Protein AF-A0A449A8N5-F1 (afdb_monomer_lite)

Structure (mmCIF, N/CA/C/O backbone):
data_AF-A0A449A8N5-F1
#
_entry.id   AF-A0A449A8N5-F1
#
loop_
_atom_site.group_PDB
_atom_site.id
_atom_site.type_symbol
_atom_site.label_atom_id
_atom_site.label_alt_id
_atom_site.label_comp_id
_atom_site.label_asym_id
_atom_site.label_entity_id
_atom_site.label_seq_id
_atom_site.pdbx_PDB_ins_code
_atom_site.Cartn_x
_atom_site.Cartn_y
_atom_site.Cartn_z
_atom_site.occupancy
_atom_site.B_iso_or_equiv
_atom_site.auth_seq_id
_atom_site.auth_comp_id
_atom_site.auth_asym_id
_atom_site.auth_atom_id
_atom_site.pdbx_PDB_model_num
ATOM 1 N N . MET A 1 1 ? 2.256 39.734 72.266 1.00 28.42 1 MET A N 1
ATOM 2 C CA . MET A 1 1 ? 2.427 41.064 72.912 1.00 28.42 1 MET A CA 1
ATOM 3 C C . MET A 1 1 ? 3.915 41.329 73.181 1.00 28.42 1 MET A C 1
ATOM 5 O O . MET A 1 1 ? 4.663 40.370 73.234 1.00 28.42 1 MET A O 1
ATOM 9 N N . LYS A 1 2 ? 4.307 42.602 73.370 1.00 27.17 2 LYS A N 1
ATOM 10 C CA . LYS A 1 2 ? 5.522 43.126 74.059 1.00 27.17 2 LYS A CA 1
ATOM 11 C C . LYS A 1 2 ? 6.905 42.419 73.900 1.00 27.17 2 LYS A C 1
ATOM 13 O O . LYS A 1 2 ? 7.227 41.522 74.659 1.00 27.17 2 LYS A O 1
ATOM 18 N N . LYS A 1 3 ? 7.766 43.065 73.089 1.00 29.39 3 LYS A N 1
ATOM 19 C CA . LYS A 1 3 ? 9.166 43.523 73.359 1.00 29.39 3 LYS A CA 1
ATOM 20 C C . LYS A 1 3 ? 10.313 42.555 73.775 1.00 29.39 3 LYS A C 1
ATOM 22 O O . LYS A 1 3 ? 10.280 41.998 74.861 1.00 29.39 3 LYS A O 1
ATOM 27 N N . SER A 1 4 ? 11.462 42.752 73.089 1.00 30.20 4 SER A N 1
ATOM 28 C CA . SER A 1 4 ? 12.871 42.589 73.565 1.00 30.20 4 SER A CA 1
ATOM 29 C C . SER A 1 4 ? 13.388 41.135 73.692 1.00 30.20 4 SER A C 1
ATOM 31 O O . SER A 1 4 ? 12.633 40.268 74.092 1.00 30.20 4 SER A O 1
ATOM 33 N N . VAL A 1 5 ? 14.640 40.768 73.355 1.00 26.58 5 VAL A N 1
ATOM 34 C CA . VAL A 1 5 ? 15.938 41.406 73.695 1.00 26.58 5 VAL A CA 1
ATOM 35 C C . VAL A 1 5 ? 17.023 41.292 72.590 1.00 26.58 5 VAL A C 1
ATOM 37 O O . VAL A 1 5 ? 17.112 40.299 71.882 1.00 26.58 5 VAL A O 1
ATOM 40 N N . LYS A 1 6 ? 17.852 42.350 72.512 1.00 25.45 6 LYS A N 1
ATOM 41 C CA . LYS A 1 6 ? 19.209 42.558 71.928 1.00 25.45 6 LYS A CA 1
ATOM 42 C C . LYS A 1 6 ? 19.910 41.483 71.058 1.00 25.45 6 LYS A C 1
ATOM 44 O O . LYS A 1 6 ? 20.129 40.354 71.476 1.00 25.45 6 LYS A O 1
ATOM 49 N N . ARG A 1 7 ? 20.526 41.970 69.964 1.00 28.41 7 ARG A N 1
ATOM 50 C CA . ARG A 1 7 ? 21.798 41.453 69.402 1.00 28.41 7 ARG A CA 1
ATOM 51 C C . ARG A 1 7 ? 22.977 41.730 70.353 1.00 28.41 7 ARG A C 1
ATOM 53 O O . ARG A 1 7 ? 23.056 42.846 70.861 1.00 28.41 7 ARG A O 1
ATOM 60 N N . THR A 1 8 ? 23.964 40.830 70.383 1.00 23.48 8 THR A N 1
ATOM 61 C CA . THR A 1 8 ? 25.400 41.179 70.465 1.00 23.48 8 THR A CA 1
ATOM 62 C C . THR A 1 8 ? 26.191 40.185 69.608 1.00 23.48 8 THR A C 1
ATOM 64 O O . THR A 1 8 ? 25.920 38.989 69.666 1.00 23.48 8 THR A O 1
ATOM 67 N N . ILE A 1 9 ? 27.153 40.662 68.815 1.00 27.22 9 ILE A N 1
ATOM 68 C CA . ILE A 1 9 ? 28.076 39.848 68.006 1.00 27.22 9 ILE A CA 1
ATOM 69 C C . ILE A 1 9 ? 29.495 40.378 68.262 1.00 27.22 9 ILE A C 1
ATOM 71 O O . ILE A 1 9 ? 29.692 41.584 68.193 1.00 27.22 9 ILE A O 1
ATOM 75 N N . PHE A 1 10 ? 30.437 39.462 68.526 1.00 25.44 10 PHE A N 1
ATOM 76 C CA . PHE A 1 10 ? 31.902 39.635 68.608 1.00 25.44 10 PHE A CA 1
ATOM 77 C C . PHE A 1 10 ? 32.492 40.658 69.607 1.00 25.44 10 PHE A C 1
ATOM 79 O O . PHE A 1 10 ? 32.337 41.865 69.486 1.00 25.44 10 PHE A O 1
ATOM 86 N N . ASN A 1 11 ? 33.326 40.140 70.513 1.00 21.58 11 ASN A N 1
ATOM 87 C CA . ASN A 1 11 ? 34.780 40.372 70.514 1.00 21.58 11 ASN A CA 1
ATOM 88 C C . ASN A 1 11 ? 35.418 39.014 70.898 1.00 21.58 11 ASN A C 1
ATOM 90 O O . ASN A 1 11 ? 34.872 38.325 71.754 1.00 21.58 11 ASN A O 1
ATOM 94 N N . ALA A 1 12 ? 36.405 38.445 70.202 1.00 27.53 12 ALA A N 1
ATOM 95 C CA . ALA A 1 12 ? 37.698 38.982 69.766 1.00 27.53 12 ALA A CA 1
ATOM 96 C C . ALA A 1 12 ? 38.674 39.194 70.940 1.00 27.53 12 ALA A C 1
ATOM 98 O O . ALA A 1 12 ? 38.710 40.264 71.537 1.00 27.53 12 ALA A O 1
ATOM 99 N N . THR A 1 13 ? 39.502 38.176 71.208 1.00 23.23 13 THR A N 1
ATOM 100 C CA . THR A 1 13 ? 40.711 38.286 72.041 1.00 23.23 13 THR A CA 1
ATOM 101 C C . THR A 1 13 ? 41.821 37.446 71.415 1.00 23.23 13 THR A C 1
ATOM 103 O O . THR A 1 13 ? 41.757 36.218 71.418 1.00 23.23 13 THR A O 1
ATOM 106 N N . VAL A 1 14 ? 42.843 38.111 70.880 1.00 29.56 14 VAL A N 1
ATOM 107 C CA . VAL A 1 14 ? 44.122 37.495 70.500 1.00 29.56 14 VAL A CA 1
ATOM 108 C C . VAL A 1 14 ? 45.058 37.591 71.701 1.00 29.56 14 VAL A C 1
ATOM 110 O O . VAL A 1 14 ? 45.170 38.666 72.285 1.00 29.56 14 VAL A O 1
ATOM 113 N N . ILE A 1 15 ? 45.772 36.514 72.037 1.00 24.34 15 ILE A N 1
ATOM 114 C CA . ILE A 1 15 ? 46.993 36.602 72.850 1.00 24.34 15 ILE A CA 1
ATOM 115 C C . ILE A 1 15 ? 48.104 35.830 72.144 1.00 24.34 15 ILE A C 1
ATOM 117 O O . ILE A 1 15 ? 47.968 34.650 71.824 1.00 24.34 15 ILE A O 1
ATOM 121 N N . SER A 1 16 ? 49.201 36.535 71.893 1.00 21.45 16 SER A N 1
ATOM 122 C CA . SER A 1 16 ? 50.426 36.033 71.281 1.00 21.45 16 SER A CA 1
ATOM 123 C C . SER A 1 16 ? 51.465 35.611 72.324 1.00 21.45 16 SER A C 1
ATOM 125 O O . SER A 1 16 ? 51.479 36.094 73.452 1.00 21.45 16 SER A O 1
ATOM 127 N N . SER A 1 17 ? 52.378 34.752 71.880 1.00 26.86 17 SER A N 1
ATOM 128 C CA . SER A 1 17 ? 53.704 34.451 72.440 1.00 26.86 17 SER A CA 1
ATOM 129 C C . SER A 1 17 ? 54.317 35.428 73.462 1.00 26.86 17 SER A C 1
ATOM 131 O O . SER A 1 17 ? 54.494 36.610 73.171 1.00 26.86 17 SER A O 1
ATOM 133 N N . SER A 1 18 ? 54.862 34.882 74.552 1.00 22.06 18 SER A N 1
ATOM 134 C CA . SER A 1 18 ? 56.223 35.193 75.038 1.00 22.06 18 SER A CA 1
ATOM 135 C C . SER A 1 18 ? 56.651 34.194 76.128 1.00 22.06 18 SER A C 1
ATOM 137 O O . SER A 1 18 ? 55.831 33.423 76.625 1.00 22.06 18 SER A O 1
ATOM 139 N N . ALA A 1 19 ? 57.948 34.151 76.449 1.00 26.62 19 ALA A N 1
ATOM 140 C CA . ALA A 1 19 ? 58.533 33.236 77.429 1.00 26.62 19 ALA A CA 1
ATOM 141 C C . ALA A 1 19 ? 59.590 33.942 78.293 1.00 26.62 19 ALA A C 1
ATOM 143 O O . ALA A 1 19 ? 60.257 34.854 77.816 1.00 26.62 19 ALA A O 1
ATOM 144 N N . ILE A 1 20 ? 59.758 33.457 79.525 1.00 23.58 20 ILE A N 1
ATOM 145 C CA . ILE A 1 20 ? 60.843 33.701 80.497 1.00 23.58 20 ILE A CA 1
ATOM 146 C C . ILE A 1 20 ? 60.810 32.435 81.387 1.00 23.58 20 ILE A C 1
ATOM 148 O O . ILE A 1 20 ? 59.738 32.045 81.840 1.00 23.58 20 ILE A O 1
ATOM 152 N N . ALA A 1 21 ? 61.824 31.559 81.374 1.00 23.89 21 ALA A N 1
ATOM 153 C CA . ALA A 1 21 ? 63.125 31.665 82.057 1.00 23.89 21 ALA A CA 1
ATOM 154 C C . ALA A 1 21 ? 62.989 31.653 83.599 1.00 23.89 21 ALA A C 1
ATOM 156 O O . ALA A 1 21 ? 62.061 32.241 84.133 1.00 23.89 21 ALA A O 1
ATOM 157 N N . LEU A 1 22 ? 63.863 31.033 84.397 1.00 23.14 22 LEU A N 1
ATOM 158 C CA . LEU A 1 22 ? 64.959 30.072 84.182 1.00 23.14 22 LEU A CA 1
ATOM 159 C C . LEU A 1 22 ? 65.182 29.382 85.550 1.00 23.14 22 LEU A C 1
ATOM 161 O O . LEU A 1 22 ? 65.003 30.020 86.582 1.00 23.14 22 LEU A O 1
ATOM 165 N N . GLY A 1 23 ? 65.569 28.105 85.591 1.00 22.14 23 GLY A N 1
ATOM 166 C CA . GLY A 1 23 ? 65.666 27.370 86.864 1.00 22.14 23 GLY A CA 1
ATOM 167 C C . GLY A 1 23 ? 66.347 26.017 86.711 1.00 22.14 23 GLY A C 1
ATOM 168 O O . GLY A 1 23 ? 65.717 24.977 86.880 1.00 22.14 23 GLY A O 1
ATOM 169 N N . ALA A 1 24 ? 67.613 26.030 86.298 1.00 27.11 24 ALA A N 1
ATOM 170 C CA . ALA A 1 24 ? 68.363 24.817 86.006 1.00 27.11 24 ALA A CA 1
ATOM 171 C C . ALA A 1 24 ? 69.129 24.301 87.231 1.00 27.11 24 ALA A C 1
ATOM 173 O O . ALA A 1 24 ? 69.949 25.016 87.799 1.00 27.11 24 ALA A O 1
ATOM 174 N N . THR A 1 25 ? 68.969 23.015 87.531 1.00 25.86 25 THR A N 1
ATOM 175 C CA . THR A 1 25 ? 70.043 22.192 88.096 1.00 25.86 25 THR A CA 1
ATOM 176 C C . THR A 1 25 ? 70.175 20.934 87.249 1.00 25.86 25 THR A C 1
ATOM 178 O O . THR A 1 25 ? 69.258 20.123 87.148 1.00 25.86 25 THR A O 1
ATOM 181 N N . ALA A 1 26 ? 71.324 20.793 86.594 1.00 28.89 26 ALA A N 1
ATOM 182 C CA . ALA A 1 26 ? 71.707 19.567 85.918 1.00 28.89 26 ALA A CA 1
ATOM 183 C C . ALA A 1 26 ? 72.716 18.824 86.794 1.00 28.89 26 ALA A C 1
ATOM 185 O O . ALA A 1 26 ? 73.738 19.392 87.163 1.00 28.89 26 ALA A O 1
ATOM 186 N N . SER A 1 27 ? 72.443 17.549 87.053 1.00 25.00 27 SER A N 1
ATOM 187 C CA . SER A 1 27 ? 73.451 16.533 87.349 1.00 25.00 27 SER A CA 1
ATOM 188 C C . SER A 1 27 ? 72.997 15.240 86.683 1.00 25.00 27 SER A C 1
ATOM 190 O O . SER A 1 27 ? 71.801 14.950 86.624 1.00 25.00 27 SER A O 1
ATOM 192 N N . ALA A 1 28 ? 73.940 14.514 86.094 1.00 30.80 28 ALA A N 1
ATOM 193 C CA . ALA A 1 28 ? 73.643 13.349 85.271 1.00 30.80 28 ALA A CA 1
ATOM 194 C C . ALA A 1 28 ? 73.343 12.099 86.113 1.00 30.80 28 ALA A C 1
ATOM 196 O O . ALA A 1 28 ? 73.691 12.033 87.288 1.00 30.80 28 ALA A O 1
ATOM 197 N N . ILE A 1 29 ? 72.801 11.070 85.460 1.00 30.38 29 ILE A N 1
ATOM 198 C CA . ILE A 1 29 ? 73.521 9.802 85.247 1.00 30.38 29 ILE A CA 1
ATOM 199 C C . ILE A 1 29 ? 72.858 9.053 84.078 1.00 30.38 29 ILE A C 1
ATOM 201 O O . ILE A 1 29 ? 71.663 9.200 83.821 1.00 30.38 29 ILE A O 1
ATOM 205 N N . ILE A 1 30 ? 73.662 8.312 83.315 1.00 40.34 30 ILE A N 1
ATOM 206 C CA . ILE A 1 30 ? 73.223 7.533 82.149 1.00 40.34 30 ILE A CA 1
ATOM 207 C C . ILE A 1 30 ? 72.787 6.139 82.616 1.00 40.34 30 ILE A C 1
ATOM 209 O O . ILE A 1 30 ? 73.501 5.500 83.383 1.00 40.34 30 ILE A O 1
ATOM 213 N N . GLY A 1 31 ? 71.649 5.647 82.119 1.00 34.94 31 GLY A N 1
ATOM 214 C CA . GLY A 1 31 ? 71.182 4.286 82.393 1.00 34.94 31 GLY A CA 1
ATOM 215 C C . GLY A 1 31 ? 69.918 3.923 81.615 1.00 34.94 31 GLY A C 1
ATOM 216 O O . GLY A 1 31 ? 68.822 4.221 82.073 1.00 34.94 31 GLY A O 1
ATOM 217 N N . ASN A 1 32 ? 70.095 3.312 80.437 1.00 49.22 32 ASN A N 1
ATOM 218 C CA . ASN A 1 32 ? 69.110 2.588 79.610 1.00 49.22 32 ASN A CA 1
ATOM 219 C C . ASN A 1 32 ? 67.616 2.859 79.903 1.00 49.22 32 ASN A C 1
ATOM 221 O O . ASN A 1 32 ? 66.901 1.990 80.396 1.00 49.22 32 ASN A O 1
ATOM 225 N N . GLY A 1 33 ? 67.133 4.055 79.550 1.00 59.12 33 GLY A N 1
ATOM 226 C CA . GLY A 1 33 ? 65.736 4.451 79.732 1.00 59.12 33 GLY A CA 1
ATOM 227 C C . GLY A 1 33 ? 65.283 5.531 78.745 1.00 59.12 33 GLY A C 1
ATOM 228 O O . GLY A 1 33 ? 66.096 6.243 78.153 1.00 59.12 33 GLY A O 1
ATOM 229 N N . LEU A 1 34 ? 63.965 5.655 78.575 1.00 64.81 34 LEU A N 1
ATOM 230 C CA . LEU A 1 34 ? 63.308 6.653 77.727 1.00 64.81 34 LEU A CA 1
ATOM 231 C C . LEU A 1 34 ? 63.677 8.087 78.134 1.00 64.81 34 LEU A C 1
ATOM 233 O O . LEU A 1 34 ? 63.619 8.456 79.311 1.00 64.81 34 LEU A O 1
ATOM 237 N N . ASN A 1 35 ? 63.981 8.922 77.139 1.00 72.94 35 ASN A N 1
ATOM 238 C CA . ASN A 1 35 ? 64.318 10.328 77.338 1.00 72.94 35 ASN A CA 1
ATOM 239 C C . ASN A 1 35 ? 63.062 11.217 77.533 1.00 72.94 35 ASN A C 1
ATOM 241 O O . ASN A 1 35 ? 61.953 10.821 77.159 1.00 72.94 35 ASN A O 1
ATOM 245 N N . PRO A 1 36 ? 63.197 12.453 78.059 1.00 73.69 36 PRO A N 1
ATOM 246 C CA . PRO A 1 36 ? 62.047 13.310 78.369 1.00 73.69 36 PRO A CA 1
ATOM 247 C C . PRO A 1 36 ? 61.126 13.648 77.183 1.00 73.69 36 PRO A C 1
ATOM 249 O O . PRO A 1 36 ? 59.926 13.837 77.389 1.00 73.69 36 PRO A O 1
ATOM 252 N N . ARG A 1 37 ? 61.642 13.693 75.942 1.00 74.25 37 ARG A N 1
ATOM 253 C CA . ARG A 1 37 ? 60.814 13.903 74.737 1.00 74.25 37 ARG A CA 1
ATOM 254 C C . ARG A 1 37 ? 60.001 12.654 74.394 1.00 74.25 37 ARG A C 1
ATOM 256 O O . ARG A 1 37 ? 58.822 12.778 74.079 1.00 74.25 37 ARG A O 1
ATOM 263 N N . GLN A 1 38 ? 60.594 11.463 74.507 1.00 77.12 38 GLN A N 1
ATOM 264 C CA . GLN A 1 38 ? 59.879 10.190 74.337 1.00 77.12 38 GLN A CA 1
ATOM 265 C C . GLN A 1 38 ? 58.782 10.031 75.402 1.00 77.12 38 GLN A C 1
ATOM 267 O O . GLN A 1 38 ? 57.644 9.717 75.065 1.00 77.12 38 GLN A O 1
ATOM 272 N N . VAL A 1 39 ? 59.096 10.338 76.666 1.00 78.44 39 VAL A N 1
ATOM 273 C CA . VAL A 1 39 ? 58.137 10.315 77.784 1.00 78.44 39 VAL A CA 1
ATOM 274 C C . VAL A 1 39 ? 56.964 11.272 77.548 1.00 78.44 39 VAL A C 1
ATOM 276 O O . VAL A 1 39 ? 55.815 10.867 77.714 1.00 78.44 39 VAL A O 1
ATOM 279 N N . ASN A 1 40 ? 57.215 12.517 77.121 1.00 79.88 40 ASN A N 1
ATOM 280 C CA . ASN A 1 40 ? 56.135 13.453 76.785 1.00 79.88 40 ASN A CA 1
ATOM 281 C C . ASN A 1 40 ? 55.289 12.958 75.598 1.00 79.88 40 ASN A C 1
ATOM 283 O O . ASN A 1 40 ? 54.068 12.966 75.707 1.00 79.88 40 ASN A O 1
ATOM 287 N N . LYS A 1 41 ? 55.905 12.442 74.523 1.00 82.56 41 LYS A N 1
ATOM 288 C CA . LYS A 1 41 ? 55.172 11.923 73.354 1.00 82.56 41 LYS A CA 1
ATOM 289 C C . LYS A 1 41 ? 54.256 10.739 73.704 1.00 82.56 41 LYS A C 1
ATOM 291 O O . LYS A 1 41 ? 53.136 10.665 73.210 1.00 82.56 41 LYS A O 1
ATOM 296 N N . ILE A 1 42 ? 54.692 9.847 74.598 1.00 82.75 42 ILE A N 1
ATOM 297 C CA . ILE A 1 42 ? 53.854 8.750 75.118 1.00 82.75 42 ILE A CA 1
ATOM 298 C C . ILE A 1 42 ? 52.683 9.308 75.950 1.00 82.75 42 ILE A C 1
ATOM 300 O O . ILE A 1 42 ? 51.553 8.845 75.817 1.00 82.75 42 ILE A O 1
ATOM 304 N N . ILE A 1 43 ? 52.912 10.342 76.768 1.00 84.12 43 ILE A N 1
ATOM 305 C CA . ILE A 1 43 ? 51.853 11.020 77.541 1.00 84.12 43 ILE A CA 1
ATOM 306 C C . ILE A 1 43 ? 50.849 11.741 76.625 1.00 84.12 43 ILE A C 1
ATOM 308 O O . ILE A 1 43 ? 49.656 11.754 76.932 1.00 84.12 43 ILE A O 1
ATOM 312 N N . GLU A 1 44 ? 51.300 12.325 75.516 1.00 84.62 44 GLU A N 1
ATOM 313 C CA . GLU A 1 44 ? 50.448 12.937 74.488 1.00 84.62 44 GLU A CA 1
ATOM 314 C C . GLU A 1 44 ? 49.591 11.881 73.777 1.00 84.62 44 GLU A C 1
ATOM 316 O O . GLU A 1 44 ? 48.377 12.057 73.678 1.00 84.62 44 GLU A O 1
ATOM 321 N N . GLU A 1 45 ? 50.172 10.741 73.384 1.00 85.06 45 GLU A N 1
ATOM 322 C CA . GLU A 1 45 ? 49.425 9.619 72.798 1.00 85.06 45 GLU A CA 1
ATOM 323 C C . GLU A 1 45 ? 48.362 9.068 73.769 1.00 85.06 45 GLU A C 1
ATOM 325 O O . GLU A 1 45 ? 47.200 8.906 73.389 1.00 85.06 45 GLU A O 1
ATOM 330 N N . ILE A 1 46 ? 48.718 8.843 75.041 1.00 84.75 46 ILE A N 1
ATOM 331 C CA . ILE A 1 46 ? 47.770 8.390 76.073 1.00 84.75 46 ILE A CA 1
ATOM 332 C C . ILE A 1 46 ? 46.652 9.421 76.285 1.00 84.75 46 ILE A C 1
ATOM 334 O O . ILE A 1 46 ? 45.485 9.047 76.403 1.00 84.75 46 ILE A O 1
ATOM 338 N N . ASN A 1 47 ? 46.970 10.720 76.319 1.00 86.19 47 ASN A N 1
ATOM 339 C CA . ASN A 1 47 ? 45.951 11.758 76.485 1.00 86.19 47 ASN A CA 1
ATOM 340 C C . ASN A 1 47 ? 45.050 11.913 75.260 1.00 86.19 47 ASN A C 1
ATOM 342 O O . ASN A 1 47 ? 43.858 12.134 75.447 1.00 86.19 47 ASN A O 1
ATOM 346 N N . SER A 1 48 ? 45.573 11.740 74.045 1.00 87.56 48 SER A N 1
ATOM 347 C CA . SER A 1 48 ? 44.769 11.711 72.820 1.00 87.56 48 SER A CA 1
ATOM 348 C C . SER A 1 48 ? 43.791 10.532 72.834 1.00 87.56 48 SER A C 1
ATOM 350 O O . SER A 1 48 ? 42.587 10.731 72.681 1.00 87.56 48 SER A O 1
ATOM 352 N N . LYS A 1 49 ? 44.257 9.314 73.149 1.00 87.31 49 LYS A N 1
ATOM 353 C CA . LYS A 1 49 ? 43.373 8.139 73.272 1.00 87.31 49 LYS A CA 1
ATOM 354 C C . LYS A 1 49 ? 42.347 8.299 74.404 1.00 87.31 49 LYS A C 1
ATOM 356 O O . LYS A 1 49 ? 41.186 7.948 74.219 1.00 87.31 49 LYS A O 1
ATOM 361 N N . ARG A 1 50 ? 42.726 8.905 75.537 1.00 90.06 50 ARG A N 1
ATOM 362 C CA . ARG A 1 50 ? 41.796 9.274 76.622 1.00 90.06 50 ARG A CA 1
ATOM 363 C C . ARG A 1 50 ? 40.774 10.332 76.191 1.00 90.06 50 ARG A C 1
ATOM 365 O O . ARG A 1 50 ? 39.630 10.267 76.625 1.00 90.06 50 ARG A O 1
ATOM 372 N N . GLN A 1 51 ? 41.156 11.297 75.359 1.00 86.38 51 GLN A N 1
ATOM 373 C CA . GLN A 1 51 ? 40.230 12.297 74.827 1.00 86.38 51 GLN A CA 1
ATOM 374 C C . GLN A 1 51 ? 39.245 11.676 73.829 1.00 86.38 51 GLN A C 1
ATOM 376 O O . GLN A 1 51 ? 38.081 12.054 73.825 1.00 86.38 51 GLN A O 1
ATOM 381 N N . ASN A 1 52 ? 39.655 10.665 73.059 1.00 88.19 52 ASN A N 1
ATOM 382 C CA . ASN A 1 52 ? 38.731 9.918 72.202 1.00 88.19 52 ASN A CA 1
ATOM 383 C C . ASN A 1 52 ? 37.677 9.156 73.033 1.00 88.19 52 ASN A C 1
ATOM 385 O O . ASN A 1 52 ? 36.494 9.217 72.708 1.00 88.19 52 ASN A O 1
ATOM 389 N N . VAL A 1 53 ? 38.076 8.551 74.162 1.00 86.38 53 VAL A N 1
ATOM 390 C CA . VAL A 1 53 ? 37.141 7.971 75.150 1.00 86.38 53 VAL A CA 1
ATOM 391 C C . VAL A 1 53 ? 36.168 9.023 75.705 1.00 86.38 53 VAL A C 1
ATOM 393 O O . VAL A 1 53 ? 34.973 8.761 75.795 1.00 86.38 53 VAL A O 1
ATOM 396 N N . GLU A 1 54 ? 36.656 10.219 76.052 1.00 87.69 54 GLU A N 1
ATOM 397 C CA . GLU A 1 54 ? 35.823 11.343 76.517 1.00 87.69 54 GLU A CA 1
ATOM 398 C C . GLU A 1 54 ? 34.791 11.768 75.456 1.00 87.69 54 GLU A C 1
ATOM 400 O O . GLU A 1 54 ? 33.623 11.987 75.774 1.00 87.69 54 GLU A O 1
ATOM 405 N N . ASN A 1 55 ? 35.207 11.835 74.188 1.00 86.56 55 ASN A N 1
ATOM 406 C CA . ASN A 1 55 ? 34.330 12.176 73.072 1.00 86.56 55 ASN A CA 1
ATOM 407 C C . ASN A 1 55 ? 33.225 11.121 72.895 1.00 86.56 55 ASN A C 1
ATOM 409 O O . ASN A 1 55 ? 32.067 11.495 72.746 1.00 86.56 55 ASN A O 1
ATOM 413 N N . ASP A 1 56 ? 33.545 9.824 72.992 1.00 85.88 56 ASP A N 1
ATOM 414 C CA . ASP A 1 56 ? 32.543 8.750 72.920 1.00 85.88 56 ASP A CA 1
ATOM 415 C C . ASP A 1 56 ? 31.563 8.776 74.113 1.00 85.88 56 ASP A C 1
ATOM 417 O O . ASP A 1 56 ? 30.365 8.566 73.921 1.00 85.88 56 ASP A O 1
ATOM 421 N N . ILE A 1 57 ? 32.023 9.115 75.329 1.00 86.94 57 ILE A N 1
ATOM 422 C CA . ILE A 1 57 ? 31.139 9.356 76.490 1.00 86.94 57 ILE A CA 1
ATOM 423 C C . ILE A 1 57 ? 30.144 10.489 76.184 1.00 86.94 57 ILE A C 1
ATOM 425 O O . ILE A 1 57 ? 28.945 10.355 76.441 1.00 86.94 57 ILE A O 1
ATOM 429 N N . GLN A 1 58 ? 30.618 11.595 75.604 1.00 86.19 58 GLN A N 1
ATOM 430 C CA . GLN A 1 58 ? 29.762 12.722 75.220 1.00 86.19 58 GLN A CA 1
ATOM 431 C C . GLN A 1 58 ? 28.828 12.377 74.047 1.00 86.19 58 GLN A C 1
ATOM 433 O O . GLN A 1 58 ? 27.698 12.869 74.000 1.00 86.19 58 GLN A O 1
ATOM 438 N N . THR A 1 59 ? 29.241 11.502 73.125 1.00 83.31 59 THR A N 1
ATOM 439 C CA . THR A 1 59 ? 28.381 10.984 72.048 1.00 83.31 59 THR A CA 1
ATOM 440 C C . THR A 1 59 ? 27.220 10.155 72.600 1.00 83.31 59 THR A C 1
ATOM 442 O O . THR A 1 59 ? 26.094 10.334 72.138 1.00 83.31 59 THR A O 1
ATOM 445 N N . LEU A 1 60 ? 27.444 9.317 73.618 1.00 82.50 60 LEU A N 1
ATOM 446 C CA . LEU A 1 60 ? 26.374 8.583 74.306 1.00 82.50 60 LEU A CA 1
ATOM 447 C C . LEU A 1 60 ? 25.397 9.538 75.014 1.00 82.50 60 LEU A C 1
ATOM 449 O O . LEU A 1 60 ? 24.200 9.539 74.729 1.00 82.50 60 LEU A O 1
ATOM 453 N N . GLU A 1 61 ? 25.914 10.410 75.885 1.00 81.88 61 GLU A N 1
ATOM 454 C CA . GLU A 1 61 ? 25.099 11.325 76.700 1.00 81.88 61 GLU A CA 1
ATOM 455 C C . GLU A 1 61 ? 24.281 12.309 75.839 1.00 81.88 61 GLU A C 1
ATOM 457 O O . GLU A 1 61 ? 23.142 12.631 76.177 1.00 81.88 61 GLU A O 1
ATOM 462 N N . SER A 1 62 ? 24.817 12.750 74.693 1.00 76.88 62 SER A N 1
ATOM 463 C CA . SER A 1 62 ? 24.117 13.657 73.767 1.00 76.88 62 SER A CA 1
ATOM 464 C C . SER A 1 62 ? 23.100 12.982 72.837 1.00 76.88 62 SER A C 1
ATOM 466 O O . SER A 1 62 ? 22.367 13.694 72.149 1.00 76.88 62 SER A O 1
ATOM 468 N N . ASN A 1 63 ? 23.007 11.646 72.843 1.00 77.94 63 ASN A N 1
ATOM 469 C CA . ASN A 1 63 ? 21.986 10.875 72.121 1.00 77.94 63 ASN A CA 1
ATOM 470 C C . ASN A 1 63 ? 20.921 10.252 73.042 1.00 77.94 63 ASN A C 1
ATOM 472 O O . ASN A 1 63 ? 19.992 9.627 72.543 1.00 77.94 63 ASN A O 1
ATOM 476 N N . LYS A 1 64 ? 21.010 10.418 74.369 1.00 78.31 64 LYS A N 1
ATOM 477 C CA . LYS A 1 64 ? 20.237 9.641 75.364 1.00 78.31 64 LYS A CA 1
ATOM 478 C C . LYS A 1 64 ? 18.700 9.677 75.257 1.00 78.31 64 LYS A C 1
ATOM 480 O O . LYS A 1 64 ? 18.048 8.786 75.786 1.00 78.31 64 LYS A O 1
ATOM 485 N N . ASN A 1 65 ? 18.116 10.668 74.582 1.00 70.81 65 ASN A N 1
ATOM 486 C CA . ASN A 1 65 ? 16.663 10.759 74.356 1.00 70.81 65 ASN A CA 1
ATOM 487 C C . ASN A 1 65 ? 16.203 10.019 73.079 1.00 70.81 65 ASN A C 1
ATOM 489 O O . ASN A 1 65 ? 15.010 9.942 72.804 1.00 70.81 65 ASN A O 1
ATOM 493 N N . SER A 1 66 ? 17.145 9.520 72.279 1.00 70.38 66 SER A N 1
ATOM 494 C CA . SER A 1 66 ? 16.904 8.797 71.031 1.00 70.38 66 SER A CA 1
ATOM 495 C C . SER A 1 66 ? 16.708 7.301 71.276 1.00 70.38 66 SER A C 1
ATOM 497 O O . SER A 1 66 ? 17.075 6.766 72.326 1.00 70.38 66 SER A O 1
ATOM 499 N N . VAL A 1 67 ? 16.179 6.608 70.271 1.00 71.31 67 VAL A N 1
ATOM 500 C CA . VAL A 1 67 ? 16.207 5.144 70.200 1.00 71.31 67 VAL A CA 1
ATOM 501 C C . VAL A 1 67 ? 17.361 4.710 69.295 1.00 71.31 67 VAL A C 1
ATOM 503 O O . VAL A 1 67 ? 18.327 4.107 69.759 1.00 71.31 67 VAL A O 1
ATOM 506 N N . ASP A 1 68 ? 17.319 5.054 68.012 1.00 66.50 68 ASP A N 1
ATOM 507 C CA . ASP A 1 68 ? 18.190 4.415 67.020 1.00 66.50 68 ASP A CA 1
ATOM 508 C C . ASP A 1 68 ? 19.601 5.023 66.981 1.00 66.50 68 ASP A C 1
ATOM 510 O O . ASP A 1 68 ? 20.586 4.281 67.005 1.00 66.50 68 ASP A O 1
ATOM 514 N N . THR A 1 69 ? 19.741 6.353 67.082 1.00 70.31 69 THR A N 1
ATOM 515 C CA . THR A 1 69 ? 21.076 6.980 67.215 1.00 70.31 69 THR A CA 1
ATOM 516 C C . THR A 1 69 ? 21.734 6.661 68.562 1.00 70.31 69 THR A C 1
ATOM 518 O O . THR A 1 69 ? 22.957 6.553 68.638 1.00 70.31 69 THR A O 1
ATOM 521 N N . LEU A 1 70 ? 20.944 6.415 69.617 1.00 78.50 70 LEU A N 1
ATOM 522 C CA . LEU A 1 70 ? 21.455 5.931 70.903 1.00 78.50 70 LEU A CA 1
ATOM 523 C C . LEU A 1 70 ? 21.945 4.480 70.798 1.00 78.50 70 LEU A C 1
ATOM 525 O O . LEU A 1 70 ? 23.044 4.178 71.257 1.00 78.50 70 LEU A O 1
ATOM 529 N N . ARG A 1 71 ? 21.185 3.596 70.135 1.00 81.25 71 ARG A N 1
ATOM 530 C CA . ARG A 1 71 ? 21.596 2.209 69.852 1.00 81.25 71 ARG A CA 1
ATOM 531 C C . ARG A 1 71 ? 22.887 2.158 69.030 1.00 81.25 71 ARG A C 1
ATOM 533 O O . ARG A 1 71 ? 23.785 1.381 69.352 1.00 81.25 71 ARG A O 1
ATOM 540 N N . ASN A 1 72 ? 23.014 3.018 68.021 1.00 77.56 72 ASN A N 1
ATOM 541 C CA . ASN A 1 72 ? 24.220 3.119 67.199 1.00 77.56 72 ASN A CA 1
ATOM 542 C C . ASN A 1 72 ? 25.415 3.664 67.995 1.00 77.56 72 ASN A C 1
ATOM 544 O O . ASN A 1 72 ? 26.498 3.079 67.929 1.00 77.56 72 ASN A O 1
ATOM 548 N N . ALA A 1 73 ? 25.219 4.707 68.811 1.00 78.94 73 ALA A N 1
ATOM 549 C CA . ALA A 1 73 ? 26.250 5.216 69.716 1.00 78.94 73 ALA A CA 1
ATOM 550 C C . ALA A 1 73 ? 26.725 4.130 70.699 1.00 78.94 73 ALA A C 1
ATOM 552 O O . ALA A 1 73 ? 27.924 3.898 70.808 1.00 78.94 73 ALA A O 1
ATOM 553 N N . ILE A 1 74 ? 25.806 3.389 71.331 1.00 81.12 74 ILE A N 1
ATOM 554 C CA . ILE A 1 74 ? 26.108 2.249 72.214 1.00 81.12 74 ILE A CA 1
ATOM 555 C C . ILE A 1 74 ? 26.948 1.192 71.496 1.00 81.12 74 ILE A C 1
ATOM 557 O O . ILE A 1 74 ? 27.986 0.782 72.015 1.00 81.12 74 ILE A O 1
ATOM 561 N N . ASN A 1 75 ? 26.529 0.752 70.308 1.00 83.75 75 ASN A N 1
ATOM 562 C CA . ASN A 1 75 ? 27.227 -0.296 69.562 1.00 83.75 75 ASN A CA 1
ATOM 563 C C . ASN A 1 75 ? 28.635 0.146 69.134 1.00 83.75 75 ASN A C 1
ATOM 565 O O . ASN A 1 75 ? 29.596 -0.604 69.302 1.00 83.75 75 ASN A O 1
ATOM 569 N N . ASN A 1 76 ? 28.778 1.382 68.652 1.00 84.12 76 ASN A N 1
ATOM 570 C CA . ASN A 1 76 ? 30.068 1.948 68.262 1.00 84.12 76 ASN A CA 1
ATOM 571 C C . ASN A 1 76 ? 30.992 2.109 69.487 1.00 84.12 76 ASN A C 1
ATOM 573 O O . ASN A 1 76 ? 32.126 1.630 69.488 1.00 84.12 76 ASN A O 1
ATOM 577 N N . SER A 1 77 ? 30.477 2.670 70.586 1.00 85.44 77 SER A N 1
ATOM 578 C CA . SER A 1 77 ? 31.200 2.788 71.856 1.00 85.44 77 SER A CA 1
ATOM 579 C C . SER A 1 77 ? 31.588 1.432 72.456 1.00 85.44 77 SER A C 1
ATOM 581 O O . SER A 1 77 ? 32.673 1.332 73.018 1.00 85.44 77 SER A O 1
ATOM 583 N N . LYS A 1 78 ? 30.776 0.372 72.316 1.00 86.25 78 LYS A N 1
ATOM 584 C CA . LYS A 1 78 ? 31.134 -1.002 72.729 1.00 86.25 78 LYS A CA 1
ATOM 585 C C . LYS A 1 78 ? 32.313 -1.561 71.933 1.00 86.25 78 LYS A C 1
ATOM 587 O O . LYS A 1 78 ? 33.224 -2.133 72.532 1.00 86.25 78 LYS A O 1
ATOM 592 N N . THR A 1 79 ? 32.315 -1.381 70.612 1.00 85.56 79 THR A N 1
ATOM 593 C CA . THR A 1 79 ? 33.423 -1.802 69.740 1.00 85.56 79 THR A CA 1
ATOM 594 C C . THR A 1 79 ? 34.706 -1.069 70.127 1.00 85.56 79 THR A C 1
ATOM 596 O O . THR A 1 79 ? 35.696 -1.701 70.507 1.00 85.56 79 THR A O 1
ATOM 599 N N . LYS A 1 80 ? 34.653 0.268 70.173 1.00 88.12 80 LYS A N 1
ATOM 600 C CA . LYS A 1 80 ? 35.785 1.108 70.578 1.00 88.12 80 LYS A CA 1
ATOM 601 C C . LYS A 1 80 ? 36.241 0.858 72.016 1.00 88.12 80 LYS A C 1
ATOM 603 O O . LYS A 1 80 ? 37.431 0.929 72.281 1.00 88.12 80 LYS A O 1
ATOM 608 N N . LEU A 1 81 ? 35.353 0.518 72.956 1.00 88.44 81 LEU A N 1
ATOM 609 C CA . LEU A 1 81 ? 35.731 0.193 74.340 1.00 88.44 81 LEU A CA 1
ATOM 610 C C . LEU A 1 81 ? 36.747 -0.957 74.393 1.00 88.44 81 LEU A C 1
ATOM 612 O O . LEU A 1 81 ? 37.665 -0.926 75.214 1.00 88.44 81 LEU A O 1
ATOM 616 N N . ASN A 1 82 ? 36.609 -1.958 73.523 1.00 83.44 82 ASN A N 1
ATOM 617 C CA . ASN A 1 82 ? 37.574 -3.051 73.437 1.00 83.44 82 ASN A CA 1
ATOM 618 C C . ASN A 1 82 ? 38.883 -2.589 72.781 1.00 83.44 82 ASN A C 1
ATOM 620 O O . ASN A 1 82 ? 39.954 -2.885 73.307 1.00 83.44 82 ASN A O 1
ATOM 624 N N . GLU A 1 83 ? 38.818 -1.765 71.731 1.00 85.75 83 GLU A N 1
ATOM 625 C CA . GLU A 1 83 ? 40.013 -1.117 71.174 1.00 85.75 83 GLU A CA 1
ATOM 626 C C . GLU A 1 83 ? 40.746 -0.264 72.218 1.00 85.75 83 GLU A C 1
ATOM 628 O O . GLU A 1 83 ? 41.973 -0.300 72.282 1.00 85.75 83 GLU A O 1
ATOM 633 N N . TYR A 1 84 ? 40.038 0.487 73.064 1.00 90.50 84 TYR A N 1
ATOM 634 C CA . TYR A 1 84 ? 40.631 1.323 74.107 1.00 90.50 84 TYR A CA 1
ATOM 635 C C . TYR A 1 84 ? 41.279 0.493 75.220 1.00 90.50 84 TYR A C 1
ATOM 637 O O . TYR A 1 84 ? 42.362 0.867 75.670 1.00 90.50 84 TYR A O 1
ATOM 645 N N . LYS A 1 85 ? 40.704 -0.657 75.604 1.00 87.06 85 LYS A N 1
ATOM 646 C CA . LYS A 1 85 ? 41.362 -1.629 76.501 1.00 87.06 85 LYS A CA 1
ATOM 647 C C . LYS A 1 85 ? 42.645 -2.176 75.880 1.00 87.06 85 LYS A C 1
ATOM 649 O O . LYS A 1 85 ? 43.700 -2.048 76.486 1.00 87.06 85 LYS A O 1
ATOM 654 N N . THR A 1 86 ? 42.602 -2.659 74.638 1.00 85.94 86 THR A N 1
ATOM 655 C CA . THR A 1 86 ? 43.799 -3.168 73.946 1.00 85.94 86 THR A CA 1
ATOM 656 C C . THR A 1 86 ? 44.840 -2.077 73.675 1.00 85.94 86 THR A C 1
ATOM 658 O O . THR A 1 86 ? 46.041 -2.343 73.686 1.00 85.94 86 THR A O 1
ATOM 661 N N . ASN A 1 87 ? 44.426 -0.824 73.475 1.00 85.44 87 ASN A N 1
ATOM 662 C CA . ASN A 1 87 ? 45.332 0.325 73.438 1.00 85.44 87 ASN A CA 1
ATOM 663 C C . ASN A 1 87 ? 45.961 0.599 74.812 1.00 85.44 87 ASN A C 1
ATOM 665 O O . ASN A 1 87 ? 47.155 0.877 74.875 1.00 85.44 87 ASN A O 1
ATOM 669 N N . TYR A 1 88 ? 45.189 0.517 75.898 1.00 88.06 88 TYR A N 1
ATOM 670 C CA . TYR A 1 88 ? 45.702 0.637 77.262 1.00 88.06 88 TYR A CA 1
ATOM 671 C C . TYR A 1 88 ? 46.710 -0.483 77.572 1.00 88.06 88 TYR A C 1
ATOM 673 O O . TYR A 1 88 ? 47.825 -0.190 77.985 1.00 88.06 88 TYR A O 1
ATOM 681 N N . GLU A 1 89 ? 46.378 -1.742 77.282 1.00 84.56 89 GLU A N 1
ATOM 682 C CA . GLU A 1 89 ? 47.248 -2.917 77.465 1.00 84.56 89 GLU A CA 1
ATOM 683 C C . GLU A 1 89 ? 48.568 -2.785 76.687 1.00 84.56 89 GLU A C 1
ATOM 685 O O . GLU A 1 89 ? 49.641 -3.031 77.234 1.00 84.56 89 GLU A O 1
ATOM 690 N N . LYS A 1 90 ? 48.520 -2.304 75.436 1.00 84.38 90 LYS A N 1
ATOM 691 C CA . LYS A 1 90 ? 49.717 -2.015 74.619 1.00 84.38 90 LYS A CA 1
ATOM 692 C C . LYS A 1 90 ? 50.589 -0.875 75.169 1.00 84.38 90 LYS A C 1
ATOM 694 O O . LYS A 1 90 ? 51.743 -0.756 74.751 1.00 84.38 90 LYS A O 1
ATOM 699 N N . LEU A 1 91 ? 50.056 -0.040 76.064 1.00 81.31 91 LEU A N 1
ATOM 700 C CA . LEU A 1 91 ? 50.741 1.103 76.675 1.00 81.31 91 LEU A CA 1
ATOM 701 C C . LEU A 1 91 ? 51.097 0.874 78.160 1.00 81.31 91 LEU A C 1
ATOM 703 O O . LEU A 1 91 ? 51.973 1.567 78.668 1.00 81.31 91 LEU A O 1
ATOM 707 N N . ASP A 1 92 ? 50.512 -0.111 78.848 1.00 82.44 92 ASP A N 1
ATOM 708 C CA . ASP A 1 92 ? 50.807 -0.482 80.247 1.00 82.44 92 ASP A CA 1
ATOM 709 C C . ASP A 1 92 ? 52.010 -1.449 80.360 1.00 82.44 92 ASP A C 1
ATOM 711 O O . ASP A 1 92 ? 51.987 -2.478 81.045 1.00 82.44 92 ASP A O 1
ATOM 715 N N . LYS A 1 93 ? 53.085 -1.122 79.631 1.00 80.88 93 LYS A N 1
ATOM 716 C CA . LYS A 1 93 ? 54.338 -1.890 79.587 1.00 80.88 93 LYS A CA 1
ATOM 717 C C . LYS A 1 93 ? 55.163 -1.689 80.853 1.00 80.88 93 LYS A C 1
ATOM 719 O O . LYS A 1 93 ? 55.237 -0.577 81.371 1.00 80.88 93 LYS A O 1
ATOM 724 N N . ASP A 1 94 ? 55.888 -2.720 81.284 1.00 74.25 94 ASP A N 1
ATOM 725 C CA . ASP A 1 94 ? 56.747 -2.644 82.476 1.00 74.25 94 ASP A CA 1
ATOM 726 C C . ASP A 1 94 ? 57.843 -1.572 82.373 1.00 74.25 94 ASP A C 1
ATOM 728 O O . ASP A 1 94 ? 58.080 -0.845 83.336 1.00 74.25 94 ASP A O 1
ATOM 732 N N . GLU A 1 95 ? 58.406 -1.355 81.178 1.00 70.19 95 GLU A N 1
ATOM 733 C CA . GLU A 1 95 ? 59.316 -0.232 80.890 1.00 70.19 95 GLU A CA 1
ATOM 734 C C . GLU A 1 95 ? 58.724 1.133 81.290 1.00 70.19 95 GLU A C 1
ATOM 736 O O . GLU A 1 95 ? 59.431 2.022 81.765 1.00 70.19 95 GLU A O 1
ATOM 741 N N . TYR A 1 96 ? 57.414 1.318 81.089 1.00 79.38 96 TYR A N 1
ATOM 742 C CA . TYR A 1 96 ? 56.729 2.595 81.293 1.00 79.38 96 TYR A CA 1
ATOM 743 C C . TYR A 1 96 ? 56.273 2.757 82.752 1.00 79.38 96 TYR A C 1
ATOM 745 O O . TYR A 1 96 ? 56.075 3.885 83.214 1.00 79.38 96 TYR A O 1
ATOM 753 N N . LYS A 1 97 ? 56.182 1.657 83.516 1.00 71.19 97 LYS A N 1
ATOM 754 C CA . LYS A 1 97 ? 55.829 1.667 84.947 1.00 71.19 97 LYS A CA 1
ATOM 755 C C . LYS A 1 97 ? 56.889 2.357 85.808 1.00 71.19 97 LYS A C 1
ATOM 757 O O . LYS A 1 97 ? 56.536 2.877 86.859 1.00 71.19 97 LYS A O 1
ATOM 762 N N . ASN A 1 98 ? 58.128 2.497 85.333 1.00 72.50 98 ASN A N 1
ATOM 763 C CA . ASN A 1 98 ? 59.162 3.302 85.999 1.00 72.50 98 ASN A CA 1
ATOM 764 C C . ASN A 1 98 ? 58.922 4.829 85.905 1.00 72.50 98 ASN A C 1
ATOM 766 O O . ASN A 1 98 ? 59.560 5.605 86.616 1.00 72.50 98 ASN A O 1
ATOM 770 N N . TYR A 1 99 ? 57.985 5.293 85.068 1.00 82.12 99 TYR A N 1
ATOM 771 C CA . TYR A 1 99 ? 57.758 6.717 84.806 1.00 82.12 99 TYR A CA 1
ATOM 772 C C . TYR A 1 99 ? 56.449 7.215 85.429 1.00 82.12 99 TYR A C 1
ATOM 774 O O . TYR A 1 99 ? 55.386 7.169 84.810 1.00 82.12 99 TYR A O 1
ATOM 782 N N . LYS A 1 100 ? 56.527 7.802 86.631 1.00 81.25 100 LYS A N 1
ATOM 783 C CA . LYS A 1 100 ? 55.370 8.319 87.401 1.00 81.25 100 LYS A CA 1
ATOM 784 C C . LYS A 1 100 ? 54.414 9.228 86.602 1.00 81.25 100 LYS A C 1
ATOM 786 O O . LYS A 1 100 ? 53.204 9.177 86.807 1.00 81.25 100 LYS A O 1
ATOM 791 N N . ARG A 1 101 ? 54.923 10.032 85.655 1.00 81.69 101 ARG A N 1
ATOM 792 C CA . ARG A 1 101 ? 54.087 10.869 84.763 1.00 81.69 101 ARG A CA 1
ATOM 793 C C . ARG A 1 101 ? 53.326 10.055 83.701 1.00 81.69 101 ARG A C 1
ATOM 795 O O . ARG A 1 101 ? 52.203 10.426 83.371 1.00 81.69 101 ARG A O 1
ATOM 802 N N . ILE A 1 102 ? 53.891 8.946 83.208 1.00 83.44 102 ILE A N 1
ATOM 803 C CA . ILE A 1 102 ? 53.187 8.003 82.321 1.00 83.44 102 ILE A CA 1
ATOM 804 C C . ILE A 1 102 ? 52.158 7.208 83.132 1.00 83.44 102 ILE A C 1
ATOM 806 O O . ILE A 1 102 ? 50.999 7.170 82.733 1.00 83.44 102 ILE A O 1
ATOM 810 N N . GLN A 1 103 ? 52.522 6.687 84.313 1.00 80.19 103 GLN A N 1
ATOM 811 C CA . GLN A 1 103 ? 51.578 6.027 85.231 1.00 80.19 103 GLN A CA 1
ATOM 812 C C . GLN A 1 103 ? 50.339 6.896 85.520 1.00 80.19 103 GLN A C 1
ATOM 814 O O . GLN A 1 103 ? 49.213 6.409 85.472 1.00 80.19 103 GLN A O 1
ATOM 819 N N . GLN A 1 104 ? 50.520 8.196 85.784 1.00 83.94 104 GLN A N 1
ATOM 820 C CA . GLN A 1 104 ? 49.411 9.130 86.020 1.00 83.94 104 GLN A CA 1
ATOM 821 C C . GLN A 1 104 ? 48.535 9.361 84.777 1.00 83.94 104 GLN A C 1
ATOM 823 O O . GLN A 1 104 ? 47.324 9.542 84.914 1.00 83.94 104 GLN A O 1
ATOM 828 N N . ALA A 1 105 ? 49.114 9.348 83.572 1.00 83.12 105 ALA A N 1
ATOM 829 C CA . ALA A 1 105 ? 48.355 9.435 82.325 1.00 83.12 105 ALA A CA 1
ATOM 830 C C . ALA A 1 105 ? 47.572 8.135 82.055 1.00 83.12 105 ALA A C 1
ATOM 832 O O . ALA A 1 105 ? 46.374 8.196 81.779 1.00 83.12 105 ALA A O 1
ATOM 833 N N . LEU A 1 106 ? 48.220 6.973 82.214 1.00 84.50 106 LEU A N 1
ATOM 834 C CA . LEU A 1 106 ? 47.607 5.646 82.104 1.00 84.50 106 LEU A CA 1
ATOM 835 C C . LEU A 1 106 ? 46.466 5.471 83.108 1.00 84.50 106 LEU A C 1
ATOM 837 O O . LEU A 1 106 ? 45.370 5.089 82.719 1.00 84.50 106 LEU A O 1
ATOM 841 N N . SER A 1 107 ? 46.675 5.826 84.377 1.00 85.06 107 SER A N 1
ATOM 842 C CA . SER A 1 107 ? 45.640 5.774 85.416 1.00 85.06 107 SER A CA 1
ATOM 843 C C . SER A 1 107 ? 44.395 6.574 85.012 1.00 85.06 107 SER A C 1
ATOM 845 O O . SER A 1 107 ? 43.296 6.025 85.013 1.00 85.06 107 SER A O 1
ATOM 847 N N . LYS A 1 108 ? 44.561 7.822 84.549 1.00 88.94 108 LYS A N 1
ATOM 848 C CA . LYS A 1 108 ? 43.449 8.652 84.047 1.00 88.94 108 LYS A CA 1
ATOM 849 C C . LYS A 1 108 ? 42.788 8.080 82.787 1.00 88.94 108 LYS A C 1
ATOM 851 O O . LYS A 1 108 ? 41.584 8.252 82.608 1.00 88.94 108 LYS A O 1
ATOM 856 N N . PHE A 1 109 ? 43.545 7.409 81.918 1.00 91.12 109 PHE A N 1
ATOM 857 C CA . PHE A 1 109 ? 43.008 6.714 80.745 1.00 91.12 109 PHE A CA 1
ATOM 858 C C . PHE A 1 109 ? 42.168 5.495 81.159 1.00 91.12 109 PHE A C 1
ATOM 860 O O . PHE A 1 109 ? 41.027 5.376 80.720 1.00 91.12 109 PHE A O 1
ATOM 867 N N . LYS A 1 110 ? 42.658 4.671 82.094 1.00 89.69 110 LYS A N 1
ATOM 868 C CA . LYS A 1 110 ? 41.936 3.524 82.667 1.00 89.69 110 LYS A CA 1
ATOM 869 C C . LYS A 1 110 ? 40.642 3.936 83.370 1.00 89.69 110 LYS A C 1
ATOM 871 O O . LYS A 1 110 ? 39.609 3.319 83.131 1.00 89.69 110 LYS A O 1
ATOM 876 N N . THR A 1 111 ? 40.671 5.000 84.179 1.00 90.00 111 THR A N 1
ATOM 877 C CA . THR A 1 111 ? 39.461 5.551 84.812 1.00 90.00 111 THR A CA 1
ATOM 878 C C . THR A 1 111 ? 38.415 5.928 83.765 1.00 90.00 111 THR A C 1
ATOM 880 O O . THR A 1 111 ? 37.266 5.521 83.897 1.00 90.00 111 THR A O 1
ATOM 883 N N . LYS A 1 112 ? 38.803 6.623 82.686 1.00 90.56 112 LYS A N 1
ATOM 884 C CA . LYS A 1 112 ? 37.865 6.994 81.614 1.00 90.56 112 LYS A CA 1
ATOM 885 C C . LYS A 1 112 ? 37.372 5.794 80.793 1.00 90.56 112 LYS A C 1
ATOM 887 O O . LYS A 1 112 ? 36.227 5.813 80.361 1.00 90.56 112 LYS A O 1
ATOM 892 N N . ILE A 1 113 ? 38.169 4.734 80.620 1.00 88.75 113 ILE A N 1
ATOM 893 C CA . ILE A 1 113 ? 37.719 3.474 79.989 1.00 88.75 113 ILE A CA 1
ATOM 894 C C . ILE A 1 113 ? 36.603 2.813 80.816 1.00 88.75 113 ILE A C 1
ATOM 896 O O . ILE A 1 113 ? 35.585 2.402 80.259 1.00 88.75 113 ILE A O 1
ATOM 900 N N . GLU A 1 114 ? 36.747 2.751 82.142 1.00 90.31 114 GLU A N 1
ATOM 901 C CA . GLU A 1 114 ? 35.699 2.214 83.025 1.00 90.31 114 GLU A CA 1
ATOM 902 C C . GLU A 1 114 ? 34.492 3.166 83.158 1.00 90.31 114 GLU A C 1
ATOM 904 O O . GLU A 1 114 ? 33.353 2.712 83.284 1.00 90.31 114 GLU A O 1
ATOM 909 N N . GLU A 1 115 ? 34.698 4.480 83.035 1.00 90.56 115 GLU A N 1
ATOM 910 C CA . GLU A 1 115 ? 33.621 5.474 82.942 1.00 90.56 115 GLU A CA 1
ATOM 911 C C . GLU A 1 115 ? 32.807 5.310 81.644 1.00 90.56 115 GLU A C 1
ATOM 913 O O . GLU A 1 115 ? 31.580 5.258 81.701 1.00 90.56 115 GLU A O 1
ATOM 918 N N . LEU A 1 116 ? 33.466 5.117 80.492 1.00 89.94 116 LEU A N 1
ATOM 919 C CA . LEU A 1 116 ? 32.816 4.806 79.212 1.00 89.94 116 LEU A CA 1
ATOM 920 C C . LEU A 1 116 ? 32.034 3.493 79.288 1.00 89.94 116 LEU A C 1
ATOM 922 O O . LEU A 1 116 ? 30.877 3.451 78.886 1.00 89.94 116 LEU A O 1
ATOM 926 N N . LYS A 1 117 ? 32.626 2.438 79.855 1.00 90.88 117 LYS A N 1
ATOM 927 C CA . LYS A 1 117 ? 31.942 1.163 80.118 1.00 90.88 117 LYS A CA 1
ATOM 928 C C . LYS A 1 117 ? 30.677 1.358 80.964 1.00 90.88 117 LYS A C 1
ATOM 930 O O . LYS A 1 117 ? 29.630 0.822 80.617 1.00 90.88 117 LYS A O 1
ATOM 935 N N . THR A 1 118 ? 30.753 2.170 82.018 1.00 90.06 118 THR A N 1
ATOM 936 C CA . THR A 1 118 ? 29.603 2.499 82.879 1.00 90.06 118 THR A CA 1
ATOM 937 C C . THR A 1 118 ? 28.538 3.298 82.119 1.00 90.06 118 THR A C 1
ATOM 939 O O . THR A 1 118 ? 27.346 3.008 82.228 1.00 90.06 118 THR A O 1
ATOM 942 N N . LYS A 1 119 ? 28.949 4.274 81.298 1.00 89.19 119 LYS A N 1
ATOM 943 C CA . LYS A 1 119 ? 28.035 5.091 80.488 1.00 89.19 119 LYS A CA 1
ATOM 944 C C . LYS A 1 119 ? 27.389 4.327 79.337 1.00 89.19 119 LYS A C 1
ATOM 946 O O . LYS A 1 119 ? 26.239 4.618 79.023 1.00 89.19 119 LYS A O 1
ATOM 951 N N . ILE A 1 120 ? 28.057 3.321 78.774 1.00 86.31 120 ILE A N 1
ATOM 952 C CA . ILE A 1 120 ? 27.451 2.353 77.849 1.00 86.31 120 ILE A CA 1
ATOM 953 C C . ILE A 1 120 ? 26.290 1.635 78.550 1.00 86.31 120 ILE A C 1
ATOM 955 O O . ILE A 1 120 ? 25.169 1.706 78.057 1.00 86.31 120 ILE A O 1
ATOM 959 N N . THR A 1 121 ? 26.506 1.049 79.736 1.00 85.50 121 THR A N 1
ATOM 960 C CA . THR A 1 121 ? 25.442 0.343 80.478 1.00 85.50 121 THR A CA 1
ATOM 961 C C . THR A 1 121 ? 24.260 1.256 80.831 1.00 85.50 121 THR A C 1
ATOM 963 O O . THR A 1 121 ? 23.114 0.888 80.586 1.00 85.50 121 THR A O 1
ATOM 966 N N . GLN A 1 122 ? 24.513 2.478 81.319 1.00 84.88 122 GLN A N 1
ATOM 967 C CA . GLN A 1 122 ? 23.446 3.463 81.578 1.00 84.88 122 GLN A CA 1
ATOM 968 C C . GLN A 1 122 ? 22.677 3.852 80.305 1.00 84.88 122 GLN A C 1
ATOM 970 O O . GLN A 1 122 ? 21.466 4.076 80.342 1.00 84.88 122 GLN A O 1
ATOM 975 N N . SER A 1 123 ? 23.369 3.930 79.167 1.00 83.00 123 SER A N 1
ATOM 976 C CA . SER A 1 123 ? 22.749 4.239 77.876 1.00 83.00 123 SER A CA 1
ATOM 977 C C . SER A 1 123 ? 21.879 3.086 77.376 1.00 83.00 123 SER A C 1
ATOM 979 O O . SER A 1 123 ? 20.828 3.344 76.803 1.00 83.00 123 SER A O 1
ATOM 981 N N . GLU A 1 124 ? 22.255 1.828 77.625 1.00 80.69 124 GLU A N 1
ATOM 982 C CA . GLU A 1 124 ? 21.432 0.648 77.306 1.00 80.69 124 GLU A CA 1
ATOM 983 C C . GLU A 1 124 ? 20.128 0.607 78.114 1.00 80.69 124 GLU A C 1
ATOM 985 O O . GLU A 1 124 ? 19.064 0.321 77.564 1.00 80.69 124 GLU A O 1
ATOM 990 N N . GLU A 1 125 ? 20.188 0.947 79.401 1.00 80.94 125 GLU A N 1
ATOM 991 C CA . GLU A 1 125 ? 19.010 1.040 80.270 1.00 80.94 125 GLU A CA 1
ATOM 992 C C . GLU A 1 125 ? 18.099 2.223 79.885 1.00 80.94 125 GLU A C 1
ATOM 994 O O . GLU A 1 125 ? 16.871 2.091 79.840 1.00 80.94 125 GLU A O 1
ATOM 999 N N . THR A 1 126 ? 18.695 3.354 79.493 1.00 80.50 126 THR A N 1
ATOM 1000 C CA . THR A 1 126 ? 17.963 4.513 78.950 1.00 80.50 126 THR A CA 1
ATOM 1001 C C . THR A 1 126 ? 17.307 4.174 77.606 1.00 80.50 126 THR A C 1
ATOM 1003 O O . THR A 1 126 ? 16.121 4.427 77.420 1.00 80.50 126 THR A O 1
ATOM 1006 N N . LEU A 1 127 ? 18.032 3.519 76.691 1.00 78.50 127 LEU A N 1
ATOM 1007 C CA . LEU A 1 127 ? 17.516 3.041 75.405 1.00 78.50 127 LEU A CA 1
ATOM 1008 C C . LEU A 1 127 ? 16.310 2.118 75.593 1.00 78.50 127 LEU A C 1
ATOM 1010 O O . LEU A 1 127 ? 15.294 2.288 74.920 1.00 78.50 127 LEU A O 1
ATOM 1014 N N . LYS A 1 128 ? 16.401 1.166 76.528 1.00 77.62 128 LYS A N 1
ATOM 1015 C CA . LYS A 1 128 ? 15.284 0.283 76.868 1.00 77.62 128 LYS A CA 1
ATOM 1016 C C . LYS A 1 128 ? 14.077 1.079 77.374 1.00 77.62 128 LYS A C 1
ATOM 1018 O O . LYS A 1 128 ? 12.971 0.865 76.895 1.00 77.62 128 LYS A O 1
ATOM 1023 N N . THR A 1 129 ? 14.299 2.054 78.256 1.00 77.81 129 THR A N 1
ATOM 1024 C CA . THR A 1 129 ? 13.245 2.939 78.783 1.00 77.81 129 THR A CA 1
ATOM 1025 C C . THR A 1 129 ? 12.570 3.769 77.679 1.00 77.81 129 THR A C 1
ATOM 1027 O O . THR A 1 129 ? 11.345 3.917 77.682 1.00 77.81 129 THR A O 1
ATOM 1030 N N . ASN A 1 130 ? 13.335 4.260 76.698 1.00 73.12 130 ASN A N 1
ATOM 1031 C CA . ASN A 1 130 ? 12.811 5.001 75.545 1.00 73.12 130 ASN A CA 1
ATOM 1032 C C . ASN A 1 130 ? 11.930 4.102 74.655 1.00 73.12 130 ASN A C 1
ATOM 1034 O O . ASN A 1 130 ? 10.826 4.499 74.279 1.00 73.12 130 ASN A O 1
ATOM 1038 N N . ILE A 1 131 ? 12.383 2.872 74.374 1.00 70.94 131 ILE A N 1
ATOM 1039 C CA . ILE A 1 131 ? 11.622 1.860 73.618 1.00 70.94 131 ILE A CA 1
ATOM 1040 C C . ILE A 1 131 ? 10.325 1.500 74.357 1.00 70.94 131 ILE A C 1
ATOM 1042 O O . ILE A 1 131 ? 9.243 1.655 73.794 1.00 70.94 131 ILE A O 1
ATOM 1046 N N . ASP A 1 132 ? 10.421 1.126 75.638 1.00 74.94 132 ASP A N 1
ATOM 1047 C CA . ASP A 1 132 ? 9.283 0.750 76.488 1.00 74.94 132 ASP A CA 1
ATOM 1048 C C . ASP A 1 132 ? 8.246 1.883 76.623 1.00 74.94 132 ASP A C 1
ATOM 1050 O O . ASP A 1 132 ? 7.081 1.623 76.923 1.00 74.94 132 ASP A O 1
ATOM 1054 N N . THR A 1 133 ? 8.646 3.145 76.434 1.00 75.38 133 THR A N 1
ATOM 1055 C CA . THR A 1 133 ? 7.748 4.312 76.471 1.00 75.38 133 THR A CA 1
ATOM 1056 C C . THR A 1 133 ? 7.038 4.524 75.135 1.00 75.38 133 THR A C 1
ATOM 1058 O O . THR A 1 133 ? 5.818 4.687 75.115 1.00 75.38 133 THR A O 1
ATOM 1061 N N . ILE A 1 134 ? 7.760 4.462 74.012 1.00 71.25 134 ILE A N 1
ATOM 1062 C CA . ILE A 1 134 ? 7.161 4.588 72.673 1.00 71.25 134 ILE A CA 1
ATOM 1063 C C . ILE A 1 134 ? 6.210 3.421 72.397 1.00 71.25 134 ILE A C 1
ATOM 1065 O O . ILE A 1 134 ? 5.093 3.641 71.935 1.00 71.25 134 ILE A O 1
ATOM 1069 N N . ASP A 1 135 ? 6.597 2.193 72.741 1.00 71.25 135 ASP A N 1
ATOM 1070 C CA . ASP A 1 135 ? 5.756 1.021 72.499 1.00 71.25 135 ASP A CA 1
ATOM 1071 C C . ASP A 1 135 ? 4.517 0.998 73.431 1.00 71.25 135 ASP A C 1
ATOM 1073 O O . ASP A 1 135 ? 3.474 0.474 73.038 1.00 71.25 135 ASP A O 1
ATOM 1077 N N . LYS A 1 136 ? 4.548 1.670 74.600 1.00 78.12 136 LYS A N 1
ATOM 1078 C CA . LYS A 1 136 ? 3.339 1.965 75.406 1.00 78.12 136 LYS A CA 1
ATOM 1079 C C . LYS A 1 136 ? 2.414 2.982 74.740 1.00 78.12 136 LYS A C 1
ATOM 1081 O O . LYS A 1 136 ? 1.207 2.766 74.755 1.00 78.12 136 LYS A O 1
ATOM 1086 N N . ILE A 1 137 ? 2.948 4.060 74.156 1.00 77.38 137 ILE A N 1
ATOM 1087 C CA . ILE A 1 137 ? 2.144 5.055 73.421 1.00 77.38 137 ILE A CA 1
ATOM 1088 C C . ILE A 1 137 ? 1.491 4.395 72.201 1.00 77.38 137 ILE A C 1
ATOM 1090 O O . ILE A 1 137 ? 0.281 4.499 72.027 1.00 77.38 137 ILE A O 1
ATOM 1094 N N . VAL A 1 138 ? 2.264 3.644 71.409 1.00 75.50 138 VAL A N 1
ATOM 1095 C CA . VAL A 1 138 ? 1.761 2.881 70.254 1.00 75.50 138 VAL A CA 1
ATOM 1096 C C . VAL A 1 138 ? 0.716 1.853 70.681 1.00 75.50 138 VAL A C 1
ATOM 1098 O O . VAL A 1 138 ? -0.303 1.721 70.005 1.00 75.50 138 VAL A O 1
ATOM 1101 N N . LYS A 1 139 ? 0.923 1.150 71.804 1.00 79.12 139 LYS A N 1
ATOM 1102 C CA . LYS A 1 139 ? -0.074 0.213 72.324 1.00 79.12 139 LYS A CA 1
ATOM 1103 C C . LYS A 1 139 ? -1.347 0.926 72.779 1.00 79.12 139 LYS A C 1
ATOM 1105 O O . LYS A 1 139 ? -2.410 0.514 72.351 1.00 79.12 139 LYS A O 1
ATOM 1110 N N . LYS A 1 140 ? -1.268 1.999 73.574 1.00 78.38 140 LYS A N 1
ATOM 1111 C CA . LYS A 1 140 ? -2.457 2.745 74.024 1.00 78.38 140 LYS A CA 1
ATOM 1112 C C . LYS A 1 140 ? -3.240 3.315 72.836 1.00 78.38 140 LYS A C 1
ATOM 1114 O O . LYS A 1 140 ? -4.450 3.157 72.767 1.00 78.38 140 LYS A O 1
ATOM 1119 N N . ALA A 1 141 ? -2.537 3.912 71.873 1.00 76.19 141 ALA A N 1
ATOM 1120 C CA . ALA A 1 141 ? -3.118 4.396 70.626 1.00 76.19 141 ALA A CA 1
ATOM 1121 C C . ALA A 1 141 ? -3.803 3.279 69.834 1.00 76.19 141 ALA A C 1
ATOM 1123 O O . ALA A 1 141 ? -4.903 3.486 69.327 1.00 76.19 141 ALA A O 1
ATOM 1124 N N . LYS A 1 142 ? -3.203 2.082 69.791 1.00 79.19 142 LYS A N 1
ATOM 1125 C CA . LYS A 1 142 ? -3.857 0.907 69.224 1.00 79.19 142 LYS A CA 1
ATOM 1126 C C . LYS A 1 142 ? -5.086 0.489 70.032 1.00 79.19 142 LYS A C 1
ATOM 1128 O O . LYS A 1 142 ? -6.136 0.354 69.432 1.00 79.19 142 LYS A O 1
ATOM 1133 N N . ASP A 1 143 ? -4.987 0.315 71.346 1.00 80.06 143 ASP A N 1
ATOM 1134 C CA . ASP A 1 143 ? -6.096 -0.147 72.190 1.00 80.06 143 ASP A CA 1
ATOM 1135 C C . ASP A 1 143 ? -7.304 0.826 72.103 1.00 80.06 143 ASP A C 1
ATOM 1137 O O . ASP A 1 143 ? -8.452 0.387 72.037 1.00 80.06 143 ASP A O 1
ATOM 1141 N N . THR A 1 144 ? -7.059 2.141 72.015 1.00 79.06 144 THR A N 1
ATOM 1142 C CA . THR A 1 144 ? -8.082 3.183 71.782 1.00 79.06 144 THR A CA 1
ATOM 1143 C C . THR A 1 144 ? -8.613 3.183 70.335 1.00 79.06 144 THR A C 1
ATOM 1145 O O . THR A 1 144 ? -9.809 3.380 70.124 1.00 79.06 144 THR A O 1
ATOM 1148 N N . SER A 1 145 ? -7.768 2.925 69.328 1.00 74.00 145 SER A N 1
ATOM 1149 C CA . SER A 1 145 ? -8.198 2.792 67.924 1.00 74.00 145 SER A CA 1
ATOM 1150 C C . SER A 1 145 ? -9.011 1.514 67.689 1.00 74.00 145 SER A C 1
ATOM 1152 O O . SER A 1 145 ? -10.029 1.562 67.007 1.00 74.00 145 SER A O 1
ATOM 1154 N N . ASP A 1 146 ? -8.634 0.398 68.314 1.00 76.94 146 ASP A N 1
ATOM 1155 C CA . ASP A 1 146 ? -9.359 -0.873 68.284 1.00 76.94 146 ASP A CA 1
ATOM 1156 C C . ASP A 1 146 ? -10.733 -0.726 68.977 1.00 76.94 146 ASP A C 1
ATOM 1158 O O . ASP A 1 146 ? -11.719 -1.239 68.457 1.00 76.94 146 ASP A O 1
ATOM 1162 N N . GLN A 1 147 ? -10.851 0.057 70.063 1.00 77.56 147 GLN A N 1
ATOM 1163 C CA . GLN A 1 147 ? -12.150 0.435 70.659 1.00 77.56 147 GLN A CA 1
ATOM 1164 C C . GLN A 1 147 ? -12.998 1.333 69.743 1.00 77.56 147 GLN A C 1
ATOM 1166 O O . GLN A 1 147 ? -14.219 1.179 69.678 1.00 77.56 147 GLN A O 1
ATOM 1171 N N . ALA A 1 148 ? -12.376 2.269 69.019 1.00 70.38 148 ALA A N 1
ATOM 1172 C CA . ALA A 1 148 ? -13.076 3.063 68.010 1.00 70.38 148 ALA A CA 1
ATOM 1173 C C . ALA A 1 148 ? -13.566 2.178 66.855 1.00 70.38 148 ALA A C 1
ATOM 1175 O O . ALA A 1 148 ? -14.715 2.302 66.448 1.00 70.38 148 ALA A O 1
ATOM 1176 N N . ILE A 1 149 ? -12.738 1.243 66.376 1.00 71.25 149 ILE A N 1
ATOM 1177 C CA . ILE A 1 149 ? -13.095 0.236 65.365 1.00 71.25 149 ILE A CA 1
ATOM 1178 C C . ILE A 1 149 ? -14.223 -0.669 65.877 1.00 71.25 149 ILE A C 1
ATOM 1180 O O . ILE A 1 149 ? -15.162 -0.933 65.139 1.00 71.25 149 ILE A O 1
ATOM 1184 N N . GLU A 1 150 ? -14.189 -1.117 67.133 1.00 72.69 150 GLU A N 1
ATOM 1185 C CA . GLU A 1 150 ? -15.265 -1.915 67.730 1.00 72.69 150 GLU A CA 1
ATOM 1186 C C . GLU A 1 150 ? -16.587 -1.134 67.763 1.00 72.69 150 GLU A C 1
ATOM 1188 O O . GLU A 1 150 ? -17.625 -1.665 67.363 1.00 72.69 150 GLU A O 1
ATOM 1193 N N . LYS A 1 151 ? -16.566 0.149 68.149 1.00 67.38 151 LYS A N 1
ATOM 1194 C CA . LYS A 1 151 ? -17.751 1.016 68.065 1.00 67.38 151 LYS A CA 1
ATOM 1195 C C . LYS A 1 151 ? -18.212 1.227 66.614 1.00 67.38 151 LYS A C 1
ATOM 1197 O O . LYS A 1 151 ? -19.406 1.100 66.361 1.00 67.38 151 LYS A O 1
ATOM 1202 N N . LEU A 1 152 ? -17.304 1.467 65.667 1.00 63.62 152 LEU A N 1
ATOM 1203 C CA . LEU A 1 152 ? -17.616 1.716 64.247 1.00 63.62 152 LEU A CA 1
ATOM 1204 C C . LEU A 1 152 ? -18.058 0.452 63.473 1.00 63.62 152 LEU A C 1
ATOM 1206 O O . LEU A 1 152 ? -18.792 0.536 62.493 1.00 63.62 152 LEU A O 1
ATOM 1210 N N . ASN A 1 153 ? -17.666 -0.739 63.931 1.00 60.88 153 ASN A N 1
ATOM 1211 C CA . ASN A 1 153 ? -18.141 -2.018 63.392 1.00 60.88 153 ASN A CA 1
ATOM 1212 C C . ASN A 1 153 ? -19.523 -2.397 63.946 1.00 60.88 153 ASN A C 1
ATOM 1214 O O . ASN A 1 153 ? -20.315 -3.027 63.249 1.00 60.88 153 ASN A O 1
ATOM 1218 N N . ASN A 1 154 ? -19.817 -2.019 65.195 1.00 54.03 154 ASN A N 1
ATOM 1219 C CA . ASN A 1 154 ? -21.127 -2.223 65.818 1.00 54.03 154 ASN A CA 1
ATOM 1220 C C . ASN A 1 154 ? -22.134 -1.100 65.482 1.00 54.03 154 ASN A C 1
ATOM 1222 O O . ASN A 1 154 ? -23.334 -1.271 65.690 1.00 54.03 154 ASN A O 1
ATOM 1226 N N . THR A 1 155 ? -21.668 0.047 64.971 1.00 49.47 155 THR A N 1
ATOM 1227 C CA . THR A 1 155 ? -22.482 1.208 64.576 1.00 49.47 155 THR A CA 1
ATOM 1228 C C . THR A 1 155 ? -21.815 1.977 63.427 1.00 49.47 155 THR A C 1
ATOM 1230 O O . THR A 1 155 ? -20.680 2.404 63.573 1.00 49.47 155 THR A O 1
ATOM 1233 N N . SER A 1 156 ? -22.490 2.185 62.291 1.00 47.81 156 SER A N 1
ATOM 1234 C CA . SER A 1 156 ? -21.888 2.860 61.120 1.00 47.81 156 SER A CA 1
ATOM 1235 C C . SER A 1 156 ? -21.573 4.345 61.347 1.00 47.81 156 SER A C 1
ATOM 1237 O O . SER A 1 156 ? -22.222 4.980 62.174 1.00 47.81 156 SER A O 1
ATOM 1239 N N . ASP A 1 157 ? -20.687 4.919 60.523 1.00 47.50 157 ASP A N 1
ATOM 1240 C CA . ASP A 1 157 ? -20.114 6.277 60.637 1.00 47.50 157 ASP A CA 1
ATOM 1241 C C . ASP A 1 157 ? -21.055 7.394 61.145 1.00 47.50 157 ASP A C 1
ATOM 1243 O O . ASP A 1 157 ? -20.696 8.088 62.096 1.00 47.50 157 ASP A O 1
ATOM 1247 N N . ILE A 1 158 ? -22.268 7.567 60.587 1.00 48.88 158 ILE A N 1
ATOM 1248 C CA . ILE A 1 158 ? -23.209 8.611 61.064 1.00 48.88 158 ILE A CA 1
ATOM 1249 C C . ILE A 1 158 ? -23.628 8.415 62.522 1.00 48.88 158 ILE A C 1
ATOM 1251 O O . ILE A 1 158 ? -23.879 9.398 63.215 1.00 48.88 158 ILE A O 1
ATOM 1255 N N . ASN A 1 159 ? -23.734 7.177 63.004 1.00 53.41 159 ASN A N 1
ATOM 1256 C CA . ASN A 1 159 ? -24.184 6.901 64.366 1.00 53.41 159 ASN A CA 1
ATOM 1257 C C . ASN A 1 159 ? -23.242 7.543 65.402 1.00 53.41 159 ASN A C 1
ATOM 1259 O O . ASN A 1 159 ? -23.658 7.800 66.525 1.00 53.41 159 ASN A O 1
ATOM 1263 N N . PHE A 1 160 ? -21.998 7.856 65.015 1.00 61.97 160 PHE A N 1
ATOM 1264 C CA . PHE A 1 160 ? -20.987 8.439 65.888 1.00 61.97 160 PHE A CA 1
ATOM 1265 C C . PHE A 1 160 ? -20.181 9.554 65.176 1.00 61.97 160 PHE A C 1
ATOM 1267 O O . PHE A 1 160 ? -19.009 9.357 64.836 1.00 61.97 160 PHE A O 1
ATOM 1274 N N . PRO A 1 161 ? -20.776 10.744 64.946 1.00 61.09 161 PRO A N 1
ATOM 1275 C CA . PRO A 1 161 ? -20.179 11.784 64.105 1.00 61.09 161 PRO A CA 1
ATOM 1276 C C . PRO A 1 161 ? -18.777 12.210 64.560 1.00 61.09 161 PRO A C 1
ATOM 1278 O O . PRO A 1 161 ? -18.507 12.381 65.750 1.00 61.09 161 PRO A O 1
ATOM 1281 N N . GLY A 1 162 ? -17.864 12.338 63.595 1.00 63.66 162 GLY A N 1
ATOM 1282 C CA . GLY A 1 162 ? -16.448 12.651 63.814 1.00 63.66 162 GLY A CA 1
ATOM 1283 C C . GLY A 1 162 ? -15.571 11.510 64.359 1.00 63.66 162 GLY A C 1
ATOM 1284 O O . GLY A 1 162 ? -14.351 11.598 64.231 1.00 63.66 162 GLY A O 1
ATOM 1285 N N . LEU A 1 163 ? -16.125 10.418 64.914 1.00 72.75 163 LEU A N 1
ATOM 1286 C CA . LEU A 1 163 ? -15.308 9.320 65.464 1.00 72.75 163 LEU A CA 1
ATOM 1287 C C . LEU A 1 163 ? -14.521 8.582 64.379 1.00 72.75 163 LEU A C 1
ATOM 1289 O O . LEU A 1 163 ? -13.349 8.274 64.586 1.00 72.75 163 LEU A O 1
ATOM 1293 N N . SER A 1 164 ? -15.144 8.319 63.228 1.00 68.94 164 SER A N 1
ATOM 1294 C CA . SER A 1 164 ? -14.494 7.620 62.111 1.00 68.94 164 SER A CA 1
ATOM 1295 C C . SER A 1 164 ? -13.284 8.394 61.580 1.00 68.94 164 SER A C 1
ATOM 1297 O O . SER A 1 164 ? -12.203 7.838 61.406 1.00 68.94 164 SER A O 1
ATOM 1299 N N . GLU A 1 165 ? -13.414 9.715 61.442 1.00 69.50 165 GLU A N 1
ATOM 1300 C CA . GLU A 1 165 ? -12.342 10.589 60.956 1.00 69.50 165 GLU A CA 1
ATOM 1301 C C . GLU A 1 165 ? -11.259 10.827 62.010 1.00 69.50 165 GLU A C 1
ATOM 1303 O O . GLU A 1 165 ? -10.078 10.766 61.680 1.00 69.50 165 GLU A O 1
ATOM 1308 N N . ALA A 1 166 ? -11.622 11.017 63.284 1.00 72.38 166 ALA A N 1
ATOM 1309 C CA . ALA A 1 166 ? -10.646 11.070 64.373 1.00 72.38 166 ALA A CA 1
ATOM 1310 C C . ALA A 1 166 ? -9.859 9.749 64.486 1.00 72.38 166 ALA A C 1
ATOM 1312 O O . ALA A 1 166 ? -8.672 9.754 64.817 1.00 72.38 166 ALA A O 1
ATOM 1313 N N . ASN A 1 167 ? -10.491 8.616 64.160 1.00 77.81 167 ASN A N 1
ATOM 1314 C CA . ASN A 1 167 ? -9.837 7.315 64.097 1.00 77.81 167 ASN A CA 1
ATOM 1315 C C . ASN A 1 167 ? -8.973 7.142 62.829 1.00 77.81 167 ASN A C 1
ATOM 1317 O O . ASN A 1 167 ? -7.876 6.597 62.934 1.00 77.81 167 ASN A O 1
ATOM 1321 N N . GLU A 1 168 ? -9.379 7.657 61.657 1.00 77.31 168 GLU A N 1
ATOM 1322 C CA . GLU A 1 168 ? -8.480 7.767 60.491 1.00 77.31 168 GLU A CA 1
ATOM 1323 C C . GLU A 1 168 ? -7.262 8.653 60.818 1.00 77.31 168 GLU A C 1
ATOM 1325 O O . GLU A 1 168 ? -6.139 8.286 60.474 1.00 77.31 168 GLU A O 1
ATOM 1330 N N . GLU A 1 169 ? -7.436 9.774 61.530 1.00 78.12 169 GLU A N 1
ATOM 1331 C CA . GLU A 1 169 ? -6.331 10.625 61.998 1.00 78.12 169 GLU A CA 1
ATOM 1332 C C . GLU A 1 169 ? -5.406 9.890 62.981 1.00 78.12 169 GLU A C 1
ATOM 1334 O O . GLU A 1 169 ? -4.184 9.968 62.838 1.00 78.12 169 GLU A O 1
ATOM 1339 N N . LEU A 1 170 ? -5.959 9.129 63.932 1.00 81.56 170 LEU A N 1
ATOM 1340 C CA . LEU A 1 170 ? -5.200 8.301 64.873 1.00 81.56 170 LEU A CA 1
ATOM 1341 C C . LEU A 1 170 ? -4.396 7.209 64.153 1.00 81.56 170 LEU A C 1
ATOM 1343 O O . LEU A 1 170 ? -3.180 7.112 64.336 1.00 81.56 170 LEU A O 1
ATOM 1347 N N . GLN A 1 171 ? -5.034 6.435 63.272 1.00 79.19 171 GLN A N 1
ATOM 1348 C CA . GLN A 1 171 ? -4.360 5.412 62.468 1.00 79.19 171 GLN A CA 1
ATOM 1349 C C . GLN A 1 171 ? -3.308 6.019 61.532 1.00 79.19 171 GLN A C 1
ATOM 1351 O O . GLN A 1 171 ? -2.236 5.437 61.336 1.00 79.19 171 GLN A O 1
ATOM 1356 N N . LYS A 1 172 ? -3.570 7.202 60.968 1.00 81.06 172 LYS A N 1
ATOM 1357 C CA . LYS A 1 172 ? -2.602 7.942 60.155 1.00 81.06 172 LYS A CA 1
ATOM 1358 C C . LYS A 1 172 ? -1.407 8.386 60.994 1.00 81.06 172 LYS A C 1
ATOM 1360 O O . LYS A 1 172 ? -0.281 8.129 60.582 1.00 81.06 172 LYS A O 1
ATOM 1365 N N . ALA A 1 173 ? -1.619 8.968 62.175 1.00 74.50 173 ALA A N 1
ATOM 1366 C CA . ALA A 1 173 ? -0.543 9.361 63.084 1.00 74.50 173 ALA A CA 1
ATOM 1367 C C . ALA A 1 173 ? 0.300 8.147 63.520 1.00 74.50 173 ALA A C 1
ATOM 1369 O O . ALA A 1 173 ? 1.530 8.204 63.492 1.00 74.50 173 ALA A O 1
ATOM 1370 N N . MET A 1 174 ? -0.341 7.015 63.838 1.00 77.75 174 MET A N 1
ATOM 1371 C CA . MET A 1 174 ? 0.345 5.760 64.172 1.00 77.75 174 MET A CA 1
ATOM 1372 C C . MET A 1 174 ? 1.183 5.228 63.001 1.00 77.75 174 MET A C 1
ATOM 1374 O O . MET A 1 174 ? 2.298 4.749 63.211 1.00 77.75 174 MET A O 1
ATOM 1378 N N . ASN A 1 175 ? 0.687 5.335 61.764 1.00 77.94 175 ASN A N 1
ATOM 1379 C CA . ASN A 1 175 ? 1.452 4.966 60.573 1.00 77.94 175 ASN A CA 1
ATOM 1380 C C . ASN A 1 175 ? 2.570 5.976 60.256 1.00 77.94 175 ASN A C 1
ATOM 1382 O O . ASN A 1 175 ? 3.668 5.554 59.910 1.00 77.94 175 ASN A O 1
ATOM 1386 N N . GLU A 1 176 ? 2.368 7.284 60.440 1.00 76.31 176 GLU A N 1
ATOM 1387 C CA . GLU A 1 176 ? 3.438 8.284 60.308 1.00 76.31 176 GLU A CA 1
ATOM 1388 C C . GLU A 1 176 ? 4.566 8.042 61.324 1.00 76.31 176 GLU A C 1
ATOM 1390 O O . GLU A 1 176 ? 5.736 8.082 60.944 1.00 76.31 176 GLU A O 1
ATOM 1395 N N . LEU A 1 177 ? 4.230 7.711 62.578 1.00 77.06 177 LEU A N 1
ATOM 1396 C CA . LEU A 1 177 ? 5.183 7.305 63.618 1.00 77.06 177 LEU A CA 1
ATOM 1397 C C . LEU A 1 177 ? 5.913 6.000 63.253 1.00 77.06 177 LEU A C 1
ATOM 1399 O O . LEU A 1 177 ? 7.119 5.886 63.458 1.00 77.06 177 LEU A O 1
ATOM 1403 N N . LYS A 1 178 ? 5.211 5.024 62.668 1.00 72.81 178 LYS A N 1
ATOM 1404 C CA . LYS A 1 178 ? 5.786 3.753 62.193 1.00 72.81 178 LYS A CA 1
ATOM 1405 C C . LYS A 1 178 ? 6.751 3.947 61.018 1.00 72.81 178 LYS A C 1
ATOM 1407 O O . LYS A 1 178 ? 7.819 3.339 61.004 1.00 72.81 178 LYS A O 1
ATOM 1412 N N . GLU A 1 179 ? 6.426 4.816 60.063 1.00 69.75 179 GLU A N 1
ATOM 1413 C CA . GLU A 1 179 ? 7.339 5.159 58.968 1.00 69.75 179 GLU A CA 1
ATOM 1414 C C . GLU A 1 179 ? 8.477 6.088 59.432 1.00 69.75 179 GLU A C 1
ATOM 1416 O O . GLU A 1 179 ? 9.574 6.011 58.887 1.00 69.75 179 GLU A O 1
ATOM 1421 N N . ALA A 1 180 ? 8.278 6.916 60.467 1.00 66.88 180 ALA A N 1
ATOM 1422 C CA . ALA A 1 180 ? 9.367 7.646 61.126 1.00 66.88 180 ALA A CA 1
ATOM 1423 C C . ALA A 1 180 ? 10.336 6.688 61.844 1.00 66.88 180 ALA A C 1
ATOM 1425 O O . ALA A 1 180 ? 11.547 6.835 61.690 1.00 66.88 180 ALA A O 1
ATOM 1426 N N . LYS A 1 181 ? 9.818 5.656 62.533 1.00 64.88 181 LYS A N 1
ATOM 1427 C CA . LYS A 1 181 ? 10.608 4.572 63.150 1.00 64.88 181 LYS A CA 1
ATOM 1428 C C . LYS A 1 181 ? 11.464 3.849 62.098 1.00 64.88 181 LYS A C 1
ATOM 1430 O O . LYS A 1 181 ? 12.661 3.717 62.299 1.00 64.88 181 LYS A O 1
ATOM 1435 N N . LYS A 1 182 ? 10.903 3.507 60.927 1.00 65.69 182 LYS A N 1
ATOM 1436 C CA . LYS A 1 182 ? 11.682 2.956 59.794 1.00 65.69 182 LYS A CA 1
ATOM 1437 C C . LYS A 1 182 ? 12.732 3.921 59.231 1.00 65.69 182 LYS A C 1
ATOM 1439 O O . LYS A 1 182 ? 13.825 3.492 58.891 1.00 65.69 182 LYS A O 1
ATOM 1444 N N . ARG A 1 183 ? 12.425 5.216 59.076 1.00 60.97 183 ARG A N 1
ATOM 1445 C CA . ARG A 1 183 ? 13.398 6.195 58.542 1.00 60.97 183 ARG A CA 1
ATOM 1446 C C . ARG A 1 183 ? 14.599 6.380 59.479 1.00 60.97 183 ARG A C 1
ATOM 1448 O O . ARG A 1 183 ? 15.724 6.508 58.994 1.00 60.97 183 ARG A O 1
ATOM 1455 N N . ALA A 1 184 ? 14.377 6.291 60.791 1.00 55.12 184 ALA A N 1
ATOM 1456 C CA . ALA A 1 184 ? 15.431 6.350 61.803 1.00 55.12 184 ALA A CA 1
ATOM 1457 C C . ALA A 1 184 ? 16.423 5.169 61.727 1.00 55.12 184 ALA A C 1
ATOM 1459 O O . ALA A 1 184 ? 17.577 5.319 62.122 1.00 55.12 184 ALA A O 1
ATOM 1460 N N . GLU A 1 185 ? 16.024 4.023 61.161 1.00 52.97 185 GLU A N 1
ATOM 1461 C CA . GLU A 1 185 ? 16.901 2.857 60.959 1.00 52.97 185 GLU A CA 1
ATOM 1462 C C . GLU A 1 185 ? 17.954 3.069 59.847 1.00 52.97 185 GLU A C 1
ATOM 1464 O O . GLU A 1 185 ? 18.880 2.266 59.732 1.00 52.97 185 GLU A O 1
ATOM 1469 N N . VAL A 1 186 ? 17.843 4.132 59.029 1.00 53.69 186 VAL A N 1
ATOM 1470 C CA . VAL A 1 186 ? 18.604 4.280 57.766 1.00 53.69 186 VAL A CA 1
ATOM 1471 C C . VAL A 1 186 ? 19.499 5.533 57.701 1.00 53.69 186 VAL A C 1
ATOM 1473 O O . VAL A 1 186 ? 20.380 5.599 56.845 1.00 53.69 186 VAL A O 1
ATOM 1476 N N . MET A 1 187 ? 19.329 6.537 58.576 1.00 47.84 187 MET A N 1
ATOM 1477 C CA . MET A 1 187 ? 20.078 7.809 58.490 1.00 47.84 187 MET A CA 1
ATOM 1478 C C . MET A 1 187 ? 20.606 8.328 59.837 1.00 47.84 187 MET A C 1
ATOM 1480 O O . MET A 1 187 ? 19.841 8.691 60.728 1.00 47.84 187 MET A O 1
ATOM 1484 N N . ASP A 1 188 ? 21.931 8.468 59.940 1.00 50.62 188 ASP A N 1
ATOM 1485 C CA . ASP A 1 188 ? 22.647 8.921 61.142 1.00 50.62 188 ASP A CA 1
ATOM 1486 C C . ASP A 1 188 ? 22.650 10.462 61.269 1.00 50.62 188 ASP A C 1
ATOM 1488 O O . ASP A 1 188 ? 23.657 11.136 61.047 1.00 50.62 188 ASP A O 1
ATOM 1492 N N . SER A 1 189 ? 21.477 11.047 61.548 1.00 50.53 189 SER A N 1
ATOM 1493 C CA . SER A 1 189 ? 21.282 12.503 61.619 1.00 50.53 189 SER A CA 1
ATOM 1494 C C . SER A 1 189 ? 20.662 12.964 62.937 1.00 50.53 189 SER A C 1
ATOM 1496 O O . SER A 1 189 ? 19.595 12.509 63.352 1.00 50.53 189 SER A O 1
ATOM 1498 N N . LYS A 1 190 ? 21.294 13.968 63.559 1.00 49.12 190 LYS A N 1
ATOM 1499 C CA . LYS A 1 190 ? 20.866 14.555 64.839 1.00 49.12 190 LYS A CA 1
ATOM 1500 C C . LYS A 1 190 ? 19.473 15.201 64.789 1.00 49.12 190 LYS A C 1
ATOM 1502 O O . LYS A 1 190 ? 18.828 15.316 65.824 1.00 49.12 190 LYS A O 1
ATOM 1507 N N . THR A 1 191 ? 18.988 15.568 63.601 1.00 52.00 191 THR A N 1
ATOM 1508 C CA . THR A 1 191 ? 17.647 16.140 63.386 1.00 52.00 191 THR A CA 1
ATOM 1509 C C . THR A 1 191 ? 16.512 15.124 63.592 1.00 52.00 191 THR A C 1
ATOM 1511 O O . THR A 1 191 ? 15.361 15.522 63.720 1.00 52.00 191 THR A O 1
ATOM 1514 N N . HIS A 1 192 ? 16.804 13.817 63.623 1.00 55.19 192 HIS A N 1
ATOM 1515 C CA . HIS A 1 192 ? 15.773 12.769 63.661 1.00 55.19 192 HIS A CA 1
ATOM 1516 C C . HIS A 1 192 ? 15.223 12.477 65.074 1.00 55.19 192 HIS A C 1
ATOM 1518 O O . HIS A 1 192 ? 14.154 11.877 65.208 1.00 55.19 192 HIS A O 1
ATOM 1524 N N . ILE A 1 193 ? 15.934 12.903 66.127 1.00 52.56 193 ILE A N 1
ATOM 1525 C CA . ILE A 1 193 ? 15.591 12.611 67.532 1.00 52.56 193 ILE A CA 1
ATOM 1526 C C . ILE A 1 193 ? 14.276 13.300 67.929 1.00 52.56 193 ILE A C 1
ATOM 1528 O O . ILE A 1 193 ? 13.398 12.671 68.520 1.00 52.56 193 ILE A O 1
ATOM 1532 N N . ASP A 1 194 ? 14.122 14.573 67.558 1.00 55.22 194 ASP A N 1
ATOM 1533 C CA . ASP A 1 194 ? 12.931 15.356 67.888 1.00 55.22 194 ASP A CA 1
ATOM 1534 C C . ASP A 1 194 ? 11.707 14.929 67.057 1.00 55.22 194 ASP A C 1
ATOM 1536 O O . ASP A 1 194 ? 10.595 14.951 67.577 1.00 55.22 194 ASP A O 1
ATOM 1540 N N . ASP A 1 195 ? 11.885 14.480 65.805 1.00 59.88 195 ASP A N 1
ATOM 1541 C CA . ASP A 1 195 ? 10.779 14.041 64.930 1.00 59.88 195 ASP A CA 1
ATOM 1542 C C . ASP A 1 195 ? 10.045 12.815 65.496 1.00 59.88 195 ASP A C 1
ATOM 1544 O O . ASP A 1 195 ? 8.818 12.807 65.567 1.00 59.88 195 ASP A O 1
ATOM 1548 N N . LEU A 1 196 ? 10.773 11.805 65.992 1.00 66.38 196 LEU A N 1
ATOM 1549 C CA . LEU A 1 196 ? 10.145 10.610 66.571 1.00 66.38 196 LEU A CA 1
ATOM 1550 C C . LEU A 1 196 ? 9.381 10.939 67.870 1.00 66.38 196 LEU A C 1
ATOM 1552 O O . LEU A 1 196 ? 8.294 10.408 68.101 1.00 66.38 196 LEU A O 1
ATOM 1556 N N . ALA A 1 197 ? 9.914 11.849 68.692 1.00 64.19 197 ALA A N 1
ATOM 1557 C CA . ALA A 1 197 ? 9.262 12.314 69.917 1.00 64.19 197 ALA A CA 1
ATOM 1558 C C . ALA A 1 197 ? 8.037 13.206 69.630 1.00 64.19 197 ALA A C 1
ATOM 1560 O O . ALA A 1 197 ? 7.006 13.077 70.294 1.00 64.19 197 ALA A O 1
ATOM 1561 N N . LEU A 1 198 ? 8.115 14.073 68.614 1.00 67.31 198 LEU A N 1
ATOM 1562 C CA . LEU A 1 198 ? 6.983 14.860 68.123 1.00 67.31 198 LEU A CA 1
ATOM 1563 C C . LEU A 1 198 ? 5.893 13.951 67.549 1.00 67.31 198 LEU A C 1
ATOM 1565 O O . LEU A 1 198 ? 4.734 14.106 67.918 1.00 67.31 198 LEU A O 1
ATOM 1569 N N . LYS A 1 199 ? 6.246 12.944 66.742 1.00 75.75 199 LYS A N 1
ATOM 1570 C CA . LYS A 1 199 ? 5.280 11.991 66.174 1.00 75.75 199 LYS A CA 1
ATOM 1571 C C . LYS A 1 199 ? 4.637 11.085 67.223 1.00 75.75 199 LYS A C 1
ATOM 1573 O O . LYS A 1 199 ? 3.449 10.796 67.119 1.00 75.75 199 LYS A O 1
ATOM 1578 N N . ALA A 1 200 ? 5.361 10.702 68.277 1.00 72.25 200 ALA A N 1
ATOM 1579 C CA . ALA A 1 200 ? 4.763 10.022 69.428 1.00 72.25 200 ALA A CA 1
ATOM 1580 C C . ALA A 1 200 ? 3.741 10.916 70.158 1.00 72.25 200 ALA A C 1
ATOM 1582 O O . ALA A 1 200 ? 2.693 10.437 70.587 1.00 72.25 200 ALA A O 1
ATOM 1583 N N . LYS A 1 201 ? 4.001 12.225 70.233 1.00 76.88 201 LYS A N 1
ATOM 1584 C CA . LYS A 1 201 ? 3.091 13.214 70.826 1.00 76.88 201 LYS A CA 1
ATOM 1585 C C . LYS A 1 201 ? 1.900 13.571 69.924 1.00 76.88 201 LYS A C 1
ATOM 1587 O O . LYS A 1 201 ? 0.812 13.815 70.439 1.00 76.88 201 LYS A O 1
ATOM 1592 N N . ASP A 1 202 ? 2.073 13.562 68.602 1.00 76.81 202 ASP A N 1
ATOM 1593 C CA . ASP A 1 202 ? 0.972 13.651 67.631 1.00 76.81 202 ASP A CA 1
ATOM 1594 C C . ASP A 1 202 ? 0.017 12.456 67.809 1.00 76.81 202 ASP A C 1
ATOM 1596 O O . ASP A 1 202 ? -1.197 12.645 67.885 1.00 76.81 202 ASP A O 1
ATOM 1600 N N . VAL A 1 203 ? 0.566 11.242 67.960 1.00 81.50 203 VAL A N 1
ATOM 1601 C CA . VAL A 1 203 ? -0.200 10.021 68.265 1.00 81.50 203 VAL A CA 1
ATOM 1602 C C . VAL A 1 203 ? -0.929 10.129 69.605 1.00 81.50 203 VAL A C 1
ATOM 1604 O O . VAL A 1 203 ? -2.123 9.863 69.648 1.00 81.50 203 VAL A O 1
ATOM 1607 N N . GLU A 1 204 ? -0.267 10.567 70.679 1.00 78.31 204 GLU A N 1
ATOM 1608 C CA . GLU A 1 204 ? -0.906 10.772 71.993 1.00 78.31 204 GLU A CA 1
ATOM 1609 C C . GLU A 1 204 ? -2.039 11.819 71.938 1.00 78.31 204 GLU A C 1
ATOM 1611 O O . GLU A 1 204 ? -3.081 11.663 72.576 1.00 78.31 204 GLU A O 1
ATOM 1616 N N . LYS A 1 205 ? -1.881 12.874 71.129 1.00 79.81 205 LYS A N 1
ATOM 1617 C CA . LYS A 1 205 ? -2.915 13.896 70.922 1.00 79.81 205 LYS A CA 1
ATOM 1618 C C . LYS A 1 205 ? -4.119 13.355 70.138 1.00 79.81 205 LYS A C 1
ATOM 1620 O O . LYS A 1 205 ? -5.253 13.656 70.507 1.00 79.81 205 LYS A O 1
ATOM 1625 N N . ALA A 1 206 ? -3.887 12.584 69.073 1.00 76.31 206 ALA A N 1
ATOM 1626 C CA . ALA A 1 206 ? -4.952 11.959 68.286 1.00 76.31 206 ALA A CA 1
ATOM 1627 C C . ALA A 1 206 ? -5.681 10.864 69.087 1.00 76.31 206 ALA A C 1
ATOM 1629 O O . ALA A 1 206 ? -6.906 10.790 69.067 1.00 76.31 206 ALA A O 1
ATOM 1630 N N . GLU A 1 207 ? -4.936 10.076 69.867 1.00 86.31 207 GLU A N 1
ATOM 1631 C CA . GLU A 1 207 ? -5.468 9.054 70.772 1.00 86.31 207 GLU A CA 1
ATOM 1632 C C . GLU A 1 207 ? -6.412 9.681 71.795 1.00 86.31 207 GLU A C 1
ATOM 1634 O O . GLU A 1 207 ? -7.540 9.216 71.960 1.00 86.31 207 GLU A O 1
ATOM 1639 N N . LYS A 1 208 ? -6.004 10.801 72.405 1.00 81.38 208 LYS A N 1
ATOM 1640 C CA . LYS A 1 208 ? -6.877 11.549 73.305 1.00 81.38 208 LYS A CA 1
ATOM 1641 C C . LYS A 1 208 ? -8.132 12.084 72.604 1.00 81.38 208 LYS A C 1
ATOM 1643 O O . LYS A 1 208 ? -9.203 12.020 73.197 1.00 81.38 208 LYS A O 1
ATOM 1648 N N . HIS A 1 209 ? -8.031 12.593 71.373 1.00 78.62 209 HIS A N 1
ATOM 1649 C CA . HIS A 1 209 ? -9.195 13.102 70.635 1.00 78.62 209 HIS A CA 1
ATOM 1650 C C . HIS A 1 209 ? -10.247 12.003 70.408 1.00 78.62 209 HIS A C 1
ATOM 1652 O O . HIS A 1 209 ? -11.428 12.211 70.683 1.00 78.62 209 HIS A O 1
ATOM 1658 N N . VAL A 1 210 ? -9.804 10.807 70.005 1.00 78.50 210 VAL A N 1
ATOM 1659 C CA . VAL A 1 210 ? -10.663 9.621 69.875 1.00 78.50 210 VAL A CA 1
ATOM 1660 C C . VAL A 1 210 ? -11.241 9.198 71.230 1.00 78.50 210 VAL A C 1
ATOM 1662 O O . VAL A 1 210 ? -12.441 8.955 71.324 1.00 78.50 210 VAL A O 1
ATOM 1665 N N . ALA A 1 211 ? -10.437 9.162 72.297 1.00 78.50 211 ALA A N 1
ATOM 1666 C CA . ALA A 1 211 ? -10.901 8.788 73.636 1.00 78.50 211 ALA A CA 1
ATOM 1667 C C . ALA A 1 211 ? -11.944 9.768 74.218 1.00 78.50 211 ALA A C 1
ATOM 1669 O O . ALA A 1 211 ? -12.932 9.331 74.814 1.00 78.50 211 ALA A O 1
ATOM 1670 N N . ASP A 1 212 ? -11.758 11.078 74.023 1.00 76.81 212 ASP A N 1
ATOM 1671 C CA . ASP A 1 212 ? -12.710 12.105 74.458 1.00 76.81 212 ASP A CA 1
ATOM 1672 C C . ASP A 1 212 ? -14.041 11.977 73.675 1.00 76.81 212 ASP A C 1
ATOM 1674 O O . ASP A 1 212 ? -15.107 11.972 74.293 1.00 76.81 212 ASP A O 1
ATOM 1678 N N . LEU A 1 213 ? -14.007 11.741 72.352 1.00 72.56 213 LEU A N 1
ATOM 1679 C CA . LEU A 1 213 ? -15.208 11.445 71.544 1.00 72.56 213 LEU A CA 1
ATOM 1680 C C . LEU A 1 213 ? -15.917 10.154 71.996 1.00 72.56 213 LEU A C 1
ATOM 1682 O O . LEU A 1 213 ? -17.130 10.161 72.224 1.00 72.56 213 LEU A O 1
ATOM 1686 N N . ILE A 1 214 ? -15.165 9.058 72.185 1.00 71.75 214 ILE A N 1
ATOM 1687 C CA . ILE A 1 214 ? -15.669 7.761 72.678 1.00 71.75 214 ILE A CA 1
ATOM 1688 C C . ILE A 1 214 ? -16.435 7.920 73.995 1.00 71.75 214 ILE A C 1
ATOM 1690 O O . ILE A 1 214 ? -17.402 7.183 74.219 1.00 71.75 214 ILE A O 1
ATOM 1694 N N . LYS A 1 215 ? -16.002 8.859 74.844 1.00 74.31 215 LYS A N 1
ATOM 1695 C CA . LYS A 1 215 ? -16.623 9.187 76.125 1.00 74.31 215 LYS A CA 1
ATOM 1696 C C . LYS A 1 215 ? -17.886 10.038 75.957 1.00 74.31 215 LYS A C 1
ATOM 1698 O O . LYS A 1 215 ? -18.938 9.620 76.430 1.00 74.31 215 LYS A O 1
ATOM 1703 N N . THR A 1 216 ? -17.804 11.195 75.296 1.00 65.12 216 THR A N 1
ATOM 1704 C CA . THR A 1 216 ? -18.894 12.193 75.273 1.00 65.12 216 THR A CA 1
ATOM 1705 C C . THR A 1 216 ? -20.195 11.662 74.658 1.00 65.12 216 THR A C 1
ATOM 1707 O O . THR A 1 216 ? -21.274 11.986 75.146 1.00 65.12 216 THR A O 1
ATOM 1710 N N . PHE A 1 217 ? -20.127 10.788 73.652 1.00 64.56 217 PHE A N 1
ATOM 1711 C CA . PHE A 1 217 ? -21.321 10.160 73.063 1.00 64.56 217 PHE A CA 1
ATOM 1712 C C . PHE A 1 217 ? -22.114 9.283 74.043 1.00 64.56 217 PHE A C 1
ATOM 1714 O O . PHE A 1 217 ? -23.340 9.219 73.959 1.00 64.56 217 PHE A O 1
ATOM 1721 N N . ASN A 1 218 ? -21.439 8.621 74.993 1.00 64.25 218 ASN A N 1
ATOM 1722 C CA . ASN A 1 218 ? -22.108 7.785 76.000 1.00 64.25 218 ASN A CA 1
ATOM 1723 C C . ASN A 1 218 ? -23.028 8.618 76.924 1.00 64.25 218 ASN A C 1
ATOM 1725 O O . ASN A 1 218 ? -23.799 8.051 77.693 1.00 64.25 218 ASN A O 1
ATOM 1729 N N . GLU A 1 219 ? -22.927 9.949 76.858 1.00 66.25 219 GLU A N 1
ATOM 1730 C CA . GLU A 1 219 ? -23.642 10.931 77.674 1.00 66.25 219 GLU A CA 1
ATOM 1731 C C . GLU A 1 219 ? -24.692 11.727 76.841 1.00 66.25 219 GLU A C 1
ATOM 1733 O O . GLU A 1 219 ? -25.346 12.619 77.377 1.00 66.25 219 GLU A O 1
ATOM 1738 N N . TRP A 1 220 ? -24.885 11.421 75.541 1.00 66.94 220 TRP A N 1
ATOM 1739 C CA . TRP A 1 220 ? -25.737 12.195 74.611 1.00 66.94 220 TRP A CA 1
ATOM 1740 C C . TRP A 1 220 ? -27.255 11.938 74.706 1.00 66.94 220 TRP A C 1
ATOM 1742 O O . TRP A 1 220 ? -27.725 10.794 74.755 1.00 66.94 220 TRP A O 1
ATOM 1752 N N . THR A 1 221 ? -28.037 13.015 74.561 1.00 69.25 221 THR A N 1
ATOM 1753 C CA . THR A 1 221 ? -29.500 12.994 74.363 1.00 69.25 221 THR A CA 1
ATOM 1754 C C . THR A 1 221 ? -29.897 12.736 72.897 1.00 69.25 221 THR A C 1
ATOM 1756 O O . THR A 1 221 ? -29.067 12.799 71.988 1.00 69.25 221 THR A O 1
ATOM 1759 N N . ASN A 1 222 ? -31.185 12.466 72.637 1.00 69.12 222 ASN A N 1
ATOM 1760 C CA . ASN A 1 222 ? -31.700 12.310 71.265 1.00 69.12 222 ASN A CA 1
ATOM 1761 C C . ASN A 1 222 ? -31.546 13.597 70.437 1.00 69.12 222 ASN A C 1
ATOM 1763 O O . ASN A 1 222 ? -31.137 13.535 69.286 1.00 69.12 222 ASN A O 1
ATOM 1767 N N . GLU A 1 223 ? -31.801 14.762 71.032 1.00 71.94 223 GLU A N 1
ATOM 1768 C CA . GLU A 1 223 ? -31.686 16.069 70.368 1.00 71.94 223 GLU A CA 1
ATOM 1769 C C . GLU A 1 223 ? -30.236 16.375 69.937 1.00 71.94 223 GLU A C 1
ATOM 1771 O O . GLU A 1 223 ? -29.994 16.923 68.859 1.00 71.94 223 GLU A O 1
ATOM 1776 N N . GLN A 1 224 ? -29.255 15.931 70.732 1.00 70.31 224 GLN A N 1
ATOM 1777 C CA . GLN A 1 224 ? -27.832 16.005 70.390 1.00 70.31 224 GLN A CA 1
ATOM 1778 C C . GLN A 1 224 ? -27.466 15.044 69.249 1.00 70.31 224 GLN A C 1
ATOM 1780 O O . GLN A 1 224 ? -26.800 15.468 68.304 1.00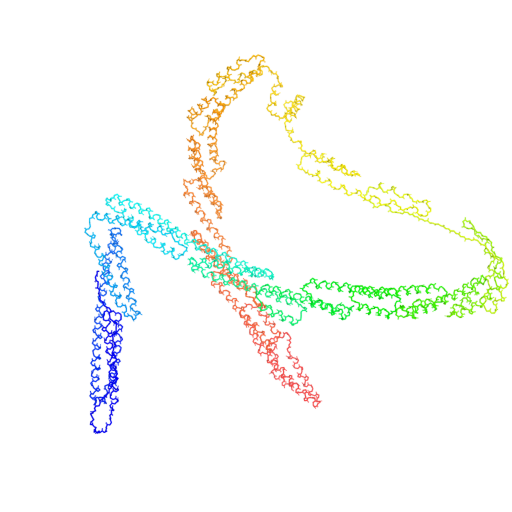 70.31 224 GLN A O 1
ATOM 1785 N N . ARG A 1 225 ? -27.962 13.793 69.271 1.00 72.50 225 ARG A N 1
ATOM 1786 C CA . ARG A 1 225 ? -27.829 12.854 68.137 1.00 72.50 225 ARG A CA 1
ATOM 1787 C C . ARG A 1 225 ? -28.415 13.438 66.850 1.00 72.50 225 ARG A C 1
ATOM 1789 O O . ARG A 1 225 ? -27.733 13.469 65.835 1.00 72.50 225 ARG A O 1
ATOM 1796 N N . HIS A 1 226 ? -29.639 13.964 66.901 1.00 81.31 226 HIS A N 1
ATOM 1797 C CA . HIS A 1 226 ? -30.338 14.553 65.750 1.00 81.31 226 HIS A CA 1
ATOM 1798 C C . HIS A 1 226 ? -29.600 15.760 65.167 1.00 81.31 226 HIS A C 1
ATOM 1800 O O . HIS A 1 226 ? -29.465 15.863 63.948 1.00 81.31 226 HIS A O 1
ATOM 1806 N N . THR A 1 227 ? -29.055 16.627 66.022 1.00 80.75 227 THR A N 1
ATOM 1807 C CA . THR A 1 227 ? -28.211 17.750 65.587 1.00 80.75 227 THR A CA 1
ATOM 1808 C C . THR A 1 227 ? -26.959 17.250 64.861 1.00 80.75 227 THR A C 1
ATOM 1810 O O . THR A 1 227 ? -26.684 17.681 63.743 1.00 80.75 227 THR A O 1
ATOM 1813 N N . ALA A 1 228 ? -26.240 16.287 65.443 1.00 73.94 228 ALA A N 1
ATOM 1814 C CA . ALA A 1 228 ? -24.998 15.773 64.870 1.00 73.94 228 ALA A CA 1
ATOM 1815 C C . ALA A 1 228 ? -25.222 14.959 63.573 1.00 73.94 228 ALA A C 1
ATOM 1817 O O . ALA A 1 228 ? -24.432 15.064 62.636 1.00 73.94 228 ALA A O 1
ATOM 1818 N N . TYR A 1 229 ? -26.333 14.216 63.463 1.00 80.81 229 TYR A N 1
ATOM 1819 C CA . TYR A 1 229 ? -26.755 13.569 62.212 1.00 80.81 229 TYR A CA 1
ATOM 1820 C C . TYR A 1 229 ? -27.012 14.606 61.105 1.00 80.81 229 TYR A C 1
ATOM 1822 O O . TYR A 1 229 ? -26.582 14.415 59.967 1.00 80.81 229 TYR A O 1
ATOM 1830 N N . LEU A 1 230 ? -27.678 15.723 61.425 1.00 83.88 230 LEU A N 1
ATOM 1831 C CA . LEU A 1 230 ? -27.943 16.797 60.466 1.00 83.88 230 LEU A CA 1
ATOM 1832 C C . LEU A 1 230 ? -26.648 17.472 59.986 1.00 83.88 230 LEU A C 1
ATOM 1834 O O . LEU A 1 230 ? -26.509 17.747 58.792 1.00 83.88 230 LEU A O 1
ATOM 1838 N N . GLU A 1 231 ? -25.697 17.732 60.884 1.00 82.06 231 GLU A N 1
ATOM 1839 C CA . GLU A 1 231 ? -24.398 18.318 60.528 1.00 82.06 231 GLU A CA 1
ATOM 1840 C C . GLU A 1 231 ? -23.592 17.402 59.592 1.00 82.06 231 GLU A C 1
ATOM 1842 O O . GLU A 1 231 ? -23.069 17.873 58.578 1.00 82.06 231 GLU A O 1
ATOM 1847 N N . GLU A 1 232 ? -23.559 16.093 59.862 1.00 77.69 232 GLU A N 1
ATOM 1848 C CA . GLU A 1 232 ? -22.816 15.113 59.058 1.00 77.69 232 GLU A CA 1
ATOM 1849 C C . GLU A 1 232 ? -23.415 14.933 57.645 1.00 77.69 232 GLU A C 1
ATOM 1851 O O . GLU A 1 232 ? -22.692 14.965 56.645 1.00 77.69 232 GLU A O 1
ATOM 1856 N N . ILE A 1 233 ? -24.748 14.874 57.522 1.00 85.75 233 ILE A N 1
ATOM 1857 C CA . ILE A 1 233 ? -25.439 14.855 56.217 1.00 85.75 233 ILE A CA 1
ATOM 1858 C C . ILE A 1 233 ? -25.076 16.102 55.389 1.00 85.75 233 ILE A C 1
ATOM 1860 O O . ILE A 1 233 ? -24.689 15.992 54.222 1.00 85.75 233 ILE A O 1
ATOM 1864 N N . ASN A 1 234 ? -25.154 17.294 55.991 1.00 88.44 234 ASN A N 1
ATOM 1865 C CA . ASN A 1 234 ? -24.851 18.558 55.308 1.00 88.44 234 ASN A CA 1
ATOM 1866 C C . ASN A 1 234 ? -23.363 18.682 54.925 1.00 88.44 234 ASN A C 1
ATOM 1868 O O . ASN A 1 234 ? -23.022 19.239 53.875 1.00 88.44 234 ASN A O 1
ATOM 1872 N N . LYS A 1 235 ? -22.465 18.117 55.734 1.00 87.69 235 LYS A N 1
ATOM 1873 C CA . LYS A 1 235 ? -21.031 17.993 55.445 1.00 87.69 235 LYS A CA 1
ATOM 1874 C C . LYS A 1 235 ? -20.771 17.097 54.229 1.00 87.69 235 LYS A C 1
ATOM 1876 O O . LYS A 1 235 ? -20.028 17.519 53.338 1.00 87.69 235 LYS A O 1
ATOM 1881 N N . HIS A 1 236 ? -21.424 15.936 54.118 1.00 87.62 236 HIS A N 1
ATOM 1882 C CA . HIS A 1 236 ? -21.333 15.082 52.925 1.00 87.62 236 HIS A CA 1
ATOM 1883 C C . HIS A 1 236 ? -21.903 15.757 51.666 1.00 87.62 236 HIS A C 1
ATOM 1885 O O . HIS A 1 236 ? -21.230 15.764 50.633 1.00 87.62 236 HIS A O 1
ATOM 1891 N N . ILE A 1 237 ? -23.078 16.400 51.755 1.00 91.56 237 ILE A N 1
ATOM 1892 C CA . ILE A 1 237 ? -23.672 17.203 50.664 1.00 91.56 237 ILE A CA 1
ATOM 1893 C C . ILE A 1 237 ? -22.663 18.236 50.145 1.00 91.56 237 ILE A C 1
ATOM 1895 O O . ILE A 1 237 ? -22.398 18.316 48.943 1.00 91.56 237 ILE A O 1
ATOM 1899 N N . LYS A 1 238 ? -22.049 19.004 51.051 1.00 92.75 238 LYS A N 1
ATOM 1900 C CA . LYS A 1 238 ? -21.069 20.046 50.716 1.00 92.75 238 LYS A CA 1
ATOM 1901 C C . LYS A 1 238 ? -19.794 19.476 50.082 1.00 92.75 238 LYS A C 1
ATOM 1903 O O . LYS A 1 238 ? -19.287 20.054 49.121 1.00 92.75 238 LYS A O 1
ATOM 1908 N N . LEU A 1 239 ? -19.292 18.346 50.586 1.00 91.31 239 LEU A N 1
ATOM 1909 C CA . LEU A 1 239 ? -18.117 17.644 50.051 1.00 91.31 239 LEU A CA 1
ATOM 1910 C C . LEU A 1 239 ? -18.345 17.113 48.631 1.00 91.31 239 LEU A C 1
ATOM 1912 O O . LEU A 1 239 ? -17.497 17.314 47.758 1.00 91.31 239 LEU A O 1
ATOM 1916 N N . LEU A 1 240 ? -19.486 16.470 48.382 1.00 94.25 240 LEU A N 1
ATOM 1917 C CA . LEU A 1 240 ? -19.827 15.948 47.061 1.00 94.25 240 LEU A CA 1
ATOM 1918 C C . LEU A 1 240 ? -20.128 17.069 46.062 1.00 94.25 240 LEU A C 1
ATOM 1920 O O . LEU A 1 240 ? -19.588 17.050 44.960 1.00 94.25 240 LEU A O 1
ATOM 1924 N N . ASN A 1 241 ? -20.887 18.100 46.447 1.00 94.75 241 ASN A N 1
ATOM 1925 C CA . ASN A 1 241 ? -21.137 19.252 45.574 1.00 94.75 241 ASN A CA 1
ATOM 1926 C C . ASN A 1 241 ? -19.843 20.011 45.220 1.00 94.75 241 ASN A C 1
ATOM 1928 O O . ASN A 1 241 ? -19.697 20.480 44.089 1.00 94.75 241 ASN A O 1
ATOM 1932 N N . ALA A 1 242 ? -18.859 20.086 46.125 1.00 93.31 242 ALA A N 1
ATOM 1933 C CA . ALA A 1 242 ? -17.528 20.593 45.784 1.00 93.31 242 ALA A CA 1
ATOM 1934 C C . ALA A 1 242 ? -16.841 19.720 44.713 1.00 93.31 242 ALA A C 1
ATOM 1936 O O . ALA A 1 242 ? -16.319 20.250 43.734 1.00 93.31 242 ALA A O 1
ATOM 1937 N N . LYS A 1 243 ? -16.916 18.387 44.829 1.00 94.81 243 LYS A N 1
ATOM 1938 C CA . LYS A 1 243 ? -16.354 17.455 43.836 1.00 94.81 243 LYS A CA 1
ATOM 1939 C C . LYS A 1 243 ? -17.074 17.463 42.488 1.00 94.81 243 LYS A C 1
ATOM 1941 O O . LYS A 1 243 ? -16.398 17.432 41.461 1.00 94.81 243 LYS A O 1
ATOM 1946 N N . ILE A 1 244 ? -18.399 17.596 42.458 1.00 94.25 244 ILE A N 1
ATOM 1947 C CA . ILE A 1 244 ? -19.153 17.810 41.213 1.00 94.25 244 ILE A CA 1
ATOM 1948 C C . ILE A 1 244 ? -18.632 19.078 40.512 1.00 94.25 244 ILE A C 1
ATOM 1950 O O . ILE A 1 244 ? -18.302 19.027 39.327 1.00 94.25 244 ILE A O 1
ATOM 1954 N N . ASN A 1 245 ? -18.453 20.182 41.243 1.00 92.06 245 ASN A N 1
ATOM 1955 C CA . ASN A 1 245 ? -17.939 21.439 40.686 1.00 92.06 245 ASN A CA 1
ATOM 1956 C C . ASN A 1 245 ? -16.461 21.377 40.254 1.00 92.06 245 ASN A C 1
ATOM 1958 O O . ASN A 1 245 ? -16.092 21.974 39.242 1.00 92.06 245 ASN A O 1
ATOM 1962 N N . ASP A 1 246 ? -15.602 20.665 40.986 1.00 92.38 246 ASP A N 1
ATOM 1963 C CA . ASP A 1 246 ? -14.188 20.511 40.623 1.00 92.38 246 ASP A CA 1
ATOM 1964 C C . ASP A 1 246 ? -13.977 19.547 39.445 1.00 92.38 246 ASP A C 1
ATOM 1966 O O . ASP A 1 246 ? -13.050 19.747 38.660 1.00 92.38 246 ASP A O 1
ATOM 1970 N N . SER A 1 247 ? -14.864 18.563 39.248 1.00 90.75 247 SER A N 1
ATOM 1971 C CA . SER A 1 247 ? -14.793 17.630 38.110 1.00 90.75 247 SER A CA 1
ATOM 1972 C C . SER A 1 247 ? -14.800 18.342 36.750 1.00 90.75 247 SER A C 1
ATOM 1974 O O . SER A 1 247 ? -14.110 17.921 35.821 1.00 90.75 247 SER A O 1
ATOM 1976 N N . ALA A 1 248 ? -15.519 19.466 36.647 1.00 86.00 248 ALA A N 1
ATOM 1977 C CA . ALA A 1 248 ? -15.609 20.287 35.442 1.00 86.00 248 ALA A CA 1
ATOM 1978 C C . ALA A 1 248 ? -14.318 21.070 35.130 1.00 86.00 248 ALA A C 1
ATOM 1980 O O . ALA A 1 248 ? -14.160 21.573 34.020 1.00 86.00 248 ALA A O 1
ATOM 1981 N N . LYS A 1 249 ? -13.391 21.172 36.092 1.00 88.44 249 LYS A N 1
ATOM 1982 C CA . LYS A 1 249 ? -12.112 21.897 35.971 1.00 88.44 249 LYS A CA 1
ATOM 1983 C C . LYS A 1 249 ? -10.950 20.977 35.579 1.00 88.44 249 LYS A C 1
ATOM 1985 O O . LYS A 1 249 ? -9.834 21.452 35.379 1.00 88.44 249 LYS A O 1
ATOM 1990 N N . LEU A 1 250 ? -11.185 19.664 35.497 1.00 87.56 250 LEU A N 1
ATOM 1991 C CA . LEU A 1 250 ? -10.156 18.683 35.164 1.00 87.56 250 LEU A CA 1
ATOM 1992 C C . LEU A 1 250 ? -9.744 18.795 33.692 1.00 87.56 250 LEU A C 1
ATOM 1994 O O . LEU A 1 250 ? -10.563 18.658 32.778 1.00 87.56 250 LEU A O 1
ATOM 1998 N N . ASN A 1 251 ? -8.441 18.968 33.478 1.00 84.50 251 ASN A N 1
ATOM 1999 C CA . ASN A 1 251 ? -7.790 18.904 32.173 1.00 84.50 251 ASN A CA 1
ATOM 2000 C C . ASN A 1 251 ? -7.780 17.457 31.618 1.00 84.50 251 ASN A C 1
ATOM 2002 O O . ASN A 1 251 ? -8.588 16.611 32.009 1.00 84.50 251 ASN A O 1
ATOM 2006 N N . GLU A 1 252 ? -6.906 17.172 30.656 1.00 87.00 252 GLU A N 1
ATOM 2007 C CA . GLU A 1 252 ? -6.775 15.857 30.002 1.00 87.00 252 GLU A CA 1
ATOM 2008 C C . GLU A 1 252 ? -5.624 15.012 30.577 1.00 87.00 252 GLU A C 1
ATOM 2010 O O . GLU A 1 252 ? -5.255 13.981 30.019 1.00 87.00 252 GLU A O 1
ATOM 2015 N N . HIS A 1 253 ? -5.050 15.438 31.706 1.00 91.19 253 HIS A N 1
ATOM 2016 C CA . HIS A 1 253 ? -3.928 14.767 32.348 1.00 91.19 253 HIS A CA 1
ATOM 2017 C C . HIS A 1 253 ? -4.412 13.488 33.048 1.00 91.19 253 HIS A C 1
ATOM 2019 O O . HIS A 1 253 ? -5.001 13.535 34.134 1.00 91.19 253 HIS A O 1
ATOM 2025 N N . LEU A 1 254 ? -4.174 12.335 32.418 1.00 89.38 254 LEU A N 1
ATOM 2026 C CA . LEU A 1 254 ? -4.721 11.035 32.821 1.00 89.38 254 LEU A CA 1
ATOM 2027 C C . LEU A 1 254 ? -4.447 10.669 34.294 1.00 89.38 254 LEU A C 1
ATOM 2029 O O . LEU A 1 254 ? -5.393 10.220 34.947 1.00 89.38 254 LEU A O 1
ATOM 2033 N N . PRO A 1 255 ? -3.243 10.900 34.869 1.00 90.00 255 PRO A N 1
ATOM 2034 C CA . PRO A 1 255 ? -3.007 10.661 36.294 1.00 90.00 255 PRO A CA 1
ATOM 2035 C C . PRO A 1 255 ? -3.926 11.491 37.198 1.00 90.00 255 PRO A C 1
ATOM 2037 O O . PRO A 1 255 ? -4.496 10.960 38.146 1.00 90.00 255 PRO A O 1
ATOM 2040 N N . THR A 1 256 ? -4.136 12.771 36.874 1.00 89.62 256 THR A N 1
ATOM 2041 C CA . THR A 1 256 ? -4.959 13.687 37.681 1.00 89.62 256 THR A CA 1
ATOM 2042 C C . THR A 1 256 ? -6.444 13.351 37.585 1.00 89.62 256 THR A C 1
ATOM 2044 O O . THR A 1 256 ? -7.136 13.394 38.599 1.00 89.62 256 THR A O 1
ATOM 2047 N N . ILE A 1 257 ? -6.936 12.950 36.406 1.00 90.88 257 ILE A N 1
ATOM 2048 C CA . ILE A 1 257 ? -8.307 12.431 36.270 1.00 90.88 257 ILE A CA 1
ATOM 2049 C C . ILE A 1 257 ? -8.463 11.147 37.102 1.00 90.88 257 ILE A C 1
ATOM 2051 O O . ILE A 1 257 ? -9.415 11.027 37.869 1.00 90.88 257 ILE A O 1
ATOM 2055 N N . SER A 1 258 ? -7.519 10.204 36.994 1.00 89.31 258 SER A N 1
ATOM 2056 C CA . SER A 1 258 ? -7.587 8.914 37.693 1.00 89.31 258 SER A CA 1
ATOM 2057 C C . SER A 1 258 ? -7.525 9.049 39.218 1.00 89.31 258 SER A C 1
ATOM 2059 O O . SER A 1 258 ? -8.230 8.332 39.927 1.00 89.31 258 SER A O 1
ATOM 2061 N N . GLU A 1 259 ? -6.689 9.950 39.734 1.00 90.81 259 GLU A N 1
ATOM 2062 C CA . GLU A 1 259 ? -6.570 10.218 41.170 1.00 90.81 259 GLU A CA 1
ATOM 2063 C C . GLU A 1 259 ? -7.799 10.968 41.705 1.00 90.81 259 GLU A C 1
ATOM 2065 O O . GLU A 1 259 ? -8.313 10.632 42.775 1.00 90.81 259 GLU A O 1
ATOM 2070 N N . PHE A 1 260 ? -8.348 11.909 40.926 1.00 93.88 260 PHE A N 1
ATOM 2071 C CA . PHE A 1 260 ? -9.591 12.593 41.276 1.00 93.88 260 PHE A CA 1
ATOM 2072 C C . PHE A 1 260 ? -10.791 11.641 41.320 1.00 93.88 260 PHE A C 1
ATOM 2074 O O . PHE A 1 260 ? -11.562 11.715 42.275 1.00 93.88 260 PHE A O 1
ATOM 2081 N N . ILE A 1 261 ? -10.941 10.744 40.331 1.00 93.25 261 ILE A N 1
ATOM 2082 C CA . ILE A 1 261 ? -11.992 9.710 40.324 1.00 93.25 261 ILE A CA 1
ATOM 2083 C C . ILE A 1 261 ? -11.929 8.908 41.626 1.00 93.25 261 ILE A C 1
ATOM 2085 O O . ILE A 1 261 ? -12.928 8.827 42.329 1.00 93.25 261 ILE A O 1
ATOM 2089 N N . LYS A 1 262 ? -10.746 8.407 42.001 1.00 89.88 262 LYS A N 1
ATOM 2090 C CA . LYS A 1 262 ? -10.558 7.580 43.201 1.00 89.88 262 LYS A CA 1
ATOM 2091 C C . LYS A 1 262 ? -10.929 8.306 44.504 1.00 89.88 262 LYS A C 1
ATOM 2093 O O . LYS A 1 262 ? -11.540 7.711 45.392 1.00 89.88 262 LYS A O 1
ATOM 2098 N N . ASP A 1 263 ? -10.583 9.588 44.629 1.00 90.38 263 ASP A N 1
ATOM 2099 C CA . ASP A 1 263 ? -10.954 10.405 45.795 1.00 90.38 263 ASP A CA 1
ATOM 2100 C C . ASP A 1 263 ? -12.454 10.765 45.822 1.00 90.38 263 ASP A C 1
ATOM 2102 O O . ASP A 1 263 ? -13.060 10.864 46.891 1.00 90.38 263 ASP A O 1
ATOM 2106 N N . PHE A 1 264 ? -13.066 10.947 44.650 1.00 94.81 264 PHE A N 1
ATOM 2107 C CA . PHE A 1 264 ? -14.501 11.197 44.510 1.00 94.81 264 PHE A CA 1
ATOM 2108 C C . PHE A 1 264 ? -15.313 9.926 44.814 1.00 94.81 264 PHE A C 1
ATOM 2110 O O . PHE A 1 264 ? -16.291 9.996 45.553 1.00 94.81 264 PHE A O 1
ATOM 2117 N N . GLU A 1 265 ? -14.853 8.758 44.357 1.00 91.31 265 GLU A N 1
ATOM 2118 C CA . GLU A 1 265 ? -15.427 7.448 44.680 1.00 91.31 265 GLU A CA 1
ATOM 2119 C C . GLU A 1 265 ? -15.387 7.158 46.186 1.00 91.31 265 GLU A C 1
ATOM 2121 O O . GLU A 1 265 ? -16.437 6.834 46.739 1.00 91.31 265 GLU A O 1
ATOM 2126 N N . LYS A 1 266 ? -14.249 7.357 46.888 1.00 85.62 266 LYS A N 1
ATOM 2127 C CA . LYS A 1 266 ? -14.213 7.190 48.364 1.00 85.62 266 LYS A CA 1
ATOM 2128 C C . LYS A 1 266 ? -15.282 8.061 49.031 1.00 85.62 266 LYS A C 1
ATOM 2130 O O . LYS A 1 266 ? -16.038 7.579 49.869 1.00 85.62 266 LYS A O 1
ATOM 2135 N N . LYS A 1 267 ? -15.370 9.337 48.639 1.00 86.69 267 LYS A N 1
ATOM 2136 C CA . LYS A 1 267 ? -16.331 10.289 49.216 1.00 86.69 267 LYS A CA 1
ATOM 2137 C C . LYS A 1 267 ? -17.788 9.933 48.893 1.00 86.69 267 LYS A C 1
ATOM 2139 O O . LYS A 1 267 ? -18.639 10.117 49.757 1.00 86.69 267 LYS A O 1
ATOM 2144 N N . ASN A 1 268 ? -18.082 9.395 47.704 1.00 89.38 268 ASN A N 1
ATOM 2145 C CA . ASN A 1 268 ? -19.444 8.987 47.339 1.00 89.38 268 ASN A CA 1
ATOM 2146 C C . ASN A 1 268 ? -19.872 7.659 47.987 1.00 89.38 268 ASN A C 1
ATOM 2148 O O . ASN A 1 268 ? -21.062 7.447 48.195 1.00 89.38 268 ASN A O 1
ATOM 2152 N N . ILE A 1 269 ? -18.926 6.780 48.337 1.00 83.00 269 ILE A N 1
ATOM 2153 C CA . ILE A 1 269 ? -19.201 5.565 49.121 1.00 83.00 269 ILE A CA 1
ATOM 2154 C C . ILE A 1 269 ? -19.607 5.942 50.550 1.00 83.00 269 ILE A C 1
ATOM 2156 O O . ILE A 1 269 ? -20.724 5.628 50.946 1.00 83.00 269 ILE A O 1
ATOM 2160 N N . VAL A 1 270 ? -18.789 6.725 51.267 1.00 79.19 270 VAL A N 1
ATOM 2161 C CA . VAL A 1 270 ? -19.117 7.163 52.642 1.00 79.19 270 VAL A CA 1
ATOM 2162 C C . VAL A 1 270 ? -20.462 7.905 52.684 1.00 79.19 270 VAL A C 1
ATOM 2164 O O . VAL A 1 270 ? -21.279 7.664 53.566 1.00 79.19 270 VAL A O 1
ATOM 2167 N N . ALA A 1 271 ? -20.756 8.736 51.677 1.00 84.56 271 ALA A N 1
ATOM 2168 C CA . ALA A 1 271 ? -22.055 9.395 51.539 1.00 84.56 271 ALA A CA 1
ATOM 2169 C C . ALA A 1 271 ? -23.239 8.419 51.336 1.00 84.56 271 ALA A C 1
ATOM 2171 O O . ALA A 1 271 ? -24.334 8.673 51.841 1.00 84.56 271 ALA A O 1
ATOM 2172 N N . LYS A 1 272 ? -23.047 7.298 50.624 1.00 83.44 272 LYS A N 1
ATOM 2173 C CA . LYS A 1 272 ? -24.066 6.239 50.486 1.00 83.44 272 LYS A CA 1
ATOM 2174 C C . LYS A 1 272 ? -24.297 5.510 51.797 1.00 83.44 272 LYS A C 1
ATOM 2176 O O . LYS A 1 272 ? -25.450 5.314 52.167 1.00 83.44 272 LYS A O 1
ATOM 2181 N N . ASP A 1 273 ? -23.232 5.152 52.503 1.00 77.19 273 ASP A N 1
ATOM 2182 C CA . ASP A 1 273 ? -23.321 4.468 53.795 1.00 77.19 273 ASP A CA 1
ATOM 2183 C C . ASP A 1 273 ? -24.017 5.362 54.836 1.00 77.19 273 ASP A C 1
ATOM 2185 O O . ASP A 1 273 ? -24.926 4.915 55.539 1.00 77.19 273 ASP A O 1
ATOM 2189 N N . ALA A 1 274 ? -23.719 6.664 54.809 1.00 78.12 274 ALA A N 1
ATOM 2190 C CA . ALA A 1 274 ? -24.474 7.716 55.481 1.00 78.12 274 ALA A CA 1
ATOM 2191 C C . ALA A 1 274 ? -25.977 7.716 55.120 1.00 78.12 274 ALA A C 1
ATOM 2193 O O . ALA A 1 274 ? -26.826 7.566 56.003 1.00 78.12 274 ALA A O 1
ATOM 2194 N N . HIS A 1 275 ? -26.332 7.837 53.833 1.00 86.19 275 HIS A N 1
ATOM 2195 C CA . HIS A 1 275 ? -27.737 7.844 53.398 1.00 86.19 275 HIS A CA 1
ATOM 2196 C C . HIS A 1 275 ? -28.496 6.578 53.835 1.00 86.19 275 HIS A C 1
ATOM 2198 O O . HIS A 1 275 ? -29.643 6.650 54.286 1.00 86.19 275 HIS A O 1
ATOM 2204 N N . ASN A 1 276 ? -27.840 5.420 53.726 1.00 79.75 276 ASN A N 1
ATOM 2205 C CA . ASN A 1 276 ? -28.377 4.118 54.107 1.00 79.75 276 ASN A CA 1
ATOM 2206 C C . ASN A 1 276 ? -28.637 4.024 55.616 1.00 79.75 276 ASN A C 1
ATOM 2208 O O . ASN A 1 276 ? -29.696 3.538 56.011 1.00 79.75 276 ASN A O 1
ATOM 2212 N N . TYR A 1 277 ? -27.720 4.517 56.455 1.00 76.62 277 TYR A N 1
ATOM 2213 C CA . TYR A 1 277 ? -27.887 4.471 57.906 1.00 76.62 277 TYR A CA 1
ATOM 2214 C C . TYR A 1 277 ? -29.070 5.318 58.393 1.00 76.62 277 TYR A C 1
ATOM 2216 O O . TYR A 1 277 ? -29.868 4.827 59.192 1.00 76.62 277 TYR A O 1
ATOM 2224 N N . ILE A 1 278 ? -29.252 6.544 57.884 1.00 80.50 278 ILE A N 1
ATOM 2225 C CA . ILE A 1 278 ? -30.407 7.383 58.262 1.00 80.50 278 ILE A CA 1
ATOM 2226 C C . ILE A 1 278 ? -31.732 6.677 57.932 1.00 80.50 278 ILE A C 1
ATOM 2228 O O . ILE A 1 278 ? -32.671 6.728 58.721 1.00 80.50 278 ILE A O 1
ATOM 2232 N N . ASN A 1 279 ? -31.790 5.950 56.812 1.00 81.50 279 ASN A N 1
ATOM 2233 C CA . ASN A 1 279 ? -32.956 5.145 56.432 1.00 81.50 279 ASN A CA 1
ATOM 2234 C C . ASN A 1 279 ? -33.133 3.863 57.280 1.00 81.50 279 ASN A C 1
ATOM 2236 O O . ASN A 1 279 ? -34.167 3.207 57.163 1.00 81.50 279 ASN A O 1
ATOM 2240 N N . SER A 1 280 ? -32.140 3.478 58.090 1.00 74.69 280 SER A N 1
ATOM 2241 C CA . SER A 1 280 ? -32.178 2.292 58.965 1.00 74.69 280 SER A CA 1
ATOM 2242 C C . SER A 1 280 ? -32.636 2.590 60.399 1.00 74.69 280 SER A C 1
ATOM 2244 O O . SER A 1 280 ? -32.939 1.665 61.153 1.00 74.69 280 SER A O 1
ATOM 2246 N N . LEU A 1 281 ? -32.703 3.871 60.779 1.00 75.19 281 LEU A N 1
ATOM 2247 C CA . LEU A 1 281 ? -33.147 4.308 62.100 1.00 75.19 281 LEU A CA 1
ATOM 2248 C C . LEU A 1 281 ? -34.643 4.030 62.308 1.00 75.19 281 LEU A C 1
ATOM 2250 O O . LEU A 1 281 ? -35.487 4.426 61.509 1.00 75.19 281 LEU A O 1
ATOM 2254 N N . THR A 1 282 ? -34.974 3.379 63.424 1.00 68.88 282 THR A N 1
ATOM 2255 C CA . THR A 1 282 ? -36.357 3.038 63.806 1.00 68.88 282 THR A CA 1
ATOM 2256 C C . THR A 1 282 ? -37.039 4.105 64.669 1.00 68.88 282 THR A C 1
ATOM 2258 O O . THR A 1 282 ? -38.164 3.901 65.121 1.00 68.88 282 THR A O 1
ATOM 2261 N N . GLU A 1 283 ? -36.357 5.215 64.957 1.00 70.69 283 GLU A N 1
ATOM 2262 C CA . GLU A 1 283 ? -36.900 6.344 65.718 1.00 70.69 283 GLU A CA 1
ATOM 2263 C C . GLU A 1 283 ? -37.502 7.423 64.805 1.00 70.69 283 GLU A C 1
ATOM 2265 O O . GLU A 1 283 ? -37.168 7.538 63.627 1.00 70.69 283 GLU A O 1
ATOM 2270 N N . GLN A 1 284 ? -38.420 8.225 65.349 1.00 75.44 284 GLN A N 1
ATOM 2271 C CA . GLN A 1 284 ? -39.138 9.239 64.579 1.00 75.44 284 GLN A CA 1
ATOM 2272 C C . GLN A 1 284 ? -38.267 10.491 64.384 1.00 75.44 284 GLN A C 1
ATOM 2274 O O . GLN A 1 284 ? -38.205 11.363 65.250 1.00 75.44 284 GLN A O 1
ATOM 2279 N N . LEU A 1 285 ? -37.575 10.554 63.244 1.00 82.62 285 LEU A N 1
ATOM 2280 C CA . LEU A 1 285 ? -36.643 11.632 62.912 1.00 82.62 285 LEU A CA 1
ATOM 2281 C C . LEU A 1 285 ? -37.340 12.970 62.582 1.00 82.62 285 LEU A C 1
ATOM 2283 O O . LEU A 1 285 ? -38.348 12.977 61.869 1.00 82.62 285 LEU A O 1
ATOM 2287 N N . PRO A 1 286 ? -36.765 14.109 63.014 1.00 84.12 286 PRO A N 1
ATOM 2288 C CA . PRO A 1 286 ? -37.138 15.447 62.561 1.00 84.12 286 PRO A CA 1
ATOM 2289 C C . PRO A 1 286 ? -37.136 15.637 61.032 1.00 84.12 286 PRO A C 1
ATOM 2291 O O . PRO A 1 286 ? -36.275 15.134 60.307 1.00 84.12 286 PRO A O 1
ATOM 2294 N N . GLU A 1 287 ? -38.085 16.437 60.540 1.00 83.94 287 GLU A N 1
ATOM 2295 C CA . GLU A 1 287 ? -38.337 16.658 59.107 1.00 83.94 287 GLU A CA 1
ATOM 2296 C C . GLU A 1 287 ? -37.148 17.295 58.361 1.00 83.94 287 GLU A C 1
ATOM 2298 O O . GLU A 1 287 ? -36.898 16.985 57.197 1.00 83.94 287 GLU A O 1
ATOM 2303 N N . ASN A 1 288 ? -36.351 18.131 59.034 1.00 86.50 288 ASN A N 1
ATOM 2304 C CA . ASN A 1 288 ? -35.122 18.696 58.470 1.00 86.50 288 ASN A CA 1
ATOM 2305 C C . ASN A 1 288 ? -34.062 17.619 58.160 1.00 86.50 288 ASN A C 1
ATOM 2307 O O . ASN A 1 288 ? -33.420 17.703 57.116 1.00 86.50 288 ASN A O 1
ATOM 2311 N N . ILE A 1 289 ? -33.928 16.578 58.991 1.00 86.56 289 ILE A N 1
ATOM 2312 C CA . ILE A 1 289 ? -33.029 15.440 58.727 1.00 86.56 289 ILE A CA 1
ATOM 2313 C C . ILE A 1 289 ? -33.527 14.639 57.523 1.00 86.56 289 ILE A C 1
ATOM 2315 O O . ILE A 1 289 ? -32.740 14.306 56.640 1.00 86.56 289 ILE A O 1
ATOM 2319 N N . LEU A 1 290 ? -34.834 14.370 57.444 1.00 86.88 290 LEU A N 1
ATOM 2320 C CA . LEU A 1 290 ? -35.438 13.651 56.316 1.00 86.88 290 LEU A CA 1
ATOM 2321 C C . LEU A 1 290 ? -35.277 14.419 54.992 1.00 86.88 290 LEU A C 1
ATOM 2323 O O . LEU A 1 290 ? -34.980 13.815 53.958 1.00 86.88 290 LEU A O 1
ATOM 2327 N N . ASN A 1 291 ? -35.413 15.746 55.016 1.00 90.06 291 ASN A N 1
ATOM 2328 C CA . ASN A 1 291 ? -35.205 16.596 53.845 1.00 90.06 291 ASN A CA 1
ATOM 2329 C C . ASN A 1 291 ? -33.728 16.640 53.421 1.00 90.06 291 ASN A C 1
ATOM 2331 O O . ASN A 1 291 ? -33.432 16.354 52.259 1.00 90.06 291 ASN A O 1
ATOM 2335 N N . SER A 1 292 ? -32.790 16.880 54.345 1.00 91.12 292 SER A N 1
ATOM 2336 C CA . SER A 1 292 ? -31.354 16.826 54.031 1.00 91.12 292 SER A CA 1
ATOM 2337 C C . SER A 1 292 ? -30.912 15.429 53.569 1.00 91.12 292 SER A C 1
ATOM 2339 O O . SER A 1 292 ? -30.103 15.318 52.653 1.00 91.12 292 SER A O 1
ATOM 2341 N N . ASN A 1 293 ? -31.472 14.339 54.108 1.00 90.62 293 ASN A N 1
ATOM 2342 C CA . ASN A 1 293 ? -31.142 12.988 53.642 1.00 90.62 293 ASN A CA 1
ATOM 2343 C C . ASN A 1 293 ? -31.650 12.709 52.210 1.00 90.62 293 ASN A C 1
ATOM 2345 O O . ASN A 1 293 ? -31.016 11.974 51.451 1.00 90.62 293 ASN A O 1
ATOM 2349 N N . ASN A 1 294 ? -32.768 13.323 51.808 1.00 91.75 294 ASN A N 1
ATOM 2350 C CA . ASN A 1 294 ? -33.244 13.286 50.423 1.00 91.75 294 ASN A CA 1
ATOM 2351 C C . ASN A 1 294 ? -32.389 14.152 49.480 1.00 91.75 294 ASN A C 1
ATOM 2353 O O . ASN A 1 294 ? -32.182 13.755 48.333 1.00 91.75 294 ASN A O 1
ATOM 2357 N N . GLU A 1 295 ? -31.847 15.284 49.939 1.00 94.06 295 GLU A N 1
ATOM 2358 C CA . GLU A 1 295 ? -30.860 16.059 49.172 1.00 94.06 295 GLU A CA 1
ATOM 2359 C C . GLU A 1 295 ? -29.560 15.260 48.981 1.00 94.06 295 GLU A C 1
ATOM 2361 O O . GLU A 1 295 ? -29.095 15.101 47.851 1.00 94.06 295 GLU A O 1
ATOM 2366 N N . LEU A 1 296 ? -29.029 14.660 50.054 1.00 93.50 296 LEU A N 1
ATOM 2367 C CA . LEU A 1 296 ? -27.853 13.785 50.014 1.00 93.50 296 LEU A CA 1
ATOM 2368 C C . LEU A 1 296 ? -28.016 12.671 48.966 1.00 93.50 296 LEU A C 1
ATOM 2370 O O . LEU A 1 296 ? -27.129 12.471 48.139 1.00 93.50 296 LEU A O 1
ATOM 2374 N N . LYS A 1 297 ? -29.185 12.019 48.915 1.00 94.31 297 LYS A N 1
ATOM 2375 C CA . LYS A 1 297 ? -29.533 11.013 47.895 1.00 94.31 297 LYS A CA 1
ATOM 2376 C C . LYS A 1 297 ? -29.422 11.530 46.455 1.00 94.31 297 LYS A C 1
ATOM 2378 O O . LYS A 1 297 ? -28.927 10.813 45.585 1.00 94.31 297 LYS A O 1
ATOM 2383 N N . GLN A 1 298 ? -29.879 12.755 46.186 1.00 93.56 298 GLN A N 1
ATOM 2384 C CA . GLN A 1 298 ? -29.780 13.368 44.854 1.00 93.56 298 GLN A CA 1
ATOM 2385 C C . GLN A 1 298 ? -28.325 13.704 44.508 1.00 93.56 298 GLN A C 1
ATOM 2387 O O . GLN A 1 298 ? -27.856 13.403 43.410 1.00 93.56 298 GLN A O 1
ATOM 2392 N N . VAL A 1 299 ? -27.584 14.269 45.462 1.00 95.00 299 VAL A N 1
ATOM 2393 C CA . VAL A 1 299 ? -26.168 14.627 45.298 1.00 95.00 299 VAL A CA 1
ATOM 2394 C C . VAL A 1 299 ? -25.292 13.382 45.077 1.00 95.00 299 VAL A C 1
ATOM 2396 O O . VAL A 1 299 ? -24.367 13.425 44.264 1.00 95.00 299 VAL A O 1
ATOM 2399 N N . ILE A 1 300 ? -25.625 12.248 45.701 1.00 93.56 300 ILE A N 1
ATOM 2400 C CA . ILE A 1 300 ? -24.992 10.941 45.459 1.00 93.56 300 ILE A CA 1
ATOM 2401 C C . ILE A 1 300 ? -25.219 10.451 44.024 1.00 93.56 300 ILE A C 1
ATOM 2403 O O . ILE A 1 300 ? -24.264 10.043 43.362 1.00 93.56 300 ILE A O 1
ATOM 2407 N N . ALA A 1 301 ? -26.457 10.511 43.522 1.00 92.94 301 ALA A N 1
ATOM 2408 C CA . ALA A 1 301 ? -26.791 10.070 42.164 1.00 92.94 301 ALA A CA 1
ATOM 2409 C C . ALA A 1 301 ? -26.137 10.958 41.086 1.00 92.94 301 ALA A C 1
ATOM 2411 O O . ALA A 1 301 ? -25.631 10.463 40.074 1.00 92.94 301 ALA A O 1
ATOM 2412 N N . ASN A 1 302 ? -26.071 12.269 41.338 1.00 93.38 302 ASN A N 1
ATOM 2413 C CA . ASN A 1 302 ? -25.316 13.211 40.511 1.00 93.38 302 ASN A CA 1
ATOM 2414 C C . ASN A 1 302 ? -23.809 12.901 40.542 1.00 93.38 302 ASN A C 1
ATOM 2416 O O . ASN A 1 302 ? -23.144 12.966 39.510 1.00 93.38 302 ASN A O 1
ATOM 2420 N N . SER A 1 303 ? -23.273 12.518 41.706 1.00 94.31 303 SER A N 1
ATOM 2421 C CA . SER A 1 303 ? -21.863 12.147 41.870 1.00 94.31 303 SER A CA 1
ATOM 2422 C C . SER A 1 303 ? -21.512 10.847 41.144 1.00 94.31 303 SER A C 1
ATOM 2424 O O . SER A 1 303 ? -20.509 10.819 40.438 1.00 94.31 303 SER A O 1
ATOM 2426 N N . ASP A 1 304 ? -22.353 9.809 41.224 1.00 92.94 304 ASP A N 1
ATOM 2427 C CA . ASP A 1 304 ? -22.184 8.567 40.449 1.00 92.94 304 ASP A CA 1
ATOM 2428 C C . ASP A 1 304 ? -22.170 8.849 38.943 1.00 92.94 304 ASP A C 1
ATOM 2430 O O . ASP A 1 304 ? -21.247 8.443 38.237 1.00 92.94 304 ASP A O 1
ATOM 2434 N N . THR A 1 305 ? -23.149 9.622 38.461 1.00 93.88 305 THR A N 1
ATOM 2435 C CA . THR A 1 305 ? -23.222 10.047 37.054 1.00 93.88 305 THR A CA 1
ATOM 2436 C C . THR A 1 305 ? -21.933 10.759 36.633 1.00 93.88 305 THR A C 1
ATOM 2438 O O . THR A 1 305 ? -21.369 10.469 35.577 1.00 93.88 305 THR A O 1
ATOM 2441 N N . LYS A 1 306 ? -21.411 11.649 37.487 1.00 93.62 306 LYS A N 1
ATOM 2442 C CA . LYS A 1 306 ? -20.203 12.425 37.191 1.00 93.62 306 LYS A CA 1
ATOM 2443 C C . LYS A 1 306 ? -18.914 11.602 37.254 1.00 93.62 306 LYS A C 1
ATOM 2445 O O . LYS A 1 306 ? -17.984 11.873 36.498 1.00 93.62 306 LYS A O 1
ATOM 2450 N N . ILE A 1 307 ? -18.861 10.584 38.109 1.00 93.88 307 ILE A N 1
ATOM 2451 C CA . ILE A 1 307 ? -17.767 9.608 38.169 1.00 93.88 307 ILE A CA 1
ATOM 2452 C C . ILE A 1 307 ? -17.715 8.790 36.869 1.00 93.88 307 ILE A C 1
ATOM 2454 O O . ILE A 1 307 ? -16.637 8.649 36.287 1.00 93.88 307 ILE A O 1
ATOM 2458 N N . GLU A 1 308 ? -18.858 8.325 36.357 1.00 92.12 308 GLU A N 1
ATOM 2459 C CA . GLU A 1 308 ? -18.910 7.591 35.085 1.00 92.12 308 GLU A CA 1
ATOM 2460 C C . GLU A 1 308 ? -18.606 8.484 33.866 1.00 92.12 308 GLU A C 1
ATOM 2462 O O . GLU A 1 308 ? -17.879 8.055 32.969 1.00 92.12 308 GLU A O 1
ATOM 2467 N N . GLU A 1 309 ? -19.031 9.755 33.855 1.00 91.94 309 GLU A N 1
ATOM 2468 C CA . GLU A 1 309 ? -18.578 10.732 32.846 1.00 91.94 309 GLU A CA 1
ATOM 2469 C C . GLU A 1 309 ? -17.044 10.883 32.828 1.00 91.94 309 GLU A C 1
ATOM 2471 O O . GLU A 1 309 ? -16.429 10.908 31.757 1.00 91.94 309 GLU A O 1
ATOM 2476 N N . LEU A 1 310 ? -16.398 10.959 34.000 1.00 91.88 310 LEU A N 1
ATOM 2477 C CA . LEU A 1 310 ? -14.938 11.061 34.091 1.00 91.88 310 LEU A CA 1
ATOM 2478 C C . LEU A 1 310 ? -14.233 9.770 33.644 1.00 91.88 310 LEU A C 1
ATOM 2480 O O . LEU A 1 310 ? -13.210 9.850 32.960 1.00 91.88 310 LEU A O 1
ATOM 2484 N N . LYS A 1 311 ? -14.780 8.590 33.964 1.00 92.19 311 LYS A N 1
ATOM 2485 C CA . LYS A 1 311 ? -14.278 7.296 33.460 1.00 92.19 311 LYS A CA 1
ATOM 2486 C C . LYS A 1 311 ? -14.416 7.191 31.942 1.00 92.19 311 LYS A C 1
ATOM 2488 O O . LYS A 1 311 ? -13.485 6.724 31.281 1.00 92.19 311 LYS A O 1
ATOM 2493 N N . ALA A 1 312 ? -15.520 7.676 31.374 1.00 90.56 312 ALA A N 1
ATOM 2494 C CA . ALA A 1 312 ? -15.720 7.759 29.931 1.00 90.56 312 ALA A CA 1
ATOM 2495 C C . ALA A 1 312 ? -14.717 8.725 29.272 1.00 90.56 312 ALA A C 1
ATOM 2497 O O . ALA A 1 312 ? -14.089 8.352 28.281 1.00 90.56 312 ALA A O 1
ATOM 2498 N N . LYS A 1 313 ? -14.478 9.913 29.855 1.00 90.56 313 LYS A N 1
ATOM 2499 C CA . LYS A 1 313 ? -13.443 10.861 29.394 1.00 90.56 313 LYS A CA 1
ATOM 2500 C C . LYS A 1 313 ? -12.050 10.220 29.406 1.00 90.56 313 LYS A C 1
ATOM 2502 O O . LYS A 1 313 ? -11.349 10.260 28.399 1.00 90.56 313 LYS A O 1
ATOM 2507 N N . LEU A 1 314 ? -11.668 9.589 30.520 1.00 91.38 314 LEU A N 1
ATOM 2508 C CA . LEU A 1 314 ? -10.376 8.911 30.687 1.00 91.38 314 LEU A CA 1
ATOM 2509 C C . LEU A 1 314 ? -10.193 7.763 29.683 1.00 91.38 314 LEU A C 1
ATOM 2511 O O . LEU A 1 314 ? -9.113 7.605 29.117 1.00 91.38 314 LEU A O 1
ATOM 2515 N N . SER A 1 315 ? -11.248 6.983 29.443 1.00 89.62 315 SER A N 1
ATOM 2516 C CA . SER A 1 315 ? -11.235 5.880 28.476 1.00 89.62 315 SER A CA 1
ATOM 2517 C C . SER A 1 315 ? -11.133 6.387 27.039 1.00 89.62 315 SER A C 1
ATOM 2519 O O . SER A 1 315 ? -10.384 5.822 26.245 1.00 89.62 315 SER A O 1
ATOM 2521 N N . LYS A 1 316 ? -11.834 7.481 26.709 1.00 91.88 316 LYS A N 1
ATOM 2522 C CA . LYS A 1 316 ? -11.794 8.075 25.372 1.00 91.88 316 LYS A CA 1
ATOM 2523 C C . LYS A 1 316 ? -10.427 8.680 25.038 1.00 91.88 316 LYS A C 1
ATOM 2525 O O . LYS A 1 316 ? -9.913 8.391 23.966 1.00 91.88 316 LYS A O 1
ATOM 2530 N N . ILE A 1 317 ? -9.803 9.428 25.954 1.00 90.75 317 ILE A N 1
ATOM 2531 C CA . ILE A 1 317 ? -8.459 10.005 25.735 1.00 90.75 317 ILE A CA 1
ATOM 2532 C C . ILE A 1 317 ? -7.440 8.915 25.355 1.00 90.75 317 ILE A C 1
ATOM 2534 O O . ILE A 1 317 ? -6.623 9.121 24.460 1.00 90.75 317 ILE A O 1
ATOM 2538 N N . LYS A 1 318 ? -7.508 7.739 25.995 1.00 92.69 318 LYS A N 1
ATOM 2539 C CA . LYS A 1 318 ? -6.673 6.585 25.629 1.00 92.69 318 LYS A CA 1
ATOM 2540 C C . LYS A 1 318 ? -7.038 6.033 24.251 1.00 92.69 318 LYS A C 1
ATOM 2542 O O . LYS A 1 318 ? -6.167 5.940 23.395 1.00 92.69 318 LYS A O 1
ATOM 2547 N N . ALA A 1 319 ? -8.320 5.749 24.018 1.00 91.62 319 ALA A N 1
ATOM 2548 C CA . ALA A 1 319 ? -8.800 5.174 22.763 1.00 91.62 319 ALA A CA 1
ATOM 2549 C C . ALA A 1 319 ? -8.505 6.052 21.531 1.00 91.62 319 ALA A C 1
ATOM 2551 O O . ALA A 1 319 ? -8.182 5.513 20.475 1.00 91.62 319 ALA A O 1
ATOM 2552 N N . ASP A 1 320 ? -8.572 7.380 21.658 1.00 91.19 320 ASP A N 1
ATOM 2553 C CA . ASP A 1 320 ? -8.252 8.315 20.574 1.00 91.19 320 ASP A CA 1
ATOM 2554 C C . ASP A 1 320 ? -6.732 8.314 20.263 1.00 91.19 320 ASP A C 1
ATOM 2556 O O . ASP A 1 320 ? -6.336 8.340 19.096 1.00 91.19 320 ASP A O 1
ATOM 2560 N N . ILE A 1 321 ? -5.863 8.196 21.280 1.00 93.69 321 ILE A N 1
ATOM 2561 C CA . ILE A 1 321 ? -4.406 8.023 21.097 1.00 93.69 321 ILE A CA 1
ATOM 2562 C C . ILE A 1 321 ? -4.084 6.654 20.477 1.00 93.69 321 ILE A C 1
ATOM 2564 O O . ILE A 1 321 ? -3.308 6.577 19.521 1.00 93.69 321 ILE A O 1
ATOM 2568 N N . ASP A 1 322 ? -4.699 5.583 20.981 1.00 92.81 322 ASP A N 1
ATOM 2569 C CA . ASP A 1 322 ? -4.517 4.224 20.466 1.00 92.81 322 ASP A CA 1
ATOM 2570 C C . ASP A 1 322 ? -4.996 4.115 19.010 1.00 92.81 322 ASP A C 1
ATOM 2572 O O . ASP A 1 322 ? -4.354 3.454 18.191 1.00 92.81 322 ASP A O 1
ATOM 2576 N N . ALA A 1 323 ? -6.089 4.792 18.645 1.00 92.31 323 ALA A N 1
ATOM 2577 C CA . ALA A 1 323 ? -6.564 4.874 17.266 1.00 92.31 323 ALA A CA 1
ATOM 2578 C C . ALA A 1 323 ? -5.523 5.538 16.350 1.00 92.31 323 ALA A C 1
ATOM 2580 O O . ALA A 1 323 ? -5.172 4.959 15.322 1.00 92.31 323 ALA A O 1
ATOM 2581 N N . ASN A 1 324 ? -4.960 6.682 16.755 1.00 92.56 324 ASN A N 1
ATOM 2582 C CA . ASN A 1 324 ? -3.923 7.384 15.991 1.00 92.56 324 ASN A CA 1
ATOM 2583 C C . ASN A 1 324 ? -2.645 6.538 15.821 1.00 92.56 324 ASN A C 1
ATOM 2585 O O . ASN A 1 324 ? -2.073 6.490 14.731 1.00 92.56 324 ASN A O 1
ATOM 2589 N N . LEU A 1 325 ? -2.218 5.815 16.864 1.00 94.56 325 LEU A N 1
ATOM 2590 C CA . LEU A 1 325 ? -1.081 4.886 16.790 1.00 94.56 325 LEU A CA 1
ATOM 2591 C C . LEU A 1 325 ? -1.336 3.712 15.834 1.00 94.56 325 LEU A C 1
ATOM 2593 O O . LEU A 1 325 ? -0.425 3.289 15.121 1.00 94.56 325 LEU A O 1
ATOM 2597 N N . ASN A 1 326 ? -2.561 3.183 15.804 1.00 92.62 326 ASN A N 1
ATOM 2598 C CA . ASN A 1 326 ? -2.941 2.111 14.884 1.00 92.62 326 ASN A CA 1
ATOM 2599 C C . ASN A 1 326 ? -3.098 2.615 13.436 1.00 92.62 326 ASN A C 1
ATOM 2601 O O . ASN A 1 326 ? -2.707 1.911 12.506 1.00 92.62 326 ASN A O 1
ATOM 2605 N N . GLU A 1 327 ? -3.619 3.826 13.216 1.00 93.19 327 GLU A N 1
ATOM 2606 C CA . GLU A 1 327 ? -3.663 4.442 11.883 1.00 93.19 327 GLU A CA 1
ATOM 2607 C C . GLU A 1 327 ? -2.249 4.677 11.337 1.00 93.19 327 GLU A C 1
ATOM 2609 O O . GLU A 1 327 ? -1.955 4.276 10.208 1.00 93.19 327 GLU A O 1
ATOM 2614 N N . LEU A 1 328 ? -1.352 5.237 12.161 1.00 94.12 328 LEU A N 1
ATOM 2615 C CA . LEU A 1 328 ? 0.062 5.378 11.826 1.00 94.12 328 LEU A CA 1
ATOM 2616 C C . LEU A 1 328 ? 0.659 4.022 11.436 1.00 94.12 328 LEU A C 1
ATOM 2618 O O . LEU A 1 328 ? 1.169 3.904 10.327 1.00 94.12 328 LEU A O 1
ATOM 2622 N N . ALA A 1 329 ? 0.532 2.988 12.276 1.00 93.81 329 ALA A N 1
ATOM 2623 C CA . ALA A 1 329 ? 1.050 1.644 11.991 1.00 93.81 329 ALA A CA 1
ATOM 2624 C C . ALA A 1 329 ? 0.585 1.089 10.627 1.00 93.81 329 ALA A C 1
ATOM 2626 O O . ALA A 1 329 ? 1.390 0.554 9.861 1.00 93.81 329 ALA A O 1
ATOM 2627 N N . ASN A 1 330 ? -0.694 1.275 10.282 1.00 91.94 330 ASN A N 1
ATOM 2628 C CA . ASN A 1 330 ? -1.243 0.865 8.986 1.00 91.94 330 ASN A CA 1
ATOM 2629 C C . ASN A 1 330 ? -0.656 1.673 7.811 1.00 91.94 330 ASN A C 1
ATOM 2631 O O . ASN A 1 330 ? -0.383 1.096 6.753 1.00 91.94 330 ASN A O 1
ATOM 2635 N N . LYS A 1 331 ? -0.404 2.981 7.986 1.00 92.88 331 LYS A N 1
ATOM 2636 C CA . LYS A 1 331 ? 0.325 3.810 7.005 1.00 92.88 331 LYS A CA 1
ATOM 2637 C C . LYS A 1 331 ? 1.759 3.299 6.799 1.00 92.88 331 LYS A C 1
ATOM 2639 O O . LYS A 1 331 ? 2.179 3.171 5.651 1.00 92.88 331 LYS A O 1
ATOM 2644 N N . GLN A 1 332 ? 2.485 2.953 7.870 1.00 93.81 332 GLN A N 1
ATOM 2645 C CA . GLN A 1 332 ? 3.874 2.467 7.765 1.00 93.81 332 GLN A CA 1
ATOM 2646 C C . GLN A 1 332 ? 3.958 1.128 7.031 1.00 93.81 332 GLN A C 1
ATOM 2648 O O . GLN A 1 332 ? 4.819 0.964 6.171 1.00 93.81 332 GLN A O 1
ATOM 2653 N N . GLN A 1 333 ? 3.058 0.185 7.337 1.00 91.94 333 GLN A N 1
ATOM 2654 C CA . GLN A 1 333 ? 3.019 -1.105 6.643 1.00 91.94 333 GLN A CA 1
ATOM 2655 C C . GLN A 1 333 ? 2.673 -0.922 5.160 1.00 91.94 333 GLN A C 1
ATOM 2657 O O . GLN A 1 333 ? 3.343 -1.490 4.306 1.00 91.94 333 GLN A O 1
ATOM 2662 N N . SER A 1 334 ? 1.697 -0.063 4.844 1.00 90.81 334 SER A N 1
ATOM 2663 C CA . SER A 1 334 ? 1.319 0.236 3.454 1.00 90.81 334 SER A CA 1
ATOM 2664 C C . SER A 1 334 ? 2.469 0.861 2.652 1.00 90.81 334 SER A C 1
ATOM 2666 O O . SER A 1 334 ? 2.632 0.560 1.471 1.00 90.81 334 SER A O 1
ATOM 2668 N N . ALA A 1 335 ? 3.284 1.713 3.283 1.00 91.50 335 ALA A N 1
ATOM 2669 C CA . ALA A 1 335 ? 4.494 2.266 2.678 1.00 91.50 335 ALA A CA 1
ATOM 2670 C C . ALA A 1 335 ? 5.585 1.197 2.489 1.00 91.50 335 ALA A C 1
ATOM 2672 O O . ALA A 1 335 ? 6.144 1.075 1.402 1.00 91.50 335 ALA A O 1
ATOM 2673 N N . LEU A 1 336 ? 5.848 0.378 3.512 1.00 93.56 336 LEU A N 1
ATOM 2674 C CA . LEU A 1 336 ? 6.819 -0.718 3.454 1.00 93.56 336 LEU A CA 1
ATOM 2675 C C . LEU A 1 336 ? 6.464 -1.747 2.367 1.00 93.56 336 LEU A C 1
ATOM 2677 O O . LEU A 1 336 ? 7.345 -2.202 1.639 1.00 93.56 336 LEU A O 1
ATOM 2681 N N . ASP A 1 337 ? 5.183 -2.076 2.203 1.00 92.25 337 ASP A N 1
ATOM 2682 C CA . ASP A 1 337 ? 4.708 -2.996 1.165 1.00 92.25 337 ASP A CA 1
ATOM 2683 C C . ASP A 1 337 ? 4.955 -2.435 -0.249 1.00 92.25 337 ASP A C 1
ATOM 2685 O O . ASP A 1 337 ? 5.404 -3.176 -1.130 1.00 92.25 337 ASP A O 1
ATOM 2689 N N . LYS A 1 338 ? 4.763 -1.123 -0.470 1.00 92.25 338 LYS A N 1
ATOM 2690 C CA . LYS A 1 338 ? 5.153 -0.445 -1.725 1.00 92.25 338 LYS A CA 1
ATOM 2691 C C . LYS A 1 338 ? 6.668 -0.468 -1.939 1.00 92.25 338 LYS A C 1
ATOM 2693 O O . LYS A 1 338 ? 7.118 -0.923 -2.985 1.00 92.25 338 LYS A O 1
ATOM 2698 N N . ILE A 1 339 ? 7.447 -0.016 -0.951 1.00 93.81 339 ILE A N 1
ATOM 2699 C CA . ILE A 1 339 ? 8.919 0.059 -1.016 1.00 93.81 339 ILE A CA 1
ATOM 2700 C C . ILE A 1 339 ? 9.511 -1.319 -1.343 1.00 93.81 339 ILE A C 1
ATOM 2702 O O . ILE A 1 339 ? 10.404 -1.433 -2.179 1.00 93.81 339 ILE A O 1
ATOM 2706 N N . ASN A 1 340 ? 8.990 -2.388 -0.738 1.00 91.44 340 ASN A N 1
ATOM 2707 C CA . ASN A 1 340 ? 9.433 -3.750 -1.026 1.00 91.44 340 ASN A CA 1
ATOM 2708 C C . ASN A 1 340 ? 9.049 -4.216 -2.439 1.00 91.44 340 ASN A C 1
ATOM 2710 O O . ASN A 1 340 ? 9.872 -4.856 -3.096 1.00 91.44 340 ASN A O 1
ATOM 2714 N N . SER A 1 341 ? 7.836 -3.900 -2.908 1.00 91.06 341 SER A N 1
ATOM 2715 C CA . SER A 1 341 ? 7.287 -4.400 -4.181 1.00 91.06 341 SER A CA 1
ATOM 2716 C C . SER A 1 341 ? 7.696 -3.617 -5.434 1.00 91.06 341 SER A C 1
ATOM 2718 O O . SER A 1 341 ? 7.553 -4.155 -6.530 1.00 91.06 341 SER A O 1
ATOM 2720 N N . THR A 1 342 ? 8.232 -2.399 -5.301 1.00 92.62 342 THR A N 1
ATOM 2721 C CA . THR A 1 342 ? 8.740 -1.601 -6.430 1.00 92.62 342 THR A CA 1
ATOM 2722 C C . THR A 1 342 ? 10.257 -1.444 -6.406 1.00 92.62 342 THR A C 1
ATOM 2724 O O . THR A 1 342 ? 10.850 -1.287 -5.340 1.00 92.62 342 THR A O 1
ATOM 2727 N N . ASP A 1 343 ? 10.870 -1.412 -7.588 1.00 90.25 343 ASP A N 1
ATOM 2728 C CA . ASP A 1 343 ? 12.233 -0.904 -7.805 1.00 90.25 343 ASP A CA 1
ATOM 2729 C C . ASP A 1 343 ? 12.224 0.369 -8.683 1.00 90.25 343 ASP A C 1
ATOM 2731 O O . ASP A 1 343 ? 13.279 0.825 -9.131 1.00 90.25 343 ASP A O 1
ATOM 2735 N N . ASP A 1 344 ? 11.040 0.947 -8.941 1.00 93.81 344 ASP A N 1
ATOM 2736 C CA . ASP A 1 344 ? 10.881 2.217 -9.655 1.00 93.81 344 ASP A CA 1
ATOM 2737 C C . ASP A 1 344 ? 11.474 3.379 -8.850 1.00 93.81 344 ASP A C 1
ATOM 2739 O O . ASP A 1 344 ? 11.212 3.531 -7.656 1.00 93.81 344 ASP A O 1
ATOM 2743 N N . PHE A 1 345 ? 12.272 4.208 -9.518 1.00 93.00 345 PHE A N 1
ATOM 2744 C CA . PHE A 1 345 ? 13.034 5.262 -8.863 1.00 93.00 345 PHE A CA 1
ATOM 2745 C C . PHE A 1 345 ? 12.145 6.368 -8.286 1.00 93.00 345 PHE A C 1
ATOM 2747 O O . PHE A 1 345 ? 12.355 6.772 -7.147 1.00 93.00 345 PHE A O 1
ATOM 2754 N N . ASP A 1 346 ? 11.144 6.841 -9.027 1.00 93.06 346 ASP A N 1
ATOM 2755 C CA . ASP A 1 346 ? 10.349 7.991 -8.591 1.00 93.06 346 ASP A CA 1
ATOM 2756 C C . ASP A 1 346 ? 9.346 7.591 -7.499 1.00 93.06 346 ASP A C 1
ATOM 2758 O O . ASP A 1 346 ? 9.181 8.325 -6.526 1.00 93.06 346 ASP A O 1
ATOM 2762 N N . ILE A 1 347 ? 8.801 6.368 -7.550 1.00 93.25 347 ILE A N 1
ATOM 2763 C CA . ILE A 1 347 ? 7.971 5.828 -6.454 1.00 93.25 347 ILE A CA 1
ATOM 2764 C C . ILE A 1 347 ? 8.785 5.680 -5.151 1.00 93.25 347 ILE A C 1
ATOM 2766 O O . ILE A 1 347 ? 8.265 5.922 -4.058 1.00 93.25 347 ILE A O 1
ATOM 2770 N N . LEU A 1 348 ? 10.066 5.302 -5.240 1.00 94.94 348 LEU A N 1
ATOM 2771 C CA . LEU A 1 348 ? 10.951 5.205 -4.073 1.00 94.94 348 LEU A CA 1
ATOM 2772 C C . LEU A 1 348 ? 11.325 6.584 -3.500 1.00 94.94 348 LEU A C 1
ATOM 2774 O O . LEU A 1 348 ? 11.425 6.714 -2.278 1.00 94.94 348 LEU A O 1
ATOM 2778 N N . VAL A 1 349 ? 11.482 7.613 -4.343 1.00 94.06 349 VAL A N 1
ATOM 2779 C CA . VAL A 1 349 ? 11.655 9.009 -3.897 1.00 94.06 349 VAL A CA 1
ATOM 2780 C C . VAL A 1 349 ? 10.400 9.509 -3.169 1.00 94.06 349 VAL A C 1
ATOM 2782 O O . VAL A 1 349 ? 10.513 10.074 -2.077 1.00 94.06 349 VAL A O 1
ATOM 2785 N N . ASP A 1 350 ? 9.209 9.254 -3.715 1.00 93.31 350 ASP A N 1
ATOM 2786 C CA . ASP A 1 350 ? 7.938 9.666 -3.108 1.00 93.31 350 ASP A CA 1
ATOM 2787 C C . ASP A 1 350 ? 7.700 9.014 -1.737 1.00 93.31 350 ASP A C 1
ATOM 2789 O O . ASP A 1 350 ? 7.307 9.700 -0.787 1.00 93.31 350 ASP A O 1
ATOM 2793 N N . GLU A 1 351 ? 7.974 7.714 -1.576 1.00 94.50 351 GLU A N 1
ATOM 2794 C CA . GLU A 1 351 ? 7.831 7.056 -0.270 1.00 94.50 351 GLU A CA 1
ATOM 2795 C C . GLU A 1 351 ? 8.937 7.433 0.727 1.00 94.50 351 GLU A C 1
ATOM 2797 O O . GLU A 1 351 ? 8.640 7.554 1.916 1.00 94.50 351 GLU A O 1
ATOM 2802 N N . TYR A 1 352 ? 10.170 7.715 0.284 1.00 94.62 352 TYR A N 1
ATOM 2803 C CA . TYR A 1 352 ? 11.216 8.289 1.147 1.00 94.62 352 TYR A CA 1
ATOM 2804 C C . TYR A 1 352 ? 10.787 9.656 1.709 1.00 94.62 352 TYR A C 1
ATOM 2806 O O . TYR A 1 352 ? 10.826 9.893 2.921 1.00 94.62 352 TYR A O 1
ATOM 2814 N N . ASN A 1 353 ? 10.299 10.545 0.840 1.00 92.69 353 ASN A N 1
ATOM 2815 C CA . ASN A 1 353 ? 9.811 11.867 1.231 1.00 92.69 353 ASN A CA 1
ATOM 2816 C C . ASN A 1 353 ? 8.567 11.777 2.133 1.00 92.69 353 ASN A C 1
ATOM 2818 O O . ASN A 1 353 ? 8.489 12.467 3.154 1.00 92.69 353 ASN A O 1
ATOM 2822 N N . SER A 1 354 ? 7.637 10.870 1.823 1.00 93.94 354 SER A N 1
ATOM 2823 C CA . SER A 1 354 ? 6.456 10.596 2.653 1.00 93.94 354 SER A CA 1
ATOM 2824 C C . SER A 1 354 ? 6.827 10.033 4.030 1.00 93.94 354 SER A C 1
ATOM 2826 O O . SER A 1 354 ? 6.226 10.407 5.036 1.00 93.94 354 SER A O 1
ATOM 2828 N N . SER A 1 355 ? 7.847 9.174 4.104 1.00 93.75 355 SER A N 1
ATOM 2829 C CA . SER A 1 355 ? 8.371 8.614 5.355 1.00 93.75 355 SER A CA 1
ATOM 2830 C C . SER A 1 355 ? 8.977 9.700 6.251 1.00 93.75 355 SER A C 1
ATOM 2832 O O . SER A 1 355 ? 8.656 9.793 7.439 1.00 93.75 355 SER A O 1
ATOM 2834 N N . ASN A 1 356 ? 9.744 10.620 5.661 1.00 90.00 356 ASN A N 1
ATOM 2835 C CA . ASN A 1 356 ? 10.281 11.780 6.371 1.00 90.00 356 ASN A CA 1
ATOM 2836 C C . ASN A 1 356 ? 9.178 12.755 6.838 1.00 90.00 356 ASN A C 1
ATOM 2838 O O . ASN A 1 356 ? 9.286 13.301 7.938 1.00 90.00 356 ASN A O 1
ATOM 2842 N N . GLN A 1 357 ? 8.082 12.930 6.084 1.00 92.44 357 GLN A N 1
ATOM 2843 C CA . GLN A 1 357 ? 6.911 13.680 6.568 1.00 92.44 357 GLN A CA 1
ATOM 2844 C C . GLN A 1 357 ? 6.218 12.992 7.754 1.00 92.44 357 GLN A C 1
ATOM 2846 O O . GLN A 1 357 ? 5.911 13.666 8.738 1.00 92.44 357 GLN A O 1
ATOM 2851 N N . ARG A 1 358 ? 6.016 11.664 7.712 1.00 94.69 358 ARG A N 1
ATOM 2852 C CA . ARG A 1 358 ? 5.430 10.897 8.832 1.00 94.69 358 ARG A CA 1
ATOM 2853 C C . ARG A 1 358 ? 6.277 11.012 10.108 1.00 94.69 358 ARG A C 1
ATOM 2855 O O . ARG A 1 358 ? 5.715 11.128 11.196 1.00 94.69 358 ARG A O 1
ATOM 2862 N N . LEU A 1 359 ? 7.607 11.066 9.978 1.00 90.12 359 LEU A N 1
ATOM 2863 C CA . LEU A 1 359 ? 8.545 11.308 11.085 1.00 90.12 359 LEU A CA 1
ATOM 2864 C C . LEU A 1 359 ? 8.454 12.717 11.694 1.00 90.12 359 LEU A C 1
ATOM 2866 O O . LEU A 1 359 ? 8.582 12.847 12.910 1.00 90.12 359 LEU A O 1
ATOM 2870 N N . GLN A 1 360 ? 8.255 13.758 10.880 1.00 89.62 360 GLN A N 1
ATOM 2871 C CA . GLN A 1 360 ? 8.196 15.149 11.360 1.00 89.62 360 GLN A CA 1
ATOM 2872 C C . GLN A 1 360 ? 6.811 15.558 11.881 1.00 89.62 360 GLN A C 1
ATOM 2874 O O . GLN A 1 360 ? 6.733 16.334 12.833 1.00 89.62 360 GLN A O 1
ATOM 2879 N N . ASN A 1 361 ? 5.739 15.037 11.274 1.00 92.56 361 ASN A N 1
ATOM 2880 C CA . ASN A 1 361 ? 4.359 15.459 11.524 1.00 92.56 361 ASN A CA 1
ATOM 2881 C C . ASN A 1 361 ? 3.578 14.407 12.329 1.00 92.56 361 ASN A C 1
ATOM 2883 O O . ASN A 1 361 ? 3.389 14.589 13.528 1.00 92.56 361 ASN A O 1
ATOM 2887 N N . ASP A 1 362 ? 3.137 13.307 11.701 1.00 93.12 362 ASP A N 1
ATOM 2888 C CA . ASP A 1 362 ? 2.252 12.297 12.313 1.00 93.12 362 ASP A CA 1
ATOM 2889 C C . ASP A 1 362 ? 2.815 11.757 13.641 1.00 93.12 362 ASP A C 1
ATOM 2891 O O . ASP A 1 362 ? 2.146 11.820 14.673 1.00 93.12 362 ASP A O 1
ATOM 2895 N N . ILE A 1 363 ? 4.070 11.293 13.638 1.00 94.31 363 ILE A N 1
ATOM 2896 C CA . ILE A 1 363 ? 4.748 10.767 14.834 1.00 94.31 363 ILE A CA 1
ATOM 2897 C C . ILE A 1 363 ? 4.860 11.833 15.927 1.00 94.31 363 ILE A C 1
ATOM 2899 O O . ILE A 1 363 ? 4.611 11.533 17.094 1.00 94.31 363 ILE A O 1
ATOM 2903 N N . LYS A 1 364 ? 5.194 13.076 15.566 1.00 91.81 364 LYS A N 1
ATOM 2904 C CA . LYS A 1 364 ? 5.403 14.157 16.534 1.00 91.81 364 LYS A CA 1
ATOM 2905 C C . LYS A 1 364 ? 4.096 14.659 17.147 1.00 91.81 364 LYS A C 1
ATOM 2907 O O . LYS A 1 364 ? 4.034 14.849 18.355 1.00 91.81 364 LYS A O 1
ATOM 2912 N N . ASN A 1 365 ? 3.036 14.793 16.355 1.00 92.94 365 ASN A N 1
ATOM 2913 C CA . ASN A 1 365 ? 1.710 15.168 16.851 1.00 92.94 365 ASN A CA 1
ATOM 2914 C C . ASN A 1 365 ? 1.181 14.137 17.869 1.00 92.94 365 ASN A C 1
ATOM 2916 O O . ASN A 1 365 ? 0.554 14.505 18.865 1.00 92.94 365 ASN A O 1
ATOM 2920 N N . ILE A 1 366 ? 1.475 12.848 17.657 1.00 94.44 366 ILE A N 1
ATOM 2921 C CA . ILE A 1 366 ? 1.172 11.779 18.618 1.00 94.44 366 ILE A CA 1
ATOM 2922 C C . ILE A 1 366 ? 2.103 11.858 19.845 1.00 94.44 366 ILE A C 1
ATOM 2924 O O . ILE A 1 366 ? 1.630 11.706 20.971 1.00 94.44 366 ILE A O 1
ATOM 2928 N N . GLU A 1 367 ? 3.395 12.156 19.663 1.00 94.06 367 GLU A N 1
ATOM 2929 C CA . GLU A 1 367 ? 4.368 12.374 20.749 1.00 94.06 367 GLU A CA 1
ATOM 2930 C C . GLU A 1 367 ? 3.932 13.510 21.686 1.00 94.06 367 GLU A C 1
ATOM 2932 O O . GLU A 1 367 ? 3.904 13.332 22.905 1.00 94.06 367 GLU A O 1
ATOM 2937 N N . ASP A 1 368 ? 3.521 14.649 21.130 1.00 91.88 368 ASP A N 1
ATOM 2938 C CA . ASP A 1 368 ? 3.030 15.808 21.876 1.00 91.88 368 ASP A CA 1
ATOM 2939 C C . ASP A 1 368 ? 1.686 15.499 22.570 1.00 91.88 368 ASP A C 1
ATOM 2941 O O . ASP A 1 368 ? 1.518 15.810 23.751 1.00 91.88 368 ASP A O 1
ATOM 2945 N N . SER A 1 369 ? 0.770 14.775 21.910 1.00 91.56 369 SER A N 1
ATOM 2946 C CA . SER A 1 369 ? -0.511 14.334 22.501 1.00 91.56 369 SER A CA 1
ATOM 2947 C C . SER A 1 369 ? -0.325 13.384 23.694 1.00 91.56 369 SER A C 1
ATOM 2949 O O . SER A 1 369 ? -0.967 13.537 24.741 1.00 91.56 369 SER A O 1
ATOM 2951 N N . ILE A 1 370 ? 0.593 12.417 23.584 1.00 92.94 370 ILE A N 1
ATOM 2952 C CA . ILE A 1 370 ? 0.961 11.516 24.686 1.00 92.94 370 ILE A CA 1
ATOM 2953 C C . ILE A 1 370 ? 1.642 12.303 25.815 1.00 92.94 370 ILE A C 1
ATOM 2955 O O . ILE A 1 370 ? 1.360 12.072 26.993 1.00 92.94 370 ILE A O 1
ATOM 2959 N N . ASN A 1 371 ? 2.495 13.276 25.482 1.00 89.88 371 ASN A N 1
ATOM 2960 C CA . ASN A 1 371 ? 3.175 14.117 26.464 1.00 89.88 371 ASN A CA 1
ATOM 2961 C C . ASN A 1 371 ? 2.243 15.101 27.192 1.00 89.88 371 ASN A C 1
ATOM 2963 O O . ASN A 1 371 ? 2.502 15.391 28.363 1.00 89.88 371 ASN A O 1
ATOM 2967 N N . GLN A 1 372 ? 1.175 15.583 26.555 1.00 89.19 372 GLN A N 1
ATOM 2968 C CA . GLN A 1 372 ? 0.132 16.415 27.169 1.00 89.19 372 GLN A CA 1
ATOM 2969 C C . GLN A 1 372 ? -0.736 15.608 28.147 1.00 89.19 372 GLN A C 1
ATOM 2971 O O . GLN A 1 372 ? -0.986 16.038 29.273 1.00 89.19 372 GLN A O 1
ATOM 2976 N N . THR A 1 373 ? -1.166 14.415 27.734 1.00 91.75 373 THR A N 1
ATOM 2977 C CA . THR A 1 373 ? -2.074 13.546 28.509 1.00 91.75 373 THR A CA 1
ATOM 2978 C C . THR A 1 373 ? -1.362 12.694 29.567 1.00 91.75 373 THR A C 1
ATOM 2980 O O . THR A 1 373 ? -2.005 12.215 30.503 1.00 91.75 373 THR A O 1
ATOM 2983 N N . LYS A 1 374 ? -0.039 12.514 29.433 1.00 90.94 374 LYS A N 1
ATOM 2984 C CA . LYS A 1 374 ? 0.806 11.554 30.172 1.00 90.94 374 LYS A CA 1
ATOM 2985 C C . LYS A 1 374 ? 0.350 10.101 30.037 1.00 90.94 374 LYS A C 1
ATOM 2987 O O . LYS A 1 374 ? 0.385 9.336 31.003 1.00 90.94 374 LYS A O 1
ATOM 2992 N N . TYR A 1 375 ? -0.029 9.689 28.824 1.00 93.31 375 TYR A N 1
ATOM 2993 C CA . TYR A 1 375 ? -0.303 8.278 28.539 1.00 93.31 375 TYR A CA 1
ATOM 2994 C C . TYR A 1 375 ? 0.996 7.468 28.340 1.00 93.31 375 TYR A C 1
ATOM 2996 O O . TYR A 1 375 ? 1.313 7.024 27.241 1.00 93.31 375 TYR A O 1
ATOM 3004 N N . ASN A 1 376 ? 1.777 7.283 29.408 1.00 85.94 376 ASN A N 1
ATOM 3005 C CA . ASN A 1 376 ? 3.134 6.724 29.317 1.00 85.94 376 ASN A CA 1
ATOM 3006 C C . ASN A 1 376 ? 3.210 5.324 28.671 1.00 85.94 376 ASN A C 1
ATOM 3008 O O . ASN A 1 376 ? 4.209 5.023 28.023 1.00 85.94 376 ASN A O 1
ATOM 3012 N N . ASP A 1 377 ? 2.172 4.490 28.796 1.00 87.00 377 ASP A N 1
ATOM 3013 C CA . ASP A 1 377 ? 2.134 3.148 28.187 1.00 87.00 377 ASP A CA 1
ATOM 3014 C C . ASP A 1 377 ? 2.285 3.212 26.651 1.00 87.00 377 ASP A C 1
ATOM 3016 O O . ASP A 1 377 ? 2.980 2.390 26.045 1.00 87.00 377 ASP A O 1
ATOM 3020 N N . ALA A 1 378 ? 1.706 4.248 26.033 1.00 91.56 378 ALA A N 1
ATOM 3021 C CA . ALA A 1 378 ? 1.714 4.494 24.594 1.00 91.56 378 ALA A CA 1
ATOM 3022 C C . ALA A 1 378 ? 3.098 4.909 24.044 1.00 91.56 378 ALA A C 1
ATOM 3024 O O . ALA A 1 378 ? 3.374 4.714 22.856 1.00 91.56 378 ALA A O 1
ATOM 3025 N N . LEU A 1 379 ? 4.007 5.419 24.892 1.00 88.50 379 LEU A N 1
ATOM 3026 C CA . LEU A 1 379 ? 5.365 5.824 24.487 1.00 88.50 379 LEU A CA 1
ATOM 3027 C C . LEU A 1 379 ? 6.179 4.655 23.920 1.00 88.50 379 LEU A C 1
ATOM 3029 O O . LEU A 1 379 ? 6.967 4.850 22.994 1.00 88.50 379 LEU A O 1
ATOM 3033 N N . ASN A 1 380 ? 5.979 3.438 24.436 1.00 88.12 380 ASN A N 1
ATOM 3034 C CA . ASN A 1 380 ? 6.672 2.243 23.945 1.00 88.12 380 ASN A CA 1
ATOM 3035 C C . ASN A 1 380 ? 6.240 1.889 22.514 1.00 88.12 380 ASN A C 1
ATOM 3037 O O . ASN A 1 380 ? 7.082 1.573 21.671 1.00 88.12 380 ASN A O 1
ATOM 3041 N N . GLN A 1 381 ? 4.939 1.990 22.220 1.00 93.00 381 GLN A N 1
ATOM 3042 C CA . GLN A 1 381 ? 4.412 1.760 20.876 1.00 93.00 381 GLN A CA 1
ATOM 3043 C C . GLN A 1 381 ? 4.880 2.857 19.914 1.00 93.00 381 GLN A C 1
ATOM 3045 O O . GLN A 1 381 ? 5.410 2.533 18.854 1.00 93.00 381 GLN A O 1
ATOM 3050 N N . LEU A 1 382 ? 4.791 4.135 20.303 1.00 95.00 382 LEU A N 1
ATOM 3051 C CA . LEU A 1 382 ? 5.284 5.241 19.478 1.00 95.00 382 LEU A CA 1
ATOM 3052 C C . LEU A 1 382 ? 6.787 5.118 19.178 1.00 95.00 382 LEU A C 1
ATOM 3054 O O . LEU A 1 382 ? 7.197 5.292 18.035 1.00 95.00 382 LEU A O 1
ATOM 3058 N N . SER A 1 383 ? 7.607 4.768 20.174 1.00 91.50 383 SER A N 1
ATOM 3059 C CA . SER A 1 383 ? 9.059 4.584 20.002 1.00 91.50 383 SER A CA 1
ATOM 3060 C C . SER A 1 383 ? 9.389 3.475 19.001 1.00 91.50 383 SER A C 1
ATOM 3062 O O . SER A 1 383 ? 10.319 3.617 18.202 1.00 91.50 383 SER A O 1
ATOM 3064 N N . LYS A 1 384 ? 8.596 2.394 18.988 1.00 92.62 384 LYS A N 1
ATOM 3065 C CA . LYS A 1 384 ? 8.704 1.347 17.969 1.00 92.62 384 LYS A CA 1
ATOM 3066 C C . LYS A 1 384 ? 8.342 1.891 16.582 1.00 92.62 384 LYS A C 1
ATOM 3068 O O . LYS A 1 384 ? 9.171 1.798 15.687 1.00 92.62 384 LYS A O 1
ATOM 3073 N N . LEU A 1 385 ? 7.176 2.524 16.421 1.00 94.94 385 LEU A N 1
ATOM 3074 C CA . LEU A 1 385 ? 6.725 3.080 15.130 1.00 94.94 385 LEU A CA 1
ATOM 3075 C C . LEU A 1 385 ? 7.699 4.143 14.577 1.00 94.94 385 LEU A C 1
ATOM 3077 O O . LEU A 1 385 ? 7.940 4.218 13.375 1.00 94.94 385 LEU A O 1
ATOM 3081 N N . LYS A 1 386 ? 8.327 4.931 15.457 1.00 94.25 386 LYS A N 1
ATOM 3082 C CA . LYS A 1 386 ? 9.375 5.911 15.125 1.00 94.25 386 LYS A CA 1
ATOM 3083 C C . LYS A 1 386 ? 10.656 5.248 14.605 1.00 94.25 386 LYS A C 1
ATOM 3085 O O . LYS A 1 386 ? 11.280 5.772 13.688 1.00 94.25 386 LYS A O 1
ATOM 3090 N N . THR A 1 387 ? 11.003 4.075 15.135 1.00 92.88 387 THR A N 1
ATOM 3091 C CA . THR A 1 387 ? 12.120 3.246 14.647 1.00 92.88 387 THR A CA 1
ATOM 3092 C C . THR A 1 387 ? 11.761 2.545 13.330 1.00 92.88 387 THR A C 1
ATOM 3094 O O . THR A 1 387 ? 12.571 2.505 12.407 1.00 92.88 387 THR A O 1
ATOM 3097 N N . ASP A 1 388 ? 10.536 2.029 13.209 1.00 92.06 388 ASP A N 1
ATOM 3098 C CA . ASP A 1 388 ? 10.059 1.350 12.001 1.00 92.06 388 ASP A CA 1
ATOM 3099 C C . ASP A 1 388 ? 9.962 2.320 10.802 1.00 92.06 388 ASP A C 1
ATOM 3101 O O . ASP A 1 388 ? 10.372 1.962 9.701 1.00 92.06 388 ASP A O 1
ATOM 3105 N N . GLU A 1 389 ? 9.538 3.577 11.000 1.00 94.50 389 GLU A N 1
ATOM 3106 C CA . GLU A 1 389 ? 9.554 4.598 9.933 1.00 94.50 389 GLU A CA 1
ATOM 3107 C C . GLU A 1 389 ? 10.982 4.958 9.496 1.00 94.50 389 GLU A C 1
ATOM 3109 O O . GLU A 1 389 ? 11.252 5.087 8.305 1.00 94.50 389 GLU A O 1
ATOM 3114 N N . GLN A 1 390 ? 11.924 5.070 10.441 1.00 92.88 390 GLN A N 1
ATOM 3115 C CA . GLN A 1 390 ? 13.340 5.283 10.116 1.00 92.88 390 GLN A CA 1
ATOM 3116 C C . GLN A 1 390 ? 13.903 4.122 9.284 1.00 92.88 390 GLN A C 1
ATOM 3118 O O . GLN A 1 390 ? 14.645 4.354 8.331 1.00 92.88 390 GLN A O 1
ATOM 3123 N N . ASN A 1 391 ? 13.509 2.883 9.591 1.00 92.81 391 ASN A N 1
ATOM 3124 C CA . ASN A 1 391 ? 13.868 1.718 8.786 1.00 92.81 391 ASN A CA 1
ATOM 3125 C C . ASN A 1 391 ? 13.238 1.773 7.385 1.00 92.81 391 ASN A C 1
ATOM 3127 O O . ASN A 1 391 ? 13.951 1.538 6.414 1.00 92.81 391 ASN A O 1
ATOM 3131 N N . ASN A 1 392 ? 11.962 2.150 7.249 1.00 93.38 392 ASN A N 1
ATOM 3132 C CA . ASN A 1 392 ? 11.316 2.333 5.941 1.00 93.38 392 ASN A CA 1
ATOM 3133 C C . ASN A 1 392 ? 12.064 3.360 5.070 1.00 93.38 392 ASN A C 1
ATOM 3135 O O . ASN A 1 392 ? 12.390 3.065 3.920 1.00 93.38 392 ASN A O 1
ATOM 3139 N N . SER A 1 393 ? 12.389 4.528 5.636 1.00 93.25 393 SER A N 1
ATOM 3140 C CA . SER A 1 393 ? 13.163 5.585 4.969 1.00 93.25 393 SER A CA 1
ATOM 3141 C C . SER A 1 393 ? 14.546 5.080 4.518 1.00 93.25 393 SER A C 1
ATOM 3143 O O . SER A 1 393 ? 14.927 5.243 3.357 1.00 93.25 393 SER A O 1
ATOM 3145 N N . ASN A 1 394 ? 15.265 4.353 5.384 1.00 92.38 394 ASN A N 1
ATOM 3146 C CA . ASN A 1 394 ? 16.557 3.747 5.040 1.00 92.38 394 ASN A CA 1
ATOM 3147 C C . ASN A 1 394 ? 16.449 2.686 3.925 1.00 92.38 394 ASN A C 1
ATOM 3149 O O . ASN A 1 394 ? 17.288 2.668 3.027 1.00 92.38 394 ASN A O 1
ATOM 3153 N N . ILE A 1 395 ? 15.423 1.823 3.942 1.00 93.88 395 ILE A N 1
ATOM 3154 C CA . ILE A 1 395 ? 15.218 0.784 2.913 1.00 93.88 395 ILE A CA 1
ATOM 3155 C C . ILE A 1 395 ? 14.906 1.420 1.550 1.00 93.88 395 ILE A C 1
ATOM 3157 O O . ILE A 1 395 ? 15.428 0.963 0.530 1.00 93.88 395 ILE A O 1
ATOM 3161 N N . ALA A 1 396 ? 14.104 2.491 1.520 1.00 94.94 396 ALA A N 1
ATOM 3162 C CA . ALA A 1 396 ? 13.850 3.249 0.296 1.00 94.94 396 ALA A CA 1
ATOM 3163 C C . ALA A 1 396 ? 15.150 3.855 -0.265 1.00 94.94 396 ALA A C 1
ATOM 3165 O O . ALA A 1 396 ? 15.443 3.682 -1.448 1.00 94.94 396 ALA A O 1
ATOM 3166 N N . LEU A 1 397 ? 15.976 4.474 0.588 1.00 93.56 397 LEU A N 1
ATOM 3167 C CA . LEU A 1 397 ? 17.271 5.037 0.192 1.00 93.56 397 LEU A CA 1
ATOM 3168 C C . LEU A 1 397 ? 18.248 3.962 -0.323 1.00 93.56 397 LEU A C 1
ATOM 3170 O O . LEU A 1 397 ? 18.856 4.145 -1.376 1.00 93.56 397 LEU A O 1
ATOM 3174 N N . GLU A 1 398 ? 18.340 2.805 0.341 1.00 93.38 398 GLU A N 1
ATOM 3175 C CA . GLU A 1 398 ? 19.140 1.669 -0.139 1.00 93.38 398 GLU A CA 1
ATOM 3176 C C . GLU A 1 398 ? 18.682 1.148 -1.510 1.00 93.38 398 GLU A C 1
ATOM 3178 O O . GLU A 1 398 ? 19.513 0.726 -2.320 1.00 93.38 398 GLU A O 1
ATOM 3183 N N . LYS A 1 399 ? 17.370 1.131 -1.782 1.00 94.81 399 LYS A N 1
ATOM 3184 C CA . LYS A 1 399 ? 16.855 0.767 -3.108 1.00 94.81 399 LYS A CA 1
ATOM 3185 C C . LYS A 1 399 ? 17.166 1.838 -4.156 1.00 94.81 399 LYS A C 1
ATOM 3187 O O . LYS A 1 399 ? 17.513 1.475 -5.278 1.00 94.81 399 LYS A O 1
ATOM 3192 N N . LEU A 1 400 ? 17.116 3.127 -3.806 1.00 95.38 400 LEU A N 1
ATOM 3193 C CA . LEU A 1 400 ? 17.533 4.217 -4.698 1.00 95.38 400 LEU A CA 1
ATOM 3194 C C . LEU A 1 400 ? 19.018 4.098 -5.069 1.00 95.38 400 LEU A C 1
ATOM 3196 O O . LEU A 1 400 ? 19.346 4.174 -6.253 1.00 95.38 400 LEU A O 1
ATOM 3200 N N . HIS A 1 401 ? 19.902 3.810 -4.104 1.00 94.12 401 HIS A N 1
ATOM 3201 C CA . HIS A 1 401 ? 21.311 3.500 -4.385 1.00 94.12 401 HIS A CA 1
ATOM 3202 C C . HIS A 1 401 ? 21.442 2.320 -5.358 1.00 94.12 401 HIS A C 1
ATOM 3204 O O . HIS A 1 401 ? 22.061 2.478 -6.408 1.00 94.12 401 HIS A O 1
ATOM 3210 N N . LYS A 1 402 ? 20.787 1.181 -5.087 1.00 93.31 402 LYS A N 1
ATOM 3211 C CA . LYS A 1 402 ? 20.824 -0.016 -5.957 1.00 93.31 402 LYS A CA 1
ATOM 3212 C C . LYS A 1 402 ? 20.264 0.240 -7.365 1.00 93.31 402 LYS A C 1
ATOM 3214 O O . LYS A 1 402 ? 20.784 -0.305 -8.338 1.00 93.31 402 LYS A O 1
ATOM 3219 N N . ASN A 1 403 ? 19.242 1.088 -7.511 1.00 94.75 403 ASN A N 1
ATOM 3220 C CA . ASN A 1 403 ? 18.700 1.490 -8.815 1.00 94.75 403 ASN A CA 1
ATOM 3221 C C . ASN A 1 403 ? 19.743 2.270 -9.644 1.00 94.75 403 ASN A C 1
ATOM 3223 O O . ASN A 1 403 ? 19.860 2.062 -10.855 1.00 94.75 403 ASN A O 1
ATOM 3227 N N . ILE A 1 404 ? 20.552 3.115 -8.999 1.00 94.88 404 ILE A N 1
ATOM 3228 C CA . ILE A 1 404 ? 21.608 3.889 -9.668 1.00 94.88 404 ILE A CA 1
ATOM 3229 C C . ILE A 1 404 ? 22.865 3.043 -9.895 1.00 94.88 404 ILE A C 1
ATOM 3231 O O . ILE A 1 404 ? 23.443 3.125 -10.973 1.00 94.88 404 ILE A O 1
ATOM 3235 N N . GLU A 1 405 ? 23.248 2.162 -8.965 1.00 93.06 405 GLU A N 1
ATOM 3236 C CA . GLU A 1 405 ? 24.297 1.154 -9.195 1.00 93.06 405 GLU A CA 1
ATOM 3237 C C . GLU A 1 405 ? 23.953 0.258 -10.396 1.00 93.06 405 GLU A C 1
ATOM 3239 O O . GLU A 1 405 ? 24.811 -0.011 -11.235 1.00 93.06 405 GLU A O 1
ATOM 3244 N N . SER A 1 406 ? 22.682 -0.139 -10.534 1.00 93.38 406 SER A N 1
ATOM 3245 C CA . SER A 1 406 ? 22.177 -0.848 -11.714 1.00 93.38 406 SER A CA 1
ATOM 3246 C C . SER A 1 406 ? 22.232 0.026 -12.973 1.00 93.38 406 SER A C 1
ATOM 3248 O O . SER A 1 406 ? 22.715 -0.429 -14.008 1.00 93.38 406 SER A O 1
ATOM 3250 N N . THR A 1 407 ? 21.817 1.297 -12.899 1.00 94.25 407 THR A N 1
ATOM 3251 C CA . THR A 1 407 ? 21.925 2.247 -14.026 1.00 94.25 407 THR A CA 1
ATOM 3252 C C . THR A 1 407 ? 23.384 2.381 -14.495 1.00 94.25 407 THR A C 1
ATOM 3254 O O . THR A 1 407 ? 23.660 2.302 -15.689 1.00 94.25 407 THR A O 1
ATOM 3257 N N . LEU A 1 408 ? 24.330 2.479 -13.556 1.00 95.56 408 LEU A N 1
ATOM 3258 C CA . LEU A 1 408 ? 25.769 2.537 -13.816 1.00 95.56 408 LEU A CA 1
ATOM 3259 C C . LEU A 1 408 ? 26.323 1.225 -14.394 1.00 95.56 408 LEU A C 1
ATOM 3261 O O . LEU A 1 408 ? 27.181 1.259 -15.270 1.00 95.56 408 LEU A O 1
ATOM 3265 N N . ALA A 1 409 ? 25.823 0.067 -13.959 1.00 92.25 409 ALA A N 1
ATOM 3266 C CA . ALA A 1 409 ? 26.217 -1.230 -14.513 1.00 92.25 409 ALA A CA 1
ATOM 3267 C C . ALA A 1 409 ? 25.755 -1.429 -15.972 1.00 92.25 409 ALA A C 1
ATOM 3269 O O . ALA A 1 409 ? 26.419 -2.131 -16.734 1.00 92.25 409 ALA A O 1
ATOM 3270 N N . HIS A 1 410 ? 24.652 -0.789 -16.379 1.00 93.25 410 HIS A N 1
ATOM 3271 C CA . HIS A 1 410 ? 24.177 -0.775 -17.769 1.00 93.25 410 HIS A CA 1
ATOM 3272 C C . HIS A 1 410 ? 24.839 0.321 -18.631 1.00 93.25 410 HIS A C 1
ATOM 3274 O O . HIS A 1 410 ? 24.678 0.322 -19.854 1.00 93.25 410 HIS A O 1
ATOM 3280 N N . ALA A 1 411 ? 25.622 1.225 -18.033 1.00 94.62 411 ALA A N 1
ATOM 3281 C CA . ALA A 1 411 ? 26.333 2.309 -18.711 1.00 94.62 411 ALA A CA 1
ATOM 3282 C C . ALA A 1 411 ? 27.647 1.828 -19.374 1.00 94.62 411 ALA A C 1
ATOM 3284 O O . ALA A 1 411 ? 28.748 2.284 -19.061 1.00 94.62 411 ALA A O 1
ATOM 3285 N N . ILE A 1 412 ? 27.523 0.871 -20.302 1.00 94.44 412 ILE A N 1
ATOM 3286 C CA . ILE A 1 412 ? 28.628 0.088 -20.890 1.00 94.44 412 ILE A CA 1
ATOM 3287 C C . ILE A 1 412 ? 29.645 0.873 -21.743 1.00 94.44 412 ILE A C 1
ATOM 3289 O O . ILE A 1 412 ? 30.611 0.275 -22.219 1.00 94.44 412 ILE A O 1
ATOM 3293 N N . TYR A 1 413 ? 29.433 2.170 -21.987 1.00 94.44 413 TYR A N 1
ATOM 3294 C CA . TYR A 1 413 ? 30.352 3.010 -22.767 1.00 94.44 413 TYR A CA 1
ATOM 3295 C C . TYR A 1 413 ? 31.262 3.892 -21.900 1.00 94.44 413 TYR A C 1
ATOM 3297 O O . TYR A 1 413 ? 32.194 4.490 -22.435 1.00 94.44 413 TYR A O 1
ATOM 3305 N N . LEU A 1 414 ? 31.027 3.958 -20.585 1.00 94.69 414 LEU A N 1
ATOM 3306 C CA . LEU A 1 414 ? 31.857 4.725 -19.654 1.00 94.69 414 LEU A CA 1
ATOM 3307 C C . LEU A 1 414 ? 33.261 4.119 -19.484 1.00 94.69 414 LEU A C 1
ATOM 3309 O O . LEU A 1 414 ? 33.452 2.901 -19.528 1.00 94.69 414 LEU A O 1
ATOM 3313 N N . SER A 1 415 ? 34.249 4.974 -19.217 1.00 92.06 415 SER A N 1
ATOM 3314 C CA . SER A 1 415 ? 35.592 4.540 -18.824 1.00 92.06 415 SER A CA 1
ATOM 3315 C C . SER A 1 415 ? 35.604 3.966 -17.394 1.00 92.06 415 SER A C 1
ATOM 3317 O O . SER A 1 415 ? 34.762 4.338 -16.570 1.00 92.06 415 SER A O 1
ATOM 3319 N N . PRO A 1 416 ? 36.584 3.112 -17.031 1.00 92.94 416 PRO A N 1
ATOM 3320 C CA . PRO A 1 416 ? 36.729 2.628 -15.655 1.00 92.94 416 PRO A CA 1
ATOM 3321 C C . PRO A 1 416 ? 36.850 3.758 -14.619 1.00 92.94 416 PRO A C 1
ATOM 3323 O O . PRO A 1 416 ? 36.328 3.644 -13.514 1.00 92.94 416 PRO A O 1
ATOM 3326 N N . GLU A 1 417 ? 37.487 4.871 -14.989 1.00 92.00 417 GLU A N 1
ATOM 3327 C CA . GLU A 1 417 ? 37.662 6.052 -14.135 1.00 92.00 417 GLU A CA 1
ATOM 3328 C C . GLU A 1 417 ? 36.337 6.801 -13.918 1.00 92.00 417 GLU A C 1
ATOM 3330 O O . GLU A 1 417 ? 36.026 7.198 -12.794 1.00 92.00 417 GLU A O 1
ATOM 3335 N N . GLN A 1 418 ? 35.513 6.934 -14.967 1.00 95.56 418 GLN A N 1
ATOM 3336 C CA . GLN A 1 418 ? 34.153 7.476 -14.860 1.00 95.56 418 GLN A CA 1
ATOM 3337 C C . GLN A 1 418 ? 33.275 6.580 -13.971 1.00 95.56 418 GLN A C 1
ATOM 3339 O O . GLN A 1 418 ? 32.555 7.085 -13.111 1.00 95.56 418 GLN A O 1
ATOM 3344 N N . VAL A 1 419 ? 33.374 5.254 -14.122 1.00 93.62 419 VAL A N 1
ATOM 3345 C CA . VAL A 1 419 ? 32.625 4.285 -13.305 1.00 93.62 419 VAL A CA 1
ATOM 3346 C C . VAL A 1 419 ? 33.009 4.363 -11.823 1.00 93.62 419 VAL A C 1
ATOM 3348 O O . VAL A 1 419 ? 32.117 4.413 -10.977 1.00 93.62 419 VAL A O 1
ATOM 3351 N N . GLU A 1 420 ? 34.298 4.419 -11.475 1.00 93.06 420 GLU A N 1
ATOM 3352 C CA . GLU A 1 420 ? 34.711 4.584 -10.070 1.00 93.06 420 GLU A CA 1
ATOM 3353 C C . GLU A 1 420 ? 34.339 5.968 -9.504 1.00 93.06 420 GLU A C 1
ATOM 3355 O O . GLU A 1 420 ? 33.922 6.060 -8.347 1.00 93.06 420 GLU A O 1
ATOM 3360 N N . SER A 1 421 ? 34.391 7.031 -10.318 1.00 93.00 421 SER A N 1
ATOM 3361 C CA . SER A 1 421 ? 33.918 8.366 -9.920 1.00 93.00 421 SER A CA 1
ATOM 3362 C C . SER A 1 421 ? 32.427 8.360 -9.560 1.00 93.00 421 SER A C 1
ATOM 3364 O O . SER A 1 421 ? 32.052 8.805 -8.473 1.00 93.00 421 SER A O 1
ATOM 3366 N N . PHE A 1 422 ? 31.570 7.782 -10.410 1.00 97.00 422 PHE A N 1
ATOM 3367 C CA . PHE A 1 422 ? 30.140 7.674 -10.113 1.00 97.00 422 PHE A CA 1
ATOM 3368 C C . PHE A 1 422 ? 29.858 6.758 -8.911 1.00 97.00 422 PHE A C 1
ATOM 3370 O O . PHE A 1 422 ? 29.048 7.126 -8.062 1.00 97.00 422 PHE A O 1
ATOM 3377 N N . LYS A 1 423 ? 30.564 5.627 -8.743 1.00 94.06 423 LYS A N 1
ATOM 3378 C CA . LYS A 1 423 ? 30.453 4.794 -7.523 1.00 94.06 423 LYS A CA 1
ATOM 3379 C C . LYS A 1 423 ? 30.751 5.582 -6.246 1.00 94.06 423 LYS A C 1
ATOM 3381 O O . LYS A 1 423 ? 30.041 5.424 -5.252 1.00 94.06 423 LYS A O 1
ATOM 3386 N N . ALA A 1 424 ? 31.785 6.425 -6.255 1.00 91.75 424 ALA A N 1
ATOM 3387 C CA . ALA A 1 424 ? 32.145 7.250 -5.103 1.00 91.75 424 ALA A CA 1
ATOM 3388 C C . ALA A 1 424 ? 31.054 8.285 -4.763 1.00 91.75 424 ALA A C 1
ATOM 3390 O O . ALA A 1 424 ? 30.757 8.498 -3.583 1.00 91.75 424 ALA A O 1
ATOM 3391 N N . GLN A 1 425 ? 30.417 8.874 -5.780 1.00 93.75 425 GLN A N 1
ATOM 3392 C CA . GLN A 1 425 ? 29.286 9.793 -5.614 1.00 93.75 425 GLN A CA 1
ATOM 3393 C C . GLN A 1 425 ? 28.054 9.067 -5.043 1.00 93.75 425 GLN A C 1
ATOM 3395 O O . GLN A 1 425 ? 27.575 9.440 -3.973 1.00 93.75 425 GLN A O 1
ATOM 3400 N N . ILE A 1 426 ? 27.606 7.973 -5.677 1.00 93.88 426 ILE A N 1
ATOM 3401 C CA . ILE A 1 426 ? 26.444 7.173 -5.235 1.00 93.88 426 ILE A CA 1
ATOM 3402 C C . ILE A 1 426 ? 26.594 6.756 -3.766 1.00 93.88 426 ILE A C 1
ATOM 3404 O O . ILE A 1 426 ? 25.685 6.950 -2.965 1.00 93.88 426 ILE A O 1
ATOM 3408 N N . LYS A 1 427 ? 27.764 6.219 -3.394 1.00 89.56 427 LYS A N 1
ATOM 3409 C CA . LYS A 1 427 ? 28.030 5.675 -2.053 1.00 89.56 427 LYS A CA 1
ATOM 3410 C C . LYS A 1 427 ? 28.080 6.733 -0.941 1.00 89.56 427 LYS A C 1
ATOM 3412 O O . LYS A 1 427 ? 27.939 6.382 0.232 1.00 89.56 427 LYS A O 1
ATOM 3417 N N . SER A 1 428 ? 28.343 7.996 -1.273 1.00 84.44 428 SER A N 1
ATOM 3418 C CA . SER A 1 428 ? 28.472 9.078 -0.287 1.00 84.44 428 SER A CA 1
ATOM 3419 C C . SER A 1 428 ? 27.210 9.932 -0.146 1.00 84.44 428 SER A C 1
ATOM 3421 O O . SER A 1 428 ? 27.004 10.526 0.915 1.00 84.44 428 SER A O 1
ATOM 3423 N N . GLU A 1 429 ? 26.351 9.966 -1.166 1.00 92.81 429 GLU A N 1
ATOM 3424 C CA . GLU A 1 429 ? 25.185 10.845 -1.205 1.00 92.81 429 GLU A CA 1
ATOM 3425 C C . GLU A 1 429 ? 23.936 10.250 -0.522 1.00 92.81 429 GLU A C 1
ATOM 3427 O O . GLU A 1 429 ? 23.697 9.040 -0.528 1.00 92.81 429 GLU A O 1
ATOM 3432 N N . LYS A 1 430 ? 23.139 11.129 0.098 1.00 88.31 430 LYS A N 1
ATOM 3433 C CA . LYS A 1 430 ? 21.909 10.822 0.851 1.00 88.31 430 LYS A CA 1
ATOM 3434 C C . LYS A 1 430 ? 20.711 11.693 0.451 1.00 88.31 430 LYS A C 1
ATOM 3436 O O . LYS A 1 430 ? 19.589 11.393 0.848 1.00 88.31 430 LYS A O 1
ATOM 3441 N N . SER A 1 431 ? 20.926 12.777 -0.297 1.00 91.31 431 SER A N 1
ATOM 3442 C CA . SER A 1 431 ? 19.852 13.545 -0.929 1.00 91.31 431 SER A CA 1
ATOM 3443 C C . SER A 1 431 ? 19.301 12.769 -2.122 1.00 91.31 431 SER A C 1
ATOM 3445 O O . SER A 1 431 ? 20.030 12.452 -3.060 1.00 91.31 431 SER A O 1
ATOM 3447 N N . VAL A 1 432 ? 17.998 12.493 -2.097 1.00 92.62 432 VAL A N 1
ATOM 3448 C CA . VAL A 1 432 ? 17.299 11.814 -3.195 1.00 92.62 432 VAL A CA 1
ATOM 3449 C C . VAL A 1 432 ? 17.283 12.637 -4.486 1.00 92.62 432 VAL A C 1
ATOM 3451 O O . VAL A 1 432 ? 17.375 12.062 -5.568 1.00 92.62 432 VAL A O 1
ATOM 3454 N N . ASP A 1 433 ? 17.274 13.968 -4.379 1.00 89.69 433 ASP A N 1
ATOM 3455 C CA . ASP A 1 433 ? 17.353 14.879 -5.525 1.00 89.69 433 ASP A CA 1
ATOM 3456 C C . ASP A 1 433 ? 18.710 14.758 -6.226 1.00 89.69 433 ASP A C 1
ATOM 3458 O O . ASP A 1 433 ? 18.773 14.522 -7.429 1.00 89.69 433 ASP A O 1
ATOM 3462 N N . LYS A 1 434 ? 19.809 14.789 -5.465 1.00 92.75 434 LYS A N 1
ATOM 3463 C CA . LYS A 1 434 ? 21.152 14.580 -6.023 1.00 92.75 434 LYS A CA 1
ATOM 3464 C C . LYS A 1 434 ? 21.385 13.160 -6.527 1.00 92.75 434 LYS A C 1
ATOM 3466 O O . LYS A 1 434 ? 22.110 12.960 -7.493 1.00 92.75 434 LYS A O 1
ATOM 3471 N N . LEU A 1 435 ? 20.770 12.153 -5.906 1.00 93.94 435 LEU A N 1
ATOM 3472 C CA . LEU A 1 435 ? 20.767 10.795 -6.454 1.00 93.94 435 LEU A CA 1
ATOM 3473 C C . LEU A 1 435 ? 20.060 10.764 -7.828 1.00 93.94 435 LEU A C 1
ATOM 3475 O O . LEU A 1 435 ? 20.521 10.067 -8.733 1.00 93.94 435 LEU A O 1
ATOM 3479 N N . LYS A 1 436 ? 19.012 11.577 -8.034 1.00 94.06 436 LYS A N 1
ATOM 3480 C CA . LYS A 1 436 ? 18.370 11.778 -9.346 1.00 94.06 436 LYS A CA 1
ATOM 3481 C C . LYS A 1 436 ? 19.278 12.525 -10.335 1.00 94.06 436 LYS A C 1
ATOM 3483 O O . LYS A 1 436 ? 19.336 12.129 -11.497 1.00 94.06 436 LYS A O 1
ATOM 3488 N N . GLU A 1 437 ? 20.028 13.533 -9.885 1.00 92.81 437 GLU A N 1
ATOM 3489 C CA . GLU A 1 437 ? 21.062 14.220 -10.686 1.00 92.81 437 GLU A CA 1
ATOM 3490 C C . GLU A 1 437 ? 22.155 13.239 -11.146 1.00 92.81 437 GLU A C 1
ATOM 3492 O O . GLU A 1 437 ? 22.336 13.053 -12.348 1.00 92.81 437 GLU A O 1
ATOM 3497 N N . ILE A 1 438 ? 22.781 12.502 -10.219 1.00 94.56 438 ILE A N 1
ATOM 3498 C CA . ILE A 1 438 ? 23.808 11.482 -10.505 1.00 94.56 438 ILE A CA 1
ATOM 3499 C C . ILE A 1 438 ? 23.291 10.445 -11.517 1.00 94.56 438 ILE A C 1
ATOM 3501 O O . ILE A 1 438 ? 24.001 10.070 -12.451 1.00 94.56 438 ILE A O 1
ATOM 3505 N N . LYS A 1 439 ? 22.036 9.996 -11.378 1.00 94.69 439 LYS A N 1
ATOM 3506 C CA . LYS A 1 439 ? 21.405 9.068 -12.330 1.00 94.69 439 LYS A CA 1
ATOM 3507 C C . LYS A 1 439 ? 21.304 9.654 -13.743 1.00 94.69 439 LYS A C 1
ATOM 3509 O O . LYS A 1 439 ? 21.499 8.929 -14.720 1.00 94.69 439 LYS A O 1
ATOM 3514 N N . ASN A 1 440 ? 21.000 10.942 -13.868 1.00 93.12 440 ASN A N 1
ATOM 3515 C CA . ASN A 1 440 ? 20.931 11.627 -15.157 1.00 93.12 440 ASN A CA 1
ATOM 3516 C C . ASN A 1 440 ? 22.332 11.836 -15.755 1.00 93.12 440 ASN A C 1
ATOM 3518 O O . ASN A 1 440 ? 22.521 11.559 -16.939 1.00 93.12 440 ASN A O 1
ATOM 3522 N N . ASP A 1 441 ? 23.319 12.214 -14.941 1.00 93.56 441 ASP A N 1
ATOM 3523 C CA . ASP A 1 441 ? 24.711 12.413 -15.367 1.00 93.56 441 ASP A CA 1
ATOM 3524 C C . ASP A 1 441 ? 25.360 11.120 -15.881 1.00 93.56 441 ASP A C 1
ATOM 3526 O O . ASP A 1 441 ? 26.061 11.142 -16.897 1.00 93.56 441 ASP A O 1
ATOM 3530 N N . ILE A 1 442 ? 25.078 9.977 -15.243 1.00 95.44 442 ILE A N 1
ATOM 3531 C CA . ILE A 1 442 ? 25.493 8.644 -15.714 1.00 95.44 442 ILE A CA 1
ATOM 3532 C C . ILE A 1 442 ? 24.944 8.378 -17.120 1.00 95.44 442 ILE A C 1
ATOM 3534 O O . ILE A 1 442 ? 25.700 8.019 -18.026 1.00 95.44 442 ILE A O 1
ATOM 3538 N N . ASN A 1 443 ? 23.638 8.586 -17.320 1.00 93.94 443 ASN A N 1
ATOM 3539 C CA . ASN A 1 443 ? 22.978 8.351 -18.605 1.00 93.94 443 ASN A CA 1
ATOM 3540 C C . ASN A 1 443 ? 23.496 9.300 -19.699 1.00 93.94 443 ASN A C 1
ATOM 3542 O O . ASN A 1 443 ? 23.809 8.850 -20.803 1.00 93.94 443 ASN A O 1
ATOM 3546 N N . LEU A 1 444 ? 23.640 10.592 -19.386 1.00 94.06 444 LEU A N 1
ATOM 3547 C CA . LEU A 1 444 ? 24.150 11.603 -20.311 1.00 94.06 444 LEU A CA 1
ATOM 3548 C C . LEU A 1 444 ? 25.600 11.309 -20.717 1.00 94.06 444 LEU A C 1
ATOM 3550 O O . LEU A 1 444 ? 25.917 11.311 -21.905 1.00 94.06 444 LEU A O 1
ATOM 3554 N N . THR A 1 445 ? 26.471 11.002 -19.753 1.00 94.56 445 THR A N 1
ATOM 3555 C CA . THR A 1 445 ? 27.885 10.686 -20.017 1.00 94.56 445 THR A CA 1
ATOM 3556 C C . THR A 1 445 ? 28.024 9.395 -20.829 1.00 94.56 445 THR A C 1
ATOM 3558 O O . THR A 1 445 ? 28.822 9.335 -21.763 1.00 94.56 445 THR A O 1
ATOM 3561 N N . ASN A 1 446 ? 27.201 8.380 -20.550 1.00 94.81 446 ASN A N 1
ATOM 3562 C CA . ASN A 1 446 ? 27.187 7.135 -21.314 1.00 94.81 446 ASN A CA 1
ATOM 3563 C C . ASN A 1 446 ? 26.742 7.344 -22.772 1.00 94.81 446 ASN A C 1
ATOM 3565 O O . ASN A 1 446 ? 27.372 6.803 -23.680 1.00 94.81 446 ASN A O 1
ATOM 3569 N N . GLU A 1 447 ? 25.704 8.153 -23.019 1.00 93.81 447 GLU A N 1
ATOM 3570 C CA . GLU A 1 447 ? 25.309 8.507 -24.389 1.00 93.81 447 GLU A CA 1
ATOM 3571 C C . GLU A 1 447 ? 26.393 9.350 -25.091 1.00 93.81 447 GLU A C 1
ATOM 3573 O O . GLU A 1 447 ? 26.668 9.097 -26.263 1.00 93.81 447 GLU A O 1
ATOM 3578 N N . LYS A 1 448 ? 27.091 10.267 -24.398 1.00 94.12 448 LYS A N 1
ATOM 3579 C CA . LYS A 1 448 ? 28.251 10.983 -24.971 1.00 94.12 448 LYS A CA 1
ATOM 3580 C C . LYS A 1 448 ? 29.336 10.016 -25.452 1.00 94.12 448 LYS A C 1
ATOM 3582 O O . LYS A 1 448 ? 29.730 10.082 -26.615 1.00 94.12 448 LYS A O 1
ATOM 3587 N N . GLU A 1 449 ? 29.799 9.095 -24.605 1.00 93.50 449 GLU A N 1
ATOM 3588 C CA . GLU A 1 449 ? 30.877 8.158 -24.972 1.00 93.50 449 GLU A CA 1
ATOM 3589 C C . GLU A 1 449 ? 30.449 7.139 -26.041 1.00 93.50 449 GLU A C 1
ATOM 3591 O O . GLU A 1 449 ? 31.203 6.857 -26.978 1.00 93.50 449 GLU A O 1
ATOM 3596 N N . LYS A 1 450 ? 29.203 6.655 -25.987 1.00 92.31 450 LYS A N 1
ATOM 3597 C CA . LYS A 1 450 ? 28.569 5.852 -27.048 1.00 92.31 450 LYS A CA 1
ATOM 3598 C C . LYS A 1 450 ? 28.638 6.548 -28.406 1.00 92.31 450 LYS A C 1
ATOM 3600 O O . LYS A 1 450 ? 29.005 5.924 -29.403 1.00 92.31 450 LYS A O 1
ATOM 3605 N N . VAL A 1 451 ? 28.300 7.834 -28.448 1.00 91.12 451 VAL A N 1
ATOM 3606 C CA . VAL A 1 451 ? 28.211 8.621 -29.683 1.00 91.12 451 VAL A CA 1
ATOM 3607 C C . VAL A 1 451 ? 29.597 9.023 -30.185 1.00 91.12 451 VAL A C 1
ATOM 3609 O O . VAL A 1 451 ? 29.863 8.899 -31.381 1.00 91.12 451 VAL A O 1
ATOM 3612 N N . LYS A 1 452 ? 30.534 9.372 -29.291 1.00 91.75 452 LYS A N 1
ATOM 3613 C CA . LYS A 1 452 ? 31.961 9.514 -29.633 1.00 91.75 452 LYS A CA 1
ATOM 3614 C C . LYS A 1 452 ? 32.509 8.229 -30.261 1.00 91.75 452 LYS A C 1
ATOM 3616 O O . LYS A 1 452 ? 33.170 8.289 -31.296 1.00 91.75 452 LYS A O 1
ATOM 3621 N N . LYS A 1 453 ? 32.192 7.058 -29.694 1.00 89.81 453 LYS A N 1
ATOM 3622 C CA . LYS A 1 453 ? 32.594 5.757 -30.248 1.00 89.81 453 LYS A CA 1
ATOM 3623 C C . LYS A 1 453 ? 31.977 5.501 -31.627 1.00 89.81 453 LYS A C 1
ATOM 3625 O O . LYS A 1 453 ? 32.702 5.138 -32.548 1.00 89.81 453 LYS A O 1
ATOM 3630 N N . GLN A 1 454 ? 30.678 5.752 -31.806 1.00 88.06 454 GLN A N 1
ATOM 3631 C CA . GLN A 1 454 ? 30.028 5.653 -33.119 1.00 88.06 454 GLN A CA 1
ATOM 3632 C C . GLN A 1 454 ? 30.676 6.580 -34.158 1.00 88.06 454 GLN A C 1
ATOM 3634 O O . GLN A 1 454 ? 30.943 6.142 -35.273 1.00 88.06 454 GLN A O 1
ATOM 3639 N N . LEU A 1 455 ? 30.982 7.831 -33.802 1.00 88.50 455 LEU A N 1
ATOM 3640 C CA . LEU A 1 455 ? 31.643 8.794 -34.690 1.00 88.50 455 LEU A CA 1
ATOM 3641 C C . LEU A 1 455 ? 33.089 8.392 -35.036 1.00 88.50 455 LEU A C 1
ATOM 3643 O O . LEU A 1 455 ? 33.538 8.555 -36.176 1.00 88.50 455 LEU A O 1
ATOM 3647 N N . LYS A 1 456 ? 33.818 7.835 -34.065 1.00 86.00 456 LYS A N 1
ATOM 3648 C CA . LYS A 1 456 ? 35.164 7.292 -34.263 1.00 86.00 456 LYS A CA 1
ATOM 3649 C C . LYS A 1 456 ? 35.141 6.128 -35.254 1.00 86.00 456 LYS A C 1
ATOM 3651 O O . LYS A 1 456 ? 35.794 6.225 -36.294 1.00 86.00 456 LYS A O 1
ATOM 3656 N N . ASP A 1 457 ? 34.355 5.097 -34.948 1.00 81.81 457 ASP A N 1
ATOM 3657 C CA . ASP A 1 457 ? 34.448 3.771 -35.564 1.00 81.81 457 ASP A CA 1
ATOM 3658 C C . ASP A 1 457 ? 33.546 3.609 -36.810 1.00 81.81 457 ASP A C 1
ATOM 3660 O O . ASP A 1 457 ? 33.866 2.823 -37.695 1.00 81.81 457 ASP A O 1
ATOM 3664 N N . GLY A 1 458 ? 32.421 4.334 -36.899 1.00 78.44 458 GLY A N 1
ATOM 3665 C CA . GLY A 1 458 ? 31.355 4.083 -37.887 1.00 78.44 458 GLY A CA 1
ATOM 3666 C C . GLY A 1 458 ? 31.323 4.983 -39.129 1.00 78.44 458 GLY A C 1
ATOM 3667 O O . GLY A 1 458 ? 30.575 4.693 -40.060 1.00 78.44 458 GLY A O 1
ATOM 3668 N N . TYR A 1 459 ? 32.105 6.068 -39.172 1.00 84.50 459 TYR A N 1
ATOM 3669 C CA . TYR A 1 459 ? 32.055 7.050 -40.267 1.00 84.50 459 TYR A CA 1
ATOM 3670 C C . TYR A 1 459 ? 33.423 7.209 -40.941 1.00 84.50 459 TYR A C 1
ATOM 3672 O O . TYR A 1 459 ? 34.292 7.935 -40.454 1.00 84.50 459 TYR A O 1
ATOM 3680 N N . GLU A 1 460 ? 33.619 6.547 -42.080 1.00 82.75 460 GLU A N 1
ATOM 3681 C CA . GLU A 1 460 ? 34.877 6.590 -42.846 1.00 82.75 460 GLU A CA 1
ATOM 3682 C C . GLU A 1 460 ? 35.079 7.898 -43.629 1.00 82.75 460 GLU A C 1
ATOM 3684 O O . GLU A 1 460 ? 36.208 8.266 -43.937 1.00 82.75 460 GLU A O 1
ATOM 3689 N N . LEU A 1 461 ? 33.999 8.614 -43.969 1.00 88.31 461 LEU A N 1
ATOM 3690 C CA . LEU A 1 461 ? 34.039 9.770 -44.881 1.00 88.31 461 LEU A CA 1
ATOM 3691 C C . LEU A 1 461 ? 34.239 11.126 -44.176 1.00 88.31 461 LEU A C 1
ATOM 3693 O O . LEU A 1 461 ? 33.965 12.177 -44.758 1.00 88.31 461 LEU A O 1
ATOM 3697 N N . PHE A 1 462 ? 34.735 11.121 -42.938 1.00 90.44 462 PHE A N 1
ATOM 3698 C CA . PHE A 1 462 ? 35.118 12.328 -42.202 1.00 90.44 462 PHE A CA 1
ATOM 3699 C C . PHE A 1 462 ? 36.590 12.284 -41.807 1.00 90.44 462 PHE A C 1
ATOM 3701 O O . PHE A 1 462 ? 37.058 11.301 -41.231 1.00 90.44 462 PHE A O 1
ATOM 3708 N N . ASN A 1 463 ? 37.298 13.385 -42.067 1.00 88.25 463 ASN A N 1
ATOM 3709 C CA . ASN A 1 463 ? 38.658 13.584 -41.581 1.00 88.25 463 ASN A CA 1
ATOM 3710 C C . ASN A 1 463 ? 38.709 13.730 -40.041 1.00 88.25 463 ASN A C 1
ATOM 3712 O O . ASN A 1 463 ? 37.698 13.955 -39.368 1.00 88.25 463 ASN A O 1
ATOM 3716 N N . ASN A 1 464 ? 39.913 13.619 -39.474 1.00 87.50 464 ASN A N 1
ATOM 3717 C CA . ASN A 1 464 ? 40.113 13.684 -38.022 1.00 87.50 464 ASN A CA 1
ATOM 3718 C C . ASN A 1 464 ? 39.734 15.048 -37.416 1.00 87.50 464 ASN A C 1
ATOM 3720 O O . ASN A 1 464 ? 39.316 15.093 -36.262 1.00 87.50 464 ASN A O 1
ATOM 3724 N N . GLN A 1 465 ? 39.844 16.142 -38.180 1.00 88.19 465 GLN A N 1
ATOM 3725 C CA . GLN A 1 465 ? 39.471 17.480 -37.715 1.00 88.19 465 GLN A CA 1
ATOM 3726 C C . GLN A 1 465 ? 37.962 17.568 -37.450 1.00 88.19 465 GLN A C 1
ATOM 3728 O O . GLN A 1 465 ? 37.564 17.903 -36.338 1.00 88.19 465 GLN A O 1
ATOM 3733 N N . PHE A 1 466 ? 37.126 17.187 -38.422 1.00 90.81 466 PHE A N 1
ATOM 3734 C CA . PHE A 1 466 ? 35.670 17.178 -38.264 1.00 90.81 466 PHE A CA 1
ATOM 3735 C C . PHE A 1 466 ? 35.236 16.271 -37.104 1.00 90.81 466 PHE A C 1
ATOM 3737 O O . PHE A 1 466 ? 34.376 16.649 -36.308 1.00 90.81 466 PHE A O 1
ATOM 3744 N N . LYS A 1 467 ? 35.871 15.097 -36.952 1.00 90.00 467 LYS A N 1
ATOM 3745 C CA . LYS A 1 467 ? 35.607 14.204 -35.811 1.00 90.00 467 LYS A CA 1
ATOM 3746 C C . LYS A 1 467 ? 35.936 14.869 -34.468 1.00 90.00 467 LYS A C 1
ATOM 3748 O O . LYS A 1 467 ? 35.137 14.754 -33.545 1.00 90.00 467 LYS A O 1
ATOM 3753 N N . GLN A 1 468 ? 37.044 15.607 -34.364 1.00 89.88 468 GLN A N 1
ATOM 3754 C CA . GLN A 1 468 ? 37.407 16.326 -33.138 1.00 89.88 468 GLN A CA 1
ATOM 3755 C C . GLN A 1 468 ? 36.482 17.521 -32.851 1.00 89.88 468 GLN A C 1
ATOM 3757 O O . GLN A 1 468 ? 36.081 17.718 -31.706 1.00 89.88 468 GLN A O 1
ATOM 3762 N N . GLU A 1 469 ? 36.100 18.297 -33.867 1.00 89.50 469 GLU A N 1
ATOM 3763 C CA . GLU A 1 469 ? 35.132 19.395 -33.720 1.00 89.50 469 GLU A CA 1
ATOM 3764 C C . GLU A 1 469 ? 33.768 18.878 -33.234 1.00 89.50 469 GLU A C 1
ATOM 3766 O O . GLU A 1 469 ? 33.151 19.472 -32.348 1.00 89.50 469 GLU A O 1
ATOM 3771 N N . ALA A 1 470 ? 33.322 17.732 -33.753 1.00 91.31 470 ALA A N 1
ATOM 3772 C CA . ALA A 1 470 ? 32.109 17.065 -33.302 1.00 91.31 470 ALA A CA 1
ATOM 3773 C C . ALA A 1 470 ? 32.243 16.447 -31.894 1.00 91.31 470 ALA A C 1
ATOM 3775 O O . ALA A 1 470 ? 31.308 16.583 -31.108 1.00 91.31 470 ALA A O 1
ATOM 3776 N N . PHE A 1 471 ? 33.388 15.853 -31.520 1.00 93.62 471 PHE A N 1
ATOM 3777 C CA . PHE A 1 471 ? 33.643 15.437 -30.129 1.00 93.62 471 PHE A CA 1
ATOM 3778 C C . PHE A 1 471 ? 33.502 16.618 -29.161 1.00 93.62 471 PHE A C 1
ATOM 3780 O O . PHE A 1 471 ? 32.774 16.508 -28.178 1.00 93.62 471 PHE A O 1
ATOM 3787 N N . ASN A 1 472 ? 34.101 17.769 -29.483 1.00 92.75 472 ASN A N 1
ATOM 3788 C CA . ASN A 1 472 ? 34.014 18.972 -28.652 1.00 92.75 472 ASN A CA 1
ATOM 3789 C C . ASN A 1 472 ? 32.554 19.441 -28.463 1.00 92.75 472 ASN A C 1
ATOM 3791 O O . ASN A 1 472 ? 32.180 19.838 -27.361 1.00 92.75 472 ASN A O 1
ATOM 3795 N N . LYS A 1 473 ? 31.711 19.357 -29.507 1.00 93.12 473 LYS A N 1
ATOM 3796 C CA . LYS A 1 473 ? 30.265 19.646 -29.409 1.00 93.12 473 LYS A CA 1
ATOM 3797 C C . LYS A 1 473 ? 29.526 18.631 -28.523 1.00 93.12 473 LYS A C 1
ATOM 3799 O O . LYS A 1 473 ? 28.706 19.033 -27.703 1.00 93.12 473 LYS A O 1
ATOM 3804 N N . ILE A 1 474 ? 29.826 17.335 -28.657 1.00 94.62 474 ILE A N 1
ATOM 3805 C CA . ILE A 1 474 ? 29.234 16.266 -27.830 1.00 94.62 474 ILE A CA 1
ATOM 3806 C C . ILE A 1 474 ? 29.605 16.461 -26.352 1.00 94.62 474 ILE A C 1
ATOM 3808 O O . ILE A 1 474 ? 28.754 16.312 -25.478 1.00 94.62 474 ILE A O 1
ATOM 3812 N N . ASP A 1 475 ? 30.849 16.847 -26.057 1.00 92.62 475 ASP A N 1
ATOM 3813 C CA . ASP A 1 475 ? 31.289 17.157 -24.694 1.00 92.62 475 ASP A CA 1
ATOM 3814 C C . ASP A 1 475 ? 30.566 18.375 -24.100 1.00 92.62 475 ASP A C 1
ATOM 3816 O O . ASP A 1 475 ? 30.193 18.342 -22.926 1.00 92.62 475 ASP A O 1
ATOM 3820 N N . GLN A 1 476 ? 30.281 19.400 -24.908 1.00 92.56 476 GLN A N 1
ATOM 3821 C CA . GLN A 1 476 ? 29.553 20.608 -24.493 1.00 92.56 476 GLN A CA 1
ATOM 3822 C C . GLN A 1 476 ? 28.039 20.410 -24.290 1.00 92.56 476 GLN A C 1
ATOM 3824 O O . GLN A 1 476 ? 27.419 21.233 -23.618 1.00 92.56 476 GLN A O 1
ATOM 3829 N N . ALA A 1 477 ? 27.435 19.344 -24.827 1.00 93.81 477 ALA A N 1
ATOM 3830 C CA . ALA A 1 477 ? 25.997 19.101 -24.701 1.00 93.81 477 ALA A CA 1
ATOM 3831 C C . ALA A 1 477 ? 25.562 18.886 -23.235 1.00 93.81 477 ALA A C 1
ATOM 3833 O O . ALA A 1 477 ? 26.180 18.113 -22.499 1.00 93.81 477 ALA A O 1
ATOM 3834 N N . THR A 1 478 ? 24.482 19.538 -22.800 1.00 92.00 478 THR A N 1
ATOM 3835 C CA . THR A 1 478 ? 23.974 19.479 -21.412 1.00 92.00 478 THR A CA 1
ATOM 3836 C C . THR A 1 478 ? 22.783 18.537 -21.228 1.00 92.00 478 THR A C 1
ATOM 3838 O O . THR A 1 478 ? 22.340 18.315 -20.106 1.00 92.00 478 THR A O 1
ATOM 3841 N N . ASN A 1 479 ? 22.256 17.973 -22.315 1.00 92.00 479 ASN A N 1
ATOM 3842 C CA . ASN A 1 479 ? 21.127 17.045 -22.322 1.00 92.00 479 ASN A CA 1
ATOM 3843 C C . ASN A 1 479 ? 21.203 16.106 -23.541 1.00 92.00 479 ASN A C 1
ATOM 3845 O O . ASN A 1 479 ? 22.073 16.261 -24.401 1.00 92.00 479 ASN A O 1
ATOM 3849 N N . LYS A 1 480 ? 20.296 15.121 -23.610 1.00 89.81 480 LYS A N 1
ATOM 3850 C CA . LYS A 1 480 ? 20.254 14.158 -24.719 1.00 89.81 480 LYS A CA 1
ATOM 3851 C C . LYS A 1 480 ? 19.808 14.788 -26.044 1.00 89.81 480 LYS A C 1
ATOM 3853 O O . LYS A 1 480 ? 20.384 14.446 -27.070 1.00 89.81 480 LYS A O 1
ATOM 3858 N N . ASP A 1 481 ? 18.853 15.713 -26.031 1.00 88.19 481 ASP A N 1
ATOM 3859 C CA . ASP A 1 481 ? 18.286 16.293 -27.257 1.00 88.19 481 ASP A CA 1
ATOM 3860 C C . ASP A 1 481 ? 19.362 17.012 -28.091 1.00 88.19 481 ASP A C 1
ATOM 3862 O O . ASP A 1 481 ? 19.430 16.843 -29.305 1.00 88.19 481 ASP A O 1
ATOM 3866 N N . GLN A 1 482 ? 20.283 17.723 -27.429 1.00 93.25 482 GLN A N 1
ATOM 3867 C CA . GLN A 1 482 ? 21.457 18.336 -28.064 1.00 93.25 482 GLN A CA 1
ATOM 3868 C C . GLN A 1 482 ? 22.423 17.305 -28.672 1.00 93.25 482 GLN A C 1
ATOM 3870 O O . GLN A 1 482 ? 23.005 17.554 -29.727 1.00 93.25 482 GLN A O 1
ATOM 3875 N N . ILE A 1 483 ? 22.604 16.145 -28.032 1.00 93.44 483 ILE A N 1
ATOM 3876 C CA . ILE A 1 483 ? 23.423 15.052 -28.580 1.00 93.44 483 ILE A CA 1
ATOM 3877 C C . ILE A 1 483 ? 22.743 14.469 -29.824 1.00 93.44 483 ILE A C 1
ATOM 3879 O O . ILE A 1 483 ? 23.401 14.275 -30.845 1.00 93.44 483 ILE A O 1
ATOM 3883 N N . ASP A 1 484 ? 21.432 14.242 -29.765 1.00 90.75 484 ASP A N 1
ATOM 3884 C CA . ASP A 1 484 ? 20.660 13.678 -30.872 1.00 90.75 484 ASP A CA 1
ATOM 3885 C C . ASP A 1 484 ? 20.580 14.651 -32.071 1.00 90.75 484 ASP A C 1
ATOM 3887 O O . ASP A 1 484 ? 20.671 14.211 -33.218 1.00 90.75 484 ASP A O 1
ATOM 3891 N N . GLU A 1 485 ? 20.544 15.970 -31.837 1.00 91.06 485 GLU A N 1
ATOM 3892 C CA . GLU A 1 485 ? 20.680 16.991 -32.890 1.00 91.06 485 GLU A CA 1
ATOM 3893 C C . GLU A 1 485 ? 22.061 16.938 -33.574 1.00 91.06 485 GLU A C 1
ATOM 3895 O O . GLU A 1 485 ? 22.149 16.928 -34.806 1.00 91.06 485 GLU A O 1
ATOM 3900 N N . ILE A 1 486 ? 23.150 16.837 -32.799 1.00 91.44 486 ILE A N 1
ATOM 3901 C CA . ILE A 1 486 ? 24.515 16.701 -33.341 1.00 91.44 486 ILE A CA 1
ATOM 3902 C C . ILE A 1 486 ? 24.634 15.423 -34.191 1.00 91.44 486 ILE A C 1
ATOM 3904 O O . ILE A 1 486 ? 25.203 15.456 -35.285 1.00 91.44 486 ILE A O 1
ATOM 3908 N N . ILE A 1 487 ? 24.066 14.303 -33.728 1.00 90.94 487 ILE A N 1
ATOM 3909 C CA . ILE A 1 487 ? 24.022 13.035 -34.478 1.00 90.94 487 ILE A CA 1
ATOM 3910 C C . ILE A 1 487 ? 23.255 13.192 -35.792 1.00 90.94 487 ILE A C 1
ATOM 3912 O O . ILE A 1 487 ? 23.687 12.647 -36.810 1.00 90.94 487 ILE A O 1
ATOM 3916 N N . LEU A 1 488 ? 22.130 13.908 -35.788 1.00 91.44 488 LEU A N 1
ATOM 3917 C CA . LEU A 1 488 ? 21.311 14.126 -36.979 1.00 91.44 488 LEU A CA 1
ATOM 3918 C C . LEU A 1 488 ? 22.084 14.929 -38.036 1.00 91.44 488 LEU A C 1
ATOM 3920 O O . LEU A 1 488 ? 22.195 14.475 -39.175 1.00 91.44 488 LEU A O 1
ATOM 3924 N N . GLN A 1 489 ? 22.728 16.035 -37.646 1.00 89.81 489 GLN A N 1
ATOM 3925 C CA . GLN A 1 489 ? 23.578 16.836 -38.541 1.00 89.81 489 GLN A CA 1
ATOM 3926 C C . GLN A 1 489 ? 24.723 16.002 -39.157 1.00 89.81 489 GLN A C 1
ATOM 3928 O O . GLN A 1 489 ? 24.988 16.083 -40.359 1.00 89.81 489 GLN A O 1
ATOM 3933 N N . ILE A 1 490 ? 25.381 15.154 -38.356 1.00 90.94 490 ILE A N 1
ATOM 3934 C CA . ILE A 1 490 ? 26.455 14.256 -38.817 1.00 90.94 490 ILE A CA 1
ATOM 3935 C C . ILE A 1 490 ? 25.920 13.188 -39.786 1.00 90.94 490 ILE A C 1
ATOM 3937 O O . ILE A 1 490 ? 26.557 12.910 -40.806 1.00 90.94 490 ILE A O 1
ATOM 3941 N N . ASN A 1 491 ? 24.753 12.600 -39.502 1.00 90.31 491 ASN A N 1
ATOM 3942 C CA . ASN A 1 491 ? 24.131 11.590 -40.361 1.00 90.31 491 ASN A CA 1
ATOM 3943 C C . ASN A 1 491 ? 23.671 12.152 -41.705 1.00 90.31 491 ASN A C 1
ATOM 3945 O O . ASN A 1 491 ? 23.832 11.474 -42.719 1.00 90.31 491 ASN A O 1
ATOM 3949 N N . GLU A 1 492 ? 23.146 13.377 -41.744 1.00 90.81 492 GLU A N 1
ATOM 3950 C CA . GLU A 1 492 ? 22.789 14.028 -43.005 1.00 90.81 492 GLU A CA 1
ATOM 3951 C C . GLU A 1 492 ? 24.021 14.237 -43.892 1.00 90.81 492 GLU A C 1
ATOM 3953 O O . GLU A 1 492 ? 24.031 13.789 -45.038 1.00 90.81 492 GLU A O 1
ATOM 3958 N N . ILE A 1 493 ? 25.099 14.824 -43.354 1.00 91.06 493 ILE A N 1
ATOM 3959 C CA . ILE A 1 493 ? 26.336 15.036 -44.123 1.00 91.06 493 ILE A CA 1
ATOM 3960 C C . ILE A 1 493 ? 26.945 13.689 -44.551 1.00 91.06 493 ILE A C 1
ATOM 3962 O O . ILE A 1 493 ? 27.426 13.563 -45.675 1.00 91.06 493 ILE A O 1
ATOM 3966 N N . ASN A 1 494 ? 26.910 12.655 -43.703 1.00 91.44 494 ASN A N 1
ATOM 3967 C CA . ASN A 1 494 ? 27.390 11.323 -44.080 1.00 91.44 494 ASN A CA 1
ATOM 3968 C C . ASN A 1 494 ? 26.544 10.694 -45.198 1.00 91.44 494 ASN A C 1
ATOM 3970 O O . ASN A 1 494 ? 27.107 10.116 -46.123 1.00 91.44 494 ASN A O 1
ATOM 3974 N N . THR A 1 495 ? 25.215 10.821 -45.140 1.00 91.81 495 THR A N 1
ATOM 3975 C CA . THR A 1 495 ? 24.299 10.343 -46.189 1.00 91.81 495 THR A CA 1
ATOM 3976 C C . THR A 1 495 ? 24.630 10.999 -47.529 1.00 91.81 495 THR A C 1
ATOM 3978 O O . THR A 1 495 ? 24.857 10.292 -48.514 1.00 91.81 495 THR A O 1
ATOM 3981 N N . ASP A 1 496 ? 24.777 12.327 -47.545 1.00 92.00 496 ASP A N 1
ATOM 3982 C CA . ASP A 1 496 ? 25.171 13.083 -48.737 1.00 92.00 496 ASP A CA 1
ATOM 3983 C C . ASP A 1 496 ? 26.549 12.638 -49.257 1.00 92.00 496 ASP A C 1
ATOM 3985 O O . ASP A 1 496 ? 26.719 12.429 -50.459 1.00 92.00 496 ASP A O 1
ATOM 3989 N N . LYS A 1 497 ? 27.529 12.401 -48.370 1.00 93.44 497 LYS A N 1
ATOM 3990 C CA . LYS A 1 497 ? 28.856 11.882 -48.749 1.00 93.44 497 LYS A CA 1
ATOM 3991 C C . LYS A 1 497 ? 28.823 10.453 -49.298 1.00 93.44 497 LYS A C 1
ATOM 3993 O O . LYS A 1 497 ? 29.573 10.153 -50.225 1.00 93.44 497 LYS A O 1
ATOM 3998 N N . GLN A 1 498 ? 27.986 9.562 -48.769 1.00 92.12 498 GLN A N 1
ATOM 3999 C CA . GLN A 1 498 ? 27.862 8.191 -49.283 1.00 92.12 498 GLN A CA 1
ATOM 4000 C C . GLN A 1 498 ? 27.154 8.172 -50.646 1.00 92.12 498 GLN A C 1
ATOM 4002 O O . GLN A 1 498 ? 27.590 7.455 -51.552 1.00 92.12 498 GLN A O 1
ATOM 4007 N N . ALA A 1 499 ? 26.129 9.010 -50.835 1.00 91.62 499 ALA A N 1
ATOM 4008 C CA . ALA A 1 499 ? 25.496 9.225 -52.135 1.00 91.62 499 ALA A CA 1
ATOM 4009 C C . ALA A 1 499 ? 26.495 9.812 -53.151 1.00 91.62 499 ALA A C 1
ATOM 4011 O O . ALA A 1 499 ? 26.660 9.264 -54.240 1.00 91.62 499 ALA A O 1
ATOM 4012 N N . ALA A 1 500 ? 27.243 10.848 -52.760 1.00 93.25 500 ALA A N 1
ATOM 4013 C CA . ALA A 1 500 ? 28.309 11.459 -53.553 1.00 93.25 500 ALA A CA 1
ATOM 4014 C C . ALA A 1 500 ? 29.384 10.438 -53.976 1.00 93.25 500 ALA A C 1
ATOM 4016 O O . ALA A 1 500 ? 29.659 10.291 -55.166 1.00 93.25 500 ALA A O 1
ATOM 4017 N N . LYS A 1 501 ? 29.941 9.666 -53.031 1.00 93.56 501 LYS A N 1
ATOM 4018 C CA . LYS A 1 501 ? 30.924 8.596 -53.296 1.00 93.56 501 LYS A CA 1
ATOM 4019 C C . LYS A 1 501 ? 30.371 7.532 -54.250 1.00 93.56 501 LYS A C 1
ATOM 4021 O O . LYS A 1 501 ? 31.080 7.092 -55.154 1.00 93.56 501 LYS A O 1
ATOM 4026 N N . SER A 1 502 ? 29.106 7.145 -54.084 1.00 91.19 502 SER A N 1
ATOM 4027 C CA . SER A 1 502 ? 28.438 6.170 -54.957 1.00 91.19 502 SER A CA 1
ATOM 4028 C C . SER A 1 502 ? 28.269 6.704 -56.381 1.00 91.19 502 SER A C 1
ATOM 4030 O O . SER A 1 502 ? 28.586 6.000 -57.338 1.00 91.19 502 SER A O 1
ATOM 4032 N N . LYS A 1 503 ? 27.863 7.969 -56.526 1.00 92.44 503 LYS A N 1
ATOM 4033 C CA . LYS A 1 503 ? 27.725 8.662 -57.812 1.00 92.44 503 LYS A CA 1
ATOM 4034 C C . LYS A 1 503 ? 29.068 8.815 -58.539 1.00 92.44 503 LYS A C 1
ATOM 4036 O O . LYS A 1 503 ? 29.176 8.466 -59.715 1.00 92.44 503 LYS A O 1
ATOM 4041 N N . ILE A 1 504 ? 30.120 9.232 -57.826 1.00 92.94 504 ILE A N 1
ATOM 4042 C CA . ILE A 1 504 ? 31.493 9.321 -58.360 1.00 92.94 504 ILE A CA 1
ATOM 4043 C C . ILE A 1 504 ? 31.979 7.958 -58.870 1.00 92.94 504 ILE A C 1
ATOM 4045 O O . ILE A 1 504 ? 32.558 7.865 -59.953 1.00 92.94 504 ILE A O 1
ATOM 4049 N N . ASN A 1 505 ? 31.730 6.885 -58.121 1.00 91.12 505 ASN A N 1
ATOM 4050 C CA . ASN A 1 505 ? 32.162 5.552 -58.527 1.00 91.12 505 ASN A CA 1
ATOM 4051 C C . ASN A 1 505 ? 31.359 5.019 -59.724 1.00 91.12 505 ASN A C 1
ATOM 4053 O O . ASN A 1 505 ? 31.973 4.595 -60.705 1.00 91.12 505 ASN A O 1
ATOM 4057 N N . ASN A 1 506 ? 30.025 5.085 -59.669 1.00 90.12 506 ASN A N 1
ATOM 4058 C CA . ASN A 1 506 ? 29.133 4.307 -60.538 1.00 90.12 506 ASN A CA 1
ATOM 4059 C C . ASN A 1 506 ? 28.582 5.087 -61.750 1.00 90.12 506 ASN A C 1
ATOM 4061 O O . ASN A 1 506 ? 28.308 4.491 -62.792 1.00 90.12 506 ASN A O 1
ATOM 4065 N N . GLU A 1 507 ? 28.401 6.407 -61.632 1.00 91.31 507 GLU A N 1
ATOM 4066 C CA . GLU A 1 507 ? 27.800 7.248 -62.683 1.00 91.31 507 GLU A CA 1
ATOM 4067 C C . GLU A 1 507 ? 28.846 8.065 -63.455 1.00 91.31 507 GLU A C 1
ATOM 4069 O O . GLU A 1 507 ? 28.679 8.303 -64.654 1.00 91.31 507 GLU A O 1
ATOM 4074 N N . PHE A 1 508 ? 29.938 8.490 -62.803 1.00 93.50 508 PHE A N 1
ATOM 4075 C CA . PHE A 1 508 ? 30.957 9.364 -63.406 1.00 93.50 508 PHE A CA 1
ATOM 4076 C C . PHE A 1 508 ? 31.943 8.610 -64.316 1.00 93.50 508 PHE A C 1
ATOM 4078 O O . PHE A 1 508 ? 33.152 8.571 -64.098 1.00 93.50 508 PHE A O 1
ATOM 4085 N N . ASN A 1 509 ? 31.405 7.970 -65.353 1.00 89.56 509 ASN A N 1
ATOM 4086 C CA . ASN A 1 509 ? 32.109 7.014 -66.212 1.00 89.56 509 ASN A CA 1
ATOM 4087 C C . ASN A 1 509 ? 33.060 7.626 -67.264 1.00 89.56 509 ASN A C 1
ATOM 4089 O O . ASN A 1 509 ? 33.698 6.873 -67.994 1.00 89.56 509 ASN A O 1
ATOM 4093 N N . PHE A 1 510 ? 33.210 8.957 -67.313 1.00 89.00 510 PHE A N 1
ATOM 4094 C CA . PHE A 1 510 ? 34.236 9.646 -68.115 1.00 89.00 510 PHE A CA 1
ATOM 4095 C C . PHE A 1 510 ? 35.362 10.267 -67.259 1.00 89.00 510 PHE A C 1
ATOM 4097 O O . PHE A 1 510 ? 36.340 10.777 -67.811 1.00 89.00 510 PHE A O 1
ATOM 4104 N N . LEU A 1 511 ? 35.275 10.202 -65.923 1.00 91.19 511 LEU A N 1
ATOM 4105 C CA . LEU A 1 511 ? 36.389 10.539 -65.028 1.00 91.19 511 LEU A CA 1
ATOM 4106 C C . LEU A 1 511 ? 37.354 9.353 -64.893 1.00 91.19 511 LEU A C 1
ATOM 4108 O O . LEU A 1 511 ? 36.919 8.211 -64.726 1.00 91.19 511 LEU A O 1
ATOM 4112 N N . SER A 1 512 ? 38.663 9.623 -64.913 1.00 87.75 512 SER A N 1
ATOM 4113 C CA . SER A 1 512 ? 39.682 8.596 -64.657 1.00 87.75 512 SER A CA 1
ATOM 4114 C C . SER A 1 512 ? 39.663 8.135 -63.191 1.00 87.75 512 SER A C 1
ATOM 4116 O O . SER A 1 512 ? 39.163 8.840 -62.312 1.00 87.75 512 SER A O 1
ATOM 4118 N N . ASN A 1 513 ? 40.244 6.968 -62.893 1.00 88.25 513 ASN A N 1
ATOM 4119 C CA . ASN A 1 513 ? 40.324 6.460 -61.514 1.00 88.25 513 ASN A CA 1
ATOM 4120 C C . ASN A 1 513 ? 41.070 7.426 -60.572 1.00 88.25 513 ASN A C 1
ATOM 4122 O O . ASN A 1 513 ? 40.680 7.586 -59.417 1.00 88.25 513 ASN A O 1
ATOM 4126 N N . GLU A 1 514 ? 42.098 8.112 -61.076 1.00 87.44 514 GLU A N 1
ATOM 4127 C CA . GLU A 1 514 ? 42.835 9.150 -60.347 1.00 87.44 514 GLU A CA 1
ATOM 4128 C C . GLU A 1 514 ? 41.959 10.382 -60.068 1.00 87.44 514 GLU A C 1
ATOM 4130 O O . GLU A 1 514 ? 41.930 10.883 -58.945 1.00 87.44 514 GLU A O 1
ATOM 4135 N N . GLN A 1 515 ? 41.159 10.822 -61.046 1.00 90.19 515 GLN A N 1
ATOM 4136 C CA . GLN A 1 515 ? 40.203 11.918 -60.861 1.00 90.19 515 GLN A CA 1
ATOM 4137 C C . GLN A 1 515 ? 39.105 11.553 -59.857 1.00 90.19 515 GLN A C 1
ATOM 4139 O O . GLN A 1 515 ? 38.819 12.346 -58.960 1.00 90.19 515 GLN A O 1
ATOM 4144 N N . LYS A 1 516 ? 38.543 10.339 -59.940 1.00 91.56 516 LYS A N 1
ATOM 4145 C CA . LYS A 1 516 ? 37.596 9.819 -58.938 1.00 91.56 516 LYS A CA 1
ATOM 4146 C C . LYS A 1 516 ? 38.219 9.816 -57.537 1.00 91.56 516 LYS A C 1
ATOM 4148 O O . LYS A 1 516 ? 37.567 10.239 -56.586 1.00 91.56 516 LYS A O 1
ATOM 4153 N N . HIS A 1 517 ? 39.486 9.415 -57.408 1.00 90.69 517 HIS A N 1
ATOM 4154 C CA . HIS A 1 517 ? 40.203 9.433 -56.132 1.00 90.69 517 HIS A CA 1
ATOM 4155 C C . HIS A 1 517 ? 40.434 10.860 -55.594 1.00 90.69 517 HIS A C 1
ATOM 4157 O O . HIS A 1 517 ? 40.163 11.103 -54.419 1.00 90.69 517 HIS A O 1
ATOM 4163 N N . SER A 1 518 ? 40.835 11.820 -56.440 1.00 89.88 518 SER A N 1
ATOM 4164 C CA . SER A 1 518 ? 40.965 13.241 -56.059 1.00 89.88 518 SER A CA 1
ATOM 4165 C C . SER A 1 518 ? 39.652 13.794 -55.501 1.00 89.88 518 SER A C 1
ATOM 4167 O O . SER A 1 518 ? 39.620 14.300 -54.381 1.00 89.88 518 SER A O 1
ATOM 4169 N N . VAL A 1 519 ? 38.545 13.607 -56.232 1.00 92.00 519 VAL A N 1
ATOM 4170 C CA . VAL A 1 519 ? 37.217 14.089 -55.819 1.00 92.00 519 VAL A CA 1
ATOM 4171 C C . VAL A 1 519 ? 36.756 13.407 -54.521 1.00 92.00 519 VAL A C 1
ATOM 4173 O O . VAL A 1 519 ? 36.154 14.059 -53.674 1.00 92.00 519 VAL A O 1
ATOM 4176 N N . ILE A 1 520 ? 37.086 12.128 -54.297 1.00 92.75 520 ILE A N 1
ATOM 4177 C CA . ILE A 1 520 ? 36.796 11.436 -53.027 1.00 92.75 520 ILE A CA 1
ATOM 4178 C C . ILE A 1 520 ? 37.631 11.996 -51.858 1.00 92.75 520 ILE A C 1
ATOM 4180 O O . ILE A 1 520 ? 37.106 12.127 -50.753 1.00 92.75 520 ILE A O 1
ATOM 4184 N N . ASN A 1 521 ? 38.888 12.387 -52.073 1.00 90.75 521 ASN A N 1
ATOM 4185 C CA . ASN A 1 521 ? 39.722 13.005 -51.032 1.00 90.75 521 ASN A CA 1
ATOM 4186 C C . ASN A 1 521 ? 39.264 14.442 -50.702 1.00 90.75 521 ASN A C 1
ATOM 4188 O O . ASN A 1 521 ? 39.225 14.842 -49.532 1.00 90.75 521 ASN A O 1
ATOM 4192 N N . GLU A 1 522 ? 38.837 15.194 -51.720 1.00 90.94 522 GLU A N 1
ATOM 4193 C CA . GLU A 1 522 ? 38.152 16.485 -51.577 1.00 90.94 522 GLU A CA 1
ATOM 4194 C C . GLU A 1 522 ? 36.846 16.301 -50.763 1.00 90.94 522 GLU A C 1
ATOM 4196 O O . GLU A 1 522 ? 36.611 17.008 -49.780 1.00 90.94 522 GLU A O 1
ATOM 4201 N N . LEU A 1 523 ? 36.047 15.272 -51.078 1.00 93.00 523 LEU A N 1
ATOM 4202 C CA . LEU A 1 523 ? 34.794 14.918 -50.395 1.00 93.00 523 LEU A CA 1
ATOM 4203 C C . LEU A 1 523 ? 34.989 14.499 -48.924 1.00 93.00 523 LEU A C 1
ATOM 4205 O O . LEU A 1 523 ? 34.202 14.898 -48.063 1.00 93.00 523 LEU A O 1
ATOM 4209 N N . ILE A 1 524 ? 36.038 13.736 -48.594 1.00 91.31 524 ILE A N 1
ATOM 4210 C CA . ILE A 1 524 ? 36.398 13.392 -47.202 1.00 91.31 524 ILE A CA 1
ATOM 4211 C C . ILE A 1 524 ? 36.679 14.662 -46.382 1.00 91.31 524 ILE A C 1
ATOM 4213 O O . ILE A 1 524 ? 36.318 14.732 -45.204 1.00 91.31 524 ILE A O 1
ATOM 4217 N N . SER A 1 525 ? 37.246 15.686 -47.024 1.00 87.81 525 SER A N 1
ATOM 4218 C CA . SER A 1 525 ? 37.617 16.962 -46.403 1.00 87.81 525 SER A CA 1
ATOM 4219 C C . SER A 1 525 ? 36.453 17.950 -46.238 1.00 87.81 525 SER A C 1
ATOM 4221 O O . SER A 1 525 ? 36.575 18.899 -45.468 1.00 87.81 525 SER A O 1
ATOM 4223 N N . ALA A 1 526 ? 35.317 17.737 -46.912 1.00 90.56 526 ALA A N 1
ATOM 4224 C CA . ALA A 1 526 ? 34.137 18.596 -46.791 1.00 90.56 526 ALA A CA 1
ATOM 4225 C C . ALA A 1 526 ? 33.511 18.544 -45.381 1.00 90.56 526 ALA A C 1
ATOM 4227 O O . ALA A 1 526 ? 33.274 17.461 -44.841 1.00 90.56 526 ALA A O 1
ATOM 4228 N N . SER A 1 527 ? 33.198 19.708 -44.806 1.00 87.00 527 SER A N 1
ATOM 4229 C CA . SER A 1 527 ? 32.629 19.858 -43.454 1.00 87.00 527 SER A CA 1
ATOM 4230 C C . SER A 1 527 ? 31.136 20.219 -43.422 1.00 87.00 527 SER A C 1
ATOM 4232 O O . SER A 1 527 ? 30.550 20.251 -42.344 1.00 87.00 527 SER A O 1
ATOM 4234 N N . SER A 1 528 ? 30.504 20.466 -44.575 1.00 89.88 528 SER A N 1
ATOM 4235 C CA . SER A 1 528 ? 29.079 20.811 -44.681 1.00 89.88 528 SER A CA 1
ATOM 4236 C C . SER A 1 528 ? 28.422 20.210 -45.931 1.00 89.88 528 SER A C 1
ATOM 4238 O O . SER A 1 528 ? 29.113 19.761 -46.853 1.00 89.88 528 SER A O 1
ATOM 4240 N N . LYS A 1 529 ? 27.083 20.216 -45.971 1.00 89.44 529 LYS A N 1
ATOM 4241 C CA . LYS A 1 529 ? 26.276 19.688 -47.087 1.00 89.44 529 LYS A CA 1
ATOM 4242 C C . LYS A 1 529 ? 26.486 20.508 -48.365 1.00 89.44 529 LYS A C 1
ATOM 4244 O O . LYS A 1 529 ? 26.597 19.956 -49.455 1.00 89.44 529 LYS A O 1
ATOM 4249 N N . GLU A 1 530 ? 26.647 21.820 -48.219 1.00 89.25 530 GLU A N 1
ATOM 4250 C CA . GLU A 1 530 ? 26.948 22.765 -49.299 1.00 89.25 530 GLU A CA 1
ATOM 4251 C C . GLU A 1 530 ? 28.300 22.431 -49.936 1.00 89.25 530 GLU A C 1
ATOM 4253 O O . GLU A 1 530 ? 28.389 22.303 -51.154 1.00 89.25 530 GLU A O 1
ATOM 4258 N N . LYS A 1 531 ? 29.339 22.184 -49.123 1.00 90.69 531 LYS A N 1
ATOM 4259 C CA . LYS A 1 531 ? 30.668 21.827 -49.639 1.00 90.69 531 LYS A CA 1
ATOM 4260 C C . LYS A 1 531 ? 30.682 20.453 -50.319 1.00 90.69 531 LYS A C 1
ATOM 4262 O O . LYS A 1 531 ? 31.372 20.288 -51.322 1.00 90.69 531 LYS A O 1
ATOM 4267 N N . VAL A 1 532 ? 29.900 19.486 -49.822 1.00 93.31 532 VAL A N 1
ATOM 4268 C CA . VAL A 1 532 ? 29.670 18.194 -50.503 1.00 93.31 532 VAL A CA 1
ATOM 4269 C C . VAL A 1 532 ? 28.997 18.407 -51.863 1.00 93.31 532 VAL A C 1
ATOM 4271 O O . VAL A 1 532 ? 29.440 17.831 -52.859 1.00 93.31 532 VAL A O 1
ATOM 4274 N N . LYS A 1 533 ? 27.974 19.269 -51.922 1.00 91.94 533 LYS A N 1
ATOM 4275 C CA . LYS A 1 533 ? 27.272 19.618 -53.161 1.00 91.94 533 LYS A CA 1
ATOM 4276 C C . LYS A 1 533 ? 28.195 20.307 -54.169 1.00 91.94 533 LYS A C 1
ATOM 4278 O O . LYS A 1 533 ? 28.233 19.872 -55.310 1.00 91.94 533 LYS A O 1
ATOM 4283 N N . GLU A 1 534 ? 28.976 21.308 -53.761 1.00 91.44 534 GLU A N 1
ATOM 4284 C CA . GLU A 1 534 ? 29.935 22.008 -54.634 1.00 91.44 534 GLU A CA 1
ATOM 4285 C C . GLU A 1 534 ? 30.931 21.049 -55.306 1.00 91.44 534 GLU A C 1
ATOM 4287 O O . GLU A 1 534 ? 31.172 21.147 -56.507 1.00 91.44 534 GLU A O 1
ATOM 4292 N N . ILE A 1 535 ? 31.482 20.095 -54.547 1.00 92.62 535 ILE A N 1
ATOM 4293 C CA . ILE A 1 535 ? 32.440 19.099 -55.060 1.00 92.62 535 ILE A CA 1
ATOM 4294 C C . ILE A 1 535 ? 31.769 18.167 -56.081 1.00 92.62 535 ILE A C 1
ATOM 4296 O O . ILE A 1 535 ? 32.369 17.829 -57.102 1.00 92.62 535 ILE A O 1
ATOM 4300 N N . ILE A 1 536 ? 30.517 17.770 -55.832 1.00 93.56 536 ILE A N 1
ATOM 4301 C CA . ILE A 1 536 ? 29.738 16.966 -56.779 1.00 93.56 536 ILE A CA 1
ATOM 4302 C C . ILE A 1 536 ? 29.317 17.772 -58.008 1.00 93.56 536 ILE A C 1
ATOM 4304 O O . ILE A 1 536 ? 29.342 17.210 -59.098 1.00 93.56 536 ILE A O 1
ATOM 4308 N N . ASP A 1 537 ? 28.990 19.056 -57.876 1.00 91.31 537 ASP A N 1
ATOM 4309 C CA . ASP A 1 537 ? 28.640 19.922 -59.003 1.00 91.31 537 ASP A CA 1
ATOM 4310 C C . ASP A 1 537 ? 29.859 20.185 -59.912 1.00 91.31 537 ASP A C 1
ATOM 4312 O O . ASP A 1 537 ? 29.726 20.091 -61.131 1.00 91.31 537 ASP A O 1
ATOM 4316 N N . GLU A 1 538 ? 31.061 20.435 -59.365 1.00 89.75 538 GLU A N 1
ATOM 4317 C CA . GLU A 1 538 ? 32.292 20.572 -60.171 1.00 89.75 538 GLU A CA 1
ATOM 4318 C C . GLU A 1 538 ? 32.650 19.249 -60.871 1.00 89.75 538 GLU A C 1
ATOM 4320 O O . GLU A 1 538 ? 32.951 19.229 -62.068 1.00 89.75 538 GLU A O 1
ATOM 4325 N N . ALA A 1 539 ? 32.567 18.122 -60.156 1.00 91.31 539 ALA A N 1
ATOM 4326 C CA . ALA A 1 539 ? 32.839 16.805 -60.728 1.00 91.31 539 ALA A CA 1
ATOM 4327 C C . ALA A 1 539 ? 31.790 16.384 -61.777 1.00 91.31 539 ALA A C 1
ATOM 4329 O O . ALA A 1 539 ? 32.158 15.797 -62.795 1.00 91.31 539 ALA A O 1
ATOM 4330 N N . GLN A 1 540 ? 30.512 16.731 -61.575 1.00 92.69 540 GLN A N 1
ATOM 4331 C CA . GLN A 1 540 ? 29.429 16.565 -62.550 1.00 92.69 540 GLN A CA 1
ATOM 4332 C C . GLN A 1 540 ? 29.675 17.438 -63.785 1.00 92.69 540 GLN A C 1
ATOM 4334 O O . GLN A 1 540 ? 29.554 16.942 -64.900 1.00 92.69 540 GLN A O 1
ATOM 4339 N N . ALA A 1 541 ? 30.076 18.701 -63.613 1.00 90.56 541 ALA A N 1
ATOM 4340 C CA . ALA A 1 541 ? 30.386 19.595 -64.725 1.00 90.56 541 ALA A CA 1
ATOM 4341 C C . ALA A 1 541 ? 31.567 19.080 -65.566 1.00 90.56 541 ALA A C 1
ATOM 4343 O O . ALA A 1 541 ? 31.491 19.099 -66.792 1.00 90.56 541 ALA A O 1
ATOM 4344 N N . LEU A 1 542 ? 32.626 18.550 -64.939 1.00 90.75 542 LEU A N 1
ATOM 4345 C CA . LEU A 1 542 ? 33.732 17.909 -65.662 1.00 90.75 542 LEU A CA 1
ATOM 4346 C C . LEU A 1 542 ? 33.299 16.597 -66.339 1.00 90.75 542 LEU A C 1
ATOM 4348 O O . LEU A 1 542 ? 33.693 16.341 -67.474 1.00 90.75 542 LEU A O 1
ATOM 4352 N N . GLN A 1 543 ? 32.485 15.777 -65.671 1.00 92.62 543 GLN A N 1
ATOM 4353 C CA . GLN A 1 543 ? 31.903 14.550 -66.226 1.00 92.62 543 GLN A CA 1
ATOM 4354 C C . GLN A 1 543 ? 31.026 14.842 -67.453 1.00 92.62 543 GLN A C 1
ATOM 4356 O O . GLN A 1 543 ? 31.132 14.129 -68.449 1.00 92.62 543 GLN A O 1
ATOM 4361 N N . ASP A 1 544 ? 30.174 15.868 -67.401 1.00 90.88 544 ASP A N 1
ATOM 4362 C CA . ASP A 1 544 ? 29.261 16.223 -68.488 1.00 90.88 544 ASP A CA 1
ATOM 4363 C C . ASP A 1 544 ? 29.952 16.995 -69.611 1.00 90.88 544 ASP A C 1
ATOM 4365 O O . ASP A 1 544 ? 29.631 16.747 -70.772 1.00 90.88 544 ASP A O 1
ATOM 4369 N N . ASP A 1 545 ? 30.944 17.846 -69.318 1.00 90.75 545 ASP A N 1
ATOM 4370 C CA . ASP A 1 545 ? 31.822 18.404 -70.352 1.00 90.75 545 ASP A CA 1
ATOM 4371 C C . ASP A 1 545 ? 32.542 17.261 -71.071 1.00 90.75 545 ASP A C 1
ATOM 4373 O O . ASP A 1 545 ? 32.358 17.089 -72.273 1.00 90.75 545 ASP A O 1
ATOM 4377 N N . LYS A 1 546 ? 33.238 16.373 -70.346 1.00 91.94 546 LYS A N 1
ATOM 4378 C CA . LYS A 1 546 ? 33.883 15.194 -70.943 1.00 91.94 546 LYS A CA 1
ATOM 4379 C C . LYS A 1 546 ? 32.927 14.329 -71.744 1.00 91.94 546 LYS A C 1
ATOM 4381 O O . LYS A 1 546 ? 33.255 14.004 -72.875 1.00 91.94 546 LYS A O 1
ATOM 4386 N N . LYS A 1 547 ? 31.756 13.979 -71.209 1.00 91.50 547 LYS A N 1
ATOM 4387 C CA . LYS A 1 547 ? 30.719 13.218 -71.924 1.00 91.50 547 LYS A CA 1
ATOM 4388 C C . LYS A 1 547 ? 30.281 13.942 -73.197 1.00 91.50 547 LYS A C 1
ATOM 4390 O O . LYS A 1 547 ? 30.181 13.323 -74.248 1.00 91.50 547 LYS A O 1
ATOM 4395 N N . SER A 1 548 ? 30.069 15.254 -73.120 1.00 90.00 548 SER A N 1
ATOM 4396 C CA . SER A 1 548 ? 29.671 16.091 -74.251 1.00 90.00 548 SER A CA 1
ATOM 4397 C C . SER A 1 548 ? 30.766 16.168 -75.318 1.00 90.00 548 SER A C 1
ATOM 4399 O O . SER A 1 548 ? 30.462 16.013 -76.499 1.00 90.00 548 SER A O 1
ATOM 4401 N N . LYS A 1 549 ? 32.040 16.333 -74.936 1.00 93.25 549 LYS A N 1
ATOM 4402 C CA . LYS A 1 549 ? 33.188 16.333 -75.859 1.00 93.25 549 LYS A CA 1
ATOM 4403 C C . LYS A 1 549 ? 33.487 14.939 -76.413 1.00 93.25 549 LYS A C 1
ATOM 4405 O O . LYS A 1 549 ? 33.767 14.828 -77.598 1.00 93.25 549 LYS A O 1
ATOM 4410 N N . TYR A 1 550 ? 33.340 13.885 -75.611 1.00 91.88 550 TYR A N 1
ATOM 4411 C CA . TYR A 1 550 ? 33.418 12.481 -76.028 1.00 91.88 550 TYR A CA 1
ATOM 4412 C C . TYR A 1 550 ? 32.359 12.184 -77.092 1.00 91.88 550 TYR A C 1
ATOM 4414 O O . TYR A 1 550 ? 32.697 11.739 -78.181 1.00 91.88 550 TYR A O 1
ATOM 4422 N N . SER A 1 551 ? 31.087 12.506 -76.828 1.00 87.50 551 SER A N 1
ATOM 4423 C CA . SER A 1 551 ? 30.009 12.358 -77.810 1.00 87.50 551 SER A CA 1
ATOM 4424 C C . SER A 1 551 ? 30.198 13.260 -79.028 1.00 87.50 551 SER A C 1
ATOM 4426 O O . SER A 1 551 ? 29.864 12.844 -80.128 1.00 87.50 551 SER A O 1
ATOM 4428 N N . GLN A 1 552 ? 30.745 14.470 -78.882 1.00 91.50 552 GLN A N 1
ATOM 4429 C CA . GLN A 1 552 ? 31.094 15.304 -80.036 1.00 91.50 552 GLN A CA 1
ATOM 4430 C C . GLN A 1 552 ? 32.180 14.636 -80.888 1.00 91.50 552 GLN A C 1
ATOM 4432 O O . GLN A 1 552 ? 31.969 14.542 -82.088 1.00 91.50 552 GLN A O 1
ATOM 4437 N N . ILE A 1 553 ? 33.255 14.104 -80.284 1.00 89.56 553 ILE A N 1
ATOM 4438 C CA . ILE A 1 553 ? 34.352 13.373 -80.953 1.00 89.56 553 ILE A CA 1
ATOM 4439 C C . ILE A 1 553 ? 33.870 12.076 -81.611 1.00 89.56 553 ILE A C 1
ATOM 4441 O O . ILE A 1 553 ? 34.264 11.770 -82.733 1.00 89.56 553 ILE A O 1
ATOM 4445 N N . ASP A 1 554 ? 32.994 11.322 -80.956 1.00 88.12 554 ASP A N 1
ATOM 4446 C CA . ASP A 1 554 ? 32.427 10.099 -81.526 1.00 88.12 554 ASP A CA 1
ATOM 4447 C C . ASP A 1 554 ? 31.469 10.409 -82.694 1.00 88.12 554 ASP A C 1
ATOM 4449 O O . ASP A 1 554 ? 31.489 9.731 -83.722 1.00 88.12 554 ASP A O 1
ATOM 4453 N N . ASN A 1 555 ? 30.740 11.528 -82.619 1.00 87.00 555 ASN A N 1
ATOM 4454 C CA . ASN A 1 555 ? 29.955 12.083 -83.726 1.00 87.00 555 ASN A CA 1
ATOM 4455 C C . ASN A 1 555 ? 30.803 12.773 -84.820 1.00 87.00 555 ASN A C 1
ATOM 4457 O O . ASN A 1 555 ? 30.242 13.234 -85.817 1.00 87.00 555 ASN A O 1
ATOM 4461 N N . LEU A 1 556 ? 32.137 12.831 -84.704 1.00 91.50 556 LEU A N 1
ATOM 4462 C CA . LEU A 1 556 ? 33.011 13.256 -85.803 1.00 91.50 556 LEU A CA 1
ATOM 4463 C C . LEU A 1 556 ? 33.099 12.123 -86.833 1.00 91.50 556 LEU A C 1
ATOM 4465 O O . LEU A 1 556 ? 34.001 11.286 -86.810 1.00 91.50 556 LEU A O 1
ATOM 4469 N N . ILE A 1 557 ? 32.109 12.077 -87.726 1.00 86.56 557 ILE A N 1
ATOM 4470 C CA . ILE A 1 557 ? 31.902 11.000 -88.711 1.00 86.56 557 ILE A CA 1
ATOM 4471 C C . ILE A 1 557 ? 33.087 10.771 -89.664 1.00 86.56 557 ILE A C 1
ATOM 4473 O O . ILE A 1 557 ? 33.166 9.711 -90.269 1.00 86.56 557 ILE A O 1
ATOM 4477 N N . ASN A 1 558 ? 34.010 11.732 -89.771 1.00 87.12 558 ASN A N 1
ATOM 4478 C CA . ASN A 1 558 ? 35.152 11.703 -90.690 1.00 87.12 558 ASN A CA 1
ATOM 4479 C C . ASN A 1 558 ? 36.457 11.272 -89.995 1.00 87.12 558 ASN A C 1
ATOM 4481 O O . ASN A 1 558 ? 37.518 11.353 -90.599 1.00 87.12 558 ASN A O 1
ATOM 4485 N N . LEU A 1 559 ? 36.413 10.875 -88.716 1.00 90.00 559 LEU A N 1
ATOM 4486 C CA . LEU A 1 559 ? 37.556 10.302 -87.999 1.00 90.00 559 LEU A CA 1
ATOM 4487 C C . LEU A 1 559 ? 37.496 8.774 -88.012 1.00 90.00 559 LEU A C 1
ATOM 4489 O O . LEU A 1 559 ? 36.437 8.191 -87.771 1.00 90.00 559 LEU A O 1
ATOM 4493 N N . THR A 1 560 ? 38.646 8.121 -88.199 1.00 87.06 560 THR A N 1
ATOM 4494 C CA . THR A 1 560 ? 38.725 6.657 -88.111 1.00 87.06 560 THR A CA 1
ATOM 4495 C C . THR A 1 560 ? 38.496 6.161 -86.689 1.00 87.06 560 THR A C 1
ATOM 4497 O O . THR A 1 560 ? 38.679 6.893 -85.715 1.00 87.06 560 THR A O 1
ATOM 4500 N N . THR A 1 561 ? 38.199 4.869 -86.550 1.00 86.06 561 THR A N 1
ATOM 4501 C CA . THR A 1 561 ? 38.161 4.183 -85.252 1.00 86.06 561 THR A CA 1
ATOM 4502 C C . THR A 1 561 ? 39.444 4.407 -84.440 1.00 86.06 561 THR A C 1
ATOM 4504 O O . THR A 1 561 ? 39.358 4.598 -83.231 1.00 86.06 561 THR A O 1
ATOM 4507 N N . SER A 1 562 ? 40.619 4.459 -85.084 1.00 85.38 562 SER A N 1
ATOM 4508 C CA . SER A 1 562 ? 41.899 4.700 -84.401 1.00 85.38 562 SER A CA 1
ATOM 4509 C C . SER A 1 562 ? 42.081 6.162 -83.976 1.00 85.38 562 SER A C 1
ATOM 4511 O O . SER A 1 562 ? 42.567 6.416 -82.874 1.00 85.38 562 SER A O 1
ATOM 4513 N N . ASP A 1 563 ? 41.678 7.130 -84.807 1.00 87.88 563 ASP A N 1
ATOM 4514 C CA . ASP A 1 563 ? 41.703 8.554 -84.436 1.00 87.88 563 ASP A CA 1
ATOM 4515 C C . ASP A 1 563 ? 40.752 8.842 -83.278 1.00 87.88 563 ASP A C 1
ATOM 4517 O O . ASP A 1 563 ? 41.119 9.533 -82.326 1.00 87.88 563 ASP A O 1
ATOM 4521 N N . LYS A 1 564 ? 39.539 8.277 -83.346 1.00 89.50 564 LYS A N 1
ATOM 4522 C CA . LYS A 1 564 ? 38.553 8.349 -82.270 1.00 89.50 564 LYS A CA 1
ATOM 4523 C C . LYS A 1 564 ? 39.119 7.723 -81.007 1.00 89.50 564 LYS A C 1
ATOM 4525 O O . LYS A 1 564 ? 39.193 8.415 -80.006 1.00 89.50 564 LYS A O 1
A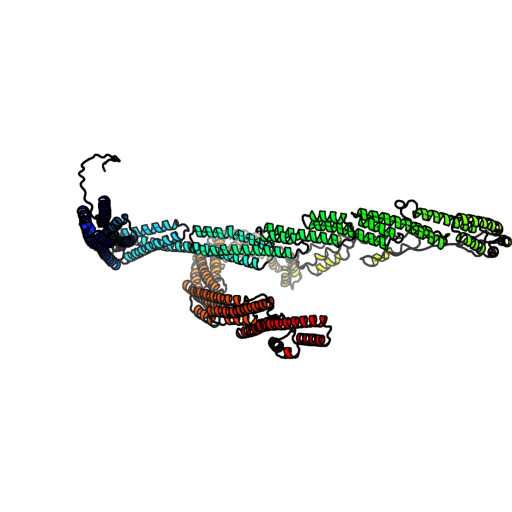TOM 4530 N N . GLN A 1 565 ? 39.601 6.479 -81.035 1.00 89.50 565 GLN A N 1
ATOM 4531 C CA . GLN A 1 565 ? 40.189 5.839 -79.848 1.00 89.50 565 GLN A CA 1
ATOM 4532 C C . GLN A 1 565 ? 41.296 6.687 -79.201 1.00 89.50 565 GLN A C 1
ATOM 4534 O O . GLN A 1 565 ? 41.277 6.856 -77.983 1.00 89.50 565 GLN A O 1
ATOM 4539 N N . ARG A 1 566 ? 42.190 7.290 -79.999 1.00 90.88 566 ARG A N 1
ATOM 4540 C CA . ARG A 1 566 ? 43.234 8.211 -79.520 1.00 90.88 566 ARG A CA 1
ATOM 4541 C C . ARG A 1 566 ? 42.642 9.443 -78.821 1.00 90.88 566 ARG A C 1
ATOM 4543 O O . ARG A 1 566 ? 42.911 9.658 -77.643 1.00 90.88 566 ARG A O 1
ATOM 4550 N N . PHE A 1 567 ? 41.788 10.216 -79.496 1.00 91.81 567 PHE A N 1
ATOM 4551 C CA . PHE A 1 567 ? 41.212 11.434 -78.906 1.00 91.81 567 PHE A CA 1
ATOM 4552 C C . PHE A 1 567 ? 40.230 11.151 -77.756 1.00 91.81 567 PHE A C 1
ATOM 4554 O O . PHE A 1 567 ? 40.128 11.939 -76.820 1.00 91.81 567 PHE A O 1
ATOM 4561 N N . LEU A 1 568 ? 39.515 10.027 -77.782 1.00 90.75 568 LEU A N 1
ATOM 4562 C CA . LEU A 1 568 ? 38.614 9.607 -76.707 1.00 90.75 568 LEU A CA 1
ATOM 4563 C C . LEU A 1 568 ? 39.394 9.154 -75.459 1.00 90.75 568 LEU A C 1
ATOM 4565 O O . LEU A 1 568 ? 38.886 9.302 -74.348 1.00 90.75 568 LEU A O 1
ATOM 4569 N N . GLU A 1 569 ? 40.627 8.658 -75.608 1.00 87.81 569 GLU A N 1
ATOM 4570 C CA . GLU A 1 569 ? 41.556 8.435 -74.492 1.00 87.81 569 GLU A CA 1
ATOM 4571 C C . GLU A 1 569 ? 42.154 9.759 -73.983 1.00 87.81 569 GLU A C 1
ATOM 4573 O O . GLU A 1 569 ? 42.183 9.990 -72.774 1.00 87.81 569 GLU A O 1
ATOM 4578 N N . ASP A 1 570 ? 42.517 10.691 -74.871 1.00 88.62 570 ASP A N 1
ATOM 4579 C CA . ASP A 1 570 ? 42.913 12.052 -74.474 1.00 88.62 570 ASP A CA 1
ATOM 4580 C C . ASP A 1 570 ? 41.800 12.749 -73.655 1.00 88.62 570 ASP A C 1
ATOM 4582 O O . ASP A 1 570 ? 42.089 13.391 -72.645 1.00 88.62 570 ASP A O 1
ATOM 4586 N N . ILE A 1 571 ? 40.514 12.557 -73.997 1.00 91.06 571 ILE A N 1
ATOM 4587 C CA . ILE A 1 571 ? 39.367 13.046 -73.202 1.00 91.06 571 ILE A CA 1
ATOM 4588 C C . ILE A 1 571 ? 39.311 12.423 -71.800 1.00 91.06 571 ILE A C 1
ATOM 4590 O O . ILE A 1 571 ? 39.031 13.137 -70.831 1.00 91.06 571 ILE A O 1
ATOM 4594 N N . LYS A 1 572 ? 39.586 11.119 -71.644 1.00 86.44 572 LYS A N 1
ATOM 4595 C CA . LYS A 1 572 ? 39.635 10.485 -70.310 1.00 86.44 572 LYS A CA 1
ATOM 4596 C C . LYS A 1 572 ? 40.732 11.099 -69.441 1.00 86.44 572 LYS A C 1
ATOM 4598 O O . LYS A 1 572 ? 40.523 11.250 -68.238 1.00 86.44 572 LYS A O 1
ATOM 4603 N N . ASN A 1 573 ? 41.845 11.509 -70.044 1.00 84.62 573 ASN A N 1
ATOM 4604 C CA . ASN A 1 573 ? 43.012 12.051 -69.345 1.00 84.62 573 ASN A CA 1
ATOM 4605 C C . ASN A 1 573 ? 43.014 13.592 -69.225 1.00 84.62 573 ASN A C 1
ATOM 4607 O O . ASN A 1 573 ? 43.740 14.147 -68.401 1.00 84.62 573 ASN A O 1
ATOM 4611 N N . ALA A 1 574 ? 42.161 14.299 -69.973 1.00 88.44 574 ALA A N 1
ATOM 4612 C CA . ALA A 1 574 ? 41.916 15.732 -69.810 1.00 88.44 574 ALA A CA 1
ATOM 4613 C C . ALA A 1 574 ? 41.308 16.074 -68.433 1.00 88.44 574 ALA A C 1
ATOM 4615 O O . ALA A 1 574 ? 40.677 15.231 -67.788 1.00 88.44 574 ALA A O 1
ATOM 4616 N N . ASN A 1 575 ? 41.459 17.320 -67.979 1.00 86.38 575 ASN A N 1
ATOM 4617 C CA . ASN A 1 575 ? 40.932 17.807 -66.696 1.00 86.38 575 ASN A CA 1
ATOM 4618 C C . ASN A 1 575 ? 40.245 19.177 -66.848 1.00 86.38 575 ASN A C 1
ATOM 4620 O O . ASN A 1 575 ? 40.240 19.767 -67.930 1.00 86.38 575 ASN A O 1
ATOM 4624 N N . SER A 1 576 ? 39.650 19.693 -65.772 1.00 80.12 576 SER A N 1
ATOM 4625 C CA . SER A 1 576 ? 39.027 21.021 -65.779 1.00 80.12 576 SER A CA 1
ATOM 4626 C C . SER A 1 576 ? 40.036 22.122 -66.136 1.00 80.12 576 SER A C 1
ATOM 4628 O O . SER A 1 576 ? 41.242 21.998 -65.900 1.00 80.12 576 SER A O 1
ATOM 4630 N N . ALA A 1 577 ? 39.546 23.247 -66.666 1.00 76.31 577 ALA A N 1
ATOM 4631 C CA . ALA A 1 577 ? 40.389 24.409 -66.960 1.00 76.31 577 ALA A CA 1
ATOM 4632 C C . ALA A 1 577 ? 41.079 24.986 -65.705 1.00 76.31 577 ALA A C 1
ATOM 4634 O O . ALA A 1 577 ? 42.130 25.607 -65.828 1.00 76.31 577 ALA A O 1
ATOM 4635 N N . THR A 1 578 ? 40.519 24.746 -64.513 1.00 72.12 578 THR A N 1
ATOM 4636 C CA . THR A 1 578 ? 41.112 25.100 -63.215 1.00 72.12 578 THR A CA 1
ATOM 4637 C C . THR A 1 578 ? 42.249 24.162 -62.804 1.00 72.12 578 THR A C 1
ATOM 4639 O O . THR A 1 578 ? 43.231 24.636 -62.239 1.00 72.12 578 THR A O 1
ATOM 4642 N N . LYS A 1 579 ? 42.156 22.853 -63.098 1.00 74.56 579 LYS A N 1
ATOM 4643 C CA . LYS A 1 579 ? 43.159 21.851 -62.687 1.00 74.56 579 LYS A CA 1
ATOM 4644 C C . LYS A 1 579 ? 44.264 21.630 -63.741 1.00 74.56 579 LYS A C 1
ATOM 4646 O O . LYS A 1 579 ? 45.422 21.509 -63.357 1.00 74.56 579 LYS A O 1
ATOM 4651 N N . THR A 1 580 ? 43.974 21.650 -65.053 1.00 75.44 580 THR A N 1
ATOM 4652 C CA . THR A 1 580 ? 45.010 21.608 -66.120 1.00 75.44 580 THR A CA 1
ATOM 4653 C C . THR A 1 580 ? 44.674 22.490 -67.342 1.00 75.44 580 THR A C 1
ATOM 4655 O O . THR A 1 580 ? 44.164 21.984 -68.347 1.00 75.44 580 THR A O 1
ATOM 4658 N N . PRO A 1 581 ? 45.038 23.792 -67.350 1.00 75.94 581 PRO A N 1
ATOM 4659 C CA . PRO A 1 581 ? 44.697 24.733 -68.430 1.00 75.94 581 PRO A CA 1
ATOM 4660 C C . PRO A 1 581 ? 45.133 24.327 -69.850 1.00 75.94 581 PRO A C 1
ATOM 4662 O O . PRO A 1 581 ? 44.568 24.807 -70.835 1.00 75.94 581 PRO A O 1
ATOM 4665 N N . ASN A 1 582 ? 46.148 23.465 -69.984 1.00 73.31 582 ASN A N 1
ATOM 4666 C CA . ASN A 1 582 ? 46.695 23.027 -71.273 1.00 73.31 582 ASN A CA 1
ATOM 4667 C C . ASN A 1 582 ? 46.171 21.674 -71.775 1.00 73.31 582 ASN A C 1
ATOM 4669 O O . ASN A 1 582 ? 46.416 21.355 -72.935 1.00 73.31 582 ASN A O 1
ATOM 4673 N N . ASN A 1 583 ? 45.412 20.929 -70.965 1.00 81.44 583 ASN A N 1
ATOM 4674 C CA . ASN A 1 583 ? 44.791 19.664 -71.367 1.00 81.44 583 ASN A CA 1
ATOM 4675 C C . ASN A 1 583 ? 43.329 19.600 -70.896 1.00 81.44 583 ASN A C 1
ATOM 4677 O O . ASN A 1 583 ? 42.996 18.906 -69.937 1.00 81.44 583 ASN A O 1
ATOM 4681 N N . THR A 1 584 ? 42.466 20.388 -71.538 1.00 88.62 584 THR A N 1
ATOM 4682 C CA . THR A 1 584 ? 41.025 20.439 -71.247 1.00 88.62 584 THR A CA 1
ATOM 4683 C C . THR A 1 584 ? 40.227 19.641 -72.282 1.00 88.62 584 THR A C 1
ATOM 4685 O O . THR A 1 584 ? 40.683 19.526 -73.424 1.00 88.62 584 THR A O 1
ATOM 4688 N N . PRO A 1 585 ? 39.022 19.130 -71.953 1.00 91.38 585 PRO A N 1
ATOM 4689 C CA . PRO A 1 585 ? 38.203 18.396 -72.916 1.00 91.38 585 PRO A CA 1
ATOM 4690 C C . PRO A 1 585 ? 37.888 19.220 -74.171 1.00 91.38 585 PRO A C 1
ATOM 4692 O O . PRO A 1 585 ? 37.896 18.677 -75.273 1.00 91.38 585 PRO A O 1
ATOM 4695 N N . GLN A 1 586 ? 37.706 20.541 -74.028 1.00 90.38 586 GLN A N 1
ATOM 4696 C CA . GLN A 1 586 ? 37.588 21.450 -75.171 1.00 90.38 586 GLN A CA 1
ATOM 4697 C C . GLN A 1 586 ? 38.850 21.450 -76.047 1.00 90.38 586 GLN A C 1
ATOM 4699 O O . GLN A 1 586 ? 38.711 21.263 -77.242 1.00 90.38 586 GLN A O 1
ATOM 4704 N N . LYS A 1 587 ? 40.069 21.561 -75.494 1.00 87.06 587 LYS A N 1
ATOM 4705 C CA . LYS A 1 587 ? 41.313 21.556 -76.297 1.00 87.06 587 LYS A CA 1
ATOM 4706 C C . LYS A 1 587 ? 41.573 20.230 -77.022 1.00 87.06 587 LYS A C 1
ATOM 4708 O O . LYS A 1 587 ? 42.219 20.221 -78.068 1.00 87.06 587 LYS A O 1
ATOM 4713 N N . VAL A 1 588 ? 41.091 19.112 -76.477 1.00 89.88 588 VAL A N 1
ATOM 4714 C CA . VAL A 1 588 ? 41.115 17.809 -77.164 1.00 89.88 588 VAL A CA 1
ATOM 4715 C C . VAL A 1 588 ? 40.060 17.774 -78.272 1.00 89.88 588 VAL A C 1
ATOM 4717 O O . VAL A 1 588 ? 40.378 17.378 -79.393 1.00 89.88 588 VAL A O 1
ATOM 4720 N N . LEU A 1 589 ? 38.842 18.263 -78.003 1.00 91.62 589 LEU A N 1
ATOM 4721 C CA . LEU A 1 589 ? 37.818 18.444 -79.032 1.00 91.62 589 LEU A CA 1
ATOM 4722 C C . LEU A 1 589 ? 38.295 19.383 -80.145 1.00 91.62 589 LEU A C 1
ATOM 4724 O O . LEU A 1 589 ? 38.046 19.070 -81.295 1.00 91.62 589 LEU A O 1
ATOM 4728 N N . ASP A 1 590 ? 38.991 20.481 -79.852 1.00 89.19 590 ASP A N 1
ATOM 4729 C CA . ASP A 1 590 ? 39.458 21.446 -80.854 1.00 89.19 590 ASP A CA 1
ATOM 4730 C C . ASP A 1 590 ? 40.405 20.777 -81.859 1.00 89.19 590 ASP A C 1
ATOM 4732 O O . ASP A 1 590 ? 40.217 20.920 -83.063 1.00 89.19 590 ASP A O 1
ATOM 4736 N N . LYS A 1 591 ? 41.358 19.960 -81.383 1.00 88.88 591 LYS A N 1
ATOM 4737 C CA . LYS A 1 591 ? 42.246 19.148 -82.239 1.00 88.88 591 LYS A CA 1
ATOM 4738 C C . LYS A 1 591 ? 41.491 18.071 -83.016 1.00 88.88 591 LYS A C 1
ATOM 4740 O O . LYS A 1 591 ? 41.800 17.808 -84.175 1.00 88.88 591 LYS A O 1
ATOM 4745 N N . ALA A 1 592 ? 40.512 17.429 -82.382 1.00 91.06 592 ALA A N 1
ATOM 4746 C CA . ALA A 1 592 ? 39.696 16.413 -83.032 1.00 91.06 592 ALA A CA 1
ATOM 4747 C C . ALA A 1 592 ? 38.771 17.029 -84.094 1.00 91.06 592 ALA A C 1
ATOM 4749 O O . ALA A 1 592 ? 38.620 16.449 -85.161 1.00 91.06 592 ALA A O 1
ATOM 4750 N N . ILE A 1 593 ? 38.219 18.222 -83.846 1.00 91.31 593 ILE A N 1
ATOM 4751 C CA . ILE A 1 593 ? 37.469 19.051 -84.795 1.00 91.31 593 ILE A CA 1
ATOM 4752 C C . ILE A 1 593 ? 38.395 19.575 -85.885 1.00 91.31 593 ILE A C 1
ATOM 4754 O O . ILE A 1 593 ? 37.973 19.600 -87.027 1.00 91.31 593 ILE A O 1
ATOM 4758 N N . GLU A 1 594 ? 39.640 19.950 -85.602 1.00 88.94 594 GLU A N 1
ATOM 4759 C CA . GLU A 1 594 ? 40.606 20.335 -86.636 1.00 88.94 594 GLU A CA 1
ATOM 4760 C C . GLU A 1 594 ? 40.930 19.148 -87.550 1.00 88.94 594 GLU A C 1
ATOM 4762 O O . GLU A 1 594 ? 40.879 19.290 -88.772 1.00 88.94 594 GLU A O 1
ATOM 4767 N N . LEU A 1 595 ? 41.170 17.954 -86.991 1.00 90.00 595 LEU A N 1
ATOM 4768 C CA . LEU A 1 595 ? 41.394 16.750 -87.790 1.00 90.00 595 LEU A CA 1
ATOM 4769 C C . LEU A 1 595 ? 40.121 16.319 -88.528 1.00 90.00 595 LEU A C 1
ATOM 4771 O O . LEU A 1 595 ? 40.189 16.037 -89.716 1.00 90.00 595 LEU A O 1
ATOM 4775 N N . ASN A 1 596 ? 38.953 16.331 -87.880 1.00 91.00 596 ASN A N 1
ATOM 4776 C CA . ASN A 1 596 ? 37.672 16.022 -88.514 1.00 91.00 596 ASN A CA 1
ATOM 4777 C C . ASN A 1 596 ? 37.285 17.061 -89.548 1.00 91.00 596 ASN A C 1
ATOM 4779 O O . ASN A 1 596 ? 36.692 16.680 -90.532 1.00 91.00 596 ASN A O 1
ATOM 4783 N N . ASN A 1 597 ? 37.558 18.345 -89.356 1.00 88.88 597 ASN A N 1
ATOM 4784 C CA . ASN A 1 597 ? 37.251 19.375 -90.342 1.00 88.88 597 ASN A CA 1
ATOM 4785 C C . ASN A 1 597 ? 38.324 19.413 -91.424 1.00 88.88 597 ASN A C 1
ATOM 4787 O O . ASN A 1 597 ? 38.022 19.845 -92.525 1.00 88.88 597 ASN A O 1
ATOM 4791 N N . GLY A 1 598 ? 39.523 18.890 -91.165 1.00 87.75 598 GLY A N 1
ATOM 4792 C CA . GLY A 1 598 ? 40.444 18.412 -92.185 1.00 87.75 598 GLY A CA 1
ATOM 4793 C C . GLY A 1 598 ? 39.793 17.302 -93.003 1.00 87.75 598 GLY A C 1
ATOM 4794 O O . GLY A 1 598 ? 39.423 17.544 -94.144 1.00 87.75 598 GLY A O 1
ATOM 4795 N N . LYS A 1 599 ? 39.592 16.116 -92.415 1.00 89.94 599 LYS A N 1
ATOM 4796 C CA . LYS A 1 599 ? 39.036 14.937 -93.097 1.00 89.94 599 LYS A CA 1
ATOM 4797 C C . LYS A 1 599 ? 37.681 15.233 -93.723 1.00 89.94 599 LYS A C 1
ATOM 4799 O O . LYS A 1 599 ? 37.471 14.859 -94.855 1.00 89.94 599 LYS A O 1
ATOM 4804 N N . LYS A 1 600 ? 36.809 16.000 -93.073 1.00 87.38 600 LYS A N 1
ATOM 4805 C CA . LYS A 1 600 ? 35.542 16.490 -93.622 1.00 87.38 600 LYS A CA 1
ATOM 4806 C C . LYS A 1 600 ? 35.761 17.499 -94.725 1.00 87.38 600 LYS A C 1
ATOM 4808 O O . LYS A 1 600 ? 35.119 17.343 -95.736 1.00 87.38 600 LYS A O 1
ATOM 4813 N N . SER A 1 601 ? 36.606 18.523 -94.598 1.00 84.69 601 SER A N 1
ATOM 4814 C CA . SER A 1 601 ? 36.797 19.452 -95.727 1.00 84.69 601 SER A CA 1
ATOM 4815 C C . SER A 1 601 ? 37.439 18.751 -96.916 1.00 84.69 601 SER A C 1
ATOM 4817 O O . SER A 1 601 ? 37.141 19.133 -98.036 1.00 84.69 601 SER A O 1
ATOM 4819 N N . ALA A 1 602 ? 38.247 17.717 -96.680 1.00 85.19 602 ALA A N 1
ATOM 4820 C CA . ALA A 1 602 ? 38.854 16.861 -97.686 1.00 85.19 602 ALA A CA 1
ATOM 4821 C C . ALA A 1 602 ? 37.867 15.870 -98.312 1.00 85.19 602 ALA A C 1
ATOM 4823 O O . ALA A 1 602 ? 37.826 15.767 -99.526 1.00 85.19 602 ALA A O 1
ATOM 4824 N N . ILE A 1 603 ? 37.049 15.185 -97.512 1.00 85.56 603 ILE A N 1
ATOM 4825 C CA . ILE A 1 603 ? 36.036 14.208 -97.939 1.00 85.56 603 ILE A CA 1
ATOM 4826 C C . ILE A 1 603 ? 34.832 14.937 -98.533 1.00 85.56 603 ILE A C 1
ATOM 4828 O O . ILE A 1 603 ? 34.446 14.642 -99.651 1.00 85.56 603 ILE A O 1
ATOM 4832 N N . ASP A 1 604 ? 34.307 15.980 -97.885 1.00 80.75 604 ASP A N 1
ATOM 4833 C CA . ASP A 1 604 ? 33.368 16.921 -98.504 1.00 80.75 604 ASP A CA 1
ATOM 4834 C C . ASP A 1 604 ? 33.947 17.499 -99.791 1.00 80.75 604 ASP A C 1
ATOM 4836 O O . ASP A 1 604 ? 33.175 17.763 -100.702 1.00 80.75 604 ASP A O 1
ATOM 4840 N N . ASN A 1 605 ? 35.253 17.786 -99.862 1.00 84.62 605 ASN A N 1
ATOM 4841 C CA . ASN A 1 605 ? 35.865 18.194 -101.117 1.00 84.62 605 ASN A CA 1
ATOM 4842 C C . ASN A 1 605 ? 35.760 17.026 -102.094 1.00 84.62 605 ASN A C 1
ATOM 4844 O O . ASN A 1 605 ? 34.939 17.169 -102.979 1.00 84.62 605 ASN A O 1
ATOM 4848 N N . ILE A 1 606 ? 36.398 15.871 -101.867 1.00 84.31 606 ILE A N 1
ATOM 4849 C CA . ILE A 1 606 ? 36.266 14.600 -102.619 1.00 84.31 606 ILE A CA 1
ATOM 4850 C C . ILE A 1 606 ? 34.814 14.254 -103.009 1.00 84.31 606 ILE A C 1
ATOM 4852 O O . ILE A 1 606 ? 34.620 13.630 -104.041 1.00 84.31 606 ILE A O 1
ATOM 4856 N N . GLN A 1 607 ? 33.787 14.703 -102.283 1.00 77.00 607 GLN A N 1
ATOM 4857 C CA . GLN A 1 607 ? 32.368 14.481 -102.576 1.00 77.00 607 GLN A CA 1
ATOM 4858 C C . GLN A 1 607 ? 31.672 15.625 -103.352 1.00 77.00 607 GLN A C 1
ATOM 4860 O O . GLN A 1 607 ? 30.893 15.316 -104.256 1.00 77.00 607 GLN A O 1
ATOM 4865 N N . LYS A 1 608 ? 31.950 16.910 -103.045 1.00 79.44 608 LYS A N 1
ATOM 4866 C CA . LYS A 1 608 ? 31.535 18.137 -103.798 1.00 79.44 608 LYS A CA 1
ATOM 4867 C C . LYS A 1 608 ? 32.271 18.281 -105.126 1.00 79.44 608 LYS A C 1
ATOM 4869 O O . LYS A 1 608 ? 31.811 18.939 -106.053 1.00 79.44 608 LYS A O 1
ATOM 4874 N N . LEU A 1 609 ? 33.422 17.645 -105.194 1.00 76.56 609 LEU A N 1
ATOM 4875 C CA . LEU A 1 609 ? 33.976 16.999 -106.357 1.00 76.56 609 LEU A CA 1
ATOM 4876 C C . LEU A 1 609 ? 32.923 15.958 -106.816 1.00 76.56 609 LEU A C 1
ATOM 4878 O O . LEU A 1 609 ? 32.975 14.763 -106.532 1.00 76.56 609 LEU A O 1
ATOM 4882 N N . GLU A 1 610 ? 31.845 16.477 -107.423 1.00 67.50 610 GLU A N 1
ATOM 4883 C CA . GLU A 1 610 ? 30.599 15.781 -107.809 1.00 67.50 610 GLU A CA 1
ATOM 4884 C C . GLU A 1 610 ? 30.843 14.619 -108.769 1.00 67.50 610 GLU A C 1
ATOM 4886 O O . GLU A 1 610 ? 29.996 13.743 -108.969 1.00 67.50 610 GLU A O 1
ATOM 4891 N N . SER A 1 611 ? 32.011 14.640 -109.382 1.00 75.62 611 SER A N 1
ATOM 4892 C CA . SER A 1 611 ? 32.375 13.802 -110.483 1.00 75.62 611 SER A CA 1
ATOM 4893 C C . SER A 1 611 ? 32.663 12.400 -110.031 1.00 75.62 611 SER A C 1
ATOM 4895 O O . SER A 1 611 ? 32.036 11.475 -110.554 1.00 75.62 611 SER A O 1
ATOM 4897 N N . LEU A 1 612 ? 33.676 12.234 -109.167 1.00 74.44 612 LEU A N 1
ATOM 4898 C CA . LEU A 1 612 ? 34.324 10.940 -108.947 1.00 74.44 612 LEU A CA 1
ATOM 4899 C C . LEU A 1 612 ? 33.277 9.880 -108.563 1.00 74.44 612 LEU A C 1
ATOM 4901 O O . LEU A 1 612 ? 32.210 10.185 -108.023 1.00 74.44 612 LEU A O 1
ATOM 4905 N N . ASN A 1 613 ? 33.505 8.634 -108.970 1.00 68.56 613 ASN A N 1
ATOM 4906 C CA . ASN A 1 613 ? 32.585 7.569 -108.582 1.00 68.56 613 ASN A CA 1
ATOM 4907 C C . ASN A 1 613 ? 32.941 7.070 -107.180 1.00 68.56 613 ASN A C 1
ATOM 4909 O O . ASN A 1 613 ? 33.912 7.533 -106.586 1.00 68.56 613 ASN A O 1
ATOM 4913 N N . SER A 1 614 ? 32.178 6.096 -106.695 1.00 72.69 614 SER A N 1
ATOM 4914 C CA . SER A 1 614 ? 32.397 5.459 -105.404 1.00 72.69 614 SER A CA 1
ATOM 4915 C C . SER A 1 614 ? 33.849 5.000 -105.237 1.00 72.69 614 SER A C 1
ATOM 4917 O O . SER A 1 614 ? 34.524 5.547 -104.384 1.00 72.69 614 SER A O 1
ATOM 4919 N N . ALA A 1 615 ? 34.397 4.149 -106.112 1.00 77.50 615 ALA A N 1
ATOM 4920 C CA . ALA A 1 615 ? 35.743 3.584 -105.932 1.00 77.50 615 ALA A CA 1
ATOM 4921 C C . ALA A 1 615 ? 36.889 4.623 -105.911 1.00 77.50 615 ALA A C 1
ATOM 4923 O O . ALA A 1 615 ? 37.814 4.518 -105.104 1.00 77.50 615 ALA A O 1
ATOM 4924 N N . GLN A 1 616 ? 36.833 5.653 -106.765 1.00 79.62 616 GLN A N 1
ATOM 4925 C CA . GLN A 1 616 ? 37.841 6.723 -106.760 1.00 79.62 616 GLN A CA 1
ATOM 4926 C C . GLN A 1 616 ? 37.656 7.738 -105.630 1.00 79.62 616 GLN A C 1
ATOM 4928 O O . GLN A 1 616 ? 38.633 8.367 -105.225 1.00 79.62 616 GLN A O 1
ATOM 4933 N N . LYS A 1 617 ? 36.440 7.882 -105.093 1.00 79.69 617 LYS A N 1
ATOM 4934 C CA . LYS A 1 617 ? 36.233 8.571 -103.817 1.00 79.69 617 LYS A CA 1
ATOM 4935 C C . LYS A 1 617 ? 36.775 7.695 -102.692 1.00 79.69 617 LYS A C 1
ATOM 4937 O O . LYS A 1 617 ? 37.747 8.093 -102.076 1.00 79.69 617 LYS A O 1
ATOM 4942 N N . GLU A 1 618 ? 36.268 6.478 -102.527 1.00 80.88 618 GLU A N 1
ATOM 4943 C CA . GLU A 1 618 ? 36.650 5.468 -101.528 1.00 80.88 618 GLU A CA 1
ATOM 4944 C C . GLU A 1 618 ? 38.164 5.337 -101.323 1.00 80.88 618 GLU A C 1
ATOM 4946 O O . GLU A 1 618 ? 38.607 5.416 -100.185 1.00 80.88 618 GLU A O 1
ATOM 4951 N N . LEU A 1 619 ? 38.979 5.205 -102.376 1.00 81.44 619 LEU A N 1
ATOM 4952 C CA . LEU A 1 619 ? 40.439 5.080 -102.224 1.00 81.44 619 LEU A CA 1
ATOM 4953 C C . LEU A 1 619 ? 41.131 6.395 -101.791 1.00 81.44 619 LEU A C 1
ATOM 4955 O O . LEU A 1 619 ? 42.131 6.362 -101.071 1.00 81.44 619 LEU A O 1
ATOM 4959 N N . LEU A 1 620 ? 40.625 7.566 -102.202 1.00 85.75 620 LEU A N 1
ATOM 4960 C CA . LEU A 1 620 ? 41.131 8.864 -101.723 1.00 85.75 620 LEU A CA 1
ATOM 4961 C C . LEU A 1 620 ? 40.638 9.154 -100.301 1.00 85.75 620 LEU A C 1
ATOM 4963 O O . LEU A 1 620 ? 41.402 9.633 -99.467 1.00 85.75 620 LEU A O 1
ATOM 4967 N N . GLU A 1 621 ? 39.383 8.819 -100.011 1.00 85.31 621 GLU A N 1
ATOM 4968 C CA . GLU A 1 621 ? 38.794 8.830 -98.677 1.00 85.31 621 GLU A CA 1
ATOM 4969 C C . GLU A 1 621 ? 39.556 7.864 -97.754 1.00 85.31 621 GLU A C 1
ATOM 4971 O O . GLU A 1 621 ? 39.806 8.219 -96.610 1.00 85.31 621 GLU A O 1
ATOM 4976 N N . GLU A 1 622 ? 40.023 6.701 -98.226 1.00 85.31 622 GLU A N 1
ATOM 4977 C CA . GLU A 1 622 ? 40.886 5.774 -97.479 1.00 85.31 622 GLU A CA 1
ATOM 4978 C C . GLU A 1 622 ? 42.246 6.407 -97.146 1.00 85.31 622 GLU A C 1
ATOM 4980 O O . GLU A 1 622 ? 42.662 6.368 -95.987 1.00 85.31 622 GLU A O 1
ATOM 4985 N N . GLN A 1 623 ? 42.905 7.074 -98.103 1.00 86.44 623 GLN A N 1
ATOM 4986 C CA . GLN A 1 623 ? 44.146 7.817 -97.831 1.00 86.44 623 GLN A CA 1
ATOM 4987 C C . GLN A 1 623 ? 43.909 8.963 -96.820 1.00 86.44 623 GLN A C 1
ATOM 4989 O O . GLN A 1 623 ? 44.673 9.103 -95.860 1.00 86.44 623 GLN A O 1
ATOM 4994 N N . ILE A 1 624 ? 42.822 9.737 -96.958 1.00 88.69 624 ILE A N 1
ATOM 4995 C CA . ILE A 1 624 ? 42.416 10.765 -95.977 1.00 88.69 624 ILE A CA 1
ATOM 4996 C C . ILE A 1 624 ? 42.118 10.151 -94.604 1.00 88.69 624 ILE A C 1
ATOM 4998 O O . ILE A 1 624 ? 42.473 10.722 -93.572 1.00 88.69 624 ILE A O 1
ATOM 5002 N N . ASN A 1 625 ? 41.488 8.982 -94.570 1.00 86.25 625 ASN A N 1
ATOM 5003 C CA . ASN A 1 625 ? 41.198 8.254 -93.346 1.00 86.25 625 ASN A CA 1
ATOM 5004 C C . ASN A 1 625 ? 42.490 7.741 -92.687 1.00 86.25 625 ASN A C 1
ATOM 5006 O O . ASN A 1 625 ? 42.607 7.852 -91.470 1.00 86.25 625 ASN A O 1
ATOM 5010 N N . GLY A 1 626 ? 43.497 7.299 -93.443 1.00 83.69 626 GLY A N 1
ATOM 5011 C CA . GLY A 1 626 ? 44.804 6.899 -92.906 1.00 83.69 626 GLY A CA 1
ATOM 5012 C C . GLY A 1 626 ? 45.626 8.039 -92.279 1.00 83.69 626 GLY A C 1
ATOM 5013 O O . GLY A 1 626 ? 46.361 7.810 -91.317 1.00 83.69 626 GLY A O 1
ATOM 5014 N N . ALA A 1 627 ? 45.489 9.271 -92.777 1.00 87.25 627 ALA A N 1
ATOM 5015 C CA . ALA A 1 627 ? 46.235 10.440 -92.298 1.00 87.25 627 ALA A CA 1
ATOM 5016 C C . ALA A 1 627 ? 45.953 10.775 -90.816 1.00 87.25 627 ALA A C 1
ATOM 5018 O O . ALA A 1 627 ? 44.799 10.855 -90.404 1.00 87.25 627 ALA A O 1
ATOM 5019 N N . SER A 1 628 ? 46.977 11.035 -89.998 1.00 85.44 628 SER A N 1
ATOM 5020 C CA . SER A 1 628 ? 46.804 11.350 -88.563 1.00 85.44 628 SER A CA 1
ATOM 5021 C C . SER A 1 628 ? 46.818 12.851 -88.249 1.00 85.44 628 SER A C 1
ATOM 5023 O O . SER A 1 628 ? 46.525 13.247 -87.119 1.00 85.44 628 SER A O 1
ATOM 5025 N N . THR A 1 629 ? 47.135 13.699 -89.230 1.00 85.75 629 THR A N 1
ATOM 5026 C CA . THR A 1 629 ? 47.264 15.154 -89.083 1.00 85.75 629 THR A CA 1
ATOM 5027 C C . THR A 1 629 ? 46.542 15.927 -90.189 1.00 85.75 629 THR A C 1
ATOM 5029 O O . THR A 1 629 ? 46.392 15.462 -91.318 1.00 85.75 629 THR A O 1
ATOM 5032 N N . LYS A 1 630 ? 46.155 17.174 -89.883 1.00 84.81 630 LYS A N 1
ATOM 5033 C CA . LYS A 1 630 ? 45.606 18.140 -90.852 1.00 84.81 630 LYS A CA 1
ATOM 5034 C C . LYS A 1 630 ? 46.536 18.375 -92.057 1.00 84.81 630 LYS A C 1
ATOM 5036 O O . LYS A 1 630 ? 46.050 18.594 -93.159 1.00 84.81 630 LYS A O 1
ATOM 5041 N N . VAL A 1 631 ? 47.851 18.282 -91.850 1.00 85.62 631 VAL A N 1
ATOM 5042 C CA . VAL A 1 631 ? 48.880 18.528 -92.875 1.00 85.62 631 VAL A CA 1
ATOM 5043 C C . VAL A 1 631 ? 48.904 17.427 -93.941 1.00 85.62 631 VAL A C 1
ATOM 5045 O O . VAL A 1 631 ? 48.948 17.729 -95.129 1.00 85.62 631 VAL A O 1
ATOM 5048 N N . GLU A 1 632 ? 48.833 16.159 -93.534 1.00 86.06 632 GLU A N 1
ATOM 5049 C CA . GLU A 1 632 ? 48.772 15.007 -94.453 1.00 86.06 632 GLU A CA 1
ATOM 5050 C C . GLU A 1 632 ? 47.466 15.016 -95.270 1.00 86.06 632 GLU A C 1
ATOM 5052 O O . GLU A 1 632 ? 47.464 14.785 -96.479 1.00 86.06 632 GLU A O 1
ATOM 5057 N N . ILE A 1 633 ? 46.356 15.364 -94.614 1.00 89.06 633 ILE A N 1
ATOM 5058 C CA . ILE A 1 633 ? 45.029 15.521 -95.225 1.00 89.06 633 ILE A CA 1
ATOM 5059 C C . ILE A 1 633 ? 45.050 16.560 -96.351 1.00 89.06 633 ILE A C 1
ATOM 5061 O O . ILE A 1 633 ? 44.501 16.309 -97.425 1.00 89.06 633 ILE A O 1
ATOM 5065 N N . ASP A 1 634 ? 45.683 17.715 -96.138 1.00 86.31 634 ASP A N 1
ATOM 5066 C CA . ASP A 1 634 ? 45.730 18.788 -97.138 1.00 86.31 634 ASP A CA 1
ATOM 5067 C C . ASP A 1 634 ? 46.467 18.354 -98.420 1.00 86.31 634 ASP A C 1
ATOM 5069 O O . ASP A 1 634 ? 46.032 18.687 -99.524 1.00 86.31 634 ASP A O 1
ATOM 5073 N N . GLN A 1 635 ? 47.515 17.531 -98.295 1.00 85.12 635 GLN A N 1
ATOM 5074 C CA . GLN A 1 635 ? 48.260 16.981 -99.438 1.00 85.12 635 GLN A CA 1
ATOM 5075 C C . GLN A 1 635 ? 47.399 16.036 -100.294 1.00 85.12 635 GLN A C 1
ATOM 5077 O O . GLN A 1 635 ? 47.389 16.132 -101.522 1.00 85.12 635 GLN A O 1
ATOM 5082 N N . ILE A 1 636 ? 46.630 15.150 -99.657 1.00 86.94 636 ILE A N 1
ATOM 5083 C CA . ILE A 1 636 ? 45.747 14.200 -100.355 1.00 86.94 636 ILE A CA 1
ATOM 5084 C C . ILE A 1 636 ? 44.518 14.926 -100.937 1.00 86.94 636 ILE A C 1
ATOM 5086 O O . ILE A 1 636 ? 44.081 14.621 -102.046 1.00 86.94 636 ILE A O 1
ATOM 5090 N N . THR A 1 637 ? 44.012 15.957 -100.250 1.00 85.50 637 THR A N 1
ATOM 5091 C CA . THR A 1 637 ? 42.949 16.839 -100.768 1.00 85.50 637 THR A CA 1
ATOM 5092 C C . THR A 1 637 ? 43.383 17.514 -102.069 1.00 85.50 637 THR A C 1
ATOM 5094 O O . THR A 1 637 ? 42.613 17.588 -103.026 1.00 85.50 637 THR A O 1
ATOM 5097 N N . GLN A 1 638 ? 44.632 17.979 -102.149 1.00 84.75 638 GLN A N 1
ATOM 5098 C CA . GLN A 1 638 ? 45.164 18.589 -103.366 1.00 84.75 638 GLN A CA 1
ATOM 5099 C C . GLN A 1 638 ? 45.165 17.601 -104.548 1.00 84.75 638 GLN A C 1
ATOM 5101 O O . GLN A 1 638 ? 44.684 17.954 -105.625 1.00 84.75 638 GLN A O 1
ATOM 5106 N N . LYS A 1 639 ? 45.594 16.348 -104.323 1.00 82.88 639 LYS A N 1
ATOM 5107 C CA . LYS A 1 639 ? 45.536 15.249 -105.310 1.00 82.88 639 LYS A CA 1
ATOM 5108 C C . LYS A 1 639 ? 44.100 14.963 -105.782 1.00 82.88 639 LYS A C 1
ATOM 5110 O O . LYS A 1 639 ? 43.870 14.768 -106.973 1.00 82.88 639 LYS A O 1
ATOM 5115 N N . ALA A 1 640 ? 43.125 14.996 -104.871 1.00 82.50 640 ALA A N 1
ATOM 5116 C CA . ALA A 1 640 ? 41.716 14.771 -105.194 1.00 82.50 640 ALA A CA 1
ATOM 5117 C C . ALA A 1 640 ? 41.113 15.838 -106.126 1.00 82.50 640 ALA A C 1
ATOM 5119 O O . ALA A 1 640 ? 40.435 15.493 -107.093 1.00 82.50 640 ALA A O 1
ATOM 5120 N N . ASN A 1 641 ? 41.380 17.126 -105.866 1.00 82.00 641 ASN A N 1
ATOM 5121 C CA . ASN A 1 641 ? 40.875 18.238 -106.690 1.00 82.00 641 ASN A CA 1
ATOM 5122 C C . ASN A 1 641 ? 41.325 18.143 -108.148 1.00 82.00 641 ASN A C 1
ATOM 5124 O O . ASN A 1 641 ? 40.573 18.500 -109.055 1.00 82.00 641 ASN A O 1
ATOM 5128 N N . GLU A 1 642 ? 42.553 17.682 -108.371 1.00 81.75 642 GLU A N 1
ATOM 5129 C CA . GLU A 1 642 ? 43.116 17.530 -109.708 1.00 81.75 642 GLU A CA 1
ATOM 5130 C C . GLU A 1 642 ? 42.423 16.401 -110.487 1.00 81.75 642 GLU A C 1
ATOM 5132 O O . GLU A 1 642 ? 42.036 16.606 -111.639 1.00 81.75 642 GLU A O 1
ATOM 5137 N N . LEU A 1 643 ? 42.170 15.267 -109.824 1.00 79.31 643 LEU A N 1
ATOM 5138 C CA . LEU A 1 643 ? 41.485 14.102 -110.391 1.00 79.31 643 LEU A CA 1
ATOM 5139 C C . LEU A 1 643 ? 39.984 14.344 -110.649 1.00 79.31 643 LEU A C 1
ATOM 5141 O O . LEU A 1 643 ? 39.461 13.976 -111.700 1.00 79.31 643 LEU A O 1
ATOM 5145 N N . ASP A 1 644 ? 39.260 14.998 -109.743 1.00 74.38 644 ASP A N 1
ATOM 5146 C CA . ASP A 1 644 ? 37.826 15.239 -109.952 1.00 74.38 644 ASP A CA 1
ATOM 5147 C C . ASP A 1 644 ? 37.514 16.255 -111.044 1.00 74.38 644 ASP A C 1
ATOM 5149 O O . ASP A 1 644 ? 36.577 16.060 -111.820 1.00 74.38 644 ASP A O 1
ATOM 5153 N N . LYS A 1 645 ? 38.304 17.328 -111.129 1.00 82.50 645 LYS A N 1
ATOM 5154 C CA . LYS A 1 645 ? 38.119 18.393 -112.120 1.00 82.50 645 LYS A CA 1
ATOM 5155 C C . LYS A 1 645 ? 37.991 17.832 -113.541 1.00 82.50 645 LYS A C 1
ATOM 5157 O O . LYS A 1 645 ? 37.186 18.338 -114.322 1.00 82.50 645 LYS A O 1
ATOM 5162 N N . ILE A 1 646 ? 38.729 16.759 -113.828 1.00 76.25 646 ILE A N 1
ATOM 5163 C CA . ILE A 1 646 ? 38.757 16.007 -115.092 1.00 76.25 646 ILE A CA 1
ATOM 5164 C C . ILE A 1 646 ? 37.423 15.288 -115.393 1.00 76.25 646 ILE A C 1
ATOM 5166 O O . ILE A 1 646 ? 37.166 14.891 -116.527 1.00 76.25 646 ILE A O 1
ATOM 5170 N N . LYS A 1 647 ? 36.517 15.171 -114.415 1.00 79.12 647 LYS A N 1
ATOM 5171 C CA . LYS A 1 647 ? 35.287 14.383 -114.512 1.00 79.12 647 LYS A CA 1
ATOM 5172 C C . LYS A 1 647 ? 33.981 15.146 -114.183 1.00 79.12 647 LYS A C 1
ATOM 5174 O O . LYS A 1 647 ? 32.899 14.623 -114.449 1.00 79.12 647 LYS A O 1
ATOM 5179 N N . LYS A 1 648 ? 33.967 16.399 -113.712 1.00 66.25 648 LYS A N 1
ATOM 5180 C CA . LYS A 1 648 ? 32.699 17.197 -113.687 1.00 66.25 648 LYS A CA 1
ATOM 5181 C C . LYS A 1 648 ? 32.403 17.686 -115.105 1.00 66.25 648 LYS A C 1
ATOM 5183 O O . LYS A 1 648 ? 31.327 17.498 -115.682 1.00 66.25 648 LYS A O 1
ATOM 5188 N N . GLN A 1 649 ? 33.519 18.031 -115.744 1.00 77.44 649 GLN A N 1
ATOM 5189 C CA . GLN A 1 649 ? 33.814 17.913 -117.169 1.00 77.44 649 GLN A CA 1
ATOM 5190 C C . GLN A 1 649 ? 33.318 16.615 -117.844 1.00 77.44 649 GLN A C 1
ATOM 5192 O O . GLN A 1 649 ? 33.167 16.621 -119.061 1.00 77.44 649 GLN A O 1
ATOM 5197 N N . VAL A 1 650 ? 32.899 15.593 -117.091 1.00 62.16 650 VAL A N 1
ATOM 5198 C CA . VAL A 1 650 ? 32.186 14.377 -117.515 1.00 62.16 650 VAL A CA 1
ATOM 5199 C C . VAL A 1 650 ? 30.725 14.413 -116.988 1.00 62.16 650 VAL A C 1
ATOM 5201 O O . VAL A 1 650 ? 29.842 14.782 -117.760 1.00 62.16 650 VAL A O 1
ATOM 5204 N N . LYS A 1 651 ? 30.438 14.193 -115.698 1.00 62.81 651 LYS A N 1
ATOM 5205 C CA . LYS A 1 651 ? 29.095 13.870 -115.140 1.00 62.81 651 LYS A CA 1
ATOM 5206 C C . LYS A 1 651 ? 27.957 14.919 -115.247 1.00 62.81 651 LYS A C 1
ATOM 5208 O O . LYS A 1 651 ? 26.836 14.590 -114.907 1.00 62.81 651 LYS A O 1
ATOM 5213 N N . GLU A 1 652 ? 28.163 16.158 -115.701 1.00 71.00 652 GLU A N 1
ATOM 5214 C CA . GLU A 1 652 ? 27.141 17.243 -115.626 1.00 71.00 652 GLU A CA 1
ATOM 5215 C C . GLU A 1 652 ? 26.047 17.304 -116.716 1.00 71.00 652 GLU A C 1
ATOM 5217 O O . GLU A 1 652 ? 25.175 18.168 -116.676 1.00 71.00 652 GLU A O 1
ATOM 5222 N N . HIS A 1 653 ? 26.092 16.450 -117.729 1.00 51.59 653 HIS A N 1
ATOM 5223 C CA . HIS A 1 653 ? 25.300 16.557 -118.973 1.00 51.59 653 HIS A CA 1
ATOM 5224 C C . HIS A 1 653 ? 23.833 16.075 -118.751 1.00 51.59 653 HIS A C 1
ATOM 5226 O O . HIS A 1 653 ? 23.377 15.223 -119.502 1.00 51.59 653 HIS A O 1
ATOM 5232 N N . VAL A 1 654 ? 23.166 16.539 -117.663 1.00 55.38 654 VAL A N 1
ATOM 5233 C CA . VAL A 1 654 ? 22.304 15.716 -116.763 1.00 55.38 654 VAL A CA 1
ATOM 5234 C C . VAL A 1 654 ? 20.866 16.193 -116.395 1.00 55.38 654 VAL A C 1
ATOM 5236 O O . VAL A 1 654 ? 19.960 15.410 -116.647 1.00 55.38 654 VAL A O 1
ATOM 5239 N N . ASN A 1 655 ? 20.628 17.330 -115.704 1.00 57.09 655 ASN A N 1
ATOM 5240 C CA . ASN A 1 655 ? 19.419 17.528 -114.838 1.00 57.09 655 ASN A CA 1
ATOM 5241 C C . ASN A 1 655 ? 18.246 18.339 -115.440 1.00 57.09 655 ASN A C 1
ATOM 5243 O O . ASN A 1 655 ? 18.495 19.396 -116.023 1.00 57.09 655 ASN A O 1
ATOM 5247 N N . SER A 1 656 ? 16.984 17.968 -115.126 1.00 65.00 656 SER A N 1
ATOM 5248 C CA . SER A 1 656 ? 15.801 18.826 -115.383 1.00 65.00 656 SER A CA 1
ATOM 5249 C C . SER A 1 656 ? 14.543 18.779 -114.454 1.00 65.00 656 SER A C 1
ATOM 5251 O O . SER A 1 656 ? 14.071 19.869 -114.133 1.00 65.00 656 SER A O 1
ATOM 5253 N N . LEU A 1 657 ? 13.933 17.633 -114.076 1.00 30.64 657 LEU A N 1
ATOM 5254 C CA . LEU A 1 657 ? 12.455 17.564 -113.826 1.00 30.64 657 LEU A CA 1
ATOM 5255 C C . LEU A 1 657 ? 11.865 17.393 -112.377 1.00 30.64 657 LEU A C 1
ATOM 5257 O O . LEU A 1 657 ? 11.922 18.336 -111.594 1.00 30.64 657 LEU A O 1
ATOM 5261 N N . ALA A 1 658 ? 11.112 16.311 -112.078 1.00 32.50 658 ALA A N 1
ATOM 5262 C CA . ALA A 1 658 ? 9.706 16.385 -111.586 1.00 32.50 658 ALA A CA 1
ATOM 5263 C C . ALA A 1 658 ? 9.357 16.114 -110.079 1.00 32.50 658 ALA A C 1
ATOM 5265 O O . ALA A 1 658 ? 9.881 16.790 -109.198 1.00 32.50 658 ALA A O 1
ATOM 5266 N N . THR A 1 659 ? 8.313 15.300 -109.775 1.00 44.41 659 THR A N 1
ATOM 5267 C CA . THR A 1 659 ? 7.347 15.568 -108.664 1.00 44.41 659 THR A CA 1
ATOM 5268 C C . THR A 1 659 ? 6.557 14.362 -108.086 1.00 44.41 659 THR A C 1
ATOM 5270 O O . THR A 1 659 ? 5.850 13.699 -108.844 1.00 44.41 659 THR A O 1
ATOM 5273 N N . GLN A 1 660 ? 6.480 14.170 -106.747 1.00 30.64 660 GLN A N 1
ATOM 5274 C CA . GLN A 1 660 ? 5.806 12.992 -106.127 1.00 30.64 660 GLN A CA 1
ATOM 5275 C C . GLN A 1 660 ? 4.824 13.214 -104.928 1.00 30.64 660 GLN A C 1
ATOM 5277 O O . GLN A 1 660 ? 4.905 12.535 -103.918 1.00 30.64 660 GLN A O 1
ATOM 5282 N N . TYR A 1 661 ? 3.773 14.031 -105.083 1.00 52.38 661 TYR A N 1
ATOM 5283 C CA . TYR A 1 661 ? 2.386 13.560 -104.794 1.00 52.38 661 TYR A CA 1
ATOM 5284 C C . TYR A 1 661 ? 1.748 13.175 -106.165 1.00 52.38 661 TYR A C 1
ATOM 5286 O O . TYR A 1 661 ? 0.569 13.414 -106.422 1.00 52.38 661 TYR A O 1
ATOM 5294 N N . ILE A 1 662 ? 2.607 12.668 -107.077 1.00 50.72 662 ILE A N 1
ATOM 5295 C CA . ILE A 1 662 ? 2.389 12.297 -108.490 1.00 50.72 662 ILE A CA 1
ATOM 5296 C C . ILE A 1 662 ? 3.280 11.077 -108.878 1.00 50.72 662 ILE A C 1
ATOM 5298 O O . ILE A 1 662 ? 2.961 9.977 -108.435 1.00 50.72 662 ILE A O 1
ATOM 5302 N N . SER A 1 663 ? 4.399 11.216 -109.610 1.00 30.44 663 SER A N 1
ATOM 5303 C CA . SER A 1 663 ? 5.174 10.108 -110.230 1.00 30.44 663 SER A CA 1
ATOM 5304 C C . SER A 1 663 ? 6.687 10.395 -110.361 1.00 30.44 663 SER A C 1
ATOM 5306 O O . SER A 1 663 ? 7.085 11.552 -110.451 1.00 30.44 663 SER A O 1
ATOM 5308 N N . GLU A 1 664 ? 7.525 9.347 -110.393 1.00 49.94 664 GLU A N 1
ATOM 5309 C CA . GLU A 1 664 ? 8.999 9.438 -110.214 1.00 49.94 664 GLU A CA 1
ATOM 5310 C C . GLU A 1 664 ? 9.872 8.911 -111.375 1.00 49.94 664 GLU A C 1
ATOM 5312 O O . GLU A 1 664 ? 10.988 9.401 -111.550 1.00 49.94 664 GLU A O 1
ATOM 5317 N N . GLU A 1 665 ? 9.419 7.907 -112.141 1.00 57.25 665 GLU A N 1
ATOM 5318 C CA . GLU A 1 665 ? 10.256 6.930 -112.876 1.00 57.25 665 GLU A CA 1
ATOM 5319 C C . GLU A 1 665 ? 11.553 7.418 -113.566 1.00 57.25 665 GLU A C 1
ATOM 5321 O O . GLU A 1 665 ? 12.571 6.718 -113.558 1.00 57.25 665 GLU A O 1
ATOM 5326 N N . GLU A 1 666 ? 11.523 8.564 -114.244 1.00 54.88 666 GLU A N 1
ATOM 5327 C CA . GLU A 1 666 ? 12.205 8.702 -115.541 1.00 54.88 666 GLU A CA 1
ATOM 5328 C C . GLU A 1 666 ? 13.696 9.117 -115.481 1.00 54.88 666 GLU A C 1
ATOM 5330 O O . GLU A 1 666 ? 14.415 8.927 -116.460 1.00 54.88 666 GLU A O 1
ATOM 5335 N N . LYS A 1 667 ? 14.213 9.567 -114.320 1.00 48.34 667 LYS A N 1
ATOM 5336 C CA . LYS A 1 667 ? 15.616 10.027 -114.106 1.00 48.34 667 LYS A CA 1
ATOM 5337 C C . LYS A 1 667 ? 16.692 9.010 -114.515 1.00 48.34 667 LYS A C 1
ATOM 5339 O O . LYS A 1 667 ? 17.835 9.365 -114.780 1.00 48.34 667 LYS A O 1
ATOM 5344 N N . ASN A 1 668 ? 16.389 7.725 -114.406 1.00 57.53 668 ASN A N 1
ATOM 5345 C CA . ASN A 1 668 ? 17.266 6.871 -113.604 1.00 57.53 668 ASN A CA 1
ATOM 5346 C C . ASN A 1 668 ? 18.241 5.966 -114.378 1.00 57.53 668 ASN A C 1
ATOM 5348 O O . ASN A 1 668 ? 18.921 5.144 -113.757 1.00 57.53 668 ASN A O 1
ATOM 5352 N N . THR A 1 669 ? 18.309 6.038 -115.709 1.00 60.38 669 THR A N 1
ATOM 5353 C CA . THR A 1 669 ? 19.042 5.027 -116.498 1.00 60.38 669 THR A CA 1
ATOM 5354 C C . THR A 1 669 ? 20.510 5.345 -116.699 1.00 60.38 669 THR A C 1
ATOM 5356 O O . THR A 1 669 ? 21.353 4.504 -116.393 1.00 60.38 669 THR A O 1
ATOM 5359 N N . LEU A 1 670 ? 20.812 6.503 -117.280 1.00 54.12 670 LEU A N 1
ATOM 5360 C CA . LEU A 1 670 ? 22.066 6.660 -118.001 1.00 54.12 670 LEU A CA 1
ATOM 5361 C C . LEU A 1 670 ? 23.271 6.768 -117.029 1.00 54.12 670 LEU A C 1
ATOM 5363 O O . LEU A 1 670 ? 24.214 6.000 -117.217 1.00 54.12 670 LEU A O 1
ATOM 5367 N N . ILE A 1 671 ? 23.181 7.570 -115.942 1.00 66.00 671 ILE A N 1
ATOM 5368 C CA . ILE A 1 671 ? 24.315 8.147 -115.146 1.00 66.00 671 ILE A CA 1
ATOM 5369 C C . ILE A 1 671 ? 25.313 7.142 -114.565 1.00 66.00 671 ILE A C 1
ATOM 5371 O O . ILE A 1 671 ? 26.447 7.466 -114.211 1.00 66.00 671 ILE A O 1
ATOM 5375 N N . LYS A 1 672 ? 24.867 5.894 -114.552 1.00 64.75 672 LYS A N 1
ATOM 5376 C CA . LYS A 1 672 ? 25.535 4.685 -114.106 1.00 64.75 672 LYS A CA 1
ATOM 5377 C C . LYS A 1 672 ? 26.817 4.389 -114.869 1.00 64.75 672 LYS A C 1
ATOM 5379 O O . LYS A 1 672 ? 27.726 3.819 -114.282 1.00 64.75 672 LYS A O 1
ATOM 5384 N N . LYS A 1 673 ? 26.950 4.753 -116.155 1.00 62.41 673 LYS A N 1
ATOM 5385 C CA . LYS A 1 673 ? 28.233 4.518 -116.849 1.00 62.41 673 LYS A CA 1
ATOM 5386 C C . LYS A 1 673 ? 29.331 5.396 -116.272 1.00 62.41 673 LYS A C 1
ATOM 5388 O O . LYS A 1 673 ? 30.424 4.894 -116.017 1.00 62.41 673 LYS A O 1
ATOM 5393 N N . VAL A 1 674 ? 29.035 6.671 -116.008 1.00 70.25 674 VAL A N 1
ATOM 5394 C CA . VAL A 1 674 ? 29.990 7.610 -115.392 1.00 70.25 674 VAL A CA 1
ATOM 5395 C C . VAL A 1 674 ? 30.465 7.122 -114.019 1.00 70.25 674 VAL A C 1
ATOM 5397 O O . VAL A 1 674 ? 31.500 7.554 -113.512 1.00 70.25 674 VAL A O 1
ATOM 5400 N N . GLU A 1 675 ? 29.735 6.199 -113.407 1.00 73.75 675 GLU A N 1
ATOM 5401 C CA . GLU A 1 675 ? 29.967 5.680 -112.066 1.00 73.75 675 GLU A CA 1
ATOM 5402 C C . GLU A 1 675 ? 30.839 4.400 -112.032 1.00 73.75 675 GLU A C 1
ATOM 5404 O O . GLU A 1 675 ? 30.980 3.821 -110.961 1.00 73.75 675 GLU A O 1
ATOM 5409 N N . ASN A 1 676 ? 31.496 3.996 -113.136 1.00 72.75 676 ASN A N 1
ATOM 5410 C CA . ASN A 1 676 ? 32.135 2.663 -113.279 1.00 72.75 676 ASN A CA 1
ATOM 5411 C C . ASN A 1 676 ? 33.685 2.583 -113.380 1.00 72.75 676 ASN A C 1
ATOM 5413 O O . ASN A 1 676 ? 34.216 1.487 -113.561 1.00 72.75 676 ASN A O 1
ATOM 5417 N N . ILE A 1 677 ? 34.418 3.695 -113.329 1.00 79.12 677 ILE A N 1
ATOM 5418 C CA . ILE A 1 677 ? 35.895 3.752 -113.463 1.00 79.12 677 ILE A CA 1
ATOM 5419 C C . ILE A 1 677 ? 36.526 4.036 -112.091 1.00 79.12 677 ILE A C 1
ATOM 5421 O O . ILE A 1 677 ? 35.902 4.781 -111.348 1.00 79.12 677 ILE A O 1
ATOM 5425 N N . ASN A 1 678 ? 37.663 3.405 -111.720 1.00 74.31 678 ASN A N 1
ATOM 5426 C CA . ASN A 1 678 ? 37.917 3.079 -110.296 1.00 74.31 678 ASN A CA 1
ATOM 5427 C C . ASN A 1 678 ? 39.320 3.332 -109.658 1.00 74.31 678 ASN A C 1
ATOM 5429 O O . ASN A 1 678 ? 39.424 3.160 -108.446 1.00 74.31 678 ASN A O 1
ATOM 5433 N N . SER A 1 679 ? 40.406 3.684 -110.365 1.00 75.62 679 SER A N 1
ATOM 5434 C CA . SER A 1 679 ? 41.771 3.819 -109.758 1.00 75.62 679 SER A CA 1
ATOM 5435 C C . SER A 1 679 ? 42.111 5.259 -109.334 1.00 75.62 679 SER A C 1
ATOM 5437 O O . SER A 1 679 ? 41.719 6.155 -110.056 1.00 75.62 679 SER A O 1
ATOM 5439 N N . ILE A 1 680 ? 42.861 5.533 -108.249 1.00 74.06 680 ILE A N 1
ATOM 5440 C CA . ILE A 1 680 ? 43.202 6.923 -107.805 1.00 74.06 680 ILE A CA 1
ATOM 5441 C C . ILE A 1 680 ? 44.643 7.397 -108.052 1.00 74.06 680 ILE A C 1
ATOM 5443 O O . ILE A 1 680 ? 44.962 8.559 -107.794 1.00 74.06 680 ILE A O 1
ATOM 5447 N N . GLU A 1 681 ? 45.533 6.510 -108.492 1.00 72.06 681 GLU A N 1
ATOM 5448 C CA . GLU A 1 681 ? 46.930 6.871 -108.766 1.00 72.06 681 GLU A CA 1
ATOM 5449 C C . GLU A 1 681 ? 47.078 7.455 -110.185 1.00 72.06 681 GLU A C 1
ATOM 5451 O O . GLU A 1 681 ? 46.097 7.892 -110.775 1.00 72.06 681 GLU A O 1
ATOM 5456 N N . SER A 1 682 ? 48.287 7.489 -110.756 1.00 62.94 682 SER A N 1
ATOM 5457 C CA . SER A 1 682 ? 48.563 8.002 -112.119 1.00 62.94 682 SER A CA 1
ATOM 5458 C C . SER A 1 682 ? 47.497 7.629 -113.169 1.00 62.94 682 SER A C 1
ATOM 5460 O O . SER A 1 682 ? 47.092 8.458 -113.985 1.00 62.94 682 SER A O 1
ATOM 5462 N N . ASP A 1 683 ? 47.001 6.392 -113.119 1.00 61.62 683 ASP A N 1
ATOM 5463 C CA . ASP A 1 683 ? 46.095 5.830 -114.125 1.00 61.62 683 ASP A CA 1
ATOM 5464 C C . ASP A 1 683 ? 44.632 6.296 -113.986 1.00 61.62 683 ASP A C 1
ATOM 5466 O O . ASP A 1 683 ? 43.819 6.078 -114.883 1.00 61.62 683 ASP A O 1
ATOM 5470 N N . ALA A 1 684 ? 44.303 6.988 -112.893 1.00 62.56 684 ALA A N 1
ATOM 5471 C CA . ALA A 1 684 ? 42.982 7.517 -112.562 1.00 62.56 684 ALA A CA 1
ATOM 5472 C C . ALA A 1 684 ? 42.417 8.472 -113.621 1.00 62.56 684 ALA A C 1
ATOM 5474 O O . ALA A 1 684 ? 41.303 8.311 -114.130 1.00 62.56 684 ALA A O 1
ATOM 5475 N N . ASN A 1 685 ? 43.234 9.472 -113.954 1.00 73.31 685 ASN A N 1
ATOM 5476 C CA . ASN A 1 685 ? 42.921 10.534 -114.903 1.00 73.31 685 ASN A CA 1
ATOM 5477 C C . ASN A 1 685 ? 42.748 9.981 -116.321 1.00 73.31 685 ASN A C 1
ATOM 5479 O O . ASN A 1 685 ? 41.948 10.498 -117.100 1.00 73.31 685 ASN A O 1
ATOM 5483 N N . ASN A 1 686 ? 43.471 8.906 -116.640 1.00 68.19 686 ASN A N 1
ATOM 5484 C CA . ASN A 1 686 ? 43.489 8.298 -117.968 1.00 68.19 686 ASN A CA 1
ATOM 5485 C C . ASN A 1 686 ? 42.160 7.620 -118.326 1.00 68.19 686 ASN A C 1
ATOM 5487 O O . ASN A 1 686 ? 41.888 7.440 -119.506 1.00 68.19 686 ASN A O 1
ATOM 5491 N N . GLN A 1 687 ? 41.342 7.259 -117.332 1.00 68.12 687 GLN A N 1
ATOM 5492 C CA . GLN A 1 687 ? 40.060 6.591 -117.553 1.00 68.12 687 GLN A CA 1
ATOM 5493 C C . GLN A 1 687 ? 38.866 7.559 -117.545 1.00 68.12 687 GLN A C 1
ATOM 5495 O O . GLN A 1 687 ? 37.967 7.466 -118.373 1.00 68.12 687 GLN A O 1
ATOM 5500 N N . PHE A 1 688 ? 38.793 8.489 -116.585 1.00 68.00 688 PHE A N 1
ATOM 5501 C CA . PHE A 1 688 ? 37.500 9.122 -116.286 1.00 68.00 688 PHE A CA 1
ATOM 5502 C C . PHE A 1 688 ? 36.924 10.025 -117.379 1.00 68.00 688 PHE A C 1
ATOM 5504 O O . PHE A 1 688 ? 35.715 10.257 -117.379 1.00 68.00 688 PHE A O 1
ATOM 5511 N N . ASN A 1 689 ? 37.768 10.478 -118.307 1.00 69.69 689 ASN A N 1
ATOM 5512 C CA . ASN A 1 689 ? 37.405 11.258 -119.489 1.00 69.69 689 ASN A CA 1
ATOM 5513 C C . ASN A 1 689 ? 36.357 10.569 -120.398 1.00 69.69 689 ASN A C 1
ATOM 5515 O O . ASN A 1 689 ? 35.694 11.249 -121.180 1.00 69.69 689 ASN A O 1
ATOM 5519 N N . ASP A 1 690 ? 36.152 9.255 -120.270 1.00 61.31 690 ASP A N 1
ATOM 5520 C CA . ASP A 1 690 ? 35.432 8.426 -121.245 1.00 61.31 690 ASP A CA 1
ATOM 5521 C C . ASP A 1 690 ? 33.879 8.580 -121.309 1.00 61.31 690 ASP A C 1
ATOM 5523 O O . ASP A 1 690 ? 33.275 7.955 -122.182 1.00 61.31 690 ASP A O 1
ATOM 5527 N N . ILE A 1 691 ? 33.180 9.326 -120.416 1.00 58.22 691 ILE A N 1
ATOM 5528 C CA . ILE A 1 691 ? 31.804 8.892 -120.003 1.00 58.22 691 ILE A CA 1
ATOM 5529 C C . ILE A 1 691 ? 30.544 9.843 -120.050 1.00 58.22 691 ILE A C 1
ATOM 5531 O O . ILE A 1 691 ? 29.439 9.337 -120.214 1.00 58.22 691 ILE A O 1
ATOM 5535 N N . LYS A 1 692 ? 30.650 11.179 -119.918 1.00 66.81 692 LYS A N 1
ATOM 5536 C CA . LYS A 1 692 ? 29.619 12.289 -119.911 1.00 66.81 692 LYS A CA 1
ATOM 5537 C C . LYS A 1 692 ? 28.082 12.063 -119.493 1.00 66.81 692 LYS A C 1
ATOM 5539 O O . LYS A 1 692 ? 27.849 11.626 -118.385 1.00 66.81 692 LYS A O 1
ATOM 5544 N N . SER A 1 693 ? 27.046 12.559 -120.222 1.00 53.59 693 SER A N 1
ATOM 5545 C CA . SER A 1 693 ? 25.561 12.220 -120.428 1.00 53.59 693 SER A CA 1
ATOM 5546 C C . SER A 1 693 ? 24.125 12.359 -119.650 1.00 53.59 693 SER A C 1
ATOM 5548 O O . SER A 1 693 ? 23.184 12.272 -120.437 1.00 53.59 693 SER A O 1
ATOM 5550 N N . GLU A 1 694 ? 23.758 12.452 -118.316 1.00 50.19 694 GLU A N 1
ATOM 5551 C CA . GLU A 1 694 ? 22.665 11.491 -117.790 1.00 50.19 694 GLU A CA 1
ATOM 5552 C C . GLU A 1 694 ? 21.399 11.565 -116.665 1.00 50.19 694 GLU A C 1
ATOM 5554 O O . GLU A 1 694 ? 21.113 10.433 -116.269 1.00 50.19 694 GLU A O 1
ATOM 5559 N N . ALA A 1 695 ? 20.569 12.561 -116.077 1.00 54.84 695 ALA A N 1
ATOM 5560 C CA . ALA A 1 695 ? 19.482 12.294 -114.930 1.00 54.84 695 ALA A CA 1
ATOM 5561 C C . ALA A 1 695 ? 18.327 13.315 -114.246 1.00 54.84 695 ALA A C 1
ATOM 5563 O O . ALA A 1 695 ? 18.693 14.441 -113.951 1.00 54.84 695 ALA A O 1
ATOM 5564 N N . ASP A 1 696 ? 17.073 12.960 -113.669 1.00 56.44 696 ASP A N 1
ATOM 5565 C CA . ASP A 1 696 ? 15.834 13.747 -113.007 1.00 56.44 696 ASP A CA 1
ATOM 5566 C C . ASP A 1 696 ? 15.108 13.769 -111.466 1.00 56.44 696 ASP A C 1
ATOM 5568 O O . ASP A 1 696 ? 15.559 14.648 -110.734 1.00 56.44 696 ASP A O 1
ATOM 5572 N N . ASN A 1 697 ? 14.065 13.004 -110.872 1.00 8.03 697 ASN A N 1
ATOM 5573 C CA . ASN A 1 697 ? 12.772 13.451 -110.045 1.00 8.03 697 ASN A CA 1
ATOM 5574 C C . ASN A 1 697 ? 12.058 13.113 -108.522 1.00 8.03 697 ASN A C 1
ATOM 5576 O O . ASN A 1 697 ? 10.943 12.589 -108.530 1.00 8.03 697 ASN A O 1
ATOM 5580 N N . LEU A 1 698 ? 12.347 13.591 -107.242 1.00 4.77 698 LEU A N 1
ATOM 5581 C CA . LEU A 1 698 ? 11.393 13.876 -105.992 1.00 4.77 698 LEU A CA 1
ATOM 5582 C C . LEU A 1 698 ? 11.072 13.085 -104.577 1.00 4.77 698 LEU A C 1
ATOM 5584 O O . LEU A 1 698 ? 12.048 12.750 -103.908 1.00 4.77 698 LEU A O 1
ATOM 5588 N N . ASN A 1 699 ? 9.813 13.039 -103.931 1.00 3.84 699 ASN A N 1
ATOM 5589 C CA . ASN A 1 699 ? 9.443 12.707 -102.435 1.00 3.84 699 ASN A CA 1
ATOM 5590 C C . ASN A 1 699 ? 8.031 13.166 -101.690 1.00 3.84 699 ASN A C 1
ATOM 5592 O O . ASN A 1 699 ? 7.459 14.132 -102.193 1.00 3.84 699 ASN A O 1
ATOM 5596 N N . ASN A 1 700 ? 7.472 12.614 -100.508 1.00 8.24 700 ASN A N 1
ATOM 5597 C CA . ASN A 1 700 ? 6.204 13.037 -99.663 1.00 8.24 700 ASN A CA 1
ATOM 5598 C C . ASN A 1 700 ? 5.858 12.508 -98.132 1.00 8.24 700 ASN A C 1
ATOM 5600 O O . ASN A 1 700 ? 6.655 11.734 -97.612 1.00 8.24 700 ASN A O 1
ATOM 5604 N N . GLY A 1 701 ? 4.717 12.870 -97.380 1.00 5.34 701 GLY A N 1
ATOM 5605 C CA . GLY A 1 701 ? 4.164 12.268 -96.035 1.00 5.34 701 GLY A CA 1
ATOM 5606 C C . GLY A 1 701 ? 3.036 12.941 -95.042 1.00 5.34 701 GLY A C 1
ATOM 5607 O O . GLY A 1 701 ? 2.729 14.110 -95.255 1.00 5.34 701 GLY A O 1
ATOM 5608 N N . LYS A 1 702 ? 2.400 12.278 -93.965 1.00 47.25 702 LYS A N 1
ATOM 5609 C CA . LYS A 1 702 ? 1.457 12.792 -92.796 1.00 47.25 702 LYS A CA 1
ATOM 5610 C C . LYS A 1 702 ? 1.104 11.816 -91.534 1.00 47.25 702 LYS A C 1
ATOM 5612 O O . LYS A 1 702 ? 1.421 10.634 -91.654 1.00 47.25 702 LYS A O 1
ATOM 5617 N N . LYS A 1 703 ? 0.439 12.205 -90.357 1.00 24.47 703 LYS A N 1
ATOM 5618 C CA . LYS A 1 703 ? -0.008 11.335 -89.132 1.00 24.47 703 LYS A CA 1
ATOM 5619 C C . LYS A 1 703 ? -1.311 11.624 -88.183 1.00 24.47 703 LYS A C 1
ATOM 5621 O O . LYS A 1 703 ? -2.340 11.885 -88.791 1.00 24.47 703 LYS A O 1
ATOM 5626 N N . LEU A 1 704 ? -1.372 11.442 -86.797 1.00 24.83 704 LEU A N 1
ATOM 5627 C CA . LEU A 1 704 ? -2.542 10.983 -85.861 1.00 24.83 704 LEU A CA 1
ATOM 5628 C C . LEU A 1 704 ? -2.785 11.612 -84.378 1.00 24.83 704 LEU A C 1
ATOM 5630 O O . LEU A 1 704 ? -1.788 11.982 -83.768 1.00 24.83 704 LEU A O 1
ATOM 5634 N N . LEU A 1 705 ? -4.006 11.597 -83.712 1.00 62.81 705 LEU A N 1
ATOM 5635 C CA . LEU A 1 705 ? -4.346 11.944 -82.243 1.00 62.81 705 LEU A CA 1
ATOM 5636 C C . LEU A 1 705 ? -5.692 11.330 -81.584 1.00 62.81 705 LEU A C 1
ATOM 5638 O O . LEU A 1 705 ? -6.657 11.317 -82.345 1.00 62.81 705 LEU A O 1
ATOM 5642 N N . VAL A 1 706 ? -5.852 10.894 -80.262 1.00 60.81 706 VAL A N 1
ATOM 5643 C CA . VAL A 1 706 ? -7.180 10.486 -79.551 1.00 60.81 706 VAL A CA 1
ATOM 5644 C C . VAL A 1 706 ? -7.516 10.570 -77.955 1.00 60.81 706 VAL A C 1
ATOM 5646 O O . VAL A 1 706 ? -8.333 11.418 -77.612 1.00 60.81 706 VAL A O 1
ATOM 5649 N N . ASP A 1 707 ? -7.120 9.680 -76.982 1.00 61.22 707 ASP A N 1
ATOM 5650 C CA . ASP A 1 707 ? -7.967 8.820 -76.019 1.00 61.22 707 ASP A CA 1
ATOM 5651 C C . ASP A 1 707 ? -8.367 9.075 -74.478 1.00 61.22 707 ASP A C 1
ATOM 5653 O O . ASP A 1 707 ? -8.564 8.105 -73.731 1.00 61.22 707 ASP A O 1
ATOM 5657 N N . GLU A 1 708 ? -8.531 10.270 -73.877 1.00 59.00 708 GLU A N 1
ATOM 5658 C CA . GLU A 1 708 ? -8.410 10.402 -72.379 1.00 59.00 708 GLU A CA 1
ATOM 5659 C C . GLU A 1 708 ? -9.591 10.213 -71.359 1.00 59.00 708 GLU A C 1
ATOM 5661 O O . GLU A 1 708 ? -9.303 10.067 -70.165 1.00 59.00 708 GLU A O 1
ATOM 5666 N N . ILE A 1 709 ? -10.886 10.241 -71.697 1.00 65.19 709 ILE A N 1
ATOM 5667 C CA . ILE A 1 709 ? -11.917 10.794 -70.762 1.00 65.19 709 ILE A CA 1
ATOM 5668 C C . ILE A 1 709 ? -12.626 9.856 -69.738 1.00 65.19 709 ILE A C 1
ATOM 5670 O O . ILE A 1 709 ? -13.151 10.330 -68.729 1.00 65.19 709 ILE A O 1
ATOM 5674 N N . ASN A 1 710 ? -12.667 8.538 -69.933 1.00 66.06 710 ASN A N 1
ATOM 5675 C CA . ASN A 1 710 ? -13.713 7.655 -69.358 1.00 66.06 710 ASN A CA 1
ATOM 5676 C C . ASN A 1 710 ? -13.605 7.280 -67.840 1.00 66.06 710 ASN A C 1
ATOM 5678 O O . ASN A 1 710 ? -13.674 6.101 -67.496 1.00 66.06 710 ASN A O 1
ATOM 5682 N N . LYS A 1 711 ? -13.398 8.239 -66.916 1.00 64.12 711 LYS A N 1
ATOM 5683 C CA . LYS A 1 711 ? -12.683 8.001 -65.630 1.00 64.12 711 LYS A CA 1
ATOM 5684 C C . LYS A 1 711 ? -13.357 8.446 -64.293 1.00 64.12 711 LYS A C 1
ATOM 5686 O O . LYS A 1 711 ? -12.635 8.652 -63.323 1.00 64.12 711 LYS A O 1
ATOM 5691 N N . LEU A 1 712 ? -14.690 8.606 -64.174 1.00 71.56 712 LEU A N 1
ATOM 5692 C CA . LEU A 1 712 ? -15.346 9.176 -62.953 1.00 71.56 712 LEU A CA 1
ATOM 5693 C C . LEU A 1 712 ? -16.555 8.394 -62.363 1.00 71.56 712 LEU A C 1
ATOM 5695 O O . LEU A 1 712 ? -17.147 7.554 -63.041 1.00 71.56 712 LEU A O 1
ATOM 5699 N N . ASN A 1 713 ? -16.935 8.697 -61.103 1.00 58.97 713 ASN A N 1
ATOM 5700 C CA . ASN A 1 713 ? -18.061 8.097 -60.346 1.00 58.97 713 ASN A CA 1
ATOM 5701 C C . ASN A 1 713 ? -19.390 8.870 -60.519 1.00 58.97 713 ASN A C 1
ATOM 5703 O O . ASN A 1 713 ? -19.859 9.563 -59.618 1.00 58.97 713 ASN A O 1
ATOM 5707 N N . PHE A 1 714 ? -19.972 8.730 -61.706 1.00 66.19 714 PHE A N 1
ATOM 5708 C CA . PHE A 1 714 ? -21.363 9.054 -62.043 1.00 66.19 714 PHE A CA 1
ATOM 5709 C C . PHE A 1 714 ? -21.938 7.860 -62.837 1.00 66.19 714 PHE A C 1
ATOM 5711 O O . PHE A 1 714 ? -21.223 6.881 -63.067 1.00 66.19 714 PHE A O 1
ATOM 5718 N N . ASN A 1 715 ? -23.196 7.909 -63.285 1.00 61.44 715 ASN A N 1
ATOM 5719 C CA . ASN A 1 715 ? -23.731 6.877 -64.183 1.00 61.44 715 ASN A CA 1
ATOM 5720 C C . ASN A 1 715 ? -23.087 6.942 -65.588 1.00 61.44 715 ASN A C 1
ATOM 5722 O O . ASN A 1 715 ? -22.664 8.004 -66.045 1.00 61.44 715 ASN A O 1
ATOM 5726 N N . GLU A 1 716 ? -23.021 5.800 -66.282 1.00 60.94 716 GLU A N 1
ATOM 5727 C CA . GLU A 1 716 ? -22.265 5.649 -67.543 1.00 60.94 716 GLU A CA 1
ATOM 5728 C C . GLU A 1 716 ? -22.746 6.548 -68.691 1.00 60.94 716 GLU A C 1
ATOM 5730 O O . GLU A 1 716 ? -21.947 6.991 -69.516 1.00 60.94 716 GLU A O 1
ATOM 5735 N N . GLU A 1 717 ? -24.041 6.861 -68.732 1.00 65.31 717 GLU A N 1
ATOM 5736 C CA . GLU A 1 717 ? -24.639 7.739 -69.744 1.00 65.31 717 GLU A CA 1
ATOM 5737 C C . GLU A 1 717 ? -23.968 9.126 -69.769 1.00 65.31 717 GLU A C 1
ATOM 5739 O O . GLU A 1 717 ? -23.687 9.661 -70.839 1.00 65.31 717 GLU A O 1
ATOM 5744 N N . THR A 1 718 ? -23.559 9.630 -68.598 1.00 62.44 718 THR A N 1
ATOM 5745 C CA . THR A 1 718 ? -22.855 10.913 -68.418 1.00 62.44 718 THR A CA 1
ATOM 5746 C C . THR A 1 718 ? -21.378 10.872 -68.871 1.00 62.44 718 THR A C 1
ATOM 5748 O O . THR A 1 718 ? -20.673 11.864 -68.731 1.00 62.44 718 THR A O 1
ATOM 5751 N N . LYS A 1 719 ? -20.855 9.753 -69.405 1.00 64.56 719 LYS A N 1
ATOM 5752 C CA . LYS A 1 719 ? -19.443 9.639 -69.854 1.00 64.56 719 LYS A CA 1
ATOM 5753 C C . LYS A 1 719 ? -19.259 9.686 -71.373 1.00 64.56 719 LYS A C 1
ATOM 5755 O O . LYS A 1 719 ? -18.259 10.214 -71.857 1.00 64.56 719 LYS A O 1
ATOM 5760 N N . LYS A 1 720 ? -20.201 9.128 -72.139 1.00 66.88 720 LYS A N 1
ATOM 5761 C CA . LYS A 1 720 ? -20.033 8.858 -73.584 1.00 66.88 720 LYS A CA 1
ATOM 5762 C C . LYS A 1 720 ? -20.083 10.116 -74.470 1.00 66.88 720 LYS A C 1
ATOM 5764 O O . LYS A 1 720 ? -19.577 10.100 -75.590 1.00 66.88 720 LYS A O 1
ATOM 5769 N N . GLU A 1 721 ? -20.653 11.209 -73.966 1.00 68.00 721 GLU A N 1
ATOM 5770 C CA . GLU A 1 721 ? -20.898 12.482 -74.675 1.00 68.00 721 GLU A CA 1
ATOM 5771 C C . GLU A 1 721 ? -19.619 13.267 -75.066 1.00 68.00 721 GLU A C 1
ATOM 5773 O O . GLU A 1 721 ? -19.649 14.262 -75.807 1.00 68.00 721 GLU A O 1
ATOM 5778 N N . PHE A 1 722 ? -18.467 12.834 -74.557 1.00 67.44 722 PHE A N 1
ATOM 5779 C CA . PHE A 1 722 ? -17.255 13.645 -74.513 1.00 67.44 722 PHE A CA 1
ATOM 5780 C C . PHE A 1 722 ? -16.164 13.283 -75.549 1.00 67.44 722 PHE A C 1
ATOM 5782 O O . PHE A 1 722 ? -15.281 14.105 -75.774 1.00 67.44 722 PHE A O 1
ATOM 5789 N N . THR A 1 723 ? -16.215 12.120 -76.216 1.00 63.06 723 THR A N 1
ATOM 5790 C CA . THR A 1 723 ? -15.046 11.574 -76.959 1.00 63.06 723 THR A CA 1
ATOM 5791 C C . THR A 1 723 ? -14.925 11.947 -78.447 1.00 63.06 723 THR A C 1
ATOM 5793 O O . THR A 1 723 ? -13.811 12.082 -78.933 1.00 63.06 723 THR A O 1
ATOM 5796 N N . ASN A 1 724 ? -16.009 12.113 -79.216 1.00 67.81 724 ASN A N 1
ATOM 5797 C CA . ASN A 1 724 ? -15.920 12.172 -80.698 1.00 67.81 724 ASN A CA 1
ATOM 5798 C C . ASN A 1 724 ? -15.275 13.447 -81.297 1.00 67.81 724 ASN A C 1
ATOM 5800 O O . ASN A 1 724 ? -15.065 13.517 -82.507 1.00 67.81 724 ASN A O 1
ATOM 5804 N N . LYS A 1 725 ? -14.989 14.470 -80.488 1.00 67.50 725 LYS A N 1
ATOM 5805 C CA . LYS A 1 725 ? -14.714 15.859 -80.914 1.00 67.50 725 LYS A CA 1
ATOM 5806 C C . LYS A 1 725 ? -13.246 16.087 -81.333 1.00 67.50 725 LYS A C 1
ATOM 5808 O O . LYS A 1 725 ? -12.597 16.985 -80.811 1.00 67.50 725 LYS A O 1
ATOM 5813 N N . ILE A 1 726 ? -12.715 15.227 -82.212 1.00 59.78 726 ILE A N 1
ATOM 5814 C CA . ILE A 1 726 ? -11.257 15.051 -82.395 1.00 59.78 726 ILE A CA 1
ATOM 5815 C C . ILE A 1 726 ? -10.753 15.130 -83.851 1.00 59.78 726 ILE A C 1
ATOM 5817 O O . ILE A 1 726 ? -9.655 15.622 -84.087 1.00 59.78 726 ILE A O 1
ATOM 5821 N N . LYS A 1 727 ? -11.451 14.515 -84.815 1.00 63.06 727 LYS A N 1
ATOM 5822 C CA . LYS A 1 727 ? -10.752 13.527 -85.668 1.00 63.06 727 LYS A CA 1
ATOM 5823 C C . LYS A 1 727 ? -10.521 13.863 -87.153 1.00 63.06 727 LYS A C 1
ATOM 5825 O O . LYS A 1 727 ? -10.133 12.968 -87.899 1.00 63.06 727 LYS A O 1
ATOM 5830 N N . GLU A 1 728 ? -10.738 15.104 -87.581 1.00 63.94 728 GLU A N 1
ATOM 5831 C CA . GLU A 1 728 ? -10.711 15.502 -89.010 1.00 63.94 728 GLU A CA 1
ATOM 5832 C C . GLU A 1 728 ? -9.622 16.537 -89.354 1.00 63.94 728 GLU A C 1
ATOM 5834 O O . GLU A 1 728 ? -9.449 16.910 -90.513 1.00 63.94 728 GLU A O 1
ATOM 5839 N N . SER A 1 729 ? -8.856 16.979 -88.358 1.00 51.53 729 SER A N 1
ATOM 5840 C CA . SER A 1 729 ? -7.870 18.051 -88.484 1.00 51.53 729 SER A CA 1
ATOM 5841 C C . SER A 1 729 ? -6.535 17.600 -89.117 1.00 51.53 729 SER A C 1
ATOM 5843 O O . SER A 1 729 ? -6.165 16.418 -89.139 1.00 51.53 729 SER A O 1
ATOM 5845 N N . ASP A 1 730 ? -5.726 18.547 -89.599 1.00 60.47 730 ASP A N 1
ATOM 5846 C CA . ASP A 1 730 ? -4.278 18.445 -89.386 1.00 60.47 730 ASP A CA 1
ATOM 5847 C C . ASP A 1 730 ? -3.932 18.708 -87.904 1.00 60.47 730 ASP A C 1
ATOM 5849 O O . ASP A 1 730 ? -4.802 18.982 -87.086 1.00 60.47 730 ASP A O 1
ATOM 5853 N N . LEU A 1 731 ? -2.709 18.390 -87.497 1.00 36.69 731 LEU A N 1
ATOM 5854 C CA . LEU A 1 731 ? -2.503 17.382 -86.448 1.00 36.69 731 LEU A CA 1
ATOM 5855 C C . LEU A 1 731 ? -2.964 17.739 -85.008 1.00 36.69 731 LEU A C 1
ATOM 5857 O O . LEU A 1 731 ? -3.042 16.836 -84.176 1.00 36.69 731 LEU A O 1
ATOM 5861 N N . ASP A 1 732 ? -3.282 18.999 -84.697 1.00 40.34 732 ASP A N 1
ATOM 5862 C CA . ASP A 1 732 ? -3.176 19.523 -83.324 1.00 40.34 732 ASP A CA 1
ATOM 5863 C C . ASP A 1 732 ? -4.479 19.815 -82.544 1.00 40.34 732 ASP A C 1
ATOM 5865 O O . ASP A 1 732 ? -4.453 19.797 -81.312 1.00 40.34 732 ASP A O 1
ATOM 5869 N N . SER A 1 733 ? -5.620 20.103 -83.185 1.00 57.59 733 SER A N 1
ATOM 5870 C CA . SER A 1 733 ? -6.712 20.909 -82.572 1.00 57.59 733 SER A CA 1
ATOM 5871 C C . SER A 1 733 ? -7.538 20.299 -81.410 1.00 57.59 733 SER A C 1
ATOM 5873 O O . SER A 1 733 ? -8.572 20.865 -81.056 1.00 57.59 733 SER A O 1
ATOM 5875 N N . ALA A 1 734 ? -7.165 19.157 -80.824 1.00 60.47 734 ALA A N 1
ATOM 5876 C CA . ALA A 1 734 ? -8.107 18.289 -80.099 1.00 60.47 734 ALA A CA 1
ATOM 5877 C C . ALA A 1 734 ? -7.617 17.758 -78.727 1.00 60.47 734 ALA A C 1
ATOM 5879 O O . ALA A 1 734 ? -7.315 16.571 -78.594 1.00 60.47 734 ALA A O 1
ATOM 5880 N N . LYS A 1 735 ? -7.553 18.615 -77.686 1.00 45.84 735 LYS A N 1
ATOM 5881 C CA . LYS A 1 735 ? -7.022 18.231 -76.347 1.00 45.84 735 LYS A CA 1
ATOM 5882 C C . LYS A 1 735 ? -7.718 18.769 -75.075 1.00 45.84 735 LYS A C 1
ATOM 5884 O O . LYS A 1 735 ? -7.449 18.244 -74.001 1.00 45.84 735 LYS A O 1
ATOM 5889 N N . ASP A 1 736 ? -8.594 19.774 -75.147 1.00 59.12 736 ASP A N 1
ATOM 5890 C CA . ASP A 1 736 ? -8.875 20.667 -73.991 1.00 59.12 736 ASP A CA 1
ATOM 5891 C C . ASP A 1 736 ? -10.096 20.309 -73.093 1.00 59.12 736 ASP A C 1
ATOM 5893 O O . ASP A 1 736 ? -10.308 20.884 -72.029 1.00 59.12 736 ASP A O 1
ATOM 5897 N N . LEU A 1 737 ? -10.953 19.358 -73.486 1.00 65.00 737 LEU A N 1
ATOM 5898 C CA . LEU A 1 737 ? -12.342 19.279 -72.977 1.00 65.00 737 LEU A CA 1
ATOM 5899 C C . LEU A 1 737 ? -12.546 18.646 -71.571 1.00 65.00 737 LEU A C 1
ATOM 5901 O O . LEU A 1 737 ? -13.684 18.489 -71.125 1.00 65.00 737 LEU A O 1
ATOM 5905 N N . LYS A 1 738 ? -11.491 18.189 -70.890 1.00 71.50 738 LYS A N 1
ATOM 5906 C CA . LYS A 1 738 ? -11.560 16.946 -70.087 1.00 71.50 738 LYS A CA 1
ATOM 5907 C C . LYS A 1 738 ? -11.688 17.089 -68.549 1.00 71.50 738 LYS A C 1
ATOM 5909 O O . LYS A 1 738 ? -12.016 16.105 -67.892 1.00 71.50 738 LYS A O 1
ATOM 5914 N N . ASP A 1 739 ? -11.504 18.273 -67.950 1.00 58.94 739 ASP A N 1
ATOM 5915 C CA . ASP A 1 739 ? -11.271 18.393 -66.485 1.00 58.94 739 ASP A CA 1
ATOM 5916 C C . ASP A 1 739 ? -12.443 18.857 -65.577 1.00 58.94 739 ASP A C 1
ATOM 5918 O O . ASP A 1 739 ? -12.344 18.765 -64.353 1.00 58.94 739 ASP A O 1
ATOM 5922 N N . LYS A 1 740 ? -13.581 19.338 -66.103 1.00 67.75 740 LYS A N 1
ATOM 5923 C CA . LYS A 1 740 ? -14.602 20.051 -65.283 1.00 67.75 740 LYS A CA 1
ATOM 5924 C C . LYS A 1 740 ? -15.543 19.189 -64.415 1.00 67.75 740 LYS A C 1
ATOM 5926 O O . LYS A 1 740 ? -16.326 19.738 -63.645 1.00 67.75 740 LYS A O 1
ATOM 5931 N N . ILE A 1 741 ? -15.519 17.862 -64.532 1.00 69.56 741 ILE A N 1
ATOM 5932 C CA . ILE A 1 741 ? -16.657 16.998 -64.134 1.00 69.56 741 ILE A CA 1
ATOM 5933 C C . ILE A 1 741 ? -16.593 16.527 -62.656 1.00 69.56 741 ILE A C 1
ATOM 5935 O O . ILE A 1 741 ? -17.569 16.019 -62.107 1.00 69.56 741 ILE A O 1
ATOM 5939 N N . SER A 1 742 ? -15.469 16.722 -61.962 1.00 66.38 742 SER A N 1
ATOM 5940 C CA . SER A 1 742 ? -15.119 15.948 -60.753 1.00 66.38 742 SER A CA 1
ATOM 5941 C C . SER A 1 742 ? -15.688 16.418 -59.397 1.00 66.38 742 SER A C 1
ATOM 5943 O O . SER A 1 742 ? -15.498 15.717 -58.405 1.00 66.38 742 SER A O 1
ATOM 5945 N N . GLN A 1 743 ? -16.344 17.582 -59.287 1.00 63.06 743 GLN A N 1
ATOM 5946 C CA . GLN A 1 743 ? -16.574 18.234 -57.974 1.00 63.06 743 GLN A CA 1
ATOM 5947 C C . GLN A 1 743 ? -17.925 17.948 -57.278 1.00 63.06 743 GLN A C 1
ATOM 5949 O O . GLN A 1 743 ? -18.036 18.126 -56.066 1.00 63.06 743 GLN A O 1
ATOM 5954 N N . LEU A 1 744 ? -18.960 17.510 -58.002 1.00 67.19 744 LEU A N 1
ATOM 5955 C CA . LEU A 1 744 ? -20.355 17.538 -57.512 1.00 67.19 744 LEU A CA 1
ATOM 5956 C C . LEU A 1 744 ? -20.697 16.473 -56.437 1.00 67.19 744 LEU A C 1
ATOM 5958 O O . LEU A 1 744 ? -21.728 16.557 -55.775 1.00 67.19 744 LEU A O 1
ATOM 5962 N N . ASN A 1 745 ? -19.848 15.457 -56.264 1.00 69.56 745 ASN A N 1
ATOM 5963 C CA . ASN A 1 745 ? -20.205 14.188 -55.615 1.00 69.56 745 ASN A CA 1
ATOM 5964 C C . ASN A 1 745 ? -20.329 14.235 -54.069 1.00 69.56 745 ASN A C 1
ATOM 5966 O O . ASN A 1 745 ? -21.071 13.451 -53.480 1.00 69.56 745 ASN A O 1
ATOM 5970 N N . ASN A 1 746 ? -19.620 15.141 -53.385 1.00 62.88 746 ASN A N 1
ATOM 5971 C CA . ASN A 1 746 ? -19.404 15.025 -51.930 1.00 62.88 746 ASN A CA 1
ATOM 5972 C C . ASN A 1 746 ? -20.588 15.440 -51.034 1.00 62.88 746 ASN A C 1
ATOM 5974 O O . ASN A 1 746 ? -20.666 14.994 -49.891 1.00 62.88 746 ASN A O 1
ATOM 5978 N N . LEU A 1 747 ? -21.508 16.298 -51.492 1.00 63.75 747 LEU A N 1
ATOM 5979 C CA . LEU A 1 747 ? -22.490 16.921 -50.585 1.00 63.75 747 LEU A CA 1
ATOM 5980 C C . LEU A 1 747 ? -23.630 15.977 -50.146 1.00 63.75 747 LEU A C 1
ATOM 5982 O O . LEU A 1 747 ? -24.296 16.204 -49.138 1.00 63.75 747 LEU A O 1
ATOM 5986 N N . LYS A 1 748 ? -23.868 14.911 -50.912 1.00 68.38 748 LYS A N 1
ATOM 5987 C CA . LYS A 1 748 ? -25.100 14.107 -50.861 1.00 68.38 748 LYS A CA 1
ATOM 5988 C C . LYS A 1 748 ? -25.206 13.176 -49.641 1.00 68.38 748 LYS A C 1
ATOM 5990 O O . LYS A 1 748 ? -26.263 12.614 -49.382 1.00 68.38 748 LYS A O 1
ATOM 5995 N N . GLN A 1 749 ? -24.121 13.014 -48.881 1.00 65.81 749 GLN A N 1
ATOM 5996 C CA . GLN A 1 749 ? -23.969 11.949 -47.880 1.00 65.81 749 GLN A CA 1
ATOM 5997 C C . GLN A 1 749 ? -24.465 12.302 -46.457 1.00 65.81 749 GLN A C 1
ATOM 5999 O O . GLN A 1 749 ? -24.469 11.432 -45.592 1.00 65.81 749 GLN A O 1
ATOM 6004 N N . GLN A 1 750 ? -24.885 13.546 -46.178 1.00 60.31 750 GLN A N 1
ATOM 6005 C CA . GLN A 1 750 ? -25.073 14.017 -44.788 1.00 60.31 750 GLN A CA 1
ATOM 6006 C C . GLN A 1 750 ? -26.495 13.880 -44.196 1.00 60.31 750 GLN A C 1
ATOM 6008 O O . GLN A 1 750 ? -26.627 13.568 -43.013 1.00 60.31 750 GLN A O 1
ATOM 6013 N N . VAL A 1 751 ? -27.577 14.092 -44.960 1.00 62.56 751 VAL A N 1
ATOM 6014 C CA . VAL A 1 751 ? -28.951 14.141 -44.387 1.00 62.56 751 VAL A CA 1
ATOM 6015 C C . VAL A 1 751 ? -29.580 12.763 -44.125 1.00 62.56 751 VAL A C 1
ATOM 6017 O O . VAL A 1 751 ? -30.537 12.657 -43.353 1.00 62.56 751 VAL A O 1
ATOM 6020 N N . GLN A 1 752 ? -28.977 11.689 -44.643 1.00 67.12 752 GLN A N 1
ATOM 6021 C CA . GLN A 1 752 ? -29.411 10.295 -44.461 1.00 67.12 752 GLN A CA 1
ATOM 6022 C C . GLN A 1 752 ? -29.589 9.884 -42.975 1.00 67.12 752 GLN A C 1
ATOM 6024 O O . GLN A 1 752 ? -30.286 8.914 -42.682 1.00 67.12 752 GLN A O 1
ATOM 6029 N N . GLY A 1 753 ? -28.973 10.604 -42.025 1.00 59.94 753 GLY A N 1
ATOM 6030 C CA . GLY A 1 753 ? -28.960 10.261 -40.598 1.00 59.94 753 GLY A CA 1
ATOM 6031 C C . GLY A 1 753 ? -30.203 10.629 -39.769 1.00 59.94 753 GLY A C 1
ATOM 6032 O O . GLY A 1 753 ? -30.425 10.003 -38.736 1.00 59.94 753 GLY A O 1
ATOM 6033 N N . VAL A 1 754 ? -31.026 11.613 -40.163 1.00 58.47 754 VAL A N 1
ATOM 6034 C CA . VAL A 1 754 ? -32.091 12.145 -39.267 1.00 58.47 754 VAL A CA 1
ATOM 6035 C C . VAL A 1 754 ? -33.393 11.332 -39.315 1.00 58.47 754 VAL A C 1
ATOM 6037 O O . VAL A 1 754 ? -34.067 11.179 -38.297 1.00 58.47 754 VAL A O 1
ATOM 6040 N N . ILE A 1 755 ? -33.737 10.779 -40.480 1.00 62.25 755 ILE A N 1
ATOM 6041 C CA . ILE A 1 755 ? -35.024 10.101 -40.747 1.00 62.25 755 ILE A CA 1
ATOM 6042 C C . ILE A 1 755 ? -35.146 8.748 -40.014 1.00 62.25 755 ILE A C 1
ATOM 6044 O O . ILE A 1 755 ? -36.249 8.275 -39.741 1.00 62.25 755 ILE A O 1
ATOM 6048 N N . ASN A 1 756 ? -34.020 8.135 -39.643 1.00 63.56 756 ASN A N 1
ATOM 6049 C CA . ASN A 1 756 ? -33.958 6.759 -39.140 1.00 63.56 756 ASN A CA 1
ATOM 6050 C C . ASN A 1 756 ? -34.139 6.623 -37.608 1.00 63.56 756 ASN A C 1
ATOM 6052 O O . ASN A 1 756 ? -33.861 5.565 -37.049 1.00 63.56 756 ASN A O 1
ATOM 6056 N N . ASN A 1 757 ? -34.600 7.667 -36.906 1.00 58.66 757 ASN A N 1
ATOM 6057 C CA . ASN A 1 757 ? -34.761 7.661 -35.443 1.00 58.66 757 ASN A CA 1
ATOM 6058 C C . ASN A 1 757 ? -36.132 7.076 -34.999 1.00 58.66 757 ASN A C 1
ATOM 6060 O O . ASN A 1 757 ? -37.167 7.622 -35.388 1.00 58.66 757 ASN A O 1
ATOM 6064 N N . PRO A 1 758 ? -36.198 6.011 -34.166 1.00 59.75 758 PRO A N 1
ATOM 6065 C CA . PRO A 1 758 ? -37.470 5.340 -33.855 1.00 59.75 758 PRO A CA 1
ATOM 6066 C C . PRO A 1 758 ? -38.448 6.058 -32.903 1.00 59.75 758 PRO A C 1
ATOM 6068 O O . PRO A 1 758 ? -39.622 5.699 -32.886 1.00 59.75 758 PRO A O 1
ATOM 6071 N N . LYS A 1 759 ? -38.013 7.014 -32.068 1.00 57.81 759 LYS A N 1
ATOM 6072 C CA . LYS A 1 759 ? -38.778 7.403 -30.853 1.00 57.81 759 LYS A CA 1
ATOM 6073 C C . LYS A 1 759 ? -40.048 8.249 -31.057 1.00 57.81 759 LYS A C 1
ATOM 6075 O O . LYS A 1 759 ? -40.784 8.442 -30.092 1.00 57.81 759 LYS A O 1
ATOM 6080 N N . ASN A 1 760 ? -40.331 8.734 -32.267 1.00 57.19 760 ASN A N 1
ATOM 6081 C CA . ASN A 1 760 ? -41.370 9.755 -32.491 1.00 57.19 760 ASN A CA 1
ATOM 6082 C C . ASN A 1 760 ? -42.732 9.213 -32.975 1.00 57.19 760 ASN A C 1
ATOM 6084 O O . ASN A 1 760 ? -43.620 10.007 -33.256 1.00 57.19 760 ASN A O 1
ATOM 6088 N N . PHE A 1 761 ? -42.912 7.889 -33.086 1.00 61.03 761 PHE A N 1
ATOM 6089 C CA . PHE A 1 761 ? -44.175 7.241 -33.508 1.00 61.03 761 PHE A CA 1
ATOM 6090 C C . PHE A 1 761 ? -44.773 7.747 -34.841 1.00 61.03 761 PHE A C 1
ATOM 6092 O O . PHE A 1 761 ? -45.966 7.623 -35.104 1.00 61.03 761 PHE A O 1
ATOM 6099 N N . VAL A 1 762 ? -43.908 8.247 -35.726 1.00 57.28 762 VAL A N 1
ATOM 6100 C CA . VAL A 1 762 ? -44.200 8.482 -37.144 1.00 57.28 762 VAL A CA 1
ATOM 6101 C C . VAL A 1 762 ? -44.200 7.136 -37.878 1.00 57.28 762 VAL A C 1
ATOM 6103 O O . VAL A 1 762 ? -43.256 6.356 -37.722 1.00 57.28 762 VAL A O 1
ATOM 6106 N N . SER A 1 763 ? -45.233 6.863 -38.682 1.00 58.66 763 SER A N 1
ATOM 6107 C CA . SER A 1 763 ? -45.398 5.585 -39.390 1.00 58.66 763 SER A CA 1
ATOM 6108 C C . SER A 1 763 ? -44.290 5.316 -40.420 1.00 58.66 763 SER A C 1
ATOM 6110 O O . SER A 1 763 ? -43.744 6.231 -41.042 1.00 58.66 763 SER A O 1
ATOM 6112 N N . ASP A 1 764 ? -43.955 4.041 -40.640 1.00 57.44 764 ASP A N 1
ATOM 6113 C CA . ASP A 1 764 ? -42.840 3.655 -41.521 1.00 57.44 764 ASP A CA 1
ATOM 6114 C C . ASP A 1 764 ? -43.083 3.988 -43.004 1.00 57.44 764 ASP A C 1
ATOM 6116 O O . ASP A 1 764 ? -42.142 4.293 -43.741 1.00 57.44 764 ASP A O 1
ATOM 6120 N N . GLU A 1 765 ? -44.347 4.046 -43.427 1.00 60.94 765 GLU A N 1
ATOM 6121 C CA . GLU A 1 765 ? -44.751 4.560 -44.742 1.00 60.94 765 GLU A CA 1
ATOM 6122 C C . GLU A 1 765 ? -44.349 6.037 -44.926 1.00 60.94 765 GLU A C 1
ATOM 6124 O O . GLU A 1 765 ? -43.887 6.446 -45.996 1.00 60.94 765 GLU A O 1
ATOM 6129 N N . ARG A 1 766 ? -44.420 6.837 -43.851 1.00 64.12 766 ARG A N 1
ATOM 6130 C CA . ARG A 1 766 ? -43.952 8.227 -43.851 1.00 64.12 766 ARG A CA 1
ATOM 6131 C C . ARG A 1 766 ? -42.420 8.311 -43.850 1.00 64.12 766 ARG A C 1
ATOM 6133 O O . ARG A 1 766 ? -41.899 9.220 -44.486 1.00 64.12 766 ARG A O 1
ATOM 6140 N N . LYS A 1 767 ? -41.689 7.357 -43.246 1.00 62.66 767 LYS A N 1
ATOM 6141 C CA . LYS A 1 767 ? -40.209 7.299 -43.324 1.00 62.66 767 LYS A CA 1
ATOM 6142 C C . LYS A 1 767 ? -39.708 7.046 -44.746 1.00 62.66 767 LYS A C 1
ATOM 6144 O O . LYS A 1 767 ? -38.882 7.814 -45.234 1.00 62.66 767 LYS A O 1
ATOM 6149 N N . GLN A 1 768 ? -40.219 6.020 -45.442 1.00 61.78 768 GLN A N 1
ATOM 6150 C CA . GLN A 1 768 ? -39.743 5.683 -46.798 1.00 61.78 768 GLN A CA 1
ATOM 6151 C C . GLN A 1 768 ? -39.858 6.859 -47.782 1.00 61.78 768 GLN A C 1
ATOM 6153 O O . GLN A 1 768 ? -39.016 7.016 -48.672 1.00 61.78 768 GLN A O 1
ATOM 6158 N N . LYS A 1 769 ? -40.893 7.692 -47.616 1.00 64.25 769 LYS A N 1
ATOM 6159 C CA . LYS A 1 769 ? -41.152 8.860 -48.465 1.00 64.25 769 LYS A CA 1
ATOM 6160 C C . LYS A 1 769 ? -40.143 9.999 -48.260 1.00 64.25 769 LYS A C 1
ATOM 6162 O O . LYS A 1 769 ? -39.933 10.771 -49.189 1.00 64.25 769 LYS A O 1
ATOM 6167 N N . LEU A 1 770 ? -39.493 10.079 -47.096 1.00 62.84 770 LEU A N 1
ATOM 6168 C CA . LEU A 1 770 ? -38.438 11.061 -46.816 1.00 62.84 770 LEU A CA 1
ATOM 6169 C C . LEU A 1 770 ? -37.066 10.599 -47.345 1.00 62.84 770 LEU A C 1
ATOM 6171 O O . LEU A 1 770 ? -36.263 11.433 -47.749 1.00 62.84 770 LEU A O 1
ATOM 6175 N N . THR A 1 771 ? -36.801 9.287 -47.397 1.00 63.69 771 THR A N 1
ATOM 6176 C CA . THR A 1 771 ? -35.490 8.750 -47.815 1.00 63.69 771 THR A CA 1
ATOM 6177 C C . THR A 1 771 ? -35.259 8.795 -49.330 1.00 63.69 771 THR A C 1
ATOM 6179 O O . THR A 1 771 ? -34.162 9.146 -49.758 1.00 63.69 771 THR A O 1
ATOM 6182 N N . ARG A 1 772 ? -36.266 8.473 -50.163 1.00 65.31 772 ARG A N 1
ATOM 6183 C CA . ARG A 1 772 ? -36.092 8.458 -51.637 1.00 65.31 772 ARG A CA 1
ATOM 6184 C C . ARG A 1 772 ? -35.701 9.828 -52.211 1.00 65.31 772 ARG A C 1
ATOM 6186 O O . ARG A 1 772 ? -34.895 9.883 -53.131 1.00 65.31 772 ARG A O 1
ATOM 6193 N N . GLY A 1 773 ? -36.201 10.922 -51.630 1.00 62.78 773 GLY A N 1
ATOM 6194 C CA . GLY A 1 773 ? -35.929 12.288 -52.099 1.00 62.78 773 GLY A CA 1
ATOM 6195 C C . GLY A 1 773 ? -34.464 12.741 -52.007 1.00 62.78 773 GLY A C 1
ATOM 6196 O O . GLY A 1 773 ? -34.132 13.796 -52.536 1.00 62.78 773 GLY A O 1
ATOM 6197 N N . LEU A 1 774 ? -33.582 11.968 -51.362 1.00 68.00 774 LEU A N 1
ATOM 6198 C CA . LEU A 1 774 ? -32.165 12.309 -51.200 1.00 68.00 774 LEU A CA 1
ATOM 6199 C C . LEU A 1 774 ? -31.257 11.691 -52.287 1.00 68.00 774 LEU A C 1
ATOM 6201 O O . LEU A 1 774 ? -30.134 12.153 -52.494 1.00 68.00 774 LEU A O 1
ATOM 6205 N N . THR A 1 775 ? -31.725 10.667 -53.012 1.00 63.44 775 THR A N 1
ATOM 6206 C CA . THR A 1 775 ? -30.894 9.905 -53.966 1.00 63.44 775 THR A CA 1
ATOM 6207 C C . THR A 1 775 ? -30.797 10.547 -55.353 1.00 63.44 775 THR A C 1
ATOM 6209 O O . THR A 1 775 ? -29.764 10.398 -56.004 1.00 63.44 775 THR A O 1
ATOM 6212 N N . ASP A 1 776 ? -31.781 11.338 -55.786 1.00 64.12 776 ASP A N 1
ATOM 6213 C CA . ASP A 1 776 ? -31.844 11.846 -57.171 1.00 64.12 776 ASP A CA 1
ATOM 6214 C C . ASP A 1 776 ? -31.287 13.271 -57.360 1.00 64.12 776 ASP A C 1
ATOM 6216 O O . ASP A 1 776 ? -30.932 13.649 -58.477 1.00 64.12 776 ASP A O 1
ATOM 6220 N N . ALA A 1 777 ? -31.114 14.038 -56.276 1.00 60.31 777 ALA A N 1
ATOM 6221 C CA . ALA A 1 777 ? -30.677 15.439 -56.316 1.00 60.31 777 ALA A CA 1
ATOM 6222 C C . ALA A 1 777 ? -29.364 15.650 -57.103 1.00 60.31 777 ALA A C 1
ATOM 6224 O O . ALA A 1 777 ? -28.348 15.000 -56.830 1.00 60.31 777 ALA A O 1
ATOM 6225 N N . LYS A 1 778 ? -29.366 16.591 -58.055 1.00 62.56 778 LYS A N 1
ATOM 6226 C CA . LYS A 1 778 ? -28.167 17.044 -58.798 1.00 62.56 778 LYS A CA 1
ATOM 6227 C C . LYS A 1 778 ? -27.683 18.433 -58.339 1.00 62.56 778 LYS A C 1
ATOM 6229 O O . LYS A 1 778 ? -26.791 19.006 -58.956 1.00 62.56 778 LYS A O 1
ATOM 6234 N N . THR A 1 779 ? -28.282 18.977 -57.276 1.00 57.38 779 THR A N 1
ATOM 6235 C CA . THR A 1 779 ? -28.043 20.333 -56.746 1.00 57.38 779 THR A CA 1
ATOM 6236 C C . THR A 1 779 ? -27.956 20.328 -55.205 1.00 57.38 779 THR A C 1
ATOM 6238 O O . THR A 1 779 ? -27.672 19.280 -54.620 1.00 57.38 779 THR A O 1
ATOM 6241 N N . LYS A 1 780 ? -28.118 21.483 -54.534 1.00 50.81 780 LYS A N 1
ATOM 6242 C CA . LYS A 1 780 ? -27.792 21.679 -53.106 1.00 50.81 780 LYS A CA 1
ATOM 6243 C C . LYS A 1 780 ? -28.995 21.970 -52.193 1.00 50.81 780 LYS A C 1
ATOM 6245 O O . LYS A 1 780 ? -29.050 21.428 -51.090 1.00 50.81 780 LYS A O 1
ATOM 6250 N N . GLU A 1 781 ? -29.952 22.791 -52.619 1.00 50.22 781 GLU A N 1
ATOM 6251 C CA . GLU A 1 781 ? -31.065 23.281 -51.781 1.00 50.22 781 GLU A CA 1
ATOM 6252 C C . GLU A 1 781 ? -32.080 22.202 -51.360 1.00 50.22 781 GLU A C 1
ATOM 6254 O O . GLU A 1 781 ? -32.691 22.307 -50.294 1.00 50.22 781 GLU A O 1
ATOM 6259 N N . GLU A 1 782 ? -32.263 21.160 -52.175 1.00 59.06 782 GLU A N 1
ATOM 6260 C CA . GLU A 1 782 ? -33.359 20.174 -52.071 1.00 59.06 782 GLU A CA 1
ATOM 6261 C C . GLU A 1 782 ? -33.332 19.341 -50.768 1.00 59.06 782 GLU A C 1
ATOM 6263 O O . GLU A 1 782 ? -34.305 18.684 -50.402 1.00 59.06 782 GLU A O 1
ATOM 6268 N N . ILE A 1 783 ? -32.218 19.400 -50.038 1.00 57.88 783 ILE A N 1
ATOM 6269 C CA . ILE A 1 783 ? -31.812 18.439 -49.009 1.00 57.88 783 ILE A CA 1
ATOM 6270 C C . ILE A 1 783 ? -32.320 18.793 -47.586 1.00 57.88 783 ILE A C 1
ATOM 6272 O O . ILE A 1 783 ? -32.327 17.937 -46.703 1.00 57.88 783 ILE A O 1
ATOM 6276 N N . THR A 1 784 ? -32.803 20.018 -47.330 1.00 51.66 784 THR A N 1
ATOM 6277 C CA . THR A 1 784 ? -33.000 20.525 -45.943 1.00 51.66 784 THR A CA 1
ATOM 6278 C C . THR A 1 784 ? -34.430 20.425 -45.377 1.00 51.66 784 THR A C 1
ATOM 6280 O O . THR A 1 784 ? -34.610 20.380 -44.159 1.00 51.66 784 THR A O 1
ATOM 6283 N N . LYS A 1 785 ? -35.480 20.395 -46.210 1.00 59.62 785 LYS A N 1
ATOM 6284 C CA . LYS A 1 785 ? -36.871 20.689 -45.772 1.00 59.62 785 LYS A CA 1
ATOM 6285 C C . LYS A 1 785 ? -37.580 19.559 -44.990 1.00 59.62 785 LYS A C 1
ATOM 6287 O O . LYS A 1 785 ? -38.652 19.769 -44.433 1.00 59.62 785 LYS A O 1
ATOM 6292 N N . LEU A 1 786 ? -36.993 18.365 -44.928 1.00 58.53 786 LEU A N 1
ATOM 6293 C CA . LEU A 1 786 ? -37.659 17.093 -44.590 1.00 58.53 786 LEU A CA 1
ATOM 6294 C C . LEU A 1 786 ? -37.716 16.750 -43.076 1.00 58.53 786 LEU A C 1
ATOM 6296 O O . LEU A 1 786 ? -37.686 15.573 -42.720 1.00 58.53 786 LEU A O 1
ATOM 6300 N N . ARG A 1 787 ? -37.748 17.744 -42.168 1.00 55.41 787 ARG A N 1
ATOM 6301 C CA . ARG A 1 787 ? -37.401 17.540 -40.736 1.00 55.41 787 ARG A CA 1
ATOM 6302 C C . ARG A 1 787 ? -38.497 17.784 -39.674 1.00 55.41 787 ARG A C 1
ATOM 6304 O O . ARG A 1 787 ? -38.335 17.271 -38.570 1.00 55.41 787 ARG A O 1
ATOM 6311 N N . ASN A 1 788 ? -39.579 18.524 -39.953 1.00 56.47 788 ASN A N 1
ATOM 6312 C CA . ASN A 1 788 ? -40.430 19.092 -38.880 1.00 56.47 788 ASN A CA 1
ATOM 6313 C C . ASN A 1 788 ? -41.821 18.454 -38.647 1.00 56.47 788 ASN A C 1
ATOM 6315 O O . ASN A 1 788 ? -42.349 18.601 -37.547 1.00 56.47 788 ASN A O 1
ATOM 6319 N N . ASP A 1 789 ? -42.421 17.745 -39.610 1.00 59.75 789 ASP A N 1
ATOM 6320 C CA . ASP A 1 789 ? -43.845 17.322 -39.567 1.00 59.75 789 ASP A CA 1
ATOM 6321 C C . ASP A 1 789 ? -44.135 16.096 -38.657 1.00 59.75 789 ASP A C 1
ATOM 6323 O O . ASP A 1 789 ? -44.855 15.177 -39.047 1.00 59.75 789 ASP A O 1
ATOM 6327 N N . ALA A 1 790 ? -43.529 16.014 -37.468 1.00 58.88 790 ALA A N 1
ATOM 6328 C CA . ALA A 1 790 ? -43.324 14.745 -36.756 1.00 58.88 790 ALA A CA 1
ATOM 6329 C C . ALA A 1 790 ? -43.960 14.622 -35.349 1.00 58.88 790 ALA A C 1
ATOM 6331 O O . ALA A 1 790 ? -43.586 13.698 -34.625 1.00 58.88 790 ALA A O 1
ATOM 6332 N N . THR A 1 791 ? -44.863 15.527 -34.923 1.00 56.25 791 THR A N 1
ATOM 6333 C CA . THR A 1 791 ? -45.120 15.697 -33.465 1.00 56.25 791 THR A CA 1
ATOM 6334 C C . THR A 1 791 ? -46.563 15.950 -32.973 1.00 56.25 791 THR A C 1
ATOM 6336 O O . THR A 1 791 ? -46.769 15.893 -31.762 1.00 56.25 791 THR A O 1
ATOM 6339 N N . LEU A 1 792 ? -47.571 16.225 -33.817 1.00 61.56 792 LEU A N 1
ATOM 6340 C CA . LEU A 1 792 ? -48.922 16.620 -33.336 1.00 61.56 792 LEU A CA 1
ATOM 6341 C C . LEU A 1 792 ? -49.918 15.451 -33.138 1.00 61.56 792 LEU A C 1
ATOM 6343 O O . LEU A 1 792 ? -50.845 15.557 -32.335 1.00 61.56 792 LEU A O 1
ATOM 6347 N N . GLU A 1 793 ? -49.721 14.325 -33.824 1.00 60.12 793 GLU A N 1
ATOM 6348 C CA . GLU A 1 793 ? -50.723 13.259 -34.054 1.00 60.12 793 GLU A CA 1
ATOM 6349 C C . GLU A 1 793 ? -51.083 12.361 -32.844 1.00 60.12 793 GLU A C 1
ATOM 6351 O O . GLU A 1 793 ? -51.496 11.216 -33.010 1.00 60.12 793 GLU A O 1
ATOM 6356 N N . LYS A 1 794 ? -50.924 12.833 -31.598 1.00 60.78 794 LYS A N 1
ATOM 6357 C CA . LYS A 1 794 ? -51.011 11.958 -30.411 1.00 60.78 794 LYS A CA 1
ATOM 6358 C C . LYS A 1 794 ? -52.348 11.954 -29.654 1.00 60.78 794 LYS A C 1
ATOM 6360 O O . LYS A 1 794 ? -52.690 10.921 -29.093 1.00 60.78 794 LYS A O 1
ATOM 6365 N N . LYS A 1 795 ? -53.093 13.069 -29.574 1.00 58.78 795 LYS A N 1
ATOM 6366 C CA . LYS A 1 795 ? -54.197 13.207 -28.582 1.00 58.78 795 LYS A CA 1
ATOM 6367 C C . LYS A 1 795 ? -55.630 13.076 -29.128 1.00 58.78 795 LYS A C 1
ATOM 6369 O O . LYS A 1 795 ? -56.552 12.888 -28.346 1.00 58.78 795 LYS A O 1
ATOM 6374 N N . LYS A 1 796 ? -55.852 13.154 -30.446 1.00 61.50 796 LYS A N 1
ATOM 6375 C CA . LYS A 1 796 ? -57.210 13.023 -31.027 1.00 61.50 796 LYS A CA 1
ATOM 6376 C C . LYS A 1 796 ? -57.705 11.577 -31.143 1.00 61.50 796 LYS A C 1
ATOM 6378 O O . LYS A 1 796 ? -58.901 11.351 -31.277 1.00 61.50 796 LYS A O 1
ATOM 6383 N N . HIS A 1 797 ? -56.792 10.609 -31.095 1.00 64.75 797 HIS A N 1
ATOM 6384 C CA . HIS A 1 797 ? -57.032 9.219 -31.489 1.00 64.75 797 HIS A CA 1
ATOM 6385 C C . HIS A 1 797 ? -58.027 8.454 -30.589 1.00 64.75 797 HIS A C 1
ATOM 6387 O O . HIS A 1 797 ? -58.614 7.474 -31.032 1.00 64.75 797 HIS A O 1
ATOM 6393 N N . GLU A 1 798 ? -58.233 8.884 -29.340 1.00 55.41 798 GLU A N 1
ATOM 6394 C CA . GLU A 1 798 ? -58.839 8.035 -28.300 1.00 55.41 798 GLU A CA 1
ATOM 6395 C C . GLU A 1 798 ? -60.369 8.175 -28.177 1.00 55.41 798 GLU A C 1
ATOM 6397 O O . GLU A 1 798 ? -61.074 7.171 -28.101 1.00 55.41 798 GLU A O 1
ATOM 6402 N N . ALA A 1 799 ? -60.922 9.393 -28.210 1.00 59.59 799 ALA A N 1
ATOM 6403 C CA . ALA A 1 799 ? -62.364 9.606 -28.004 1.00 59.59 799 ALA A CA 1
ATOM 6404 C C . ALA A 1 799 ? -63.237 9.166 -29.207 1.00 59.59 799 ALA A C 1
ATOM 6406 O O . ALA A 1 799 ? -64.434 8.910 -29.068 1.00 59.59 799 ALA A O 1
ATOM 6407 N N . ILE A 1 800 ? -62.628 9.041 -30.390 1.00 61.50 800 ILE A N 1
ATOM 6408 C CA . ILE A 1 800 ? -63.274 8.675 -31.662 1.00 61.50 800 ILE A CA 1
ATOM 6409 C C . ILE A 1 800 ? -63.903 7.272 -31.622 1.00 61.50 800 ILE A C 1
ATOM 6411 O O . ILE A 1 800 ? -64.976 7.057 -32.191 1.00 61.50 800 ILE A O 1
ATOM 6415 N N . GLU A 1 801 ? -63.248 6.318 -30.954 1.00 66.81 801 GLU A N 1
ATOM 6416 C CA . GLU A 1 801 ? -63.588 4.887 -31.021 1.00 66.81 801 GLU A CA 1
ATOM 6417 C C . GLU A 1 801 ? -64.879 4.493 -30.282 1.00 66.81 801 GLU A C 1
ATOM 6419 O O . GLU A 1 801 ? -65.349 3.363 -30.426 1.00 66.81 801 GLU A O 1
ATOM 6424 N N . LEU A 1 802 ? -65.503 5.410 -29.530 1.00 58.16 802 LEU A N 1
ATOM 6425 C CA . LEU A 1 802 ? -66.742 5.131 -28.790 1.00 58.16 802 LEU A CA 1
ATOM 6426 C C . LEU A 1 802 ? -68.005 5.660 -29.488 1.00 58.16 802 LEU A C 1
ATOM 6428 O O . LEU A 1 802 ? -69.030 4.970 -29.506 1.00 58.16 802 LEU A O 1
ATOM 6432 N N . ALA A 1 803 ? -67.918 6.810 -30.167 1.00 57.44 803 ALA A N 1
ATOM 6433 C CA . ALA A 1 803 ? -68.944 7.254 -31.119 1.00 57.44 803 ALA A CA 1
ATOM 6434 C C . ALA A 1 803 ? -69.181 6.192 -32.207 1.00 57.44 803 ALA A C 1
ATOM 6436 O O . ALA A 1 803 ? -70.328 5.859 -32.516 1.00 57.44 803 ALA A O 1
ATOM 6437 N N . LYS A 1 804 ? -68.089 5.545 -32.655 1.00 62.03 804 LYS A N 1
ATOM 6438 C CA . LYS A 1 804 ? -68.063 4.351 -33.523 1.00 62.03 804 LYS A CA 1
ATOM 6439 C C . LYS A 1 804 ? -68.874 3.147 -33.022 1.00 62.03 804 LYS A C 1
ATOM 6441 O O . LYS A 1 804 ? -68.980 2.160 -33.750 1.00 62.03 804 LYS A O 1
ATOM 6446 N N . LYS A 1 805 ? -69.452 3.192 -31.812 1.00 55.50 805 LYS A N 1
ATOM 6447 C CA . LYS A 1 805 ? -70.189 2.071 -31.211 1.00 55.50 805 LYS A CA 1
ATOM 6448 C C . LYS A 1 805 ? -71.641 2.354 -30.830 1.00 55.50 805 LYS A C 1
ATOM 6450 O O . LYS A 1 805 ? -72.486 1.535 -31.170 1.00 55.50 805 LYS A O 1
ATOM 6455 N N . ILE A 1 806 ? -71.957 3.481 -30.183 1.00 58.38 806 ILE A N 1
ATOM 6456 C CA . ILE A 1 806 ? -73.359 3.819 -29.821 1.00 58.38 806 ILE A CA 1
ATOM 6457 C C . ILE A 1 806 ? -74.219 3.958 -31.081 1.00 58.38 806 ILE A C 1
ATOM 6459 O O . ILE A 1 806 ? -75.369 3.533 -31.127 1.00 58.38 806 ILE A O 1
ATOM 6463 N N . LEU A 1 807 ? -73.616 4.534 -32.115 1.00 56.62 807 LEU A N 1
ATOM 6464 C CA . LEU A 1 807 ? -74.253 4.864 -33.378 1.00 56.62 807 LEU A CA 1
ATOM 6465 C C . LEU A 1 807 ? -73.691 3.977 -34.509 1.00 56.62 807 LEU A C 1
ATOM 6467 O O . LEU A 1 807 ? -73.831 4.284 -35.685 1.00 56.62 807 LEU A O 1
ATOM 6471 N N . LYS A 1 808 ? -73.107 2.822 -34.155 1.00 53.72 808 LYS A N 1
ATOM 6472 C CA . LYS A 1 808 ? -72.644 1.763 -35.075 1.00 53.72 808 LYS A CA 1
ATOM 6473 C C . LYS A 1 808 ? -73.709 1.381 -36.104 1.00 53.72 808 LYS A C 1
ATOM 6475 O O . LYS A 1 808 ? -73.408 1.216 -37.280 1.00 53.72 808 LYS A O 1
ATOM 6480 N N . ASP A 1 809 ? -74.947 1.274 -35.634 1.00 62.78 809 ASP A N 1
ATOM 6481 C CA . ASP A 1 809 ? -76.117 0.893 -36.426 1.00 62.78 809 ASP A CA 1
ATOM 6482 C C . ASP A 1 809 ? -76.927 2.138 -36.888 1.00 62.78 809 ASP A C 1
ATOM 6484 O O . ASP A 1 809 ? -77.982 2.020 -37.504 1.00 62.78 809 ASP A O 1
ATOM 6488 N N . LYS A 1 810 ? -76.391 3.346 -36.633 1.00 52.62 810 LYS A N 1
ATOM 6489 C CA . LYS A 1 810 ? -76.806 4.663 -37.155 1.00 52.62 810 LYS A CA 1
ATOM 6490 C C . LYS A 1 810 ? -75.580 5.417 -37.740 1.00 52.62 810 LYS A C 1
ATOM 6492 O O . LYS A 1 810 ? -75.205 6.478 -37.231 1.00 52.62 810 LYS A O 1
ATOM 6497 N N . PRO A 1 811 ? -74.905 4.881 -38.774 1.00 58.44 811 PRO A N 1
ATOM 6498 C CA . PRO A 1 811 ? -73.516 5.227 -39.097 1.00 58.44 811 PRO A CA 1
ATOM 6499 C C . PRO A 1 811 ? -73.227 6.713 -39.357 1.00 58.44 811 PRO A C 1
ATOM 6501 O O . PRO A 1 811 ? -72.153 7.180 -38.997 1.00 58.44 811 PRO A O 1
ATOM 6504 N N . GLU A 1 812 ? -74.162 7.491 -39.906 1.00 60.25 812 GLU A N 1
ATOM 6505 C CA . GLU A 1 812 ? -73.911 8.918 -40.173 1.00 60.25 812 GLU A CA 1
ATOM 6506 C C . GLU A 1 812 ? -74.157 9.816 -38.942 1.00 60.25 812 GLU A C 1
ATOM 6508 O O . GLU A 1 812 ? -73.515 10.853 -38.790 1.00 60.25 812 GLU A O 1
ATOM 6513 N N . GLU A 1 813 ? -74.998 9.370 -38.002 1.00 63.69 813 GLU A N 1
ATOM 6514 C CA . GLU A 1 813 ? -75.106 9.954 -36.657 1.00 63.69 813 GLU A CA 1
ATOM 6515 C C . GLU A 1 813 ? -73.818 9.632 -35.865 1.00 63.69 813 GLU A C 1
ATOM 6517 O O . GLU A 1 813 ? -73.272 10.499 -35.187 1.00 63.69 813 GLU A O 1
ATOM 6522 N N . LEU A 1 814 ? -73.255 8.422 -36.043 1.00 55.09 814 LEU A N 1
ATOM 6523 C CA . LEU A 1 814 ? -71.910 8.049 -35.568 1.00 55.09 814 LEU A CA 1
ATOM 6524 C C . LEU A 1 814 ? -70.872 9.012 -36.105 1.00 55.09 814 LEU A C 1
ATOM 6526 O O . LEU A 1 814 ? -70.100 9.562 -35.328 1.00 55.09 814 LEU A O 1
ATOM 6530 N N . LYS A 1 815 ? -70.852 9.214 -37.419 1.00 61.94 815 LYS A N 1
ATOM 6531 C CA . LYS A 1 815 ? -69.873 10.053 -38.098 1.00 61.94 815 LYS A CA 1
ATOM 6532 C C . LYS A 1 815 ? -69.936 11.490 -37.589 1.00 61.94 815 LYS A C 1
ATOM 6534 O O . LYS A 1 815 ? -68.902 12.014 -37.190 1.00 61.94 815 LYS A O 1
ATOM 6539 N N . GLN A 1 816 ? -71.137 12.062 -37.465 1.00 67.44 816 GLN A N 1
ATOM 6540 C CA . GLN A 1 816 ? -71.321 13.380 -36.856 1.00 67.44 816 GLN A CA 1
ATOM 6541 C C . GLN A 1 816 ? -70.847 13.433 -35.402 1.00 67.44 816 GLN A C 1
ATOM 6543 O O . GLN A 1 816 ? -70.211 14.411 -35.039 1.00 67.44 816 GLN A O 1
ATOM 6548 N N . VAL A 1 817 ? -71.063 12.402 -34.577 1.00 61.53 817 VAL A N 1
ATOM 6549 C CA . VAL A 1 817 ? -70.547 12.382 -33.192 1.00 61.53 817 VAL A CA 1
ATOM 6550 C C . VAL A 1 817 ? -69.037 12.085 -33.134 1.00 61.53 817 VAL A C 1
ATOM 6552 O O . VAL A 1 817 ? -68.357 12.577 -32.244 1.00 61.53 817 VAL A O 1
ATOM 6555 N N . THR A 1 818 ? -68.458 11.370 -34.102 1.00 62.62 818 THR A N 1
ATOM 6556 C CA . THR A 1 818 ? -67.001 11.208 -34.283 1.00 62.62 818 THR A CA 1
ATOM 6557 C C . THR A 1 818 ? -66.338 12.514 -34.742 1.00 62.62 818 THR A C 1
ATOM 6559 O O . THR A 1 818 ? -65.209 12.811 -34.344 1.00 62.62 818 THR A O 1
ATOM 6562 N N . GLU A 1 819 ? -67.014 13.311 -35.565 1.00 60.62 819 GLU A N 1
ATOM 6563 C CA . GLU A 1 819 ? -66.549 14.614 -36.053 1.00 60.62 819 GLU A CA 1
ATOM 6564 C C . GLU A 1 819 ? -66.738 15.693 -34.969 1.00 60.62 819 GLU A C 1
ATOM 6566 O O . GLU A 1 819 ? -65.769 16.365 -34.614 1.00 60.62 819 GLU A O 1
ATOM 6571 N N . GLU A 1 820 ? -67.901 15.721 -34.307 1.00 65.00 820 GLU A N 1
ATOM 6572 C CA . GLU A 1 820 ? -68.209 16.469 -33.073 1.00 65.00 820 GLU A CA 1
ATOM 6573 C C . GLU A 1 820 ? -67.447 15.926 -31.833 1.00 65.00 820 GLU A C 1
ATOM 6575 O O . GLU A 1 820 ? -67.668 16.379 -30.716 1.00 65.00 820 GLU A O 1
ATOM 6580 N N . ILE A 1 821 ? -66.487 15.010 -32.014 1.00 56.84 821 ILE A N 1
ATOM 6581 C CA . ILE A 1 821 ? -65.469 14.628 -31.017 1.00 56.84 821 ILE A CA 1
ATOM 6582 C C . ILE A 1 821 ? -64.054 14.983 -31.498 1.00 56.84 821 ILE A C 1
ATOM 6584 O O . ILE A 1 821 ? -63.264 15.520 -30.723 1.00 56.84 821 ILE A O 1
ATOM 6588 N N . ASN A 1 822 ? -63.737 14.800 -32.787 1.00 61.09 822 ASN A N 1
ATOM 6589 C CA . ASN A 1 822 ? -62.504 15.316 -33.409 1.00 61.09 822 ASN A CA 1
ATOM 6590 C C . ASN A 1 822 ? -62.338 16.845 -33.279 1.00 61.09 822 ASN A C 1
ATOM 6592 O O . ASN A 1 822 ? -61.222 17.360 -33.455 1.00 61.09 822 ASN A O 1
ATOM 6596 N N . SER A 1 823 ? -63.441 17.557 -33.023 1.00 56.75 823 SER A N 1
ATOM 6597 C CA . SER A 1 823 ? -63.539 19.016 -32.969 1.00 56.75 823 SER A CA 1
ATOM 6598 C C . SER A 1 823 ? -63.803 19.612 -31.574 1.00 56.75 823 SER A C 1
ATOM 6600 O O . SER A 1 823 ? -64.074 20.809 -31.504 1.00 56.75 823 SER A O 1
ATOM 6602 N N . LYS A 1 824 ? -63.790 18.832 -30.481 1.00 58.34 824 LYS A N 1
ATOM 6603 C CA . LYS A 1 824 ? -64.027 19.358 -29.117 1.00 58.34 824 LYS A CA 1
ATOM 6604 C C . LYS A 1 824 ? -62.722 19.617 -28.373 1.00 58.34 824 LYS A C 1
ATOM 6606 O O . LYS A 1 824 ? -61.730 18.913 -28.555 1.00 58.34 824 LYS A O 1
ATOM 6611 N N . ASP A 1 825 ? -62.760 20.619 -27.506 1.00 50.28 825 ASP A N 1
ATOM 6612 C CA . ASP A 1 825 ? -61.638 21.106 -26.702 1.00 50.28 825 ASP A CA 1
ATOM 6613 C C . ASP A 1 825 ? -61.862 20.976 -25.182 1.00 50.28 825 ASP A C 1
ATOM 6615 O O . ASP A 1 825 ? -60.888 20.985 -24.428 1.00 50.28 825 ASP A O 1
ATOM 6619 N N . ASN A 1 826 ? -63.103 20.773 -24.720 1.00 48.72 826 ASN A N 1
ATOM 6620 C CA . ASN A 1 826 ? -63.409 20.432 -23.329 1.00 48.72 826 ASN A CA 1
ATOM 6621 C C . ASN A 1 826 ? -64.545 19.401 -23.175 1.00 48.72 826 ASN A C 1
ATOM 6623 O O . ASN A 1 826 ? -65.307 19.123 -24.099 1.00 48.72 826 ASN A O 1
ATOM 6627 N N . GLU A 1 827 ? -64.585 18.809 -21.981 1.00 37.16 827 GLU A N 1
ATOM 6628 C CA . GLU A 1 827 ? -65.206 17.522 -21.654 1.00 37.16 827 GLU A CA 1
ATOM 6629 C C . GLU A 1 827 ? -66.739 17.563 -21.530 1.00 37.16 827 GLU A C 1
ATOM 6631 O O . GLU A 1 827 ? -67.447 17.008 -22.365 1.00 37.16 827 GLU A O 1
ATOM 6636 N N . ARG A 1 828 ? -67.275 18.173 -20.465 1.00 51.22 828 ARG A N 1
ATOM 6637 C CA . ARG A 1 828 ? -68.638 17.867 -19.987 1.00 51.22 828 ARG A CA 1
ATOM 6638 C C . ARG A 1 828 ? -69.761 18.276 -20.951 1.00 51.22 828 ARG A C 1
ATOM 6640 O O . ARG A 1 828 ? -70.842 17.693 -20.933 1.00 51.22 828 ARG A O 1
ATOM 6647 N N . SER A 1 829 ? -69.495 19.226 -21.844 1.00 50.00 829 SER A N 1
ATOM 6648 C CA . SER A 1 829 ? -70.416 19.641 -22.913 1.00 50.00 829 SER A CA 1
ATOM 6649 C C . SER A 1 829 ? -70.575 18.602 -24.038 1.00 50.00 829 SER A C 1
ATOM 6651 O O . SER A 1 829 ? -71.385 18.811 -24.938 1.00 50.00 829 SER A O 1
ATOM 6653 N N . ILE A 1 830 ? -69.835 17.486 -23.992 1.00 52.38 830 ILE A N 1
ATOM 6654 C CA . ILE A 1 830 ? -69.986 16.327 -24.889 1.00 52.38 830 ILE A CA 1
ATOM 6655 C C . ILE A 1 830 ? -71.191 15.443 -24.482 1.00 52.38 830 ILE A C 1
ATOM 6657 O O . ILE A 1 830 ? -71.679 14.674 -25.304 1.00 52.38 830 ILE A O 1
ATOM 6661 N N . ASP A 1 831 ? -71.749 15.604 -23.271 1.00 46.72 831 ASP A N 1
ATOM 6662 C CA . ASP A 1 831 ? -72.837 14.746 -22.752 1.00 46.72 831 ASP A CA 1
ATOM 6663 C C . ASP A 1 831 ? -74.258 15.320 -22.919 1.00 46.72 831 ASP A C 1
ATOM 6665 O O . ASP A 1 831 ? -75.191 14.580 -23.233 1.00 46.72 831 ASP A O 1
ATOM 6669 N N . ALA A 1 832 ? -74.453 16.643 -22.810 1.00 58.94 832 ALA A N 1
ATOM 6670 C CA . ALA A 1 832 ? -75.743 17.278 -23.150 1.00 58.94 832 ALA A CA 1
ATOM 6671 C C . ALA A 1 832 ? -76.141 17.004 -24.621 1.00 58.94 832 ALA A C 1
ATOM 6673 O O . ALA A 1 832 ? -77.315 16.914 -24.986 1.00 58.94 832 ALA A O 1
ATOM 6674 N N . ILE A 1 833 ? -75.123 16.780 -25.453 1.00 59.56 833 ILE A N 1
ATOM 6675 C CA . ILE A 1 833 ? -75.205 16.319 -26.837 1.00 59.56 833 ILE A CA 1
ATOM 6676 C C . ILE A 1 833 ? -75.868 14.938 -26.970 1.00 59.56 833 ILE A C 1
ATOM 6678 O O . ILE A 1 833 ? -76.480 14.698 -28.006 1.00 59.56 833 ILE A O 1
ATOM 6682 N N . VAL A 1 834 ? -75.822 14.064 -25.955 1.00 51.34 834 VAL A N 1
ATOM 6683 C CA . VAL A 1 834 ? -76.378 12.696 -26.002 1.00 51.34 834 VAL A CA 1
ATOM 6684 C C . VAL A 1 834 ? -77.882 12.664 -25.692 1.00 51.34 834 VAL A C 1
ATOM 6686 O O . VAL A 1 834 ? -78.633 11.984 -26.394 1.00 51.34 834 VAL A O 1
ATOM 6689 N N . SER A 1 835 ? -78.365 13.444 -24.716 1.00 62.41 835 SER A N 1
ATOM 6690 C CA . SER A 1 835 ? -79.815 13.631 -24.485 1.00 62.41 835 SER A CA 1
ATOM 6691 C C . SER A 1 835 ? -80.506 14.272 -25.698 1.00 62.41 835 SER A C 1
ATOM 6693 O O . SER A 1 835 ? -81.624 13.906 -26.072 1.00 62.41 835 SER A O 1
ATOM 6695 N N . ARG A 1 836 ? -79.788 15.172 -26.382 1.00 61.38 836 ARG A N 1
ATOM 6696 C CA . ARG A 1 836 ? -80.204 15.834 -27.626 1.00 61.38 836 ARG A CA 1
ATOM 6697 C C . ARG A 1 836 ? -80.449 14.857 -28.789 1.00 61.38 836 ARG A C 1
ATOM 6699 O O . ARG A 1 836 ? -81.324 15.134 -29.600 1.00 61.38 836 ARG A O 1
ATOM 6706 N N . ILE A 1 837 ? -79.777 13.698 -28.851 1.00 68.25 837 ILE A N 1
ATOM 6707 C CA . ILE A 1 837 ? -79.980 12.669 -29.907 1.00 68.25 837 ILE A CA 1
ATOM 6708 C C . ILE A 1 837 ? -81.229 11.785 -29.668 1.00 68.25 837 ILE A C 1
ATOM 6710 O O . ILE A 1 837 ? -81.371 10.705 -30.246 1.00 68.25 837 ILE A O 1
ATOM 6714 N N . LYS A 1 838 ? -82.130 12.226 -28.779 1.00 53.38 838 LYS A N 1
ATOM 6715 C CA . LYS A 1 838 ? -83.424 11.592 -28.464 1.00 53.38 838 LYS A CA 1
ATOM 6716 C C . LYS A 1 838 ? -84.574 12.609 -28.448 1.00 53.38 838 LYS A C 1
ATOM 6718 O O . LYS A 1 838 ? -85.627 12.306 -28.992 1.00 53.38 838 LYS A O 1
ATOM 6723 N N . GLY A 1 839 ? -84.331 13.823 -27.937 1.00 62.88 839 GLY A N 1
ATOM 6724 C CA . GLY A 1 839 ? -85.043 15.038 -28.367 1.00 62.88 839 GLY A CA 1
ATOM 6725 C C . GLY A 1 839 ? -86.307 15.451 -27.598 1.00 62.88 839 GLY A C 1
ATOM 6726 O O . GLY A 1 839 ? -87.397 15.421 -28.157 1.00 62.88 839 GLY A O 1
ATOM 6727 N N . ASP A 1 840 ? -86.142 15.970 -26.379 1.00 61.28 840 ASP A N 1
ATOM 6728 C CA . ASP A 1 840 ? -87.096 16.883 -25.713 1.00 61.28 840 ASP A CA 1
ATOM 6729 C C . ASP A 1 840 ? -86.312 18.132 -25.242 1.00 61.28 840 ASP A C 1
ATOM 6731 O O . ASP A 1 840 ? -85.089 18.057 -25.102 1.00 61.28 840 ASP A O 1
ATOM 6735 N N . LYS A 1 841 ? -86.952 19.307 -25.127 1.00 64.88 841 LYS A N 1
ATOM 6736 C CA . LYS A 1 841 ? -86.261 20.606 -25.286 1.00 64.88 841 LYS A CA 1
ATOM 6737 C C . LYS A 1 841 ? -86.609 21.719 -24.292 1.00 64.88 841 LYS A C 1
ATOM 6739 O O . LYS A 1 841 ? -85.693 22.303 -23.730 1.00 64.88 841 LYS A O 1
ATOM 6744 N N . LEU A 1 842 ? -87.883 22.080 -24.102 1.00 62.78 842 LEU A N 1
ATOM 6745 C CA . LEU A 1 842 ? -88.239 23.238 -23.250 1.00 62.78 842 LEU A CA 1
ATOM 6746 C C . LEU A 1 842 ? -88.492 22.819 -21.798 1.00 62.78 842 LEU A C 1
ATOM 6748 O O . LEU A 1 842 ? -87.943 23.411 -20.871 1.00 62.78 842 LEU A O 1
ATOM 6752 N N . GLN A 1 843 ? -89.248 21.735 -21.621 1.00 59.00 843 GLN A N 1
ATOM 6753 C CA . GLN A 1 843 ? -89.380 21.037 -20.345 1.00 59.00 843 GLN A CA 1
ATOM 6754 C C . GLN A 1 843 ? -88.018 20.489 -19.874 1.00 59.00 843 GLN A C 1
ATOM 6756 O O . GLN A 1 843 ? -87.789 20.439 -18.672 1.00 59.00 843 GLN A O 1
ATOM 6761 N N . SER A 1 844 ? -87.085 20.184 -20.795 1.00 57.31 844 SER A N 1
ATOM 6762 C CA . SER A 1 844 ? -85.673 19.891 -20.472 1.00 57.31 844 SER A CA 1
ATOM 6763 C C . SER A 1 844 ? -85.087 20.958 -19.551 1.00 57.31 844 SER A C 1
ATOM 6765 O O . SER A 1 844 ? -84.770 20.661 -18.409 1.00 57.31 844 SER A O 1
ATOM 6767 N N . LEU A 1 845 ? -85.057 22.218 -19.992 1.00 66.12 845 LEU A N 1
ATOM 6768 C CA . LEU A 1 845 ? -84.325 23.295 -19.319 1.00 66.12 845 LEU A CA 1
ATOM 6769 C C . LEU A 1 845 ? -84.950 23.686 -17.973 1.00 66.12 845 LEU A C 1
ATOM 6771 O O . LEU A 1 845 ? -84.240 23.881 -16.989 1.00 66.12 845 LEU A O 1
ATOM 6775 N N . LYS A 1 846 ? -86.287 23.739 -17.887 1.00 64.38 846 LYS A N 1
ATOM 6776 C CA . LYS A 1 846 ? -86.984 24.023 -16.619 1.00 64.38 846 LYS A CA 1
ATOM 6777 C C . LYS A 1 846 ? -87.053 22.816 -15.658 1.00 64.38 846 LYS A C 1
ATOM 6779 O O . LYS A 1 846 ? -87.291 23.018 -14.472 1.00 64.38 846 LYS A O 1
ATOM 6784 N N . LEU A 1 847 ? -86.754 21.587 -16.102 1.00 55.75 847 LEU A N 1
ATOM 6785 C CA . LEU A 1 847 ? -86.534 20.420 -15.219 1.00 55.75 847 LEU A CA 1
ATOM 6786 C C . LEU A 1 847 ? -85.055 20.154 -14.897 1.00 55.75 847 LEU A C 1
ATOM 6788 O O . LEU A 1 847 ? -84.748 19.626 -13.829 1.00 55.75 847 LEU A O 1
ATOM 6792 N N . GLU A 1 848 ? -84.133 20.557 -15.770 1.00 57.28 848 GLU A N 1
ATOM 6793 C CA . GLU A 1 848 ? -82.728 20.816 -15.439 1.00 57.28 848 GLU A CA 1
ATOM 6794 C C . GLU A 1 848 ? -82.634 21.963 -14.422 1.00 57.28 848 GLU A C 1
ATOM 6796 O O . GLU A 1 848 ? -81.654 22.068 -13.688 1.00 57.28 848 GLU A O 1
ATOM 6801 N N . ALA A 1 849 ? -83.691 22.759 -14.313 1.00 63.31 849 ALA A N 1
ATOM 6802 C CA . ALA A 1 849 ? -83.975 23.662 -13.223 1.00 63.31 849 ALA A CA 1
ATOM 6803 C C . ALA A 1 849 ? -84.844 23.016 -12.115 1.00 63.31 849 ALA A C 1
ATOM 6805 O O . ALA A 1 849 ? -84.420 22.013 -11.542 1.00 63.31 849 ALA A O 1
ATOM 6806 N N . GLU A 1 850 ? -85.987 23.637 -11.759 1.00 53.06 850 GLU A N 1
ATOM 6807 C CA . GLU A 1 850 ? -86.789 23.603 -10.504 1.00 53.06 850 GLU A CA 1
ATOM 6808 C C . GLU A 1 850 ? -86.697 22.339 -9.650 1.00 53.06 850 GLU A C 1
ATOM 6810 O O . GLU A 1 850 ? -86.443 22.417 -8.448 1.00 53.06 850 GLU A O 1
ATOM 6815 N N . SER A 1 851 ? -86.787 21.181 -10.307 1.00 52.97 851 SER A N 1
ATOM 6816 C CA . SER A 1 851 ? -86.492 19.840 -9.785 1.00 52.97 851 SER A CA 1
ATOM 6817 C C . SER A 1 851 ? -85.280 19.763 -8.843 1.00 52.97 851 SER A C 1
ATOM 6819 O O . SER A 1 851 ? -85.207 18.864 -8.002 1.00 52.97 851 SER A O 1
ATOM 6821 N N . LYS A 1 852 ? -84.324 20.675 -8.997 1.00 58.94 852 LYS A N 1
ATOM 6822 C CA . LYS A 1 852 ? -83.115 20.795 -8.200 1.00 58.94 852 LYS A CA 1
ATOM 6823 C C . LYS A 1 852 ? -83.351 21.464 -6.793 1.00 58.94 852 LYS A C 1
ATOM 6825 O O . LYS A 1 852 ? -82.954 20.832 -5.818 1.00 58.94 852 LYS A O 1
ATOM 6830 N N . VAL A 1 853 ? -84.017 22.631 -6.611 1.00 62.06 853 VAL A N 1
ATOM 6831 C CA . VAL A 1 853 ? -83.898 23.482 -5.367 1.00 62.06 853 VAL A CA 1
ATOM 6832 C C . VAL A 1 853 ? -84.530 22.934 -4.091 1.00 62.06 853 VAL A C 1
ATOM 6834 O O . VAL A 1 853 ? -84.020 23.187 -3.007 1.00 62.06 853 VAL A O 1
ATOM 6837 N N . GLU A 1 854 ? -85.700 22.316 -4.131 1.00 51.03 854 GLU A N 1
ATOM 6838 C CA . GLU A 1 854 ? -86.491 22.260 -2.883 1.00 51.03 854 GLU A CA 1
ATOM 6839 C C . GLU A 1 854 ? -86.159 21.043 -2.008 1.00 51.03 854 GLU A C 1
ATOM 6841 O O . GLU A 1 854 ? -86.418 21.015 -0.807 1.00 51.03 854 GLU A O 1
ATOM 6846 N N . LYS A 1 855 ? -85.521 20.032 -2.603 1.00 54.00 855 LYS A N 1
ATOM 6847 C CA . LYS A 1 855 ? -85.305 18.681 -2.054 1.00 54.00 855 LYS A CA 1
ATOM 6848 C C . LYS A 1 855 ? -84.132 18.602 -1.065 1.00 54.00 855 LYS A C 1
ATOM 6850 O O . LYS A 1 855 ? -83.383 17.627 -1.065 1.00 54.00 855 LYS A O 1
ATOM 6855 N N . LEU A 1 856 ? -83.892 19.671 -0.310 1.00 63.03 856 LEU A N 1
ATOM 6856 C CA . LEU A 1 856 ? -82.540 20.043 0.099 1.00 63.03 856 LEU A CA 1
ATOM 6857 C C . LEU A 1 856 ? -82.340 20.097 1.622 1.00 63.03 856 LEU A C 1
ATOM 6859 O O . LEU A 1 856 ? -82.269 21.161 2.231 1.00 63.03 856 LEU A O 1
ATOM 6863 N N . GLU A 1 857 ? -82.213 18.911 2.227 1.00 63.16 857 GLU A N 1
ATOM 6864 C CA . GLU A 1 857 ? -82.206 18.663 3.683 1.00 63.16 857 GLU A CA 1
ATOM 6865 C C . GLU A 1 857 ? -81.155 19.423 4.519 1.00 63.16 857 GLU A C 1
ATOM 6867 O O . GLU A 1 857 ? -81.299 19.495 5.739 1.00 63.16 857 GLU A O 1
ATOM 6872 N N . PHE A 1 858 ? -80.088 19.949 3.912 1.00 67.38 858 PHE A N 1
ATOM 6873 C CA . PHE A 1 858 ? -78.930 20.499 4.628 1.00 67.38 858 PHE A CA 1
ATOM 6874 C C . PHE A 1 858 ? -78.760 22.005 4.495 1.00 67.38 858 PHE A C 1
ATOM 6876 O O . PHE A 1 858 ? -78.096 22.611 5.335 1.00 67.38 858 PHE A O 1
ATOM 6883 N N . ILE A 1 859 ? -79.355 22.620 3.475 1.00 78.56 859 ILE A N 1
ATOM 6884 C CA . ILE A 1 859 ? -79.477 24.077 3.406 1.00 78.56 859 ILE A CA 1
ATOM 6885 C C . ILE A 1 859 ? -80.161 24.558 4.683 1.00 78.56 859 ILE A C 1
ATOM 6887 O O . ILE A 1 859 ? -81.182 23.992 5.085 1.00 78.56 859 ILE A O 1
ATOM 6891 N N . SER A 1 860 ? -79.593 25.574 5.331 1.00 68.31 860 SER A N 1
ATOM 6892 C CA . SER A 1 860 ? -80.187 26.131 6.544 1.00 68.31 860 SER A CA 1
ATOM 6893 C C . SER A 1 860 ? -81.565 26.704 6.220 1.00 68.31 860 SER A C 1
ATOM 6895 O O . SER A 1 860 ? -81.863 27.044 5.070 1.00 68.31 860 SER A O 1
ATOM 6897 N N . GLU A 1 861 ? -82.429 26.834 7.221 1.00 58.09 861 GLU A N 1
ATOM 6898 C CA . GLU A 1 861 ? -83.770 27.354 6.955 1.00 58.09 861 GLU A CA 1
ATOM 6899 C C . GLU A 1 861 ? -83.761 28.844 6.564 1.00 58.09 861 GLU A C 1
ATOM 6901 O O . GLU A 1 861 ? -84.697 29.303 5.925 1.00 58.09 861 GLU A O 1
ATOM 6906 N N . ASN A 1 862 ? -82.669 29.574 6.822 1.00 65.69 862 ASN A N 1
ATOM 6907 C CA . ASN A 1 862 ? -82.460 30.925 6.293 1.00 65.69 862 ASN A CA 1
ATOM 6908 C C . ASN A 1 862 ? -82.108 30.911 4.794 1.00 65.69 862 ASN A C 1
ATOM 6910 O O . ASN A 1 862 ? -82.572 31.752 4.026 1.00 65.69 862 ASN A O 1
ATOM 6914 N N . GLU A 1 863 ? -81.288 29.954 4.355 1.00 68.38 863 GLU A N 1
ATOM 6915 C CA . GLU A 1 863 ? -80.815 29.891 2.972 1.00 68.38 863 GLU A CA 1
ATOM 6916 C C . GLU A 1 863 ? -81.865 29.370 1.977 1.00 68.38 863 GLU A C 1
ATOM 6918 O O . GLU A 1 863 ? -81.925 29.870 0.852 1.00 68.38 863 GLU A O 1
ATOM 6923 N N . LYS A 1 864 ? -82.703 28.388 2.357 1.00 68.12 864 LYS A N 1
ATOM 6924 C CA . LYS A 1 864 ? -83.758 27.861 1.459 1.00 68.12 864 LYS A CA 1
ATOM 6925 C C . LYS A 1 864 ? -84.695 28.986 1.024 1.00 68.12 864 LYS A C 1
ATOM 6927 O O . LYS A 1 864 ? -84.942 29.186 -0.166 1.00 68.12 864 LYS A O 1
ATOM 6932 N N . GLN A 1 865 ? -85.133 29.757 2.019 1.00 55.59 865 GLN A N 1
ATOM 6933 C CA . GLN A 1 865 ? -86.028 30.906 1.902 1.00 55.59 865 GLN A CA 1
ATOM 6934 C C . GLN A 1 865 ? -85.422 32.031 1.044 1.00 55.59 865 GLN A C 1
ATOM 6936 O O . GLN A 1 865 ? -86.159 32.812 0.450 1.00 55.59 865 GLN A O 1
ATOM 6941 N N . SER A 1 866 ? -84.090 32.096 0.920 1.00 71.81 866 SER A N 1
ATOM 6942 C CA . SER A 1 866 ? -83.417 33.076 0.062 1.00 71.81 866 SER A CA 1
ATOM 6943 C C . SER A 1 866 ? -83.474 32.724 -1.425 1.00 71.81 866 SER A C 1
ATOM 6945 O O . SER A 1 866 ? -83.548 33.641 -2.239 1.00 71.81 866 SER A O 1
ATOM 6947 N N . ILE A 1 867 ? -83.382 31.439 -1.801 1.00 68.06 867 ILE A N 1
ATOM 6948 C CA . ILE A 1 867 ? -83.196 31.056 -3.213 1.00 68.06 867 ILE A CA 1
ATOM 6949 C C . ILE A 1 867 ? -84.470 30.522 -3.867 1.00 68.06 867 ILE A C 1
ATOM 6951 O O . ILE A 1 867 ? -84.643 30.765 -5.057 1.00 68.06 867 ILE A O 1
ATOM 6955 N N . ILE A 1 868 ? -85.399 29.896 -3.129 1.00 67.12 868 ILE A N 1
ATOM 6956 C CA . ILE A 1 868 ? -86.743 29.591 -3.669 1.00 67.12 868 ILE A CA 1
ATOM 6957 C C . ILE A 1 868 ? -87.400 30.891 -4.158 1.00 67.12 868 ILE A C 1
ATOM 6959 O O . ILE A 1 868 ? -87.820 30.979 -5.310 1.00 67.12 868 ILE A O 1
ATOM 6963 N N . ALA A 1 869 ? -87.298 31.946 -3.346 1.00 70.56 869 ALA A N 1
ATOM 6964 C CA . ALA A 1 869 ? -87.747 33.299 -3.657 1.00 70.56 869 ALA A CA 1
ATOM 6965 C C . ALA A 1 869 ? -87.015 33.984 -4.835 1.00 70.56 869 ALA A C 1
ATOM 6967 O O . ALA A 1 869 ? -87.356 35.117 -5.179 1.00 70.56 869 ALA A O 1
ATOM 6968 N N . GLU A 1 870 ? -86.007 33.368 -5.463 1.00 71.31 870 GLU A N 1
ATOM 6969 C CA . GLU A 1 870 ? -85.502 33.797 -6.775 1.00 71.31 870 GLU A CA 1
ATOM 6970 C C . GLU A 1 870 ? -86.162 33.026 -7.934 1.00 71.31 870 GLU A C 1
ATOM 6972 O O . GLU A 1 870 ? -86.446 33.632 -8.963 1.00 71.31 870 GLU A O 1
ATOM 6977 N N . ILE A 1 871 ? -86.452 31.727 -7.778 1.00 66.69 871 ILE A N 1
ATOM 6978 C CA . ILE A 1 871 ? -86.946 30.841 -8.855 1.00 66.69 871 ILE A CA 1
ATOM 6979 C C . ILE A 1 871 ? -88.289 31.314 -9.400 1.00 66.69 871 ILE A C 1
ATOM 6981 O O . ILE A 1 871 ? -88.489 31.393 -10.612 1.00 66.69 871 ILE A O 1
ATOM 6985 N N . GLU A 1 872 ? -89.193 31.655 -8.480 1.00 66.94 872 GLU A N 1
ATOM 6986 C CA . GLU A 1 872 ? -90.593 32.014 -8.733 1.00 66.94 872 GLU A CA 1
ATOM 6987 C C . GLU A 1 872 ? -90.745 33.237 -9.660 1.00 66.94 872 GLU A C 1
ATOM 6989 O O . GLU A 1 872 ? -91.843 33.566 -10.103 1.00 66.94 872 GLU A O 1
ATOM 6994 N N . LYS A 1 873 ? -89.637 33.921 -9.974 1.00 72.12 873 LYS A N 1
ATOM 6995 C CA . LYS A 1 873 ? -89.565 35.110 -10.829 1.00 72.12 873 LYS A CA 1
ATOM 6996 C C . LYS A 1 873 ? -89.272 34.780 -12.303 1.00 72.12 873 LYS A C 1
ATOM 6998 O O . LYS A 1 873 ? -89.044 35.697 -13.093 1.00 72.12 873 LYS A O 1
ATOM 7003 N N . VAL A 1 874 ? -89.288 33.501 -12.699 1.00 71.06 874 VAL A N 1
ATOM 7004 C CA . VAL A 1 874 ? -88.887 33.073 -14.050 1.00 71.06 874 VAL A CA 1
ATOM 7005 C C . VAL A 1 874 ? -90.040 32.565 -14.933 1.00 71.06 874 VAL A C 1
ATOM 7007 O O . VAL A 1 874 ? -90.511 31.429 -14.829 1.00 71.06 874 VAL A O 1
ATOM 7010 N N . THR A 1 875 ? -90.426 33.391 -15.908 1.00 67.94 875 THR A N 1
ATOM 7011 C CA . THR A 1 875 ? -91.452 33.154 -16.937 1.00 67.94 875 THR A CA 1
ATOM 7012 C C . THR A 1 875 ? -90.942 32.262 -18.085 1.00 67.94 875 THR A C 1
ATOM 7014 O O . THR A 1 875 ? -89.917 31.583 -17.976 1.00 67.94 875 THR A O 1
ATOM 7017 N N . THR A 1 876 ? -91.686 32.192 -19.191 1.00 59.25 876 THR A N 1
ATOM 7018 C CA . THR A 1 876 ? -91.274 31.533 -20.446 1.00 59.25 876 THR A CA 1
ATOM 7019 C C . THR A 1 876 ? -90.179 32.312 -21.186 1.00 59.25 876 THR A C 1
ATOM 7021 O O . THR A 1 876 ? -89.463 31.752 -22.010 1.00 59.25 876 THR A O 1
ATOM 7024 N N . ASP A 1 877 ? -90.004 33.594 -20.882 1.00 56.97 877 ASP A N 1
ATOM 7025 C CA . ASP A 1 877 ? -89.207 34.521 -21.686 1.00 56.97 877 ASP A CA 1
ATOM 7026 C C . ASP A 1 877 ? -87.780 34.589 -21.137 1.00 56.97 877 ASP A C 1
ATOM 7028 O O . ASP A 1 877 ? -86.820 34.282 -21.844 1.00 56.97 877 ASP A O 1
ATOM 7032 N N . ASN A 1 878 ? -87.650 34.795 -19.823 1.00 55.09 878 ASN A N 1
ATOM 7033 C CA . ASN A 1 878 ? -86.421 34.553 -19.067 1.00 55.09 878 ASN A CA 1
ATOM 7034 C C . ASN A 1 878 ? -86.229 33.069 -18.683 1.00 55.09 878 ASN A C 1
ATOM 7036 O O . ASN A 1 878 ? -85.443 32.790 -17.788 1.00 55.09 878 ASN A O 1
ATOM 7040 N N . HIS A 1 879 ? -86.878 32.103 -19.357 1.00 54.66 879 HIS A N 1
ATOM 7041 C CA . HIS A 1 879 ? -86.898 30.664 -19.005 1.00 54.66 879 HIS A CA 1
ATOM 7042 C C . HIS A 1 879 ? -85.552 30.023 -18.615 1.00 54.66 879 HIS A C 1
ATOM 7044 O O . HIS A 1 879 ? -85.538 29.083 -17.820 1.00 54.66 879 HIS A O 1
ATOM 7050 N N . ASN A 1 880 ? -84.439 30.541 -19.136 1.00 60.81 880 ASN A N 1
ATOM 7051 C CA . ASN A 1 880 ? -83.069 30.114 -18.837 1.00 60.81 880 ASN A CA 1
ATOM 7052 C C . ASN A 1 880 ? -82.569 30.526 -17.432 1.00 60.81 880 ASN A C 1
ATOM 7054 O O . ASN A 1 880 ? -81.652 29.905 -16.894 1.00 60.81 880 ASN A O 1
ATOM 7058 N N . GLU A 1 881 ? -83.140 31.559 -16.805 1.00 65.75 881 GLU A N 1
ATOM 7059 C CA . GLU A 1 881 ? -82.801 31.954 -15.428 1.00 65.75 881 GLU A CA 1
ATOM 7060 C C . GLU A 1 881 ? -83.187 30.873 -14.420 1.00 65.75 881 GLU A C 1
ATOM 7062 O O . GLU A 1 881 ? -82.480 30.681 -13.433 1.00 65.75 881 GLU A O 1
ATOM 7067 N N . LEU A 1 882 ? -84.244 30.109 -14.713 1.00 57.91 882 LEU A N 1
ATOM 7068 C CA . LEU A 1 882 ? -84.719 29.005 -13.887 1.00 57.91 882 LEU A CA 1
ATOM 7069 C C . LEU A 1 882 ? -83.567 28.004 -13.722 1.00 57.91 882 LEU A C 1
ATOM 7071 O O . LEU A 1 882 ? -83.180 27.675 -12.603 1.00 57.91 882 LEU A O 1
ATOM 7075 N N . GLU A 1 883 ? -82.925 27.603 -14.824 1.00 59.06 883 GLU A N 1
ATOM 7076 C CA . GLU A 1 883 ? -81.795 26.668 -14.783 1.00 59.06 883 GLU A CA 1
ATOM 7077 C C . GLU A 1 883 ? -80.633 27.201 -13.939 1.00 59.06 883 GLU A C 1
ATOM 7079 O O . GLU A 1 883 ? -80.060 26.460 -13.145 1.00 59.06 883 GLU A O 1
ATOM 7084 N N . ASN A 1 884 ? -80.337 28.499 -14.024 1.00 66.44 884 ASN A N 1
ATOM 7085 C CA . ASN A 1 884 ? -79.250 29.126 -13.274 1.00 66.44 884 ASN A CA 1
ATOM 7086 C C . ASN A 1 884 ? -79.540 29.222 -11.769 1.00 66.44 884 ASN A C 1
ATOM 7088 O O . ASN A 1 884 ? -78.723 28.801 -10.942 1.00 66.44 884 ASN A O 1
ATOM 7092 N N . ILE A 1 885 ? -80.712 29.744 -11.405 1.00 69.00 885 ILE A N 1
ATOM 7093 C CA . ILE A 1 885 ? -81.140 29.917 -10.014 1.00 69.00 885 ILE A CA 1
ATOM 7094 C C . ILE A 1 885 ? -81.219 28.556 -9.325 1.00 69.00 885 ILE A C 1
ATOM 7096 O O . ILE A 1 885 ? -80.729 28.407 -8.200 1.00 69.00 885 ILE A O 1
ATOM 7100 N N . VAL A 1 886 ? -81.783 27.560 -10.014 1.00 58.50 886 VAL A N 1
ATOM 7101 C CA . VAL A 1 886 ? -82.063 26.260 -9.414 1.00 58.50 886 VAL A CA 1
ATOM 7102 C C . VAL A 1 886 ? -80.842 25.339 -9.437 1.00 58.50 886 VAL A C 1
ATOM 7104 O O . VAL A 1 886 ? -80.612 24.609 -8.472 1.00 58.50 886 VAL A O 1
ATOM 7107 N N . LYS A 1 887 ? -79.962 25.432 -10.441 1.00 62.50 887 LYS A N 1
ATOM 7108 C CA . LYS A 1 887 ? -78.614 24.845 -10.363 1.00 62.50 887 LYS A CA 1
ATOM 7109 C C . LYS A 1 887 ? -77.894 25.287 -9.084 1.00 62.50 887 LYS A C 1
ATOM 7111 O O . LYS A 1 887 ? -77.416 24.436 -8.342 1.00 62.50 887 LYS A O 1
ATOM 7116 N N . ARG A 1 888 ? -77.865 26.592 -8.795 1.00 78.19 888 ARG A N 1
ATOM 7117 C CA . ARG A 1 888 ? -77.016 27.217 -7.762 1.00 78.19 888 ARG A CA 1
ATOM 7118 C C . ARG A 1 888 ? -77.224 26.689 -6.333 1.00 78.19 888 ARG A C 1
ATOM 7120 O O . ARG A 1 888 ? -76.276 26.177 -5.742 1.00 78.19 888 ARG A O 1
ATOM 7127 N N . ILE A 1 889 ? -78.420 26.799 -5.745 1.00 68.62 889 ILE A N 1
ATOM 7128 C CA . ILE A 1 889 ? -78.658 26.320 -4.357 1.00 68.62 889 ILE A CA 1
ATOM 7129 C C . ILE A 1 889 ? -78.695 24.790 -4.273 1.00 68.62 889 ILE A C 1
ATOM 7131 O O . ILE A 1 889 ? -78.455 24.214 -3.216 1.00 68.62 889 ILE A O 1
ATOM 7135 N N . THR A 1 890 ? -78.896 24.111 -5.399 1.00 62.06 890 THR A N 1
ATOM 7136 C CA . THR A 1 890 ? -78.881 22.645 -5.453 1.00 62.06 890 THR A CA 1
ATOM 7137 C C . THR A 1 890 ? -77.488 22.091 -5.513 1.00 62.06 890 THR A C 1
ATOM 7139 O O . THR A 1 890 ? -77.181 21.177 -4.763 1.00 62.06 890 THR A O 1
ATOM 7142 N N . GLU A 1 891 ? -76.601 22.691 -6.301 1.00 69.12 891 GLU A N 1
ATOM 7143 C CA . GLU A 1 891 ? -75.168 22.488 -6.127 1.00 69.12 891 GLU A CA 1
ATOM 7144 C C . GLU A 1 891 ? -74.791 22.751 -4.664 1.00 69.12 891 GLU A C 1
ATOM 7146 O O . GLU A 1 891 ? -74.057 21.957 -4.091 1.00 69.12 891 GLU A O 1
ATOM 7151 N N . LYS A 1 892 ? -75.372 23.773 -4.019 1.00 78.56 892 LYS A N 1
ATOM 7152 C CA . LYS A 1 892 ? -75.121 24.106 -2.609 1.00 78.56 892 LYS A CA 1
ATOM 7153 C C . LYS A 1 892 ? -75.661 23.084 -1.586 1.00 78.56 892 LYS A C 1
ATOM 7155 O O . LYS A 1 892 ? -75.012 22.868 -0.567 1.00 78.56 892 LYS A O 1
ATOM 7160 N N . ASN A 1 893 ? -76.783 22.399 -1.828 1.00 62.44 893 ASN A N 1
ATOM 7161 C CA . ASN A 1 893 ? -77.249 21.327 -0.932 1.00 62.44 893 ASN A CA 1
ATOM 7162 C C . ASN A 1 893 ? -76.736 19.960 -1.307 1.00 62.44 893 ASN A C 1
ATOM 7164 O O . ASN A 1 893 ? -76.355 19.199 -0.439 1.00 62.44 893 ASN A O 1
ATOM 7168 N N . THR A 1 894 ? -76.795 19.587 -2.579 1.00 58.91 894 THR A N 1
ATOM 7169 C CA . THR A 1 894 ? -76.239 18.320 -3.028 1.00 58.91 894 THR A CA 1
ATOM 7170 C C . THR A 1 894 ? -74.746 18.301 -2.705 1.00 58.91 894 THR A C 1
ATOM 7172 O O . THR A 1 894 ? -74.220 17.237 -2.432 1.00 58.91 894 THR A O 1
ATOM 7175 N N . GLU A 1 895 ? -74.092 19.458 -2.562 1.00 72.38 895 GLU A N 1
ATOM 7176 C CA . GLU A 1 895 ? -72.967 19.636 -1.642 1.00 72.38 895 GLU A CA 1
ATOM 7177 C C . GLU A 1 895 ? -73.333 19.266 -0.187 1.00 72.38 895 GLU A C 1
ATOM 7179 O O . GLU A 1 895 ? -73.085 18.113 0.159 1.00 72.38 895 GLU A O 1
ATOM 7184 N N . LYS A 1 896 ? -73.897 20.130 0.687 1.00 80.50 896 LYS A N 1
ATOM 7185 C CA . LYS A 1 896 ? -73.966 19.813 2.144 1.00 80.50 896 LYS A CA 1
ATOM 7186 C C . LYS A 1 896 ? -74.671 18.509 2.594 1.00 80.50 896 LYS A C 1
ATOM 7188 O O . LYS A 1 896 ? -74.274 17.933 3.606 1.00 80.50 896 LYS A O 1
ATOM 7193 N N . GLN A 1 897 ? -75.591 17.956 1.816 1.00 69.62 897 GLN A N 1
ATOM 7194 C CA . GLN A 1 897 ? -76.179 16.628 2.000 1.00 69.62 897 GLN A CA 1
ATOM 7195 C C . GLN A 1 897 ? -75.214 15.509 1.618 1.00 69.62 897 GLN A C 1
ATOM 7197 O O . GLN A 1 897 ? -74.955 14.645 2.453 1.00 69.62 897 GLN A O 1
ATOM 7202 N N . ASN A 1 898 ? -74.573 15.556 0.440 1.00 67.62 898 ASN A N 1
ATOM 7203 C CA . ASN A 1 898 ? -73.449 14.649 0.177 1.00 67.62 898 ASN A CA 1
ATOM 7204 C C . ASN A 1 898 ? -72.300 14.906 1.158 1.00 67.62 898 ASN A C 1
ATOM 7206 O O . ASN A 1 898 ? -71.469 14.018 1.360 1.00 67.62 898 ASN A O 1
ATOM 7210 N N . LEU A 1 899 ? -72.211 16.090 1.778 1.00 78.12 899 LEU A N 1
ATOM 7211 C CA . LEU A 1 899 ? -71.194 16.334 2.782 1.00 78.12 899 LEU A CA 1
ATOM 7212 C C . LEU A 1 899 ? -71.432 15.508 4.051 1.00 78.12 899 LEU A C 1
ATOM 7214 O O . LEU A 1 899 ? -70.476 14.898 4.512 1.00 78.12 899 LEU A O 1
ATOM 7218 N N . PHE A 1 900 ? -72.662 15.416 4.568 1.00 79.19 900 PHE A N 1
ATOM 7219 C CA . PHE A 1 900 ? -72.982 14.593 5.746 1.00 79.19 900 PHE A CA 1
ATOM 7220 C C . PHE A 1 900 ? -73.212 13.104 5.432 1.00 79.19 900 PHE A C 1
ATOM 7222 O O . PHE A 1 900 ? -72.777 12.220 6.176 1.00 79.19 900 PHE A O 1
ATOM 7229 N N . ASP A 1 901 ? -73.870 12.785 4.318 1.00 75.75 901 ASP A N 1
ATOM 7230 C CA . ASP A 1 901 ? -74.250 11.402 4.015 1.00 75.75 901 ASP A CA 1
ATOM 7231 C C . ASP A 1 901 ? -73.063 10.525 3.610 1.00 75.75 901 ASP A C 1
ATOM 7233 O O . ASP A 1 901 ? -73.087 9.317 3.849 1.00 75.75 901 ASP A O 1
ATOM 7237 N N . THR A 1 902 ? -71.978 11.125 3.107 1.00 71.62 902 THR A N 1
ATOM 72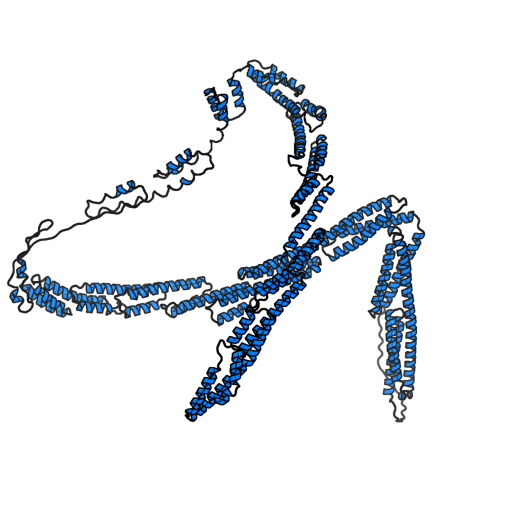38 C CA . THR A 1 902 ? -70.711 10.406 2.874 1.00 71.62 902 THR A CA 1
ATOM 7239 C C . THR A 1 902 ? -69.965 10.027 4.156 1.00 71.62 902 THR A C 1
ATOM 7241 O O . THR A 1 902 ? -69.017 9.249 4.074 1.00 71.62 902 THR A O 1
ATOM 7244 N N . ILE A 1 903 ? -70.367 10.550 5.324 1.00 76.62 903 ILE A N 1
ATOM 7245 C CA . ILE A 1 903 ? -69.583 10.455 6.567 1.00 76.62 903 ILE A CA 1
ATOM 7246 C C . ILE A 1 903 ? -70.334 9.839 7.756 1.00 76.62 903 ILE A C 1
ATOM 7248 O O . ILE A 1 903 ? -69.710 9.172 8.580 1.00 76.62 903 ILE A O 1
ATOM 7252 N N . LYS A 1 904 ? -71.668 9.966 7.818 1.00 72.75 904 LYS A N 1
ATOM 7253 C CA . LYS A 1 904 ? -72.522 9.530 8.948 1.00 72.75 904 LYS A CA 1
ATOM 7254 C C . LYS A 1 904 ? -72.418 8.056 9.378 1.00 72.75 904 LYS A C 1
ATOM 7256 O O . LYS A 1 904 ? -72.840 7.714 10.479 1.00 72.75 904 LYS A O 1
ATOM 7261 N N . ASN A 1 905 ? -71.887 7.185 8.518 1.00 74.69 905 ASN A N 1
ATOM 7262 C CA . ASN A 1 905 ? -71.844 5.729 8.706 1.00 74.69 905 ASN A CA 1
ATOM 7263 C C . ASN A 1 905 ? -70.447 5.184 9.078 1.00 74.69 905 ASN A C 1
ATOM 7265 O O . ASN A 1 905 ? -70.206 3.986 8.941 1.00 74.69 905 ASN A O 1
ATOM 7269 N N . SER A 1 906 ? -69.501 6.027 9.509 1.00 80.50 906 SER A N 1
ATOM 7270 C CA . SER A 1 906 ? -68.131 5.568 9.775 1.00 80.50 906 SER A CA 1
ATOM 7271 C C . SER A 1 906 ? -68.018 4.621 10.976 1.00 80.50 906 SER A C 1
ATOM 7273 O O . SER A 1 906 ? -68.383 4.971 12.096 1.00 80.50 906 SER A O 1
ATOM 7275 N N . GLU A 1 907 ? -67.371 3.470 10.775 1.00 78.31 907 GLU A N 1
ATOM 7276 C CA . GLU A 1 907 ? -66.940 2.560 11.851 1.00 78.31 907 GLU A CA 1
ATOM 7277 C C . GLU A 1 907 ? -65.845 3.152 12.764 1.00 78.31 907 GLU A C 1
ATOM 7279 O O . GLU A 1 907 ? -65.478 2.550 13.772 1.00 78.31 907 GLU A O 1
ATOM 7284 N N . LEU A 1 908 ? -65.248 4.288 12.383 1.00 84.88 908 LEU A N 1
ATOM 7285 C CA . LEU A 1 908 ? -64.098 4.894 13.067 1.00 84.88 908 LEU A CA 1
ATOM 7286 C C . LEU A 1 908 ? -64.489 5.841 14.208 1.00 84.88 908 LEU A C 1
ATOM 7288 O O . LEU A 1 908 ? -63.610 6.390 14.876 1.00 84.88 908 LEU A O 1
ATOM 7292 N N . PHE A 1 909 ? -65.783 6.056 14.425 1.00 85.88 909 PHE A N 1
ATOM 7293 C CA . PHE A 1 909 ? -66.329 6.930 15.458 1.00 85.88 909 PHE A CA 1
ATOM 7294 C C . PHE A 1 909 ? -67.555 6.266 16.091 1.00 85.88 909 PHE A C 1
ATOM 7296 O O . PHE A 1 909 ? -68.192 5.399 15.493 1.00 85.88 909 PHE A O 1
ATOM 7303 N N . ASN A 1 910 ? -67.903 6.667 17.313 1.00 78.56 910 ASN A N 1
ATOM 7304 C CA . ASN A 1 910 ? -69.159 6.236 17.920 1.00 78.56 910 ASN A CA 1
ATOM 7305 C C . ASN A 1 910 ? -70.363 6.931 17.243 1.00 78.56 910 ASN A C 1
ATOM 7307 O O . ASN A 1 910 ? -70.230 7.976 16.604 1.00 78.56 910 ASN A O 1
ATOM 7311 N N . LYS A 1 911 ? -71.563 6.351 17.385 1.00 74.56 911 LYS A N 1
ATOM 7312 C CA . LYS A 1 911 ? -72.793 6.881 16.758 1.00 74.56 911 LYS A CA 1
ATOM 7313 C C . LYS A 1 911 ? -73.259 8.223 17.342 1.00 74.56 911 LYS A C 1
ATOM 7315 O O . LYS A 1 911 ? -74.084 8.898 16.734 1.00 74.56 911 LYS A O 1
ATOM 7320 N N . GLU A 1 912 ? -72.753 8.600 18.511 1.00 68.50 912 GLU A N 1
ATOM 7321 C CA . GLU A 1 912 ? -73.151 9.809 19.232 1.00 68.50 912 GLU A CA 1
ATOM 7322 C C . GLU A 1 912 ? -72.519 11.069 18.618 1.00 68.50 912 GLU A C 1
ATOM 7324 O O . GLU A 1 912 ? -73.221 12.046 18.347 1.00 68.50 912 GLU A O 1
ATOM 7329 N N . TYR A 1 913 ? -71.232 10.985 18.261 1.00 81.19 913 TYR A N 1
ATOM 7330 C CA . TYR A 1 913 ? -70.456 12.041 17.598 1.00 81.19 913 TYR A CA 1
ATOM 7331 C C . TYR A 1 913 ? -71.111 12.572 16.308 1.00 81.19 913 TYR A C 1
ATOM 7333 O O . TYR A 1 913 ? -71.109 13.776 16.043 1.00 81.19 913 TYR A O 1
ATOM 7341 N N . PHE A 1 914 ? -71.725 11.695 15.508 1.00 75.38 914 PHE A N 1
ATOM 7342 C CA . PHE A 1 914 ? -72.351 12.087 14.240 1.00 75.38 914 PHE A CA 1
ATOM 7343 C C . PHE A 1 914 ? -73.594 12.957 14.404 1.00 75.38 914 PHE A C 1
ATOM 7345 O O . PHE A 1 914 ? -73.766 13.931 13.666 1.00 75.38 914 PHE A O 1
ATOM 7352 N N . ASN A 1 915 ? -74.448 12.612 15.368 1.00 64.44 915 ASN A N 1
ATOM 7353 C CA . ASN A 1 915 ? -75.738 13.269 15.551 1.00 64.44 915 ASN A CA 1
ATOM 7354 C C . ASN A 1 915 ? -75.629 14.542 16.399 1.00 64.44 915 ASN A C 1
ATOM 7356 O O . ASN A 1 915 ? -76.337 15.504 16.114 1.00 64.44 915 ASN A O 1
ATOM 7360 N N . GLN A 1 916 ? -74.747 14.571 17.407 1.00 64.12 916 GLN A N 1
ATOM 7361 C CA . GLN A 1 916 ? -74.600 15.736 18.289 1.00 64.12 916 GLN A CA 1
ATOM 7362 C C . GLN A 1 916 ? -73.658 16.812 17.721 1.00 64.12 916 GLN A C 1
ATOM 7364 O O . GLN A 1 916 ? -73.923 17.999 17.907 1.00 64.12 916 GLN A O 1
ATOM 7369 N N . ASN A 1 917 ? -72.596 16.430 16.997 1.00 77.88 917 ASN A N 1
ATOM 7370 C CA . ASN A 1 917 ? -71.610 17.379 16.465 1.00 77.88 917 ASN A CA 1
ATOM 7371 C C . ASN A 1 917 ? -71.793 17.612 14.957 1.00 77.88 917 ASN A C 1
ATOM 7373 O O . ASN A 1 917 ? -72.076 18.727 14.522 1.00 77.88 917 ASN A O 1
ATOM 7377 N N . ILE A 1 918 ? -71.617 16.562 14.147 1.00 80.62 918 ILE A N 1
ATOM 7378 C CA . ILE A 1 918 ? -71.348 16.732 12.711 1.00 80.62 918 ILE A CA 1
ATOM 7379 C C . ILE A 1 918 ? -72.585 17.164 11.916 1.00 80.62 918 ILE A C 1
ATOM 7381 O O . ILE A 1 918 ? -72.476 18.092 11.115 1.00 80.62 918 ILE A O 1
ATOM 7385 N N . LYS A 1 919 ? -73.762 16.551 12.137 1.00 80.38 919 LYS A N 1
ATOM 7386 C CA . LYS A 1 919 ? -74.977 16.944 11.393 1.00 80.38 919 LYS A CA 1
ATOM 7387 C C . LYS A 1 919 ? -75.316 18.415 11.631 1.00 80.38 919 LYS A C 1
ATOM 7389 O O . LYS A 1 919 ? -75.548 19.157 10.684 1.00 80.38 919 LYS A O 1
ATOM 7394 N N . LYS A 1 920 ? -75.273 18.828 12.900 1.00 73.25 920 LYS A N 1
ATOM 7395 C CA . LYS A 1 920 ? -75.620 20.178 13.341 1.00 73.25 920 LYS A CA 1
ATOM 7396 C C . LYS A 1 920 ? -74.713 21.240 12.713 1.00 73.25 920 LYS A C 1
ATOM 7398 O O . LYS A 1 920 ? -75.203 22.149 12.057 1.00 73.25 920 LYS A O 1
ATOM 7403 N N . SER A 1 921 ? -73.392 21.096 12.828 1.00 79.69 921 SER A N 1
ATOM 7404 C CA . SER A 1 921 ? -72.462 22.112 12.316 1.00 79.69 921 SER A CA 1
ATOM 7405 C C . SER A 1 921 ? -72.463 22.268 10.784 1.00 79.69 921 SER A C 1
ATOM 7407 O O . SER A 1 921 ? -72.092 23.338 10.306 1.00 79.69 921 SER A O 1
ATOM 7409 N N . ILE A 1 922 ? -72.896 21.262 10.010 1.00 78.44 922 ILE A N 1
ATOM 7410 C CA . ILE A 1 922 ? -73.087 21.400 8.551 1.00 78.44 922 ILE A CA 1
ATOM 7411 C C . ILE A 1 922 ? -74.388 22.163 8.227 1.00 78.44 922 ILE A C 1
ATOM 7413 O O . ILE A 1 922 ? -74.406 22.959 7.289 1.00 78.44 922 ILE A O 1
ATOM 7417 N N . THR A 1 923 ? -75.466 21.939 8.985 1.00 78.19 923 THR A N 1
ATOM 7418 C CA . THR A 1 923 ? -76.775 22.574 8.743 1.00 78.19 923 THR A CA 1
ATOM 7419 C C . THR A 1 923 ? -76.838 24.022 9.243 1.00 78.19 923 THR A C 1
ATOM 7421 O O . THR A 1 923 ? -77.378 24.875 8.544 1.00 78.19 923 THR A O 1
ATOM 7424 N N . ASP A 1 924 ? -76.236 24.324 10.398 1.00 75.44 924 ASP A N 1
ATOM 7425 C CA . ASP A 1 924 ? -76.299 25.635 11.076 1.00 75.44 924 ASP A CA 1
ATOM 7426 C C . ASP A 1 924 ? -75.428 26.742 10.418 1.00 75.44 924 ASP A C 1
ATOM 7428 O O . ASP A 1 924 ? -75.281 27.826 10.979 1.00 75.44 924 ASP A O 1
ATOM 7432 N N . ASN A 1 925 ? -74.800 26.484 9.263 1.00 76.94 925 ASN A N 1
ATOM 7433 C CA . ASN A 1 925 ? -73.866 27.405 8.599 1.00 76.94 925 ASN A CA 1
ATOM 7434 C C . ASN A 1 925 ? -74.325 27.771 7.176 1.00 76.94 925 ASN A C 1
ATOM 7436 O O . ASN A 1 925 ? -74.514 26.886 6.338 1.00 76.94 925 ASN A O 1
ATOM 7440 N N . ASP A 1 926 ? -74.404 29.072 6.879 1.00 69.94 926 ASP A N 1
ATOM 7441 C CA . ASP A 1 926 ? -74.920 29.608 5.605 1.00 69.94 926 ASP A CA 1
ATOM 7442 C C . ASP A 1 926 ? -73.815 29.828 4.547 1.00 69.94 926 ASP A C 1
ATOM 7444 O O . ASP A 1 926 ? -74.037 29.687 3.340 1.00 69.94 926 ASP A O 1
ATOM 7448 N N . GLU A 1 927 ? -72.585 30.151 4.957 1.00 72.19 927 GLU A N 1
ATOM 7449 C CA . GLU A 1 927 ? -71.489 30.398 4.011 1.00 72.19 927 GLU A CA 1
ATOM 7450 C C . GLU A 1 927 ? -70.921 29.106 3.409 1.00 72.19 927 GLU A C 1
ATOM 7452 O O . GLU A 1 927 ? -70.606 28.156 4.129 1.00 72.19 927 GLU A O 1
ATOM 7457 N N . LYS A 1 928 ? -70.688 29.104 2.084 1.00 72.75 928 LYS A N 1
ATOM 7458 C CA . LYS A 1 928 ? -70.142 27.949 1.338 1.00 72.75 928 LYS A CA 1
ATOM 7459 C C . LYS A 1 928 ? -68.802 27.457 1.885 1.00 72.75 928 LYS A C 1
ATOM 7461 O O . LYS A 1 928 ? -68.538 26.259 1.898 1.00 72.75 928 LYS A O 1
ATOM 7466 N N . THR A 1 929 ? -67.987 28.377 2.376 1.00 74.81 929 THR A N 1
ATOM 7467 C CA . THR A 1 929 ? -66.728 28.149 3.095 1.00 74.81 929 THR A CA 1
ATOM 7468 C C . THR A 1 929 ? -66.924 27.421 4.427 1.00 74.81 929 THR A C 1
ATOM 7470 O O . THR A 1 929 ? -66.162 26.506 4.736 1.00 74.81 929 THR A O 1
ATOM 7473 N N . ALA A 1 930 ? -67.930 27.801 5.218 1.00 76.81 930 ALA A N 1
ATOM 7474 C CA . ALA A 1 930 ? -68.072 27.384 6.610 1.00 76.81 930 ALA A CA 1
ATOM 7475 C C . ALA A 1 930 ? -68.602 25.949 6.760 1.00 76.81 930 ALA A C 1
ATOM 7477 O O . ALA A 1 930 ? -67.932 25.115 7.370 1.00 76.81 930 ALA A O 1
ATOM 7478 N N . TYR A 1 931 ? -69.753 25.615 6.166 1.00 72.06 931 TYR A N 1
ATOM 7479 C CA . TYR A 1 931 ? -70.289 24.250 6.271 1.00 72.06 931 TYR A CA 1
ATOM 7480 C C . TYR A 1 931 ? -69.456 23.235 5.472 1.00 72.06 931 TYR A C 1
ATOM 7482 O O . TYR A 1 931 ? -69.332 22.082 5.890 1.00 72.06 931 TYR A O 1
ATOM 7490 N N . THR A 1 932 ? -68.839 23.647 4.353 1.00 73.75 932 THR A N 1
ATOM 7491 C CA . THR A 1 932 ? -67.955 22.758 3.579 1.00 73.75 932 THR A CA 1
ATOM 7492 C C . THR A 1 932 ? -66.729 22.399 4.395 1.00 73.75 932 THR A C 1
ATOM 7494 O O . THR A 1 932 ? -66.410 21.217 4.521 1.00 73.75 932 THR A O 1
ATOM 7497 N N . LYS A 1 933 ? -66.148 23.383 5.094 1.00 82.19 933 LYS A N 1
ATOM 7498 C CA . LYS A 1 933 ? -65.073 23.150 6.056 1.00 82.19 933 LYS A CA 1
ATOM 7499 C C . LYS A 1 933 ? -65.459 22.156 7.159 1.00 82.19 933 LYS A C 1
ATOM 7501 O O . LYS A 1 933 ? -64.589 21.404 7.578 1.00 82.19 933 LYS A O 1
ATOM 7506 N N . VAL A 1 934 ? -66.717 22.076 7.606 1.00 81.69 934 VAL A N 1
ATOM 7507 C CA . VAL A 1 934 ? -67.120 21.077 8.622 1.00 81.69 934 VAL A CA 1
ATOM 7508 C C . VAL A 1 934 ? -66.999 19.646 8.092 1.00 81.69 934 VAL A C 1
ATOM 7510 O O . VAL A 1 934 ? -66.481 18.788 8.812 1.00 81.69 934 VAL A O 1
ATOM 7513 N N . LYS A 1 935 ? -67.370 19.375 6.829 1.00 79.44 935 LYS A N 1
ATOM 7514 C CA . LYS A 1 935 ? -66.959 18.104 6.213 1.00 79.44 935 LYS A CA 1
ATOM 7515 C C . LYS A 1 935 ? -65.465 18.059 6.011 1.00 79.44 935 LYS A C 1
ATOM 7517 O O . LYS A 1 935 ? -64.904 17.040 6.367 1.00 79.44 935 LYS A O 1
ATOM 7522 N N . ASP A 1 936 ? -64.814 19.063 5.438 1.00 79.75 936 ASP A N 1
ATOM 7523 C CA . ASP A 1 936 ? -63.387 18.934 5.135 1.00 79.75 936 ASP A CA 1
ATOM 7524 C C . ASP A 1 936 ? -62.579 18.626 6.399 1.00 79.75 936 ASP A C 1
ATOM 7526 O O . ASP A 1 936 ? -61.649 17.833 6.345 1.00 79.75 936 ASP A O 1
ATOM 7530 N N . ASP A 1 937 ? -62.958 19.181 7.549 1.00 83.50 937 ASP A N 1
ATOM 7531 C CA . ASP A 1 937 ? -62.354 18.906 8.848 1.00 83.50 937 ASP A CA 1
ATOM 7532 C C . ASP A 1 937 ? -62.778 17.536 9.406 1.00 83.50 937 ASP A C 1
ATOM 7534 O O . ASP A 1 937 ? -61.904 16.802 9.871 1.00 83.50 937 ASP A O 1
ATOM 7538 N N . PHE A 1 938 ? -64.042 17.102 9.271 1.00 87.94 938 PHE A N 1
ATOM 7539 C CA . PHE A 1 938 ? -64.406 15.710 9.579 1.00 87.94 938 PHE A CA 1
ATOM 7540 C C . PHE A 1 938 ? -63.674 14.711 8.673 1.00 87.94 938 PHE A C 1
ATOM 7542 O O . PHE A 1 938 ? -63.176 13.712 9.161 1.00 87.94 938 PHE A O 1
ATOM 7549 N N . VAL A 1 939 ? -63.594 14.939 7.365 1.00 83.06 939 VAL A N 1
ATOM 7550 C CA . VAL A 1 939 ? -62.981 14.046 6.374 1.00 83.06 939 VAL A CA 1
ATOM 7551 C C . VAL A 1 939 ? -61.464 14.101 6.474 1.00 83.06 939 VAL A C 1
ATOM 7553 O O . VAL A 1 939 ? -60.830 13.082 6.240 1.00 83.06 939 VAL A O 1
ATOM 7556 N N . LYS A 1 940 ? -60.854 15.207 6.918 1.00 84.56 940 LYS A N 1
ATOM 7557 C CA . LYS A 1 940 ? -59.467 15.202 7.414 1.00 84.56 940 LYS A CA 1
ATOM 7558 C C . LYS A 1 940 ? -59.346 14.278 8.626 1.00 84.56 940 LYS A C 1
ATOM 7560 O O . LYS A 1 940 ? -58.475 13.418 8.618 1.00 84.56 940 LYS A O 1
ATOM 7565 N N . LEU A 1 941 ? -60.220 14.402 9.626 1.00 86.38 941 LEU A N 1
ATOM 7566 C CA . LEU A 1 941 ? -60.179 13.609 10.862 1.00 86.38 941 LEU A CA 1
ATOM 7567 C C . LEU A 1 941 ? -60.446 12.110 10.622 1.00 86.38 941 LEU A C 1
ATOM 7569 O O . LEU A 1 941 ? -59.758 11.246 11.162 1.00 86.38 941 LEU A O 1
ATOM 7573 N N . GLU A 1 942 ? -61.415 11.783 9.770 1.00 86.62 942 GLU A N 1
ATOM 7574 C CA . GLU A 1 942 ? -61.722 10.428 9.345 1.00 86.62 942 GLU A CA 1
ATOM 7575 C C . GLU A 1 942 ? -60.638 9.901 8.424 1.00 86.62 942 GLU A C 1
ATOM 7577 O O . GLU A 1 942 ? -60.206 8.785 8.654 1.00 86.62 942 GLU A O 1
ATOM 7582 N N . ASN A 1 943 ? -60.136 10.652 7.440 1.00 84.88 943 ASN A N 1
ATOM 7583 C CA . ASN A 1 943 ? -59.019 10.170 6.630 1.00 84.88 943 ASN A CA 1
ATOM 7584 C C . ASN A 1 943 ? -57.761 9.984 7.477 1.00 84.88 943 ASN A C 1
ATOM 7586 O O . ASN A 1 943 ? -57.063 9.010 7.245 1.00 84.88 943 ASN A O 1
ATOM 7590 N N . GLN A 1 944 ? -57.498 10.802 8.501 1.00 88.19 944 GLN A N 1
ATOM 7591 C CA . GLN A 1 944 ? -56.452 10.518 9.490 1.00 88.19 944 GLN A CA 1
ATOM 7592 C C . GLN A 1 944 ? -56.717 9.166 10.173 1.00 88.19 944 GLN A C 1
ATOM 7594 O O . GLN A 1 944 ? -55.888 8.261 10.078 1.00 88.19 944 GLN A O 1
ATOM 7599 N N . LYS A 1 945 ? -57.898 8.961 10.780 1.00 90.38 945 LYS A N 1
ATOM 7600 C CA . LYS A 1 945 ? -58.255 7.670 11.401 1.00 90.38 945 LYS A CA 1
ATOM 7601 C C . LYS A 1 945 ? -58.252 6.491 10.422 1.00 90.38 945 LYS A C 1
ATOM 7603 O O . LYS A 1 945 ? -57.871 5.392 10.802 1.00 90.38 945 LYS A O 1
ATOM 7608 N N . ARG A 1 946 ? -58.673 6.684 9.176 1.00 87.25 946 ARG A N 1
ATOM 7609 C CA . ARG A 1 946 ? -58.810 5.657 8.137 1.00 87.25 946 ARG A CA 1
ATOM 7610 C C . ARG A 1 946 ? -57.446 5.308 7.567 1.00 87.25 946 ARG A C 1
ATOM 7612 O O . ARG A 1 946 ? -57.149 4.132 7.432 1.00 87.25 946 ARG A O 1
ATOM 7619 N N . VAL A 1 947 ? -56.573 6.292 7.355 1.00 85.81 947 VAL A N 1
ATOM 7620 C CA . VAL A 1 947 ? -55.146 6.079 7.086 1.00 85.81 947 VAL A CA 1
ATOM 7621 C C . VAL A 1 947 ? -54.520 5.281 8.228 1.00 85.81 947 VAL A C 1
ATOM 7623 O O . VAL A 1 947 ? -53.841 4.304 7.952 1.00 85.81 947 VAL A O 1
ATOM 7626 N N . ILE A 1 948 ? -54.786 5.605 9.496 1.00 86.56 948 ILE A N 1
ATOM 7627 C CA . ILE A 1 948 ? -54.181 4.887 10.631 1.00 86.56 948 ILE A CA 1
ATOM 7628 C C . ILE A 1 948 ? -54.780 3.476 10.824 1.00 86.56 948 ILE A C 1
ATOM 7630 O O . ILE A 1 948 ? -54.016 2.534 11.016 1.00 86.56 948 ILE A O 1
ATOM 7634 N N . LYS A 1 949 ? -56.098 3.267 10.670 1.00 87.12 949 LYS A N 1
ATOM 7635 C CA . LYS A 1 949 ? -56.725 1.924 10.653 1.00 87.12 949 LYS A CA 1
ATOM 7636 C C . LYS A 1 949 ? -56.212 1.090 9.476 1.00 87.12 949 LYS A C 1
ATOM 7638 O O . LYS A 1 949 ? -55.861 -0.067 9.668 1.00 87.12 949 LYS A O 1
ATOM 7643 N N . ASN A 1 950 ? -56.073 1.682 8.291 1.00 85.44 950 ASN A N 1
ATOM 7644 C CA . ASN A 1 950 ? -55.480 1.011 7.135 1.00 85.44 950 ASN A CA 1
ATOM 7645 C C . ASN A 1 950 ? -53.976 0.753 7.335 1.00 85.44 950 ASN A C 1
ATOM 7647 O O . ASN A 1 950 ? -53.466 -0.218 6.792 1.00 85.44 950 ASN A O 1
ATOM 7651 N N . LYS A 1 951 ? -53.258 1.559 8.132 1.00 84.75 951 LYS A N 1
ATOM 7652 C CA . LYS A 1 951 ? -51.880 1.254 8.552 1.00 84.75 951 LYS A CA 1
ATOM 7653 C C . LYS A 1 951 ? -51.822 0.102 9.569 1.00 84.75 951 LYS A C 1
ATOM 7655 O O . LYS A 1 951 ? -50.853 -0.654 9.538 1.00 84.75 951 LYS A O 1
ATOM 7660 N N . PHE A 1 952 ? -52.825 -0.029 10.449 1.00 85.00 952 PHE A N 1
ATOM 7661 C CA . PHE A 1 952 ? -52.972 -1.140 11.407 1.00 85.00 952 PHE A CA 1
ATOM 7662 C C . PHE A 1 952 ? -53.392 -2.463 10.758 1.00 85.00 952 PHE A C 1
ATOM 7664 O O . PHE A 1 952 ? -53.093 -3.525 11.303 1.00 85.00 952 PHE A O 1
ATOM 7671 N N . ASP A 1 953 ? -54.067 -2.416 9.611 1.00 79.00 953 ASP A N 1
ATOM 7672 C CA . ASP A 1 953 ? -54.342 -3.596 8.799 1.00 79.00 953 ASP A CA 1
ATOM 7673 C C . ASP A 1 953 ? -53.019 -4.234 8.337 1.00 79.00 953 ASP A C 1
ATOM 7675 O O . ASP A 1 953 ? -52.224 -3.641 7.600 1.00 79.00 953 ASP A O 1
ATOM 7679 N N . GLN A 1 954 ? -52.791 -5.467 8.794 1.00 67.69 954 GLN A N 1
ATOM 7680 C CA . GLN A 1 954 ? -51.558 -6.218 8.572 1.00 67.69 954 GLN A CA 1
ATOM 7681 C C . GLN A 1 954 ? -51.302 -6.514 7.081 1.00 67.69 954 GLN A C 1
ATOM 7683 O O . GLN A 1 954 ? -50.148 -6.726 6.706 1.00 67.69 954 GLN A O 1
ATOM 7688 N N . SER A 1 955 ? -52.327 -6.463 6.219 1.00 68.88 955 SER A N 1
ATOM 7689 C CA . SER A 1 955 ? -52.175 -6.614 4.763 1.00 68.88 955 SER A CA 1
ATOM 7690 C C . SER A 1 955 ? -51.465 -5.424 4.098 1.00 68.88 955 SER A C 1
ATOM 7692 O O . SER A 1 955 ? -50.723 -5.601 3.132 1.00 68.88 955 SER A O 1
ATOM 7694 N N . ASN A 1 956 ? -51.604 -4.216 4.655 1.00 69.19 956 ASN A N 1
ATOM 7695 C CA . ASN A 1 956 ? -51.084 -2.973 4.072 1.00 69.19 956 ASN A CA 1
ATOM 7696 C C . ASN A 1 956 ? -49.625 -2.666 4.460 1.00 69.19 956 ASN A C 1
ATOM 7698 O O . ASN A 1 956 ? -49.123 -1.583 4.169 1.00 69.19 956 ASN A O 1
ATOM 7702 N N . ASN A 1 957 ? -48.937 -3.597 5.128 1.00 67.38 957 ASN A N 1
ATOM 7703 C CA . ASN A 1 957 ? -47.517 -3.568 5.515 1.00 67.38 957 ASN A CA 1
ATOM 7704 C C . ASN A 1 957 ? -47.006 -2.421 6.419 1.00 67.38 957 ASN A C 1
ATOM 7706 O O . ASN A 1 957 ? -45.936 -2.568 7.009 1.00 67.38 957 ASN A O 1
ATOM 7710 N N . ASN A 1 958 ? -47.731 -1.312 6.580 1.00 74.38 958 ASN A N 1
ATOM 7711 C CA . ASN A 1 958 ? -47.250 -0.119 7.293 1.00 74.38 958 ASN A CA 1
ATOM 7712 C C . ASN A 1 958 ? -46.830 -0.396 8.749 1.00 74.38 958 ASN A C 1
ATOM 7714 O O . ASN A 1 958 ? -45.772 0.062 9.179 1.00 74.38 958 ASN A O 1
ATOM 7718 N N . PHE A 1 959 ? -47.627 -1.176 9.487 1.00 84.75 959 PHE A N 1
ATOM 7719 C CA . PHE A 1 959 ? -47.303 -1.630 10.842 1.00 84.75 959 PHE A CA 1
ATOM 7720 C C . PHE A 1 959 ? -47.066 -3.151 10.924 1.00 84.75 959 PHE A C 1
ATOM 7722 O O . PHE A 1 959 ? -47.457 -3.811 11.885 1.00 84.75 959 PHE A O 1
ATOM 7729 N N . ASN A 1 960 ? -46.401 -3.729 9.912 1.00 83.25 960 ASN A N 1
ATOM 7730 C CA . ASN A 1 960 ? -46.155 -5.178 9.798 1.00 83.25 960 ASN A CA 1
ATOM 7731 C C . ASN A 1 960 ? -45.313 -5.815 10.922 1.00 83.25 960 ASN A C 1
ATOM 7733 O O . ASN A 1 960 ? -45.174 -7.043 10.951 1.00 83.25 960 ASN A O 1
ATOM 7737 N N . SER A 1 961 ? -44.725 -5.007 11.806 1.00 88.94 961 SER A N 1
ATOM 7738 C CA . SER A 1 961 ? -43.889 -5.444 12.927 1.00 88.94 961 SER A CA 1
ATOM 7739 C C . SER A 1 961 ? -44.624 -5.387 14.272 1.00 88.94 961 SER A C 1
ATOM 7741 O O . SER A 1 961 ? -44.058 -5.779 15.288 1.00 88.94 961 SER A O 1
ATOM 7743 N N . LEU A 1 962 ? -45.887 -4.948 14.284 1.00 88.69 962 LEU A N 1
ATOM 7744 C CA . LEU A 1 962 ? -46.785 -5.060 15.432 1.00 88.69 962 LEU A CA 1
ATOM 7745 C C . LEU A 1 962 ? -47.473 -6.430 15.474 1.00 88.69 962 LEU A C 1
ATOM 7747 O O . LEU A 1 962 ? -47.853 -6.990 14.443 1.00 88.69 962 LEU A O 1
ATOM 7751 N N . GLY A 1 963 ? -47.670 -6.951 16.683 1.00 86.56 963 GLY A N 1
ATOM 7752 C CA . GLY A 1 963 ? -48.443 -8.166 16.917 1.00 86.56 963 GLY A CA 1
ATOM 7753 C C . GLY A 1 963 ? -49.948 -7.913 16.848 1.00 86.56 963 GLY A C 1
ATOM 7754 O O . GLY A 1 963 ? -50.438 -6.789 16.987 1.00 86.56 963 GLY A O 1
ATOM 7755 N N . THR A 1 964 ? -50.722 -8.987 16.707 1.00 84.25 964 THR A N 1
ATOM 7756 C CA . THR A 1 964 ? -52.196 -8.920 16.665 1.00 84.25 964 THR A CA 1
ATOM 7757 C C . THR A 1 964 ? -52.801 -8.330 17.950 1.00 84.25 964 THR A C 1
ATOM 7759 O O . THR A 1 964 ? -53.897 -7.769 17.922 1.00 84.25 964 THR A O 1
ATOM 7762 N N . ASN A 1 965 ? -52.084 -8.402 19.076 1.00 83.44 965 ASN A N 1
ATOM 7763 C CA . ASN A 1 965 ? -52.495 -7.802 20.347 1.00 83.44 965 ASN A CA 1
ATOM 7764 C C . ASN A 1 965 ? -52.254 -6.279 20.388 1.00 83.44 965 ASN A C 1
ATOM 7766 O O . ASN A 1 965 ? -53.142 -5.545 20.829 1.00 83.44 965 ASN A O 1
ATOM 7770 N N . ASP A 1 966 ? -51.123 -5.796 19.856 1.00 88.56 966 ASP A N 1
ATOM 7771 C CA . ASP A 1 966 ? -50.822 -4.359 19.725 1.00 88.56 966 ASP A CA 1
ATOM 7772 C C . ASP A 1 966 ? -51.900 -3.662 18.878 1.00 88.56 966 ASP A C 1
ATOM 7774 O O . ASP A 1 966 ? -52.500 -2.667 19.290 1.00 88.56 966 ASP A O 1
ATOM 7778 N N . VAL A 1 967 ? -52.195 -4.243 17.707 1.00 88.31 967 VAL A N 1
ATOM 7779 C CA . VAL A 1 967 ? -53.186 -3.742 16.741 1.00 88.31 967 VAL A CA 1
ATOM 7780 C C . VAL A 1 967 ? -54.581 -3.637 17.365 1.00 88.31 967 VAL A C 1
ATOM 7782 O O . VAL A 1 967 ? -55.249 -2.613 17.207 1.00 88.31 967 VAL A O 1
ATOM 7785 N N . LYS A 1 968 ? -55.017 -4.654 18.123 1.00 86.56 968 LYS A N 1
ATOM 7786 C CA . LYS A 1 968 ? -56.315 -4.643 18.825 1.00 86.56 968 LYS A CA 1
ATOM 7787 C C . LYS A 1 968 ? -56.412 -3.513 19.852 1.00 86.56 968 LYS A C 1
ATOM 7789 O O . LYS A 1 968 ? -57.447 -2.849 19.916 1.00 86.56 968 LYS A O 1
ATOM 7794 N N . LYS A 1 969 ? -55.350 -3.274 20.632 1.00 88.06 969 LYS A N 1
ATOM 7795 C CA . LYS A 1 969 ? -55.305 -2.184 21.620 1.00 88.06 969 LYS A CA 1
ATOM 7796 C C . LYS A 1 969 ? -55.393 -0.817 20.933 1.00 88.06 969 LYS A C 1
ATOM 7798 O O . LYS A 1 969 ? -56.315 -0.051 21.209 1.00 88.06 969 LYS A O 1
ATOM 7803 N N . LEU A 1 970 ? -54.481 -0.550 19.999 1.00 90.06 970 LEU A N 1
ATOM 7804 C CA . LEU A 1 970 ? -54.365 0.745 19.322 1.00 90.06 970 LEU A CA 1
ATOM 7805 C C . LEU A 1 970 ? -55.619 1.091 18.497 1.00 90.06 970 LEU A C 1
ATOM 7807 O O . LEU A 1 970 ? -56.037 2.246 18.460 1.00 90.06 970 LEU A O 1
ATOM 7811 N N . THR A 1 971 ? -56.281 0.093 17.900 1.00 88.38 971 THR A N 1
ATOM 7812 C CA . THR A 1 971 ? -57.552 0.293 17.179 1.00 88.38 971 THR A CA 1
ATOM 7813 C C . THR A 1 971 ? -58.678 0.760 18.111 1.00 88.38 971 THR A C 1
ATOM 7815 O O . THR A 1 971 ? -59.454 1.641 17.740 1.00 88.38 971 THR A O 1
ATOM 7818 N N . LYS A 1 972 ? -58.761 0.225 19.340 1.00 87.06 972 LYS A N 1
ATOM 7819 C CA . LYS A 1 972 ? -59.770 0.647 20.329 1.00 87.06 972 LYS A CA 1
ATOM 7820 C C . LYS A 1 972 ? -59.533 2.083 20.807 1.00 87.06 972 LYS A C 1
ATOM 7822 O O . LYS A 1 972 ? -60.486 2.842 20.962 1.00 87.06 972 LYS A O 1
ATOM 7827 N N . GLU A 1 973 ? -58.272 2.463 21.004 1.00 89.12 973 GLU A N 1
ATOM 7828 C CA . GLU A 1 973 ? -57.883 3.836 21.350 1.00 89.12 973 GLU A CA 1
ATOM 7829 C C . GLU A 1 973 ? -58.216 4.812 20.202 1.00 89.12 973 GLU A C 1
ATOM 7831 O O . GLU A 1 973 ? -58.784 5.878 20.440 1.00 89.12 973 GLU A O 1
ATOM 7836 N N . LEU A 1 974 ? -57.966 4.415 18.947 1.00 90.19 974 LEU A N 1
ATOM 7837 C CA . LEU A 1 974 ? -58.237 5.225 17.753 1.00 90.19 974 LEU A CA 1
ATOM 7838 C C . LEU A 1 974 ? -59.730 5.521 17.538 1.00 90.19 974 LEU A C 1
ATOM 7840 O O . LEU A 1 974 ? -60.087 6.641 17.167 1.00 90.19 974 LEU A O 1
ATOM 7844 N N . ILE A 1 975 ? -60.616 4.548 17.779 1.00 87.31 975 ILE A N 1
ATOM 7845 C CA . ILE A 1 975 ? -62.072 4.736 17.634 1.00 87.31 975 ILE A CA 1
ATOM 7846 C C . ILE A 1 975 ? -62.588 5.814 18.603 1.00 87.31 975 ILE A C 1
ATOM 7848 O O . ILE A 1 975 ? -63.410 6.643 18.213 1.00 87.31 975 ILE A O 1
ATOM 7852 N N . ASN A 1 976 ? -62.044 5.872 19.821 1.00 84.75 976 ASN A N 1
ATOM 7853 C CA . ASN A 1 976 ? -62.485 6.804 20.864 1.00 84.75 976 ASN A CA 1
ATOM 7854 C C . ASN A 1 976 ? -61.935 8.236 20.723 1.00 84.75 976 ASN A C 1
ATOM 7856 O O . ASN A 1 976 ? -62.480 9.148 21.339 1.00 84.75 976 ASN A O 1
ATOM 7860 N N . ALA A 1 977 ? -60.879 8.457 19.935 1.00 87.62 977 ALA A N 1
ATOM 7861 C CA . ALA A 1 977 ? -60.301 9.789 19.745 1.00 87.62 977 ALA A CA 1
ATOM 7862 C C . ALA A 1 977 ? -61.259 10.745 19.000 1.00 87.62 977 ALA A C 1
ATOM 7864 O O . ALA A 1 977 ? -61.889 10.357 18.016 1.00 87.62 977 ALA A O 1
ATOM 7865 N N . THR A 1 978 ? -61.339 12.008 19.421 1.00 83.81 978 THR A N 1
ATOM 7866 C CA . THR A 1 978 ? -62.223 13.036 18.832 1.00 83.81 978 THR A CA 1
ATOM 7867 C C . THR A 1 978 ? -61.478 14.245 18.262 1.00 83.81 978 THR A C 1
ATOM 7869 O O . THR A 1 978 ? -62.104 15.078 17.609 1.00 83.81 978 THR A O 1
ATOM 7872 N N . THR A 1 979 ? -60.152 14.339 18.440 1.00 86.19 979 THR A N 1
ATOM 7873 C CA . THR A 1 979 ? -59.318 15.429 17.895 1.00 86.19 979 THR A CA 1
ATOM 7874 C C . THR A 1 979 ? -58.105 14.921 17.109 1.00 86.19 979 THR A C 1
ATOM 7876 O O . THR A 1 979 ? -57.594 13.823 17.349 1.00 86.19 979 THR A O 1
ATOM 7879 N N . SER A 1 980 ? -57.604 15.748 16.180 1.00 84.69 980 SER A N 1
ATOM 7880 C CA . SER A 1 980 ? -56.417 15.441 15.361 1.00 84.69 980 SER A CA 1
ATOM 7881 C C . SER A 1 980 ? -55.176 15.166 16.221 1.00 84.69 980 SER A C 1
ATOM 7883 O O . SER A 1 980 ? -54.356 14.328 15.863 1.00 84.69 980 SER A O 1
ATOM 7885 N N . GLU A 1 981 ? -55.032 15.830 17.370 1.00 85.19 981 GLU A N 1
ATOM 7886 C CA . GLU A 1 981 ? -53.884 15.656 18.273 1.00 85.19 981 GLU A CA 1
ATOM 7887 C C . GLU A 1 981 ? -53.875 14.283 18.954 1.00 85.19 981 GLU A C 1
ATOM 7889 O O . GLU A 1 981 ? -52.829 13.639 19.043 1.00 85.19 981 GLU A O 1
ATOM 7894 N N . GLN A 1 982 ? -55.044 13.806 19.396 1.00 88.94 982 GLN A N 1
ATOM 7895 C CA . GLN A 1 982 ? -55.206 12.471 19.979 1.00 88.94 982 GLN A CA 1
ATOM 7896 C C . GLN A 1 982 ? -54.887 11.388 18.942 1.00 88.94 982 GLN A C 1
ATOM 7898 O O . GLN A 1 982 ? -54.141 10.451 19.224 1.00 88.94 982 GLN A O 1
ATOM 7903 N N . ILE A 1 983 ? -55.388 11.562 17.716 1.00 90.50 983 ILE A N 1
ATOM 7904 C CA . ILE A 1 983 ? -55.139 10.659 16.589 1.00 90.50 983 ILE A CA 1
ATOM 7905 C C . ILE A 1 983 ? -53.641 10.640 16.228 1.00 90.50 983 ILE A C 1
ATOM 7907 O O . ILE A 1 983 ? -53.046 9.568 16.131 1.00 90.50 983 ILE A O 1
ATOM 7911 N N . GLN A 1 984 ? -52.993 11.807 16.140 1.00 88.06 984 GLN A N 1
ATOM 7912 C CA . GLN A 1 984 ? -51.545 11.929 15.921 1.00 88.06 984 GLN A CA 1
ATOM 7913 C C . GLN A 1 984 ? -50.699 11.420 17.098 1.00 88.06 984 GLN A C 1
ATOM 7915 O O . GLN A 1 984 ? -49.541 11.046 16.907 1.00 88.06 984 GLN A O 1
ATOM 7920 N N . LYS A 1 985 ? -51.215 11.411 18.334 1.00 89.56 985 LYS A N 1
ATOM 7921 C CA . LYS A 1 985 ? -50.539 10.752 19.462 1.00 89.56 985 LYS A CA 1
ATOM 7922 C C . LYS A 1 985 ? -50.560 9.235 19.278 1.00 89.56 985 LYS A C 1
ATOM 7924 O O . LYS A 1 985 ? -49.500 8.626 19.326 1.00 89.56 985 LYS A O 1
ATOM 7929 N N . ILE A 1 986 ? -51.726 8.653 18.991 1.00 91.38 986 ILE A N 1
ATOM 7930 C CA . ILE A 1 986 ? -51.876 7.208 18.748 1.00 91.38 986 ILE A CA 1
ATOM 7931 C C . ILE A 1 986 ? -51.027 6.772 17.545 1.00 91.38 986 ILE A C 1
ATOM 7933 O O . ILE A 1 986 ? -50.349 5.750 17.609 1.00 91.38 986 ILE A O 1
ATOM 7937 N N . GLU A 1 987 ? -50.978 7.576 16.479 1.00 90.31 987 GLU A N 1
ATOM 7938 C CA . GLU A 1 987 ? -50.085 7.333 15.343 1.00 90.31 987 GLU A CA 1
ATOM 7939 C C . GLU A 1 987 ? -48.601 7.408 15.729 1.00 90.31 987 GLU A C 1
ATOM 7941 O O . GLU A 1 987 ? -47.826 6.551 15.305 1.00 90.31 987 GLU A O 1
ATOM 7946 N N . ARG A 1 988 ? -48.175 8.386 16.539 1.00 89.75 988 ARG A N 1
ATOM 7947 C CA . ARG A 1 988 ? -46.785 8.457 17.026 1.00 89.75 988 ARG A CA 1
ATOM 7948 C C . ARG A 1 988 ? -46.431 7.270 17.914 1.00 89.75 988 ARG A C 1
ATOM 7950 O O . ARG A 1 988 ? -45.379 6.676 17.711 1.00 89.75 988 ARG A O 1
ATOM 7957 N N . ASP A 1 989 ? -47.302 6.881 18.839 1.00 88.44 989 ASP A N 1
ATOM 7958 C CA . ASP A 1 989 ? -47.075 5.742 19.733 1.00 88.44 989 ASP A CA 1
ATOM 7959 C C . ASP A 1 989 ? -47.008 4.420 18.948 1.00 88.44 989 ASP A C 1
ATOM 7961 O O . ASP A 1 989 ? -46.101 3.613 19.165 1.00 88.44 989 ASP A O 1
ATOM 7965 N N . ALA A 1 990 ? -47.889 4.243 17.956 1.00 90.06 990 ALA A N 1
ATOM 7966 C CA . ALA A 1 990 ? -47.855 3.126 17.015 1.00 90.06 990 ALA A CA 1
ATOM 7967 C C . ALA A 1 990 ? -46.570 3.093 16.174 1.00 90.06 990 ALA A C 1
ATOM 7969 O O . ALA A 1 990 ? -45.921 2.051 16.096 1.00 90.06 990 ALA A O 1
ATOM 7970 N N . ASN A 1 991 ? -46.162 4.225 15.586 1.00 89.25 991 ASN A N 1
ATOM 7971 C CA . ASN A 1 991 ? -44.896 4.332 14.855 1.00 89.25 991 ASN A CA 1
ATOM 7972 C C . ASN A 1 991 ? -43.703 4.025 15.769 1.00 89.25 991 ASN A C 1
ATOM 7974 O O . ASN A 1 991 ? -42.818 3.274 15.379 1.00 89.25 991 ASN A O 1
ATOM 7978 N N . ASN A 1 992 ? -43.689 4.535 17.000 1.00 90.00 992 ASN A N 1
ATOM 7979 C CA . ASN A 1 992 ? -42.614 4.307 17.965 1.00 90.00 992 ASN A CA 1
ATOM 7980 C C . ASN A 1 992 ? -42.524 2.842 18.425 1.00 90.00 992 ASN A C 1
ATOM 7982 O O . ASN A 1 992 ? -41.428 2.355 18.707 1.00 90.00 992 ASN A O 1
ATOM 7986 N N . LEU A 1 993 ? -43.645 2.123 18.528 1.00 90.62 993 LEU A N 1
ATOM 7987 C CA . LEU A 1 993 ? -43.648 0.691 18.845 1.00 90.62 993 LEU A CA 1
ATOM 7988 C C . LEU A 1 993 ? -43.290 -0.163 17.621 1.00 90.62 993 LEU A C 1
ATOM 7990 O O . LEU A 1 993 ? -42.462 -1.066 17.730 1.00 90.62 993 LEU A O 1
ATOM 7994 N N . ASN A 1 994 ? -43.848 0.159 16.450 1.00 91.31 994 ASN A N 1
ATOM 7995 C CA . ASN A 1 994 ? -43.571 -0.552 15.205 1.00 91.31 994 ASN A CA 1
ATOM 7996 C C . ASN A 1 994 ? -42.121 -0.369 14.762 1.00 91.31 994 ASN A C 1
ATOM 7998 O O . ASN A 1 994 ? -41.487 -1.351 14.417 1.00 91.31 994 ASN A O 1
ATOM 8002 N N . ASN A 1 995 ? -41.572 0.847 14.812 1.00 91.81 995 ASN A N 1
ATOM 8003 C CA . ASN A 1 995 ? -40.179 1.107 14.443 1.00 91.81 995 ASN A CA 1
ATOM 8004 C C . ASN A 1 995 ? -39.205 0.410 15.399 1.00 91.81 995 ASN A C 1
ATOM 8006 O O . ASN A 1 995 ? -38.178 -0.080 14.947 1.00 91.81 995 ASN A O 1
ATOM 8010 N N . PHE A 1 996 ? -39.548 0.292 16.686 1.00 94.06 996 PHE A N 1
ATOM 8011 C CA . PHE A 1 996 ? -38.778 -0.497 17.649 1.00 94.06 996 PHE A CA 1
ATOM 8012 C C . PHE A 1 996 ? -38.814 -2.001 17.319 1.00 94.06 996 PHE A C 1
ATOM 8014 O O . PHE A 1 996 ? -37.763 -2.610 17.127 1.00 94.06 996 PHE A O 1
ATOM 8021 N N . LYS A 1 997 ? -40.007 -2.605 17.172 1.00 93.56 997 LYS A N 1
ATOM 8022 C CA . LYS A 1 997 ? -40.129 -4.030 16.802 1.00 93.56 997 LYS A CA 1
ATOM 8023 C C . LYS A 1 997 ? -39.536 -4.313 15.411 1.00 93.56 997 LYS A C 1
ATOM 8025 O O . LYS A 1 997 ? -38.908 -5.350 15.220 1.00 93.56 997 LYS A O 1
ATOM 8030 N N . LYS A 1 998 ? -39.655 -3.373 14.467 1.00 92.62 998 LYS A N 1
ATOM 8031 C CA . LYS A 1 998 ? -39.056 -3.436 13.127 1.00 92.62 998 LYS A CA 1
ATOM 8032 C C . LYS A 1 998 ? -37.535 -3.374 13.180 1.00 92.62 998 LYS A C 1
ATOM 8034 O O . LYS A 1 998 ? -36.905 -4.193 12.534 1.00 92.62 998 LYS A O 1
ATOM 8039 N N . ASP A 1 999 ? -36.938 -2.455 13.936 1.00 93.25 999 ASP A N 1
ATOM 8040 C CA . ASP A 1 999 ? -35.480 -2.380 14.093 1.00 93.25 999 ASP A CA 1
ATOM 8041 C C . ASP A 1 999 ? -34.922 -3.687 14.679 1.00 93.25 999 ASP A C 1
ATOM 8043 O O . ASP A 1 999 ? -33.945 -4.224 14.160 1.00 93.25 999 ASP A O 1
ATOM 8047 N N . LEU A 1 1000 ? -35.598 -4.283 15.669 1.00 95.25 1000 LEU A N 1
ATOM 8048 C CA . LEU A 1 1000 ? -35.254 -5.622 16.162 1.00 95.25 1000 LEU A CA 1
ATOM 8049 C C . LEU A 1 1000 ? -35.395 -6.707 15.081 1.00 95.25 1000 LEU A C 1
ATOM 8051 O O . LEU A 1 1000 ? -34.498 -7.532 14.935 1.00 95.25 1000 LEU A O 1
ATOM 8055 N N . ILE A 1 1001 ? -36.464 -6.697 14.279 1.00 93.56 1001 ILE A N 1
ATOM 8056 C CA . ILE A 1 1001 ? -36.662 -7.638 13.160 1.00 93.56 1001 ILE A CA 1
ATOM 8057 C C . ILE A 1 1001 ? -35.605 -7.446 12.058 1.00 93.56 1001 ILE A C 1
ATOM 8059 O O . ILE A 1 1001 ? -35.050 -8.425 11.564 1.00 93.56 1001 ILE A O 1
ATOM 8063 N N . ASP A 1 1002 ? -35.260 -6.209 11.706 1.00 93.00 1002 ASP A N 1
ATOM 8064 C CA . ASP A 1 1002 ? -34.228 -5.870 10.726 1.00 93.00 1002 ASP A CA 1
ATOM 8065 C C . ASP A 1 1002 ? -32.830 -6.243 11.242 1.00 93.00 1002 ASP A C 1
ATOM 8067 O O . ASP A 1 1002 ? -31.987 -6.692 10.463 1.00 93.00 1002 ASP A O 1
ATOM 8071 N N . LYS A 1 1003 ? -32.579 -6.129 12.553 1.00 94.62 1003 LYS A N 1
ATOM 8072 C CA . LYS A 1 1003 ? -31.381 -6.671 13.208 1.00 94.62 1003 LYS A CA 1
ATOM 8073 C C . LYS A 1 1003 ? -31.366 -8.204 13.166 1.00 94.62 1003 LYS A C 1
ATOM 8075 O O . LYS A 1 1003 ? -30.363 -8.757 12.725 1.00 94.62 1003 LYS A O 1
ATOM 8080 N N . VAL A 1 1004 ? -32.464 -8.893 13.508 1.00 94.75 1004 VAL A N 1
ATOM 8081 C CA . VAL A 1 1004 ? -32.594 -10.363 13.375 1.00 94.75 1004 VAL A CA 1
ATOM 8082 C C . VAL A 1 1004 ? -32.347 -10.818 11.933 1.00 94.75 1004 VAL A C 1
ATOM 8084 O O . VAL A 1 1004 ? -31.620 -11.785 11.711 1.00 94.75 1004 VAL A O 1
ATOM 8087 N N . ASN A 1 1005 ? -32.885 -10.110 10.939 1.00 90.88 1005 ASN A N 1
ATOM 8088 C CA . ASN A 1 1005 ? -32.674 -10.416 9.524 1.00 90.88 1005 ASN A CA 1
ATOM 8089 C C . ASN A 1 1005 ? -31.193 -10.326 9.119 1.00 90.88 1005 ASN A C 1
ATOM 8091 O O . ASN A 1 1005 ? -30.726 -11.179 8.357 1.00 90.88 1005 ASN A O 1
ATOM 8095 N N . LYS A 1 1006 ? -30.447 -9.357 9.673 1.00 93.31 1006 LYS A N 1
ATOM 8096 C CA . LYS A 1 1006 ? -29.002 -9.161 9.448 1.00 93.31 1006 LYS A CA 1
ATOM 8097 C C . LYS A 1 1006 ? -28.108 -10.205 10.134 1.00 93.31 1006 LYS A C 1
ATOM 8099 O O . LYS A 1 1006 ? -26.970 -10.358 9.706 1.00 93.31 1006 LYS A O 1
ATOM 8104 N N . LEU A 1 1007 ? -28.586 -10.926 11.154 1.00 92.56 1007 LEU A N 1
ATOM 8105 C CA . LEU A 1 1007 ? -27.786 -11.939 11.861 1.00 92.56 1007 LEU A CA 1
ATOM 8106 C C . LEU A 1 1007 ? -27.348 -13.079 10.927 1.00 92.56 1007 LEU A C 1
ATOM 8108 O O . LEU A 1 1007 ? -28.172 -13.690 10.243 1.00 92.56 1007 LEU A O 1
ATOM 8112 N N . SER A 1 1008 ? -26.063 -13.415 10.913 1.00 86.94 1008 SER A N 1
ATOM 8113 C CA . SER A 1 1008 ? -25.521 -14.525 10.124 1.00 86.94 1008 SER A CA 1
ATOM 8114 C C . SER A 1 1008 ? -25.693 -15.880 10.830 1.00 86.94 1008 SER A C 1
ATOM 8116 O O . SER A 1 1008 ? -25.844 -15.963 12.050 1.00 86.94 1008 SER A O 1
ATOM 8118 N N . ASN A 1 1009 ? -25.732 -16.958 10.038 1.00 88.12 1009 ASN A N 1
ATOM 8119 C CA . ASN A 1 1009 ? -25.701 -18.357 10.492 1.00 88.12 1009 ASN A CA 1
ATOM 8120 C C . ASN A 1 1009 ? -26.761 -18.794 11.538 1.00 88.12 1009 ASN A C 1
ATOM 8122 O O . ASN A 1 1009 ? -26.532 -19.740 12.288 1.00 88.12 1009 ASN A O 1
ATOM 8126 N N . VAL A 1 1010 ? -27.943 -18.161 11.556 1.00 91.38 1010 VAL A N 1
ATOM 8127 C CA . VAL A 1 1010 ? -29.112 -18.534 12.398 1.00 91.38 1010 VAL A CA 1
ATOM 8128 C C . VAL A 1 1010 ? -30.435 -18.554 11.610 1.00 91.38 1010 VAL A C 1
ATOM 8130 O O . VAL A 1 1010 ? -31.503 -18.199 12.107 1.00 91.38 1010 VAL A O 1
ATOM 8133 N N . ASN A 1 1011 ? -30.367 -18.894 10.318 1.00 87.56 1011 ASN A N 1
ATOM 8134 C CA . ASN A 1 1011 ? -31.480 -18.709 9.377 1.00 87.56 1011 ASN A CA 1
ATOM 8135 C C . ASN A 1 1011 ? -32.738 -19.535 9.706 1.00 87.56 1011 ASN A C 1
ATOM 8137 O O . ASN A 1 1011 ? -33.837 -19.093 9.377 1.00 87.56 1011 ASN A O 1
ATOM 8141 N N . ASN A 1 1012 ? -32.597 -20.684 10.375 1.00 87.75 1012 ASN A N 1
ATOM 8142 C CA . ASN A 1 1012 ? -33.728 -21.539 10.750 1.00 87.75 1012 ASN A CA 1
ATOM 8143 C C . ASN A 1 1012 ? -34.525 -20.932 11.919 1.00 87.75 1012 ASN A C 1
ATOM 8145 O O . ASN A 1 1012 ? -35.739 -21.096 12.017 1.00 87.75 1012 ASN A O 1
ATOM 8149 N N . GLU A 1 1013 ? -33.841 -20.204 12.800 1.00 91.31 1013 GLU A N 1
ATOM 8150 C CA . GLU A 1 1013 ? -34.393 -19.610 14.014 1.00 91.31 1013 GLU A CA 1
ATOM 8151 C C . GLU A 1 1013 ? -34.987 -18.212 13.786 1.00 91.31 1013 GLU A C 1
ATOM 8153 O O . GLU A 1 1013 ? -35.912 -17.824 14.506 1.00 91.31 1013 GLU A O 1
ATOM 8158 N N . LYS A 1 1014 ? -34.512 -17.472 12.767 1.00 91.81 1014 LYS A N 1
ATOM 8159 C CA . LYS A 1 1014 ? -34.967 -16.102 12.444 1.00 91.81 1014 LYS A CA 1
ATOM 8160 C C . LYS A 1 1014 ? -36.485 -15.961 12.433 1.00 91.81 1014 LYS A C 1
ATOM 8162 O O . LYS A 1 1014 ? -37.007 -15.081 13.105 1.00 91.81 1014 LYS A O 1
ATOM 8167 N N . GLN A 1 1015 ? -37.199 -16.829 11.714 1.00 89.38 1015 GLN A N 1
ATOM 8168 C CA . GLN A 1 1015 ? -38.657 -16.711 11.566 1.00 89.38 1015 GLN A CA 1
ATOM 8169 C C . GLN A 1 1015 ? -39.396 -16.873 12.905 1.00 89.38 1015 GLN A C 1
ATOM 8171 O O . GLN A 1 1015 ? -40.341 -16.139 13.186 1.00 89.38 1015 GLN A O 1
ATOM 8176 N N . GLN A 1 1016 ? -38.923 -17.772 13.777 1.00 91.81 1016 GLN A N 1
ATOM 8177 C CA . GLN A 1 1016 ? -39.501 -17.951 15.112 1.00 91.81 1016 GLN A CA 1
ATOM 8178 C C . GLN A 1 1016 ? -39.208 -16.754 16.027 1.00 91.81 1016 GLN A C 1
ATOM 8180 O O . GLN A 1 1016 ? -40.084 -16.335 16.782 1.00 91.81 1016 GLN A O 1
ATOM 8185 N N . ALA A 1 1017 ? -38.001 -16.185 15.959 1.00 93.56 1017 ALA A N 1
ATOM 8186 C CA . ALA A 1 1017 ? -37.643 -14.993 16.726 1.00 93.56 1017 ALA A CA 1
ATOM 8187 C C . ALA A 1 1017 ? -38.410 -13.749 16.251 1.00 93.56 1017 ALA A C 1
ATOM 8189 O O . ALA A 1 1017 ? -38.943 -13.017 17.079 1.00 93.56 1017 ALA A O 1
ATOM 8190 N N . ILE A 1 1018 ? -38.543 -13.554 14.934 1.00 93.62 1018 ILE A N 1
ATOM 8191 C CA . ILE A 1 1018 ? -39.343 -12.480 14.326 1.00 93.62 1018 ILE A CA 1
ATOM 8192 C C . ILE A 1 1018 ? -40.789 -12.551 14.816 1.00 93.62 1018 ILE A C 1
ATOM 8194 O O . ILE A 1 1018 ? -41.316 -11.539 15.272 1.00 93.62 1018 ILE A O 1
ATOM 8198 N N . GLN A 1 1019 ? -41.422 -13.729 14.784 1.00 91.12 1019 GLN A N 1
ATOM 8199 C CA . GLN A 1 1019 ? -42.803 -13.862 15.252 1.00 91.12 1019 GLN A CA 1
ATOM 8200 C C . GLN A 1 1019 ? -42.930 -13.563 16.754 1.00 91.12 1019 GLN A C 1
ATOM 8202 O O . GLN A 1 1019 ? -43.795 -12.786 17.149 1.00 91.12 1019 GLN A O 1
ATOM 8207 N N . LYS A 1 1020 ? -42.015 -14.079 17.587 1.00 93.19 1020 LYS A N 1
ATOM 8208 C CA . LYS A 1 1020 ? -41.991 -13.771 19.027 1.00 93.19 1020 LYS A CA 1
ATOM 8209 C C . LYS A 1 1020 ? -41.768 -12.279 19.314 1.00 93.19 1020 LYS A C 1
ATOM 8211 O O . LYS A 1 1020 ? -42.391 -11.758 20.227 1.00 93.19 1020 LYS A O 1
ATOM 8216 N N . ILE A 1 1021 ? -40.948 -11.572 18.530 1.00 94.56 1021 ILE A N 1
ATOM 8217 C CA . ILE A 1 1021 ? -40.755 -10.112 18.650 1.00 94.56 1021 ILE A CA 1
ATOM 8218 C C . ILE A 1 1021 ? -42.043 -9.345 18.314 1.00 94.56 1021 ILE A C 1
ATOM 8220 O O . ILE A 1 1021 ? -42.352 -8.359 18.986 1.00 94.56 1021 ILE A O 1
ATOM 8224 N N . LYS A 1 1022 ? -42.822 -9.798 17.319 1.00 91.62 1022 LYS A N 1
ATOM 8225 C CA . LYS A 1 1022 ? -44.142 -9.216 17.020 1.00 91.62 1022 LYS A CA 1
ATOM 8226 C C . LYS A 1 1022 ? -45.123 -9.443 18.166 1.00 91.62 1022 LYS A C 1
ATOM 8228 O O . LYS A 1 1022 ? -45.756 -8.489 18.608 1.00 91.62 1022 LYS A O 1
ATOM 8233 N N . ASP A 1 1023 ? -45.219 -10.669 18.670 1.00 88.56 1023 ASP A N 1
ATOM 8234 C CA . ASP A 1 1023 ? -46.212 -11.044 19.685 1.00 88.56 1023 ASP A CA 1
ATOM 8235 C C . ASP A 1 1023 ? -45.837 -10.633 21.123 1.00 88.56 1023 ASP A C 1
ATOM 8237 O O . ASP A 1 1023 ? -46.712 -10.619 21.989 1.00 88.56 1023 ASP A O 1
ATOM 8241 N N . ALA A 1 1024 ? -44.576 -10.251 21.367 1.00 90.56 1024 ALA A N 1
ATOM 8242 C CA . ALA A 1 1024 ? -44.072 -9.785 22.660 1.00 90.56 1024 ALA A CA 1
ATOM 8243 C C . ALA A 1 1024 ? -44.915 -8.643 23.254 1.00 90.56 1024 ALA A C 1
ATOM 8245 O O . ALA A 1 1024 ? -45.250 -7.660 22.582 1.00 90.56 1024 ALA A O 1
ATOM 8246 N N . SER A 1 1025 ? -45.212 -8.776 24.544 1.00 83.44 1025 SER A N 1
ATOM 8247 C CA . SER A 1 1025 ? -46.097 -7.917 25.331 1.00 83.44 1025 SER A CA 1
ATOM 8248 C C . SER A 1 1025 ? -45.440 -6.616 25.804 1.00 83.44 1025 SER A C 1
ATOM 8250 O O . SER A 1 1025 ? -46.133 -5.616 26.002 1.00 83.44 1025 SER A O 1
ATOM 8252 N N . THR A 1 1026 ? -44.110 -6.601 25.946 1.00 87.62 1026 THR A N 1
ATOM 8253 C CA . THR A 1 1026 ? -43.325 -5.413 26.320 1.00 87.62 1026 THR A CA 1
ATOM 8254 C C . THR A 1 1026 ? -42.117 -5.212 25.398 1.00 87.62 1026 THR A C 1
ATOM 8256 O O . THR A 1 1026 ? -41.804 -6.052 24.547 1.00 87.62 1026 THR A O 1
ATOM 8259 N N . ARG A 1 1027 ? -41.422 -4.074 25.538 1.00 91.06 1027 ARG A N 1
ATOM 8260 C CA . ARG A 1 1027 ? -40.205 -3.792 24.756 1.00 91.06 1027 ARG A CA 1
ATOM 8261 C C . ARG A 1 1027 ? -39.021 -4.638 25.219 1.00 91.06 1027 ARG A C 1
ATOM 8263 O O . ARG A 1 1027 ? -38.214 -5.068 24.404 1.00 91.06 1027 ARG A O 1
ATOM 8270 N N . GLU A 1 1028 ? -38.951 -4.898 26.515 1.00 90.00 1028 GLU A N 1
ATOM 8271 C CA . GLU A 1 1028 ? -37.892 -5.634 27.203 1.00 90.00 1028 GLU A CA 1
ATOM 8272 C C . GLU A 1 1028 ? -37.934 -7.121 26.816 1.00 90.00 1028 GLU A C 1
ATOM 8274 O O . GLU A 1 1028 ? -36.897 -7.721 26.535 1.00 90.00 1028 GLU A O 1
ATOM 8279 N N . GLU A 1 1029 ? -39.140 -7.691 26.710 1.00 91.75 1029 GLU A N 1
ATOM 8280 C CA . GLU A 1 1029 ? -39.368 -9.043 26.187 1.00 91.75 1029 GLU A CA 1
ATOM 8281 C C . GLU A 1 1029 ? -38.872 -9.172 24.735 1.00 91.75 1029 GLU A C 1
ATOM 8283 O O . GLU A 1 1029 ? -38.081 -10.065 24.424 1.00 91.75 1029 GLU A O 1
ATOM 8288 N N . ALA A 1 1030 ? -39.265 -8.239 23.860 1.00 93.62 1030 ALA A N 1
ATOM 8289 C CA . ALA A 1 1030 ? -38.837 -8.210 22.460 1.00 93.62 1030 ALA A CA 1
ATOM 8290 C C . ALA A 1 1030 ? -37.312 -8.042 22.302 1.00 93.62 1030 ALA A C 1
ATOM 8292 O O . ALA A 1 1030 ? -36.694 -8.747 21.503 1.00 93.62 1030 ALA A O 1
ATOM 8293 N N . GLN A 1 1031 ? -36.700 -7.139 23.077 1.00 94.19 1031 GLN A N 1
ATOM 8294 C CA . GLN A 1 1031 ? -35.254 -6.894 23.079 1.00 94.19 1031 GLN A CA 1
ATOM 8295 C C . GLN A 1 1031 ? -34.478 -8.166 23.453 1.00 94.19 1031 GLN A C 1
ATOM 8297 O O . GLN A 1 1031 ? -33.568 -8.566 22.726 1.00 94.19 1031 GLN A O 1
ATOM 8302 N N . LYS A 1 1032 ? -34.897 -8.862 24.519 1.00 94.00 1032 LYS A N 1
ATOM 8303 C CA . LYS A 1 1032 ? -34.251 -10.102 24.971 1.00 94.00 1032 LYS A CA 1
ATOM 8304 C C . LYS A 1 1032 ? -34.264 -11.204 23.903 1.00 94.00 1032 LYS A C 1
ATOM 8306 O O . LYS A 1 1032 ? -33.250 -11.867 23.704 1.00 94.00 1032 LYS A O 1
ATOM 8311 N N . ILE A 1 1033 ? -35.379 -11.370 23.182 1.00 95.19 1033 ILE A N 1
ATOM 8312 C CA . ILE A 1 1033 ? -35.497 -12.356 22.090 1.00 95.19 1033 ILE A CA 1
ATOM 8313 C C . ILE A 1 1033 ? -34.465 -12.093 20.980 1.00 95.19 1033 ILE A C 1
ATOM 8315 O O . ILE A 1 1033 ? -33.926 -13.040 20.402 1.00 95.19 1033 ILE A O 1
ATOM 8319 N N . TYR A 1 1034 ? -34.175 -10.822 20.683 1.00 95.62 1034 TYR A N 1
ATOM 8320 C CA . TYR A 1 1034 ? -33.108 -10.460 19.754 1.00 95.62 1034 TYR A CA 1
ATOM 8321 C C . TYR A 1 1034 ? -31.716 -10.750 20.337 1.00 95.62 1034 TYR A C 1
ATOM 8323 O O . TYR A 1 1034 ? -30.904 -11.363 19.645 1.00 95.62 1034 TYR A O 1
ATOM 8331 N N . ASP A 1 1035 ? -31.435 -10.357 21.583 1.00 92.81 1035 ASP A N 1
ATOM 8332 C CA . ASP A 1 1035 ? -30.096 -10.497 22.177 1.00 92.81 1035 ASP A CA 1
ATOM 8333 C C . ASP A 1 1035 ? -29.665 -11.967 22.339 1.00 92.81 1035 ASP A C 1
ATOM 8335 O O . ASP A 1 1035 ? -28.527 -12.314 22.004 1.00 92.81 1035 ASP A O 1
ATOM 8339 N N . ASP A 1 1036 ? -30.585 -12.851 22.749 1.00 92.81 1036 ASP A N 1
ATOM 8340 C CA . ASP A 1 1036 ? -30.350 -14.302 22.826 1.00 92.81 1036 ASP A CA 1
ATOM 8341 C C . ASP A 1 1036 ? -29.979 -14.883 21.440 1.00 92.81 1036 ASP A C 1
ATOM 8343 O O . ASP A 1 1036 ? -29.054 -15.695 21.307 1.00 92.81 1036 ASP A O 1
ATOM 8347 N N . LEU A 1 1037 ? -30.656 -14.436 20.372 1.00 94.81 1037 LEU A N 1
ATOM 8348 C CA . LEU A 1 1037 ? -30.367 -14.873 19.002 1.00 94.81 1037 LEU A CA 1
ATOM 8349 C C . LEU A 1 1037 ? -29.079 -14.243 18.443 1.00 94.81 1037 LEU A C 1
ATOM 8351 O O . LEU A 1 1037 ? -28.337 -14.906 17.715 1.00 94.81 1037 LEU A O 1
ATOM 8355 N N . ALA A 1 1038 ? -28.785 -12.990 18.794 1.00 94.06 1038 ALA A N 1
ATOM 8356 C CA . ALA A 1 1038 ? -27.569 -12.287 18.396 1.00 94.06 1038 ALA A CA 1
ATOM 8357 C C . ALA A 1 1038 ? -26.316 -12.925 19.015 1.00 94.06 1038 ALA A C 1
ATOM 8359 O O . ALA A 1 1038 ? -25.297 -13.064 18.334 1.00 94.06 1038 ALA A O 1
ATOM 8360 N N . LEU A 1 1039 ? -26.400 -13.398 20.265 1.00 93.62 1039 LEU A N 1
ATOM 8361 C CA . LEU A 1 1039 ? -25.345 -14.205 20.877 1.00 93.62 1039 LEU A CA 1
ATOM 8362 C C . LEU A 1 1039 ? -25.130 -15.514 20.102 1.00 93.62 1039 LEU A C 1
ATOM 8364 O O . LEU A 1 1039 ? -23.995 -15.816 19.731 1.00 93.62 1039 LEU A O 1
ATOM 8368 N N . LYS A 1 1040 ? -26.205 -16.250 19.784 1.00 92.81 1040 LYS A N 1
ATOM 8369 C CA . LYS A 1 1040 ? -26.123 -17.499 19.003 1.00 92.81 1040 LYS A CA 1
ATOM 8370 C C . LYS A 1 1040 ? -25.525 -17.281 17.605 1.00 92.81 1040 LYS A C 1
ATOM 8372 O O . LYS A 1 1040 ? -24.709 -18.079 17.147 1.00 92.81 1040 LYS A O 1
ATOM 8377 N N . SER A 1 1041 ? -25.880 -16.175 16.952 1.00 93.88 1041 SER A N 1
ATOM 8378 C CA . SER A 1 1041 ? -25.293 -15.749 15.678 1.00 93.88 1041 SER A CA 1
ATOM 8379 C C . SER A 1 1041 ? -23.789 -15.503 15.811 1.00 93.88 1041 SER A C 1
ATOM 8381 O O . SER A 1 1041 ? -23.013 -16.138 15.096 1.00 93.88 1041 SER A O 1
ATOM 8383 N N . LYS A 1 1042 ? -23.346 -14.720 16.810 1.00 93.00 1042 LYS A N 1
ATOM 8384 C CA . LYS A 1 1042 ? -21.910 -14.512 17.066 1.00 93.00 1042 LYS A CA 1
ATOM 8385 C C . LYS A 1 1042 ? -21.177 -15.830 17.349 1.00 93.00 1042 LYS A C 1
ATOM 8387 O O . LYS A 1 1042 ? -20.062 -16.010 16.862 1.00 93.00 1042 LYS A O 1
ATOM 8392 N N . GLN A 1 1043 ? -21.774 -16.765 18.092 1.00 93.31 1043 GLN A N 1
ATOM 8393 C CA . GLN A 1 1043 ? -21.184 -18.086 18.359 1.00 93.31 1043 GLN A CA 1
ATOM 8394 C C . GLN A 1 1043 ? -20.989 -18.913 17.076 1.00 93.31 1043 GLN A C 1
ATOM 8396 O O . GLN A 1 1043 ? -19.928 -19.519 16.888 1.00 93.31 1043 GLN A O 1
ATOM 8401 N N . ASN A 1 1044 ? -21.973 -18.912 16.172 1.00 92.19 1044 ASN A N 1
ATOM 8402 C CA . ASN A 1 1044 ? -21.892 -19.625 14.896 1.00 92.19 1044 ASN A CA 1
ATOM 8403 C C . ASN A 1 1044 ? -20.896 -18.959 13.929 1.00 92.19 1044 ASN A C 1
ATOM 8405 O O . ASN A 1 1044 ? -20.067 -19.649 13.340 1.00 92.19 1044 ASN A O 1
ATOM 8409 N N . ASP A 1 1045 ? -20.886 -17.630 13.839 1.00 91.62 1045 ASP A N 1
ATOM 8410 C CA . ASP A 1 1045 ? -19.931 -16.882 13.010 1.00 91.62 1045 ASP A CA 1
ATOM 8411 C C . ASP A 1 1045 ? -18.486 -17.066 13.488 1.00 91.62 1045 ASP A C 1
ATOM 8413 O O . ASP A 1 1045 ? -17.573 -17.297 12.692 1.00 91.62 1045 ASP A O 1
ATOM 8417 N N . SER A 1 1046 ? -18.281 -17.041 14.806 1.00 93.44 1046 SER A N 1
ATOM 8418 C CA . SER A 1 1046 ? -16.973 -17.275 15.426 1.00 93.44 1046 SER A CA 1
ATOM 8419 C C . SER A 1 1046 ? -16.513 -18.719 15.217 1.00 93.44 1046 SER A C 1
ATOM 8421 O O . SER A 1 1046 ? -15.357 -18.951 14.870 1.00 93.44 1046 SER A O 1
ATOM 8423 N N . THR A 1 1047 ? -17.429 -19.690 15.315 1.00 93.75 1047 THR A N 1
ATOM 8424 C CA . THR A 1 1047 ? -17.187 -21.096 14.942 1.00 93.75 1047 THR A CA 1
ATOM 8425 C C . THR A 1 1047 ? -16.709 -21.215 13.489 1.00 93.75 1047 THR A C 1
ATOM 8427 O O . THR A 1 1047 ? -15.701 -21.874 13.223 1.00 93.75 1047 THR A O 1
ATOM 8430 N N . SER A 1 1048 ? -17.371 -20.531 12.550 1.00 91.00 1048 SER A N 1
ATOM 8431 C CA . SER A 1 1048 ? -16.976 -20.497 11.136 1.00 91.00 1048 SER A CA 1
ATOM 8432 C C . SER A 1 1048 ? -15.659 -19.753 10.879 1.00 91.00 1048 SER A C 1
ATOM 8434 O O . SER A 1 1048 ? -14.988 -20.034 9.887 1.00 91.00 1048 SER A O 1
ATOM 8436 N N . ASN A 1 1049 ? -15.260 -18.821 11.748 1.00 93.06 1049 ASN A N 1
ATOM 8437 C CA . ASN A 1 1049 ? -13.965 -18.140 11.672 1.00 93.06 1049 ASN A CA 1
ATOM 8438 C C . ASN A 1 1049 ? -12.820 -19.086 12.085 1.00 93.06 1049 ASN A C 1
ATOM 8440 O O . ASN A 1 1049 ? -11.883 -19.288 11.313 1.00 93.06 1049 ASN A O 1
ATOM 8444 N N . ILE A 1 1050 ? -12.960 -19.781 13.223 1.00 94.81 1050 ILE A N 1
ATOM 8445 C CA . ILE A 1 1050 ? -11.994 -20.791 13.698 1.00 94.81 1050 ILE A CA 1
ATOM 8446 C C . ILE A 1 1050 ? -11.706 -21.862 12.632 1.00 94.81 1050 ILE A C 1
ATOM 8448 O O . ILE A 1 1050 ? -10.553 -22.247 12.426 1.00 94.81 1050 ILE A O 1
ATOM 8452 N N . GLN A 1 1051 ? -12.732 -22.324 11.909 1.00 91.88 1051 GLN A N 1
ATOM 8453 C CA . GLN A 1 1051 ? -12.570 -23.325 10.846 1.00 91.88 1051 GLN A CA 1
ATOM 8454 C C . GLN A 1 1051 ? -11.615 -22.869 9.723 1.00 91.88 1051 GLN A C 1
ATOM 8456 O O . GLN A 1 1051 ? -10.860 -23.696 9.200 1.00 91.88 1051 GLN A O 1
ATOM 8461 N N . LYS A 1 1052 ? -11.584 -21.565 9.405 1.00 93.44 1052 LYS A N 1
ATOM 8462 C CA . LYS A 1 1052 ? -10.762 -20.960 8.336 1.00 93.44 1052 LYS A CA 1
ATOM 8463 C C . LYS A 1 1052 ? -9.278 -20.804 8.692 1.00 93.44 1052 LYS A C 1
ATOM 8465 O O . LYS A 1 1052 ? -8.477 -20.516 7.809 1.00 93.44 1052 LYS A O 1
ATOM 8470 N N . HIS A 1 1053 ? -8.882 -20.976 9.953 1.00 94.12 1053 HIS A N 1
ATOM 8471 C CA . HIS A 1 1053 ? -7.480 -20.861 10.364 1.00 94.12 1053 HIS A CA 1
ATOM 8472 C C . HIS A 1 1053 ? -6.640 -22.040 9.833 1.00 94.12 1053 HIS A C 1
ATOM 8474 O O . HIS A 1 1053 ? -6.721 -23.153 10.346 1.00 94.12 1053 HIS A O 1
ATOM 8480 N N . GLU A 1 1054 ? -5.853 -21.814 8.775 1.00 93.56 1054 GLU A N 1
ATOM 8481 C CA . GLU A 1 1054 ? -5.095 -22.854 8.050 1.00 93.56 1054 GLU A CA 1
ATOM 8482 C C . GLU A 1 1054 ? -4.083 -23.616 8.929 1.00 93.56 1054 GLU A C 1
ATOM 8484 O O . GLU A 1 1054 ? -3.890 -24.815 8.741 1.00 93.56 1054 GLU A O 1
ATOM 8489 N N . TYR A 1 1055 ? -3.458 -22.945 9.902 1.00 95.19 1055 TYR A N 1
ATOM 8490 C CA . TYR A 1 1055 ? -2.379 -23.506 10.727 1.00 95.19 1055 TYR A CA 1
ATOM 8491 C C . TYR A 1 1055 ? -2.862 -24.017 12.092 1.00 95.19 1055 TYR A C 1
ATOM 8493 O O . TYR A 1 1055 ? -2.034 -24.444 12.896 1.00 95.19 1055 TYR A O 1
ATOM 8501 N N . LEU A 1 1056 ? -4.174 -24.011 12.364 1.00 96.38 1056 LEU A N 1
ATOM 8502 C CA . LEU A 1 1056 ? -4.746 -24.740 13.501 1.00 96.38 1056 LEU A CA 1
ATOM 8503 C C . LEU A 1 1056 ? -5.115 -26.169 13.098 1.00 96.38 1056 LEU A C 1
ATOM 8505 O O . LEU A 1 1056 ? -5.776 -26.380 12.077 1.00 96.38 1056 LEU A O 1
ATOM 8509 N N . SER A 1 1057 ? -4.756 -27.131 13.946 1.00 94.12 1057 SER A N 1
ATOM 8510 C CA . SER A 1 1057 ? -5.142 -28.530 13.791 1.00 94.12 1057 SER A CA 1
ATOM 8511 C C . SER A 1 1057 ? -6.660 -28.696 13.933 1.00 94.12 1057 SER A C 1
ATOM 8513 O O . SER A 1 1057 ? -7.358 -27.860 14.518 1.00 94.12 1057 SER A O 1
ATOM 8515 N N . ASN A 1 1058 ? -7.195 -29.822 13.461 1.00 93.44 1058 ASN A N 1
ATOM 8516 C CA . ASN A 1 1058 ? -8.613 -30.147 13.656 1.00 93.44 1058 ASN A CA 1
ATOM 8517 C C . ASN A 1 1058 ? -8.983 -30.278 15.151 1.00 93.44 1058 ASN A C 1
ATOM 8519 O O . ASN A 1 1058 ? -10.123 -30.001 15.530 1.00 93.44 1058 ASN A O 1
ATOM 8523 N N . ASN A 1 1059 ? -8.024 -30.638 16.010 1.00 93.62 1059 ASN A N 1
ATOM 8524 C CA . ASN A 1 1059 ? -8.211 -30.745 17.457 1.00 93.62 1059 ASN A CA 1
ATOM 8525 C C . ASN A 1 1059 ? -8.226 -29.358 18.124 1.00 93.62 1059 ASN A C 1
ATOM 8527 O O . ASN A 1 1059 ? -9.128 -29.057 18.903 1.00 93.62 1059 ASN A O 1
ATOM 8531 N N . GLU A 1 1060 ? -7.290 -28.473 17.760 1.00 96.12 1060 GLU A N 1
ATOM 8532 C CA . GLU A 1 1060 ? -7.276 -27.067 18.193 1.00 96.12 1060 GLU A CA 1
ATOM 8533 C C . GLU A 1 1060 ? -8.575 -26.356 17.790 1.00 96.12 1060 GLU A C 1
ATOM 8535 O O . GLU A 1 1060 ? -9.232 -25.740 18.631 1.00 96.12 1060 GLU A O 1
ATOM 8540 N N . LYS A 1 1061 ? -9.005 -26.513 16.530 1.00 95.12 1061 LYS A N 1
ATOM 8541 C CA . LYS A 1 1061 ? -10.280 -25.978 16.032 1.00 95.12 1061 LYS A CA 1
ATOM 8542 C C . LYS A 1 1061 ? -11.465 -26.468 16.858 1.00 95.12 1061 LYS A C 1
ATOM 8544 O O . LYS A 1 1061 ? -12.273 -25.653 17.293 1.00 95.12 1061 LYS A O 1
ATOM 8549 N N . SER A 1 1062 ? -11.549 -27.774 17.115 1.00 94.75 1062 SER A N 1
ATOM 8550 C CA . SER A 1 1062 ? -12.644 -28.365 17.893 1.00 94.75 1062 SER A CA 1
ATOM 8551 C C . SER A 1 1062 ? -12.695 -27.804 19.320 1.00 94.75 1062 SER A C 1
ATOM 8553 O O . SER A 1 1062 ? -13.753 -27.353 19.758 1.00 94.75 1062 SER A O 1
ATOM 8555 N N . LYS A 1 1063 ? -11.543 -27.713 20.001 1.00 94.69 1063 LYS A N 1
ATOM 8556 C CA . LYS A 1 1063 ? -11.419 -27.134 21.351 1.00 94.69 1063 LYS A CA 1
ATOM 8557 C C . LYS A 1 1063 ? -11.897 -25.680 21.422 1.00 94.69 1063 LYS A C 1
ATOM 8559 O O . LYS A 1 1063 ? -12.602 -25.327 22.367 1.00 94.69 1063 LYS A O 1
ATOM 8564 N N . TYR A 1 1064 ? -11.538 -24.832 20.454 1.00 96.62 1064 TYR A N 1
ATOM 8565 C CA . TYR A 1 1064 ? -12.015 -23.441 20.422 1.00 96.62 1064 TYR A CA 1
ATOM 8566 C C . TYR A 1 1064 ? -13.516 -23.351 20.107 1.00 96.62 1064 TYR A C 1
ATOM 8568 O O . TYR A 1 1064 ? -14.226 -22.573 20.741 1.00 96.62 1064 TYR A O 1
ATOM 8576 N N . ILE A 1 1065 ? -14.026 -24.177 19.188 1.00 95.56 1065 ILE A N 1
ATOM 8577 C CA . ILE A 1 1065 ? -15.452 -24.211 18.816 1.00 95.56 1065 ILE A CA 1
ATOM 8578 C C . ILE A 1 1065 ? -16.338 -24.624 20.003 1.00 95.56 1065 ILE A C 1
ATOM 8580 O O . ILE A 1 1065 ? -17.384 -24.015 20.228 1.00 95.56 1065 ILE A O 1
ATOM 8584 N N . GLU A 1 1066 ? -15.934 -25.619 20.798 1.00 94.94 1066 GLU A N 1
ATOM 8585 C CA . GLU A 1 1066 ? -16.687 -26.018 21.996 1.00 94.94 1066 GLU A CA 1
ATOM 8586 C C . GLU A 1 1066 ? -16.720 -24.939 23.082 1.00 94.94 1066 GLU A C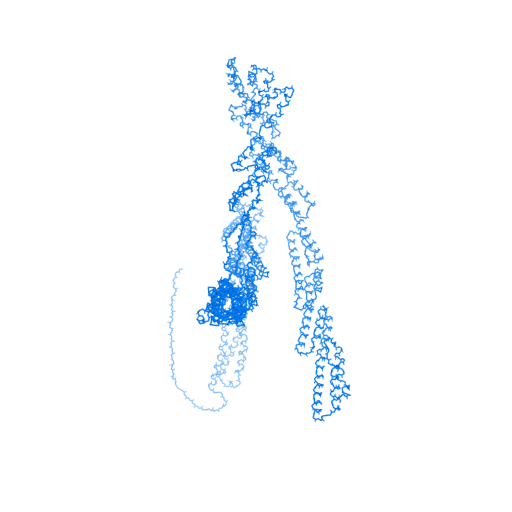 1
ATOM 8588 O O . GLU A 1 1066 ? -17.738 -24.783 23.759 1.00 94.94 1066 GLU A O 1
ATOM 8593 N N . GLN A 1 1067 ? -15.632 -24.181 23.239 1.00 95.06 1067 GLN A N 1
ATOM 8594 C CA . GLN A 1 1067 ? -15.572 -23.064 24.181 1.00 95.06 1067 GLN A CA 1
ATOM 8595 C C . GLN A 1 1067 ? -16.438 -21.891 23.704 1.00 95.06 1067 GLN A C 1
ATOM 8597 O O . GLN A 1 1067 ? -17.220 -21.359 24.487 1.00 95.06 1067 GLN A O 1
ATOM 8602 N N . ILE A 1 1068 ? -16.384 -21.547 22.411 1.00 95.94 1068 ILE A N 1
ATOM 8603 C CA . ILE A 1 1068 ? -17.220 -20.502 21.797 1.00 95.94 1068 ILE A CA 1
ATOM 8604 C C . ILE A 1 1068 ? -18.713 -20.795 22.000 1.00 95.94 1068 ILE A C 1
ATOM 8606 O O . ILE A 1 1068 ? -19.447 -19.911 22.431 1.00 95.94 1068 ILE A O 1
ATOM 8610 N N . LYS A 1 1069 ? -19.161 -22.041 21.785 1.00 92.50 1069 LYS A N 1
ATOM 8611 C CA . LYS A 1 1069 ? -20.563 -22.468 21.991 1.00 92.50 1069 LYS A CA 1
ATOM 8612 C C . LYS A 1 1069 ? -21.079 -22.314 23.431 1.00 92.50 1069 LYS A C 1
ATOM 8614 O O . LYS A 1 1069 ? -22.286 -22.372 23.644 1.00 92.50 1069 LYS A O 1
ATOM 8619 N N . LYS A 1 1070 ? -20.188 -22.154 24.415 1.00 91.56 1070 LYS A N 1
ATOM 8620 C CA . LYS A 1 1070 ? -20.513 -21.979 25.844 1.00 91.56 1070 LYS A CA 1
ATOM 8621 C C . LYS A 1 1070 ? -20.204 -20.564 26.355 1.00 91.56 1070 LYS A C 1
ATOM 8623 O O . LYS A 1 1070 ? -20.473 -20.268 27.515 1.00 91.56 1070 LYS A O 1
ATOM 8628 N N . ALA A 1 1071 ? -19.618 -19.706 25.521 1.00 91.94 1071 ALA A N 1
ATOM 8629 C CA . ALA A 1 1071 ? -19.113 -18.397 25.913 1.00 91.94 1071 ALA A CA 1
ATOM 8630 C C . ALA A 1 1071 ? -20.147 -17.275 25.717 1.00 91.94 1071 ALA A C 1
ATOM 8632 O O . ALA A 1 1071 ? -20.984 -17.319 24.811 1.00 91.94 1071 ALA A O 1
ATOM 8633 N N . ASN A 1 1072 ? -20.040 -16.240 26.556 1.00 90.69 1072 ASN A N 1
ATOM 8634 C CA . ASN A 1 1072 ? -20.746 -14.971 26.387 1.00 90.69 1072 ASN A CA 1
ATOM 8635 C C . ASN A 1 1072 ? -20.057 -14.088 25.323 1.00 90.69 1072 ASN A C 1
ATOM 8637 O O . ASN A 1 1072 ? -18.978 -14.413 24.822 1.00 90.69 1072 ASN A O 1
ATOM 8641 N N . LYS A 1 1073 ? -20.681 -12.953 24.983 1.00 85.81 1073 LYS A N 1
ATOM 8642 C CA . LYS A 1 1073 ? -20.251 -12.055 23.895 1.00 85.81 1073 LYS A CA 1
ATOM 8643 C C . LYS A 1 1073 ? -18.767 -11.667 23.964 1.00 85.81 1073 LYS A C 1
ATOM 8645 O O . LYS A 1 1073 ? -18.123 -11.607 22.914 1.00 85.81 1073 LYS A O 1
ATOM 8650 N N . ASP A 1 1074 ? -18.241 -11.452 25.166 1.00 81.75 1074 ASP A N 1
ATOM 8651 C CA . ASP A 1 1074 ? -16.891 -10.928 25.393 1.00 81.75 1074 ASP A CA 1
ATOM 8652 C C . ASP A 1 1074 ? -15.851 -12.055 25.433 1.00 81.75 1074 ASP A C 1
ATOM 8654 O O . ASP A 1 1074 ? -14.814 -11.973 24.771 1.00 81.75 1074 ASP A O 1
ATOM 8658 N N . LYS A 1 1075 ? -16.160 -13.181 26.098 1.00 91.06 1075 LYS A N 1
ATOM 8659 C CA . LYS A 1 1075 ? -15.274 -14.356 26.110 1.00 91.06 1075 LYS A CA 1
ATOM 8660 C C . LYS A 1 1075 ? -15.129 -14.987 24.719 1.00 91.06 1075 LYS A C 1
ATOM 8662 O O . LYS A 1 1075 ? -14.066 -15.524 24.417 1.00 91.06 1075 LYS A O 1
ATOM 8667 N N . ILE A 1 1076 ? -16.132 -14.866 23.840 1.00 93.56 1076 ILE A N 1
ATOM 8668 C CA . ILE A 1 1076 ? -15.998 -15.234 22.417 1.00 93.56 1076 ILE A CA 1
ATOM 8669 C C . ILE A 1 1076 ? -14.872 -14.436 21.734 1.00 93.56 1076 ILE A C 1
ATOM 8671 O O . ILE A 1 1076 ? -14.101 -15.016 20.973 1.00 93.56 1076 ILE A O 1
ATOM 8675 N N . GLU A 1 1077 ? -14.747 -13.135 22.013 1.00 90.19 1077 GLU A N 1
ATOM 8676 C CA . GLU A 1 1077 ? -13.727 -12.282 21.382 1.00 90.19 1077 GLU A CA 1
ATOM 8677 C C . GLU A 1 1077 ? -12.316 -12.666 21.844 1.00 90.19 1077 GLU A C 1
ATOM 8679 O O . GLU A 1 1077 ? -11.404 -12.816 21.030 1.00 90.19 1077 GLU A O 1
ATOM 8684 N N . GLN A 1 1078 ? -12.159 -12.935 23.145 1.00 90.75 1078 GLN A N 1
ATOM 8685 C CA . GLN A 1 1078 ? -10.910 -13.453 23.701 1.00 90.75 1078 GLN A CA 1
ATOM 8686 C C . GLN A 1 1078 ? -10.512 -14.786 23.038 1.00 90.75 1078 GLN A C 1
ATOM 8688 O O . GLN A 1 1078 ? -9.368 -14.940 22.616 1.00 90.75 1078 GLN A O 1
ATOM 8693 N N . LEU A 1 1079 ? -11.450 -15.732 22.896 1.00 94.88 1079 LEU A N 1
ATOM 8694 C CA . LEU A 1 1079 ? -11.196 -17.042 22.278 1.00 94.88 1079 LEU A CA 1
ATOM 8695 C C . LEU A 1 1079 ? -10.814 -16.929 20.791 1.00 94.88 1079 LEU A C 1
ATOM 8697 O O . LEU A 1 1079 ? -9.921 -17.644 20.333 1.00 94.88 1079 LEU A O 1
ATOM 8701 N N . LEU A 1 1080 ? -11.442 -16.015 20.042 1.00 93.50 1080 LEU A N 1
ATOM 8702 C CA . LEU A 1 1080 ? -11.048 -15.710 18.662 1.00 93.50 1080 LEU A CA 1
ATOM 8703 C C . LEU A 1 1080 ? -9.623 -15.151 18.591 1.00 93.50 1080 LEU A C 1
ATOM 8705 O O . LEU A 1 1080 ? -8.834 -15.591 17.754 1.00 93.50 1080 LEU A O 1
ATOM 8709 N N . GLN A 1 1081 ? -9.270 -14.206 19.466 1.00 91.12 1081 GLN A N 1
ATOM 8710 C CA . GLN A 1 1081 ? -7.940 -13.598 19.463 1.00 91.12 1081 GLN A CA 1
ATOM 8711 C C . GLN A 1 1081 ? -6.850 -14.580 19.927 1.00 91.12 1081 GLN A C 1
ATOM 8713 O O . GLN A 1 1081 ? -5.764 -14.584 19.345 1.00 91.12 1081 GLN A O 1
ATOM 8718 N N . GLU A 1 1082 ? -7.130 -15.462 20.892 1.00 93.25 1082 GLU A N 1
ATOM 8719 C CA . GLU A 1 1082 ? -6.250 -16.576 21.284 1.00 93.25 1082 GLU A CA 1
ATOM 8720 C C . GLU A 1 1082 ? -5.978 -17.513 20.092 1.00 93.25 1082 GLU A C 1
ATOM 8722 O O . GLU A 1 1082 ? -4.819 -17.754 19.738 1.00 93.25 1082 GLU A O 1
ATOM 8727 N N . ALA A 1 1083 ? -7.031 -17.973 19.409 1.00 95.00 1083 ALA A N 1
ATOM 8728 C CA . ALA A 1 1083 ? -6.924 -18.870 18.258 1.00 95.00 1083 ALA A CA 1
ATOM 8729 C C . ALA A 1 1083 ? -6.195 -18.234 17.061 1.00 95.00 1083 ALA A C 1
ATOM 8731 O O . ALA A 1 1083 ? -5.319 -18.856 16.454 1.00 95.00 1083 ALA A O 1
ATOM 8732 N N . LYS A 1 1084 ? -6.506 -16.969 16.748 1.00 95.19 1084 LYS A N 1
ATOM 8733 C CA . LYS A 1 1084 ? -5.833 -16.164 15.716 1.00 95.19 1084 LYS A CA 1
ATOM 8734 C C . LYS A 1 1084 ? -4.343 -15.989 16.023 1.00 95.19 1084 LYS A C 1
ATOM 8736 O O . LYS A 1 1084 ? -3.513 -16.114 15.121 1.00 95.19 1084 LYS A O 1
ATOM 8741 N N . THR A 1 1085 ? -4.003 -15.751 17.291 1.00 94.56 1085 THR A N 1
ATOM 8742 C CA . THR A 1 1085 ? -2.618 -15.606 17.768 1.00 94.56 1085 THR A CA 1
ATOM 8743 C C . THR A 1 1085 ? -1.841 -16.915 17.613 1.00 94.56 1085 THR A C 1
ATOM 8745 O O . THR A 1 1085 ? -0.746 -16.909 17.050 1.00 94.56 1085 THR A O 1
ATOM 8748 N N . LEU A 1 1086 ? -2.425 -18.050 18.013 1.00 94.88 1086 LEU A N 1
ATOM 8749 C CA . LEU A 1 1086 ? -1.826 -19.378 17.839 1.00 94.88 1086 LEU A CA 1
ATOM 8750 C C . LEU A 1 1086 ? -1.649 -19.745 16.353 1.00 94.88 1086 LEU A C 1
ATOM 8752 O O . LEU A 1 1086 ? -0.565 -20.169 15.949 1.00 94.88 1086 LEU A O 1
ATOM 8756 N N . ASN A 1 1087 ? -2.664 -19.502 15.516 1.00 95.81 1087 ASN A N 1
ATOM 8757 C CA . ASN A 1 1087 ? -2.587 -19.692 14.064 1.00 95.81 1087 ASN A CA 1
ATOM 8758 C C . ASN A 1 1087 ? -1.442 -18.875 13.441 1.00 95.81 1087 ASN A C 1
ATOM 8760 O O . ASN A 1 1087 ? -0.660 -19.405 12.653 1.00 95.81 1087 ASN A O 1
ATOM 8764 N N . HIS A 1 1088 ? -1.318 -17.595 13.806 1.00 95.00 1088 HIS A N 1
ATOM 8765 C CA . HIS A 1 1088 ? -0.250 -16.726 13.311 1.00 95.00 1088 HIS A CA 1
ATOM 8766 C C . HIS A 1 1088 ? 1.138 -17.208 13.765 1.00 95.00 1088 HIS A C 1
ATOM 8768 O O . HIS A 1 1088 ? 2.031 -17.358 12.934 1.00 95.00 1088 HIS A O 1
ATOM 8774 N N . LYS A 1 1089 ? 1.311 -17.547 15.049 1.00 94.06 1089 LYS A N 1
ATOM 8775 C CA . LYS A 1 1089 ? 2.571 -18.089 15.592 1.00 94.06 1089 LYS A CA 1
ATOM 8776 C C . LYS A 1 1089 ? 3.033 -19.359 14.870 1.00 94.06 1089 LYS A C 1
ATOM 8778 O O . LYS A 1 1089 ? 4.225 -19.496 14.596 1.00 94.06 1089 LYS A O 1
ATOM 8783 N N . LYS A 1 1090 ? 2.105 -20.258 14.517 1.00 96.31 1090 LYS A N 1
ATOM 8784 C CA . LYS A 1 1090 ? 2.389 -21.478 13.736 1.00 96.31 1090 LYS A CA 1
ATOM 8785 C C . LYS A 1 1090 ? 2.694 -21.156 12.262 1.00 96.31 1090 LYS A C 1
ATOM 8787 O O . LYS A 1 1090 ? 3.673 -21.679 11.729 1.00 96.31 1090 LYS A O 1
ATOM 8792 N N . LYS A 1 1091 ? 1.952 -20.229 11.633 1.00 95.75 1091 LYS A N 1
ATOM 8793 C CA . LYS A 1 1091 ? 2.234 -19.705 10.277 1.00 95.75 1091 LYS A CA 1
ATOM 8794 C C . LYS A 1 1091 ? 3.651 -19.130 10.166 1.00 95.75 1091 LYS A C 1
ATOM 8796 O O . LYS A 1 1091 ? 4.362 -19.483 9.231 1.00 95.75 1091 LYS A O 1
ATOM 8801 N N . VAL A 1 1092 ? 4.097 -18.349 11.153 1.00 93.69 1092 VAL A N 1
ATOM 8802 C CA . VAL A 1 1092 ? 5.451 -17.767 11.189 1.00 93.69 1092 VAL A CA 1
ATOM 8803 C C . VAL A 1 1092 ? 6.545 -18.842 11.167 1.00 93.69 1092 VAL A C 1
ATOM 8805 O O . VAL A 1 1092 ? 7.527 -18.682 10.446 1.00 93.69 1092 VAL A O 1
ATOM 8808 N N . GLN A 1 1093 ? 6.400 -19.962 11.889 1.00 95.50 1093 GLN A N 1
ATOM 8809 C CA . GLN A 1 1093 ? 7.413 -21.031 11.822 1.00 95.50 1093 GLN A CA 1
ATOM 8810 C C . GLN A 1 1093 ? 7.414 -21.727 10.449 1.00 95.50 1093 GLN A C 1
ATOM 8812 O O . GLN A 1 1093 ? 8.479 -22.012 9.905 1.00 95.50 1093 GLN A O 1
ATOM 8817 N N . ALA A 1 1094 ? 6.239 -21.932 9.843 1.00 94.38 1094 ALA A N 1
ATOM 8818 C CA . ALA A 1 1094 ? 6.127 -22.454 8.480 1.00 94.38 1094 ALA A CA 1
ATOM 8819 C C . ALA A 1 1094 ? 6.745 -21.508 7.428 1.00 94.38 1094 ALA A C 1
ATOM 8821 O O . ALA A 1 1094 ? 7.365 -21.963 6.470 1.00 94.38 1094 ALA A O 1
ATOM 8822 N N . GLU A 1 1095 ? 6.630 -20.191 7.608 1.00 93.25 1095 GLU A N 1
ATOM 8823 C CA . GLU A 1 1095 ? 7.263 -19.188 6.742 1.00 93.25 1095 GLU A CA 1
ATOM 8824 C C . GLU A 1 1095 ? 8.784 -19.172 6.887 1.00 93.25 1095 GLU A C 1
ATOM 8826 O O . GLU A 1 1095 ? 9.484 -19.141 5.876 1.00 93.25 1095 GLU A O 1
ATOM 8831 N N . LYS A 1 1096 ? 9.315 -19.328 8.108 1.00 93.69 1096 LYS A N 1
ATOM 8832 C CA . LYS A 1 1096 ? 10.756 -19.549 8.295 1.00 93.69 1096 LYS A CA 1
ATOM 8833 C C . LYS A 1 1096 ? 11.247 -20.793 7.546 1.00 93.69 1096 LYS A C 1
ATOM 8835 O O . LYS A 1 1096 ? 12.297 -20.715 6.924 1.00 93.69 1096 LYS A O 1
ATOM 8840 N N . ILE A 1 1097 ? 10.493 -21.904 7.551 1.00 92.50 1097 ILE A N 1
ATOM 8841 C CA . ILE A 1 1097 ? 10.848 -23.124 6.795 1.00 92.50 1097 ILE A CA 1
ATOM 8842 C C . ILE A 1 1097 ? 10.897 -22.861 5.282 1.00 92.50 1097 ILE A C 1
ATOM 8844 O O . ILE A 1 1097 ? 11.860 -23.271 4.633 1.00 92.50 1097 ILE A O 1
ATOM 8848 N N . ARG A 1 1098 ? 9.913 -22.146 4.709 1.00 90.94 1098 ARG A N 1
ATOM 8849 C CA . ARG A 1 1098 ? 9.960 -21.731 3.287 1.00 90.94 1098 ARG A CA 1
ATOM 8850 C C . ARG A 1 1098 ? 11.256 -20.971 2.992 1.00 90.94 1098 ARG A C 1
ATOM 8852 O O . ARG A 1 1098 ? 11.973 -21.310 2.048 1.00 90.94 1098 ARG A O 1
ATOM 8859 N N . ASN A 1 1099 ? 11.583 -20.024 3.870 1.00 89.25 1099 ASN A N 1
ATOM 8860 C CA . ASN A 1 1099 ? 12.711 -19.105 3.750 1.00 89.25 1099 ASN A CA 1
ATOM 8861 C C . ASN A 1 1099 ? 14.089 -19.727 4.062 1.00 89.25 1099 ASN A C 1
ATOM 8863 O O . ASN A 1 1099 ? 15.092 -19.027 3.941 1.00 89.25 1099 ASN A O 1
ATOM 8867 N N . LEU A 1 1100 ? 14.186 -21.028 4.381 1.00 89.31 1100 LEU A N 1
ATOM 8868 C CA . LEU A 1 1100 ? 15.457 -21.775 4.407 1.00 89.31 1100 LEU A CA 1
ATOM 8869 C C . LEU A 1 1100 ? 15.966 -22.024 2.974 1.00 89.31 1100 LEU A C 1
ATOM 8871 O O . LEU A 1 1100 ? 15.981 -23.148 2.477 1.00 89.31 1100 LEU A O 1
ATOM 8875 N N . ASN A 1 1101 ? 16.304 -20.949 2.265 1.00 71.62 1101 ASN A N 1
ATOM 8876 C CA . ASN A 1 1101 ? 16.888 -20.961 0.927 1.00 71.62 1101 ASN A CA 1
ATOM 8877 C C . ASN A 1 1101 ? 18.318 -20.420 0.984 1.00 71.62 1101 ASN A C 1
ATOM 8879 O O . ASN A 1 1101 ? 18.603 -19.442 1.669 1.00 71.62 1101 ASN A O 1
ATOM 8883 N N . ASN A 1 1102 ? 19.206 -21.028 0.204 1.00 65.44 1102 ASN A N 1
ATOM 8884 C CA . ASN A 1 1102 ? 20.500 -20.459 -0.155 1.00 65.44 1102 ASN A CA 1
ATOM 8885 C C . ASN A 1 1102 ? 20.655 -20.513 -1.682 1.00 65.44 1102 ASN A C 1
ATOM 8887 O O . ASN A 1 1102 ? 19.922 -21.237 -2.358 1.00 65.44 1102 ASN A O 1
ATOM 8891 N N . THR A 1 1103 ? 21.627 -19.782 -2.226 1.00 60.66 1103 THR A N 1
ATOM 8892 C CA . THR A 1 1103 ? 21.898 -19.660 -3.674 1.00 60.66 1103 THR A CA 1
ATOM 8893 C C . THR A 1 1103 ? 22.216 -20.985 -4.378 1.00 60.66 1103 THR A C 1
ATOM 8895 O O . THR A 1 1103 ? 22.349 -21.015 -5.596 1.00 60.66 1103 THR A O 1
ATOM 8898 N N . ASN A 1 1104 ? 22.371 -22.075 -3.622 1.00 71.00 1104 ASN A N 1
ATOM 8899 C CA . ASN A 1 1104 ? 22.749 -23.391 -4.121 1.00 71.00 1104 ASN A CA 1
ATOM 8900 C C . ASN A 1 1104 ? 21.603 -24.412 -4.070 1.00 71.00 1104 ASN A C 1
ATOM 8902 O O . ASN A 1 1104 ? 21.789 -25.508 -4.598 1.00 71.00 1104 ASN A O 1
ATOM 8906 N N . SER A 1 1105 ? 20.452 -24.077 -3.472 1.00 77.69 1105 SER A N 1
ATOM 8907 C CA . SER A 1 1105 ? 19.294 -24.973 -3.307 1.00 77.69 1105 SER A CA 1
ATOM 8908 C C . SER A 1 1105 ? 19.676 -26.328 -2.695 1.00 77.69 1105 SER A C 1
ATOM 8910 O O . SER A 1 1105 ? 19.499 -27.367 -3.325 1.00 77.69 1105 SER A O 1
ATOM 8912 N N . LEU A 1 1106 ? 20.264 -26.309 -1.490 1.00 82.19 1106 LEU A N 1
ATOM 8913 C CA . LEU A 1 1106 ? 20.687 -27.540 -0.800 1.00 82.19 1106 LEU A CA 1
ATOM 8914 C C . LEU A 1 1106 ? 19.509 -28.376 -0.271 1.00 82.19 1106 LEU A C 1
ATOM 8916 O O . LEU A 1 1106 ? 19.526 -29.589 -0.437 1.00 82.19 1106 LEU A O 1
ATOM 8920 N N . LEU A 1 1107 ? 18.485 -27.716 0.279 1.00 87.19 1107 LEU A N 1
ATOM 8921 C CA . LEU A 1 1107 ? 17.294 -28.348 0.849 1.00 87.19 1107 LEU A CA 1
ATOM 8922 C C . LEU A 1 1107 ? 16.137 -28.348 -0.166 1.00 87.19 1107 LEU A C 1
ATOM 8924 O O . LEU A 1 1107 ? 15.778 -27.292 -0.703 1.00 87.19 1107 LEU A O 1
ATOM 8928 N N . LYS A 1 1108 ? 15.517 -29.507 -0.399 1.00 87.38 1108 LYS A N 1
ATOM 8929 C CA . LYS A 1 1108 ? 14.402 -29.702 -1.334 1.00 87.38 1108 LYS A CA 1
ATOM 8930 C C . LYS A 1 1108 ? 13.112 -29.048 -0.860 1.00 87.38 1108 LYS A C 1
ATOM 8932 O O . LYS A 1 1108 ? 12.804 -28.939 0.329 1.00 87.38 1108 LYS A O 1
ATOM 8937 N N . GLN A 1 1109 ? 12.280 -28.717 -1.843 1.00 86.38 1109 GLN A N 1
ATOM 8938 C CA . GLN A 1 1109 ? 10.946 -28.179 -1.616 1.00 86.38 1109 GLN A CA 1
ATOM 8939 C C . GLN A 1 1109 ? 10.004 -29.199 -0.942 1.00 86.38 1109 GLN A C 1
ATOM 8941 O O . GLN A 1 1109 ? 9.274 -28.836 -0.025 1.00 86.38 1109 GLN A O 1
ATOM 8946 N N . GLU A 1 1110 ? 10.091 -30.486 -1.298 1.00 88.12 1110 GLU A N 1
ATOM 8947 C CA . GLU A 1 1110 ? 9.288 -31.567 -0.693 1.00 88.12 1110 GLU A CA 1
ATOM 8948 C C . GLU A 1 1110 ? 9.485 -31.667 0.830 1.00 88.12 1110 GLU A C 1
ATOM 8950 O O . GLU A 1 1110 ? 8.518 -31.786 1.588 1.00 88.12 1110 GLU A O 1
ATOM 8955 N N . THR A 1 1111 ? 10.733 -31.552 1.295 1.00 89.06 1111 THR A N 1
ATOM 8956 C CA . THR A 1 1111 ? 11.105 -31.568 2.719 1.00 89.06 1111 THR A CA 1
ATOM 8957 C C . THR A 1 1111 ? 10.478 -30.397 3.472 1.00 89.06 1111 THR A C 1
ATOM 8959 O O . THR A 1 1111 ? 9.929 -30.571 4.566 1.00 89.06 1111 THR A O 1
ATOM 8962 N N . LYS A 1 1112 ? 10.502 -29.204 2.862 1.00 91.19 1112 LYS A N 1
ATOM 8963 C CA . LYS A 1 1112 ? 9.865 -27.998 3.401 1.00 91.19 1112 LYS A CA 1
ATOM 8964 C C . LYS A 1 1112 ? 8.355 -28.158 3.488 1.00 91.19 1112 LYS A C 1
ATOM 8966 O O . LYS A 1 1112 ? 7.788 -27.926 4.553 1.00 91.19 1112 LYS A O 1
ATOM 8971 N N . ASP A 1 1113 ? 7.706 -28.584 2.409 1.00 92.06 1113 ASP A N 1
ATOM 8972 C CA . ASP A 1 1113 ? 6.247 -28.695 2.349 1.00 92.06 1113 ASP A CA 1
ATOM 8973 C C . ASP A 1 1113 ? 5.714 -29.797 3.273 1.00 92.06 1113 ASP A C 1
ATOM 8975 O O . ASP A 1 1113 ? 4.708 -29.596 3.958 1.00 92.06 1113 ASP A O 1
ATOM 8979 N N . SER A 1 1114 ? 6.437 -30.912 3.402 1.00 92.06 1114 SER A N 1
ATOM 8980 C CA . SER A 1 1114 ? 6.176 -31.947 4.410 1.00 92.06 1114 SER A CA 1
ATOM 8981 C C . SER A 1 1114 ? 6.230 -31.380 5.837 1.00 92.06 1114 SER A C 1
ATOM 8983 O O . SER A 1 1114 ? 5.291 -31.550 6.622 1.00 92.06 1114 SER A O 1
ATOM 8985 N N . ALA A 1 1115 ? 7.272 -30.612 6.173 1.00 93.62 1115 ALA A N 1
ATOM 8986 C CA . ALA A 1 1115 ? 7.397 -29.983 7.487 1.00 93.62 1115 ALA A CA 1
ATOM 8987 C C . ALA A 1 1115 ? 6.346 -28.880 7.738 1.00 93.62 1115 ALA A C 1
ATOM 8989 O O . ALA A 1 1115 ? 5.808 -28.779 8.841 1.00 93.62 1115 ALA A O 1
ATOM 8990 N N . ILE A 1 1116 ? 5.986 -28.099 6.718 1.00 95.56 1116 ILE A N 1
ATOM 8991 C CA . ILE A 1 1116 ? 4.927 -27.080 6.777 1.00 95.56 1116 ILE A CA 1
ATOM 8992 C C . ILE A 1 1116 ? 3.551 -27.724 6.993 1.00 95.56 1116 ILE A C 1
ATOM 8994 O O . ILE A 1 1116 ? 2.761 -27.233 7.800 1.00 95.56 1116 ILE A O 1
ATOM 8998 N N . ASN A 1 1117 ? 3.260 -28.842 6.327 1.00 94.06 1117 ASN A N 1
ATOM 8999 C CA . ASN A 1 1117 ? 2.017 -29.585 6.537 1.00 94.06 1117 ASN A CA 1
ATOM 9000 C C . ASN A 1 1117 ? 1.986 -30.255 7.921 1.00 94.06 1117 ASN A C 1
ATOM 9002 O O . ASN A 1 1117 ? 0.954 -30.207 8.593 1.00 94.06 1117 ASN A O 1
ATOM 9006 N N . SER A 1 1118 ? 3.129 -30.754 8.412 1.00 94.06 1118 SER A N 1
ATOM 9007 C CA . SER A 1 1118 ? 3.277 -31.207 9.802 1.00 94.06 1118 SER A CA 1
ATOM 9008 C C . SER A 1 1118 ? 2.865 -30.109 10.792 1.00 94.06 1118 SER A C 1
ATOM 9010 O O . SER A 1 1118 ? 2.054 -30.386 11.674 1.00 94.06 1118 SER A O 1
ATOM 9012 N N . ILE A 1 1119 ? 3.318 -28.860 10.603 1.00 95.81 1119 ILE A N 1
ATOM 9013 C CA . ILE A 1 1119 ? 2.958 -27.707 11.456 1.00 95.81 1119 ILE A CA 1
ATOM 9014 C C . ILE A 1 1119 ? 1.444 -27.440 11.489 1.00 95.81 1119 ILE A C 1
ATOM 9016 O O . ILE A 1 1119 ? 0.908 -27.107 12.548 1.00 95.81 1119 ILE A O 1
ATOM 9020 N N . LYS A 1 1120 ? 0.740 -27.592 10.358 1.00 94.69 1120 LYS A N 1
ATOM 9021 C CA . LYS A 1 1120 ? -0.728 -27.439 10.299 1.00 94.69 1120 LYS A CA 1
ATOM 9022 C C . LYS A 1 1120 ? -1.446 -28.557 11.066 1.00 94.69 1120 LYS A C 1
ATOM 9024 O O . LYS A 1 1120 ? -2.459 -28.306 11.711 1.00 94.69 1120 LYS A O 1
ATOM 9029 N N . SER A 1 1121 ? -0.919 -29.783 11.005 1.00 92.19 1121 SER A N 1
ATOM 9030 C CA . SER A 1 1121 ? -1.552 -30.975 11.590 1.00 92.19 1121 SER A CA 1
ATOM 9031 C C . SER A 1 1121 ? -1.315 -31.178 13.095 1.00 92.19 1121 SER A C 1
ATOM 9033 O O . SER A 1 1121 ? -2.172 -31.759 13.757 1.00 92.19 1121 SER A O 1
ATOM 9035 N N . THR A 1 1122 ? -0.198 -30.701 13.657 1.00 91.50 1122 THR A N 1
ATOM 9036 C CA . THR A 1 1122 ? 0.147 -30.885 15.082 1.00 91.50 1122 THR A CA 1
ATOM 9037 C C . THR A 1 1122 ? -0.410 -29.779 15.977 1.00 91.50 1122 THR A C 1
ATOM 9039 O O . THR A 1 1122 ? -0.343 -28.607 15.607 1.00 91.50 1122 THR A O 1
ATOM 9042 N N . ASP A 1 1123 ? -0.868 -30.119 17.185 1.00 92.94 1123 ASP A N 1
ATOM 9043 C CA . ASP A 1 1123 ? -1.258 -29.148 18.222 1.00 92.94 1123 ASP A CA 1
ATOM 9044 C C . ASP A 1 1123 ? -0.043 -28.383 18.787 1.00 92.94 1123 ASP A C 1
ATOM 9046 O O . ASP A 1 1123 ? 1.015 -28.967 19.024 1.00 92.94 1123 ASP A O 1
ATOM 9050 N N . GLY A 1 1124 ? -0.229 -27.101 19.104 1.00 91.00 1124 GLY A N 1
ATOM 9051 C CA . GLY A 1 1124 ? 0.668 -26.285 19.921 1.00 91.00 1124 GLY A CA 1
ATOM 9052 C C . GLY A 1 1124 ? 1.737 -25.499 19.153 1.00 91.00 1124 GLY A C 1
ATOM 9053 O O . GLY A 1 1124 ? 2.334 -25.961 18.182 1.00 91.00 1124 GLY A O 1
ATOM 9054 N N . GLU A 1 1125 ? 2.033 -24.296 19.652 1.00 92.62 1125 GLU A N 1
ATOM 9055 C CA . GLU A 1 1125 ? 3.109 -23.430 19.149 1.00 92.62 1125 GLU A CA 1
ATOM 9056 C C . GLU A 1 1125 ? 4.491 -24.090 19.269 1.00 92.62 1125 GLU A C 1
ATOM 9058 O O . GLU A 1 1125 ? 5.275 -24.052 18.321 1.00 92.62 1125 GLU A O 1
ATOM 9063 N N . GLN A 1 1126 ? 4.781 -24.741 20.402 1.00 91.31 1126 GLN A N 1
ATOM 9064 C CA . GLN A 1 1126 ? 6.096 -25.337 20.649 1.00 91.31 1126 GLN A CA 1
ATOM 9065 C C . GLN A 1 1126 ? 6.430 -26.449 19.647 1.00 91.31 1126 GLN A C 1
ATOM 9067 O O . GLN A 1 1126 ? 7.570 -26.541 19.204 1.00 91.31 1126 GLN A O 1
ATOM 9072 N N . ASN A 1 1127 ? 5.446 -27.246 19.222 1.00 91.81 1127 ASN A N 1
ATOM 9073 C CA . ASN A 1 1127 ? 5.662 -28.275 18.203 1.00 91.81 1127 ASN A CA 1
ATOM 9074 C C . ASN A 1 1127 ? 5.990 -27.659 16.833 1.00 91.81 1127 ASN A C 1
ATOM 9076 O O . ASN A 1 1127 ? 6.831 -28.191 16.111 1.00 91.81 1127 ASN A O 1
ATOM 9080 N N . ALA A 1 1128 ? 5.418 -26.495 16.507 1.00 94.00 1128 ALA A N 1
ATOM 9081 C CA . ALA A 1 1128 ? 5.783 -25.759 15.299 1.00 94.00 1128 ALA A CA 1
ATOM 9082 C C . ALA A 1 1128 ? 7.193 -25.143 15.376 1.00 94.00 1128 ALA A C 1
ATOM 9084 O O . ALA A 1 1128 ? 7.918 -25.150 14.382 1.00 94.00 1128 ALA A O 1
ATOM 9085 N N . ILE A 1 1129 ? 7.600 -24.650 16.553 1.00 93.38 1129 ILE A N 1
ATOM 9086 C CA . ILE A 1 1129 ? 8.966 -24.156 16.803 1.00 93.38 1129 ILE A CA 1
ATOM 9087 C C . ILE A 1 1129 ? 9.977 -25.303 16.679 1.00 93.38 1129 ILE A C 1
ATOM 9089 O O . ILE A 1 1129 ? 10.963 -25.170 15.956 1.00 93.38 1129 ILE A O 1
ATOM 9093 N N . ASN A 1 1130 ? 9.703 -26.443 17.322 1.00 93.19 1130 ASN A N 1
ATOM 9094 C CA . ASN A 1 1130 ? 10.529 -27.647 17.235 1.00 93.19 1130 ASN A CA 1
ATOM 9095 C C . ASN A 1 1130 ? 10.687 -28.088 15.773 1.00 93.19 1130 ASN A C 1
ATOM 9097 O O . ASN A 1 1130 ? 11.810 -28.248 15.306 1.00 93.19 1130 ASN A O 1
ATOM 9101 N N . LYS A 1 1131 ? 9.583 -28.166 15.014 1.00 93.69 1131 LYS A N 1
ATOM 9102 C CA . LYS A 1 1131 ? 9.623 -28.614 13.617 1.00 93.69 1131 LYS A CA 1
ATOM 9103 C C . LYS A 1 1131 ? 10.390 -27.668 12.686 1.00 93.69 1131 LYS A C 1
ATOM 9105 O O . LYS A 1 1131 ? 11.015 -28.135 11.738 1.00 93.69 1131 LYS A O 1
ATOM 9110 N N . TYR A 1 1132 ? 10.390 -26.361 12.957 1.00 94.88 1132 TYR A N 1
ATOM 9111 C CA . TYR A 1 1132 ? 11.289 -25.421 12.278 1.00 94.88 1132 TYR A CA 1
ATOM 9112 C C . TYR A 1 1132 ? 12.758 -25.663 12.656 1.00 94.88 1132 TYR A C 1
ATOM 9114 O O . TYR A 1 1132 ? 13.607 -25.721 11.766 1.00 94.88 1132 TYR A O 1
ATOM 9122 N N . ASN A 1 1133 ? 13.058 -25.849 13.944 1.00 93.25 1133 ASN A N 1
ATOM 9123 C CA . ASN A 1 1133 ? 14.422 -26.096 14.418 1.00 93.25 1133 ASN A CA 1
ATOM 9124 C C . ASN A 1 1133 ? 15.012 -27.393 13.830 1.00 93.25 1133 ASN A C 1
ATOM 9126 O O . ASN A 1 1133 ? 16.177 -27.389 13.439 1.00 93.25 1133 ASN A O 1
ATOM 9130 N N . ASP A 1 1134 ? 14.212 -28.459 13.695 1.00 91.25 1134 ASP A N 1
ATOM 9131 C CA . ASP A 1 1134 ? 14.613 -29.717 13.043 1.00 91.25 1134 ASP A CA 1
ATOM 9132 C C . ASP A 1 1134 ? 15.113 -29.477 11.609 1.00 91.25 1134 ASP A C 1
ATOM 9134 O O . ASP A 1 1134 ? 16.204 -29.907 11.236 1.00 91.25 1134 ASP A O 1
ATOM 9138 N N . VAL A 1 1135 ? 14.322 -28.761 10.799 1.00 91.81 1135 VAL A N 1
ATOM 9139 C CA . VAL A 1 1135 ? 14.645 -28.494 9.388 1.00 91.81 1135 VAL A CA 1
ATOM 9140 C C . VAL A 1 1135 ? 15.801 -27.498 9.267 1.00 91.81 1135 VAL A C 1
ATOM 9142 O O . VAL A 1 1135 ? 16.668 -27.668 8.411 1.00 91.81 1135 VAL A O 1
ATOM 9145 N N . LYS A 1 1136 ? 15.881 -26.500 10.158 1.00 92.25 1136 LYS A N 1
ATOM 9146 C CA . LYS A 1 1136 ? 17.023 -25.579 10.212 1.00 92.25 1136 LYS A CA 1
ATOM 9147 C C . LYS A 1 1136 ? 18.328 -26.325 10.518 1.00 92.25 1136 LYS A C 1
ATOM 9149 O O . LYS A 1 1136 ? 19.329 -26.078 9.862 1.00 92.25 1136 LYS A O 1
ATOM 9154 N N . ASN A 1 1137 ? 18.313 -27.265 11.462 1.00 90.62 1137 ASN A N 1
ATOM 9155 C CA . ASN A 1 1137 ? 19.470 -28.087 11.831 1.00 90.62 1137 ASN A CA 1
ATOM 9156 C C . ASN A 1 1137 ? 19.973 -28.956 10.658 1.00 90.62 1137 ASN A C 1
ATOM 9158 O O . ASN A 1 1137 ? 21.178 -29.140 10.504 1.00 90.62 1137 ASN A O 1
ATOM 9162 N N . ILE A 1 1138 ? 19.072 -29.445 9.798 1.00 88.94 1138 ILE A N 1
ATOM 9163 C CA . ILE A 1 1138 ? 19.426 -30.140 8.547 1.00 88.94 1138 ILE A CA 1
ATOM 9164 C C . ILE A 1 1138 ? 20.105 -29.160 7.569 1.00 88.94 1138 ILE A C 1
ATOM 9166 O O . ILE A 1 1138 ? 21.255 -29.377 7.187 1.00 88.94 1138 ILE A O 1
ATOM 9170 N N . PHE A 1 1139 ? 19.456 -28.033 7.263 1.00 90.19 1139 PHE A N 1
ATOM 9171 C CA . PHE A 1 1139 ? 19.969 -26.991 6.357 1.00 90.19 1139 PHE A CA 1
ATOM 9172 C C . PHE A 1 1139 ? 21.314 -26.379 6.804 1.00 90.19 1139 PHE A C 1
ATOM 9174 O O . PHE A 1 1139 ? 22.189 -26.097 5.979 1.00 90.19 1139 PHE A O 1
ATOM 9181 N N . ASP A 1 1140 ? 21.513 -26.193 8.111 1.00 89.12 1140 ASP A N 1
ATOM 9182 C CA . ASP A 1 1140 ? 22.769 -25.709 8.694 1.00 89.12 1140 ASP A CA 1
ATOM 9183 C C . ASP A 1 1140 ? 23.904 -26.729 8.475 1.00 89.12 1140 ASP A C 1
ATOM 9185 O O . ASP A 1 1140 ? 25.013 -26.349 8.088 1.00 89.12 1140 ASP A O 1
ATOM 9189 N N . LYS A 1 1141 ? 23.628 -28.031 8.668 1.00 88.62 1141 LYS A N 1
ATOM 9190 C CA . LYS A 1 1141 ? 24.587 -29.128 8.433 1.00 88.62 1141 LYS A CA 1
ATOM 9191 C C . LYS A 1 1141 ? 24.942 -29.270 6.951 1.00 88.62 1141 LYS A C 1
ATOM 9193 O O . LYS A 1 1141 ? 26.124 -29.396 6.627 1.00 88.62 1141 LYS A O 1
ATOM 9198 N N . GLU A 1 1142 ? 23.956 -29.192 6.058 1.00 89.06 1142 GLU A N 1
ATOM 9199 C CA . GLU A 1 1142 ? 24.171 -29.148 4.604 1.00 89.06 1142 GLU A CA 1
ATOM 9200 C C . GLU A 1 1142 ? 25.060 -27.966 4.211 1.00 89.06 1142 GLU A C 1
ATOM 9202 O O . GLU A 1 1142 ? 26.057 -28.141 3.515 1.00 89.06 1142 GLU A O 1
ATOM 9207 N N . THR A 1 1143 ? 24.742 -26.764 4.699 1.00 89.50 1143 THR A N 1
ATOM 9208 C CA . THR A 1 1143 ? 25.483 -25.538 4.375 1.00 89.50 1143 THR A CA 1
ATOM 9209 C C . THR A 1 1143 ? 26.930 -25.608 4.879 1.00 89.50 1143 THR A C 1
ATOM 9211 O O . THR A 1 1143 ? 27.858 -25.256 4.147 1.00 89.50 1143 THR A O 1
ATOM 9214 N N . ALA A 1 1144 ? 27.161 -26.133 6.087 1.00 89.50 1144 ALA A N 1
ATOM 9215 C CA . ALA A 1 1144 ? 28.506 -26.342 6.626 1.00 89.50 1144 ALA A CA 1
ATOM 9216 C C . ALA A 1 1144 ? 29.327 -27.359 5.806 1.00 89.50 1144 ALA A C 1
ATOM 9218 O O . ALA A 1 1144 ? 30.517 -27.137 5.550 1.00 89.50 1144 ALA A O 1
ATOM 9219 N N . LEU A 1 1145 ? 28.706 -28.454 5.352 1.00 91.19 1145 LEU A N 1
ATOM 9220 C CA . LEU A 1 1145 ? 29.364 -29.463 4.519 1.00 91.19 1145 LEU A CA 1
ATOM 9221 C C . LEU A 1 1145 ? 29.631 -28.947 3.096 1.00 91.19 1145 LEU A C 1
ATOM 9223 O O . LEU A 1 1145 ? 30.742 -29.106 2.592 1.00 91.19 1145 LEU A O 1
ATOM 9227 N N . PHE A 1 1146 ? 28.669 -28.258 2.479 1.00 91.81 1146 PHE A N 1
ATOM 9228 C CA . PHE A 1 1146 ? 28.823 -27.602 1.178 1.00 91.81 1146 PHE A CA 1
ATOM 9229 C C . PHE A 1 1146 ? 29.987 -26.602 1.183 1.00 91.81 1146 PHE A C 1
ATOM 9231 O O . PHE A 1 1146 ? 30.834 -26.624 0.285 1.00 91.81 1146 PHE A O 1
ATOM 9238 N N . ASN A 1 1147 ? 30.074 -25.762 2.218 1.00 90.94 1147 ASN A N 1
ATOM 9239 C CA . ASN A 1 1147 ? 31.192 -24.838 2.386 1.00 90.94 1147 ASN A CA 1
ATOM 9240 C C . ASN A 1 1147 ? 32.511 -25.609 2.530 1.00 90.94 1147 ASN A C 1
ATOM 9242 O O . ASN A 1 1147 ? 33.455 -25.321 1.801 1.00 90.94 1147 ASN A O 1
ATOM 9246 N N . SER A 1 1148 ? 32.554 -26.653 3.366 1.00 93.06 1148 SER A N 1
ATOM 9247 C CA . SER A 1 1148 ? 33.746 -27.497 3.566 1.00 93.06 1148 SER A CA 1
ATOM 9248 C C . SER A 1 1148 ? 34.255 -28.162 2.277 1.00 93.06 1148 SER A C 1
ATOM 9250 O O . SER A 1 1148 ? 35.467 -28.236 2.066 1.00 93.06 1148 SER A O 1
ATOM 9252 N N . ILE A 1 1149 ? 33.350 -28.616 1.400 1.00 93.38 1149 ILE A N 1
ATOM 9253 C CA . ILE A 1 1149 ? 33.682 -29.209 0.092 1.00 93.38 1149 ILE A CA 1
ATOM 9254 C C . ILE A 1 1149 ? 34.311 -28.158 -0.836 1.00 93.38 1149 ILE A C 1
ATOM 9256 O O . ILE A 1 1149 ? 35.352 -28.414 -1.445 1.00 93.38 1149 ILE A O 1
ATOM 9260 N N . ASN A 1 1150 ? 33.723 -26.960 -0.919 1.00 91.50 1150 ASN A N 1
ATOM 9261 C CA . ASN A 1 1150 ? 34.284 -25.861 -1.710 1.00 91.50 1150 ASN A CA 1
ATOM 9262 C C . ASN A 1 1150 ? 35.654 -25.415 -1.178 1.00 91.50 1150 ASN A C 1
ATOM 9264 O O . ASN A 1 1150 ? 36.588 -25.241 -1.958 1.00 91.50 1150 ASN A O 1
ATOM 9268 N N . ASP A 1 1151 ? 35.802 -25.311 0.141 1.00 93.38 1151 ASP A N 1
ATOM 9269 C CA . ASP A 1 1151 ? 37.048 -24.924 0.803 1.00 93.38 1151 ASP A CA 1
ATOM 9270 C C . ASP A 1 1151 ? 38.187 -25.915 0.525 1.00 93.38 1151 ASP A C 1
ATOM 9272 O O . ASP A 1 1151 ? 39.310 -25.518 0.210 1.00 93.38 1151 ASP A O 1
ATOM 9276 N N . ALA A 1 1152 ? 37.891 -27.217 0.582 1.00 92.25 1152 ALA A N 1
ATOM 9277 C CA . ALA A 1 1152 ? 38.837 -28.268 0.226 1.00 92.25 1152 ALA A CA 1
ATOM 9278 C C . ALA A 1 1152 ? 39.236 -28.201 -1.255 1.00 92.25 1152 ALA A C 1
ATOM 9280 O O . ALA A 1 1152 ? 40.417 -28.349 -1.568 1.00 92.25 1152 ALA A O 1
ATOM 9281 N N . LYS A 1 1153 ? 38.293 -27.929 -2.170 1.00 90.88 1153 LYS A N 1
ATOM 9282 C CA . LYS A 1 1153 ? 38.610 -27.743 -3.595 1.00 90.88 1153 LYS A CA 1
ATOM 9283 C C . LYS A 1 1153 ? 39.502 -26.516 -3.820 1.00 90.88 1153 LYS A C 1
ATOM 9285 O O . LYS A 1 1153 ? 40.493 -26.622 -4.540 1.00 90.88 1153 LYS A O 1
ATOM 9290 N N . ASN A 1 1154 ? 39.207 -25.390 -3.171 1.00 89.75 1154 ASN A N 1
ATOM 9291 C CA . ASN A 1 1154 ? 40.014 -24.166 -3.257 1.00 89.75 1154 ASN A CA 1
ATOM 9292 C C . ASN A 1 1154 ? 41.446 -24.382 -2.731 1.00 89.75 1154 ASN A C 1
ATOM 9294 O O . ASN A 1 1154 ? 42.397 -23.817 -3.260 1.00 89.75 1154 ASN A O 1
ATOM 9298 N N . LYS A 1 1155 ? 41.613 -25.261 -1.735 1.00 90.62 1155 LYS A N 1
ATOM 9299 C CA . LYS A 1 1155 ? 42.910 -25.687 -1.178 1.00 90.62 1155 LYS A CA 1
ATOM 9300 C C . LYS A 1 1155 ? 43.568 -26.840 -1.966 1.00 90.62 1155 LYS A C 1
ATOM 9302 O O . LYS A 1 1155 ? 44.531 -27.428 -1.483 1.00 90.62 1155 LYS A O 1
ATOM 9307 N N . ASN A 1 1156 ? 43.038 -27.185 -3.147 1.00 85.62 1156 ASN A N 1
ATOM 9308 C CA . ASN A 1 1156 ? 43.425 -28.325 -3.994 1.00 85.62 1156 ASN A CA 1
ATOM 9309 C C . ASN A 1 1156 ? 43.539 -29.666 -3.232 1.00 85.62 1156 ASN A C 1
ATOM 9311 O O . ASN A 1 1156 ? 44.408 -30.490 -3.509 1.00 85.62 1156 ASN A O 1
ATOM 9315 N N . GLN A 1 1157 ? 42.656 -29.880 -2.253 1.00 89.12 1157 GLN A N 1
ATOM 9316 C CA . GLN A 1 1157 ? 42.559 -31.114 -1.465 1.00 89.12 1157 GLN A CA 1
ATOM 9317 C C . GLN A 1 1157 ? 41.582 -32.132 -2.069 1.00 89.12 1157 GLN A C 1
ATOM 9319 O O . GLN A 1 1157 ? 41.599 -33.288 -1.660 1.00 89.12 1157 GLN A O 1
ATOM 9324 N N . ILE A 1 1158 ? 40.762 -31.722 -3.046 1.00 92.75 1158 ILE A N 1
ATOM 9325 C CA . ILE A 1 1158 ? 39.893 -32.577 -3.875 1.00 92.75 1158 ILE A CA 1
ATOM 9326 C C . ILE A 1 1158 ? 39.835 -32.021 -5.319 1.00 92.75 1158 ILE A C 1
ATOM 9328 O O . ILE A 1 1158 ? 40.035 -30.815 -5.497 1.00 92.75 1158 ILE A O 1
ATOM 9332 N N . PRO A 1 1159 ? 39.535 -32.837 -6.350 1.00 88.94 1159 PRO A N 1
ATOM 9333 C CA . PRO A 1 1159 ? 39.328 -32.364 -7.721 1.00 88.94 1159 PRO A CA 1
ATOM 9334 C C . PRO A 1 1159 ? 37.904 -31.824 -7.948 1.00 88.94 1159 PRO A C 1
ATOM 9336 O O . PRO A 1 1159 ? 36.994 -32.055 -7.149 1.00 88.94 1159 PRO A O 1
ATOM 9339 N N . ASP A 1 1160 ? 37.681 -31.140 -9.075 1.00 87.31 1160 ASP A N 1
ATOM 9340 C CA . ASP A 1 1160 ? 36.365 -30.587 -9.447 1.00 87.31 1160 ASP A CA 1
ATOM 9341 C C . ASP A 1 1160 ? 35.297 -31.670 -9.640 1.00 87.31 1160 ASP A C 1
ATOM 9343 O O . ASP A 1 1160 ? 34.152 -31.490 -9.230 1.00 87.31 1160 ASP A O 1
ATOM 9347 N N . ALA A 1 1161 ? 35.690 -32.826 -10.183 1.00 86.44 1161 ALA A N 1
ATOM 9348 C CA . ALA A 1 1161 ? 34.828 -33.998 -10.318 1.00 86.44 1161 ALA A CA 1
ATOM 9349 C C . ALA A 1 1161 ? 34.236 -34.428 -8.964 1.00 86.44 1161 ALA A C 1
ATOM 9351 O O . ALA A 1 1161 ? 33.019 -34.549 -8.826 1.00 86.44 1161 ALA A O 1
ATOM 9352 N N . ALA A 1 1162 ? 35.089 -34.567 -7.944 1.00 89.88 1162 ALA A N 1
ATOM 9353 C CA . ALA A 1 1162 ? 34.687 -34.927 -6.588 1.00 89.88 1162 ALA A CA 1
ATOM 9354 C C . ALA A 1 1162 ? 33.813 -33.852 -5.941 1.00 89.88 1162 ALA A C 1
ATOM 9356 O O . ALA A 1 1162 ? 32.783 -34.173 -5.355 1.00 89.88 1162 ALA A O 1
ATOM 9357 N N . LYS A 1 1163 ? 34.187 -32.570 -6.082 1.00 91.81 1163 LYS A N 1
ATOM 9358 C CA . LYS A 1 1163 ? 33.363 -31.442 -5.626 1.00 91.81 1163 LYS A CA 1
ATOM 9359 C C . LYS A 1 1163 ? 31.943 -31.552 -6.190 1.00 91.81 1163 LYS A C 1
ATOM 9361 O O . LYS A 1 1163 ? 30.985 -31.474 -5.428 1.00 91.81 1163 LYS A O 1
ATOM 9366 N N . ASN A 1 1164 ? 31.809 -31.759 -7.498 1.00 89.62 1164 ASN A N 1
ATOM 9367 C CA . ASN A 1 1164 ? 30.510 -31.800 -8.166 1.00 89.62 1164 ASN A CA 1
ATOM 9368 C C . ASN A 1 1164 ? 29.707 -33.055 -7.778 1.00 89.62 1164 ASN A C 1
ATOM 9370 O O . ASN A 1 1164 ? 28.522 -32.939 -7.474 1.00 89.62 1164 ASN A O 1
ATOM 9374 N N . GLN A 1 1165 ? 30.345 -34.229 -7.693 1.00 88.75 1165 GLN A N 1
ATOM 9375 C CA . GLN A 1 1165 ? 29.712 -35.461 -7.198 1.00 88.75 1165 GLN A CA 1
ATOM 9376 C C . GLN A 1 1165 ? 29.189 -35.304 -5.759 1.00 88.75 1165 GLN A C 1
ATOM 9378 O O . GLN A 1 1165 ? 28.035 -35.627 -5.488 1.00 88.75 1165 GLN A O 1
ATOM 9383 N N . LEU A 1 1166 ? 30.011 -34.779 -4.843 1.00 91.69 1166 LEU A N 1
ATOM 9384 C CA . LEU A 1 1166 ? 29.647 -34.589 -3.435 1.00 91.69 1166 LEU A CA 1
ATOM 9385 C C . LEU A 1 1166 ? 28.545 -33.531 -3.264 1.00 91.69 1166 LEU A C 1
ATOM 9387 O O . LEU A 1 1166 ? 27.634 -33.729 -2.464 1.00 91.69 1166 LEU A O 1
ATOM 9391 N N . ILE A 1 1167 ? 28.591 -32.432 -4.026 1.00 90.88 1167 ILE A N 1
ATOM 9392 C CA . ILE A 1 1167 ? 27.553 -31.390 -3.998 1.00 90.88 1167 ILE A CA 1
ATOM 9393 C C . ILE A 1 1167 ? 26.223 -31.915 -4.552 1.00 90.88 1167 ILE A C 1
ATOM 9395 O O . ILE A 1 1167 ? 25.187 -31.641 -3.951 1.00 90.88 1167 ILE A O 1
ATOM 9399 N N . ASN A 1 1168 ? 26.224 -32.691 -5.640 1.00 88.62 1168 ASN A N 1
ATOM 9400 C CA . ASN A 1 1168 ? 24.990 -33.274 -6.179 1.00 88.62 1168 ASN A CA 1
ATOM 9401 C C . ASN A 1 1168 ? 24.381 -34.279 -5.193 1.00 88.62 1168 ASN A C 1
ATOM 9403 O O . ASN A 1 1168 ? 23.226 -34.116 -4.803 1.00 88.62 1168 ASN A O 1
ATOM 9407 N N . LYS A 1 1169 ? 25.189 -35.216 -4.672 1.00 88.75 1169 LYS A N 1
ATOM 9408 C CA . LYS A 1 1169 ? 24.762 -36.155 -3.621 1.00 88.75 1169 LYS A CA 1
ATOM 9409 C C . LYS A 1 1169 ? 24.195 -35.446 -2.390 1.00 88.75 1169 LYS A C 1
ATOM 9411 O O . LYS A 1 1169 ? 23.289 -35.985 -1.767 1.00 88.75 1169 LYS A O 1
ATOM 9416 N N . LEU A 1 1170 ? 24.701 -34.260 -2.038 1.00 88.81 1170 LEU A N 1
ATOM 9417 C CA . LEU A 1 1170 ? 24.188 -33.458 -0.924 1.00 88.81 1170 LEU A CA 1
ATOM 9418 C C . LEU A 1 1170 ? 22.800 -32.867 -1.225 1.00 88.81 1170 LEU A C 1
ATOM 9420 O O . LEU A 1 1170 ? 21.891 -33.050 -0.424 1.00 88.81 1170 LEU A O 1
ATOM 9424 N N . LYS A 1 1171 ? 22.609 -32.241 -2.398 1.00 85.81 1171 LYS A N 1
ATOM 9425 C CA . LYS A 1 1171 ? 21.301 -31.702 -2.847 1.00 85.81 1171 LYS A CA 1
ATOM 9426 C C . LYS A 1 1171 ? 20.233 -32.780 -3.057 1.00 85.81 1171 LYS A C 1
ATOM 9428 O O . LYS A 1 1171 ? 19.036 -32.514 -3.023 1.00 85.81 1171 LYS A O 1
ATOM 9433 N N . GLU A 1 1172 ? 20.660 -34.010 -3.313 1.00 82.88 1172 GLU A N 1
ATOM 9434 C CA . GLU A 1 1172 ? 19.773 -35.159 -3.464 1.00 82.88 1172 GLU A CA 1
ATOM 9435 C C . GLU A 1 1172 ? 19.255 -35.703 -2.115 1.00 82.88 1172 GLU A C 1
ATOM 9437 O O . GLU A 1 1172 ? 18.416 -36.607 -2.134 1.00 82.88 1172 GLU A O 1
ATOM 9442 N N . ASN A 1 1173 ? 19.710 -35.207 -0.949 1.00 77.06 1173 ASN A N 1
ATOM 9443 C CA . ASN A 1 1173 ? 19.626 -35.965 0.309 1.00 77.06 1173 ASN A CA 1
ATOM 9444 C C . ASN A 1 1173 ? 19.483 -35.159 1.629 1.00 77.06 1173 ASN A C 1
ATOM 9446 O O . ASN A 1 1173 ? 20.380 -35.146 2.473 1.00 77.06 1173 ASN A O 1
ATOM 9450 N N . ASP A 1 1174 ? 18.282 -34.647 1.882 1.00 80.94 1174 ASP A N 1
ATOM 9451 C CA . ASP A 1 1174 ? 17.852 -33.853 3.051 1.00 80.94 1174 ASP A CA 1
ATOM 9452 C C . ASP A 1 1174 ? 17.743 -34.622 4.393 1.00 80.94 1174 ASP A C 1
ATOM 9454 O O . ASP A 1 1174 ? 16.831 -34.392 5.194 1.00 80.94 1174 ASP A O 1
ATOM 9458 N N . THR A 1 1175 ? 18.608 -35.603 4.660 1.00 82.88 1175 THR A N 1
ATOM 9459 C CA . THR A 1 1175 ? 18.568 -36.364 5.922 1.00 82.88 1175 THR A CA 1
ATOM 9460 C C . THR A 1 1175 ? 19.914 -36.368 6.620 1.00 82.88 1175 THR A C 1
ATOM 9462 O O . THR A 1 1175 ? 20.962 -36.517 5.996 1.00 82.88 1175 THR A O 1
ATOM 9465 N N . GLU A 1 1176 ? 19.903 -36.281 7.953 1.00 82.00 1176 GLU A N 1
ATOM 9466 C CA . GLU A 1 1176 ? 21.137 -36.314 8.745 1.00 82.00 1176 GLU A CA 1
ATOM 9467 C C . GLU A 1 1176 ? 21.966 -37.591 8.510 1.00 82.00 1176 GLU A C 1
ATOM 9469 O O . GLU A 1 1176 ? 23.195 -37.545 8.573 1.00 82.00 1176 GLU A O 1
ATOM 9474 N N . GLN A 1 1177 ? 21.322 -38.718 8.195 1.00 83.56 1177 GLN A N 1
ATOM 9475 C CA . GLN A 1 1177 ? 22.028 -39.948 7.843 1.00 83.56 1177 GLN A CA 1
ATOM 9476 C C . GLN A 1 1177 ? 22.782 -39.805 6.515 1.00 83.56 1177 GLN A C 1
ATOM 9478 O O . GLN A 1 1177 ? 23.951 -40.176 6.428 1.00 83.56 1177 GLN A O 1
ATOM 9483 N N . ASN A 1 1178 ? 22.153 -39.223 5.496 1.00 82.69 1178 ASN A N 1
ATOM 9484 C CA . ASN A 1 1178 ? 22.758 -39.118 4.172 1.00 82.69 1178 ASN A CA 1
ATOM 9485 C C . ASN A 1 1178 ? 23.793 -37.979 4.113 1.00 82.69 1178 ASN A C 1
ATOM 9487 O O . ASN A 1 1178 ? 24.842 -38.146 3.493 1.00 82.69 1178 ASN A O 1
ATOM 9491 N N . ILE A 1 1179 ? 23.590 -36.888 4.864 1.00 88.06 1179 ILE A N 1
ATOM 9492 C CA . ILE A 1 1179 ? 24.616 -35.857 5.100 1.00 88.06 1179 ILE A CA 1
ATOM 9493 C C . ILE A 1 1179 ? 25.878 -36.493 5.712 1.00 88.06 1179 ILE A C 1
ATOM 9495 O O . ILE A 1 1179 ? 26.984 -36.202 5.259 1.00 88.06 1179 ILE A O 1
ATOM 9499 N N . LYS A 1 1180 ? 25.740 -37.421 6.674 1.00 88.06 1180 LYS A N 1
ATOM 9500 C CA . LYS A 1 1180 ? 26.880 -38.173 7.244 1.00 88.06 1180 LYS A CA 1
ATOM 9501 C C . LYS A 1 1180 ? 27.562 -39.091 6.223 1.00 88.06 1180 LYS A C 1
ATOM 9503 O O . LYS A 1 1180 ? 28.786 -39.217 6.261 1.00 88.06 1180 LYS A O 1
ATOM 9508 N N . VAL A 1 1181 ? 26.817 -39.688 5.287 1.00 88.88 1181 VAL A N 1
ATOM 9509 C CA . VAL A 1 1181 ? 27.393 -40.473 4.175 1.00 88.88 1181 VAL A CA 1
ATOM 9510 C C . VAL A 1 1181 ? 28.233 -39.579 3.255 1.00 88.88 1181 VAL A C 1
ATOM 9512 O O . VAL A 1 1181 ? 29.408 -39.877 3.036 1.00 88.88 1181 VAL A O 1
ATOM 9515 N N . VAL A 1 1182 ? 27.693 -38.442 2.796 1.00 91.25 1182 VAL A N 1
ATOM 9516 C CA . VAL A 1 1182 ? 28.441 -37.474 1.965 1.00 91.25 1182 VAL A CA 1
ATOM 9517 C C . VAL A 1 1182 ? 29.647 -36.909 2.725 1.00 91.25 1182 VAL A C 1
ATOM 9519 O O . VAL A 1 1182 ? 30.728 -36.771 2.156 1.00 91.25 1182 VAL A O 1
ATOM 9522 N N . GLN A 1 1183 ? 29.510 -36.650 4.029 1.00 92.25 1183 GLN A N 1
ATOM 9523 C CA . GLN A 1 1183 ? 30.613 -36.214 4.887 1.00 92.25 1183 GLN A CA 1
ATOM 9524 C C . GLN A 1 1183 ? 31.721 -37.274 4.986 1.00 92.25 1183 GLN A C 1
ATOM 9526 O O . GLN A 1 1183 ? 32.897 -36.915 4.942 1.00 92.25 1183 GLN A O 1
ATOM 9531 N N . SER A 1 1184 ? 31.383 -38.563 5.090 1.00 91.50 1184 SER A N 1
ATOM 9532 C CA . SER A 1 1184 ? 32.365 -39.658 5.103 1.00 91.50 1184 SER A CA 1
ATOM 9533 C C . SER A 1 1184 ? 33.113 -39.764 3.769 1.00 91.50 1184 SER A C 1
ATOM 9535 O O . SER A 1 1184 ? 34.344 -39.820 3.748 1.00 91.50 1184 SER A O 1
ATOM 9537 N N . GLU A 1 1185 ? 32.388 -39.700 2.650 1.00 92.25 1185 GLU A N 1
ATOM 9538 C CA . GLU A 1 1185 ? 32.970 -39.720 1.304 1.00 92.25 1185 GLU A CA 1
ATOM 9539 C C . GLU A 1 1185 ? 33.900 -38.516 1.070 1.00 92.25 1185 GLU A C 1
ATOM 9541 O O . GLU A 1 1185 ? 35.023 -38.675 0.590 1.00 92.25 1185 GLU A O 1
ATOM 9546 N N . PHE A 1 1186 ? 33.486 -37.324 1.509 1.00 94.69 1186 PHE A N 1
ATOM 9547 C CA . PHE A 1 1186 ? 34.300 -36.109 1.494 1.00 94.69 1186 PHE A CA 1
ATOM 9548 C C . PHE A 1 1186 ? 35.611 -36.250 2.290 1.00 94.69 1186 PHE A C 1
ATOM 9550 O O . PHE A 1 1186 ? 36.663 -35.822 1.811 1.00 94.69 1186 PHE A O 1
ATOM 9557 N N . HIS A 1 1187 ? 35.584 -36.878 3.473 1.00 93.06 1187 HIS A N 1
ATOM 9558 C CA . HIS A 1 1187 ? 36.803 -37.112 4.257 1.00 93.06 1187 HIS A CA 1
ATOM 9559 C C . HIS A 1 1187 ? 37.764 -38.065 3.541 1.00 93.06 1187 HIS A C 1
ATOM 9561 O O . HIS A 1 1187 ? 38.945 -37.738 3.423 1.00 93.06 1187 HIS A O 1
ATOM 9567 N N . LYS A 1 1188 ? 37.266 -39.182 2.986 1.00 92.69 1188 LYS A N 1
ATOM 9568 C CA . LYS A 1 1188 ? 38.086 -40.100 2.177 1.00 92.69 1188 LYS A CA 1
ATOM 9569 C C . LYS A 1 1188 ? 38.763 -39.366 1.010 1.00 92.69 1188 LYS A C 1
ATOM 9571 O O . LYS A 1 1188 ? 39.966 -39.534 0.806 1.00 92.69 1188 LYS A O 1
ATOM 9576 N N . TRP A 1 1189 ? 38.012 -38.540 0.271 1.00 92.44 1189 TRP A N 1
ATOM 9577 C CA . TRP A 1 1189 ? 38.520 -37.716 -0.838 1.00 92.44 1189 TRP A CA 1
ATOM 9578 C C . TRP A 1 1189 ? 39.646 -36.778 -0.397 1.00 92.44 1189 TRP A C 1
ATOM 9580 O O . TRP A 1 1189 ? 40.735 -36.810 -0.972 1.00 92.44 1189 TRP A O 1
ATOM 9590 N N . LYS A 1 1190 ? 39.393 -35.994 0.657 1.00 92.75 1190 LYS A N 1
ATOM 9591 C CA . LYS A 1 1190 ? 40.335 -35.031 1.243 1.00 92.75 1190 LYS A CA 1
ATOM 9592 C C . LYS A 1 1190 ? 41.615 -35.691 1.770 1.00 92.75 1190 LYS A C 1
ATOM 9594 O O . LYS A 1 1190 ? 42.664 -35.055 1.787 1.00 92.75 1190 LYS A O 1
ATOM 9599 N N . GLU A 1 1191 ? 41.543 -36.951 2.193 1.00 91.31 1191 GLU A N 1
ATOM 9600 C CA . GLU A 1 1191 ? 42.699 -37.727 2.646 1.00 91.31 1191 GLU A CA 1
ATOM 9601 C C . GLU A 1 1191 ? 43.519 -38.312 1.480 1.00 91.31 1191 GLU A C 1
ATOM 9603 O O . GLU A 1 1191 ? 44.748 -38.337 1.536 1.00 91.31 1191 GLU A O 1
ATOM 9608 N N . ASN A 1 1192 ? 42.859 -38.799 0.423 1.00 90.38 1192 ASN A N 1
ATOM 9609 C CA . ASN A 1 1192 ? 43.505 -39.617 -0.609 1.00 90.38 1192 ASN A CA 1
ATOM 9610 C C . ASN A 1 1192 ? 44.004 -38.837 -1.829 1.00 90.38 1192 ASN A C 1
ATOM 9612 O O . ASN A 1 1192 ? 45.040 -39.204 -2.383 1.00 90.38 1192 ASN A O 1
ATOM 9616 N N . TYR A 1 1193 ? 43.328 -37.762 -2.236 1.00 91.25 1193 TYR A N 1
ATOM 9617 C CA . TYR A 1 1193 ? 43.744 -36.963 -3.395 1.00 91.25 1193 TYR A CA 1
ATOM 9618 C C . TYR A 1 1193 ? 45.081 -36.211 -3.183 1.00 91.25 1193 TYR A C 1
ATOM 9620 O O . TYR A 1 1193 ? 45.911 -36.229 -4.095 1.00 91.25 1193 TYR A O 1
ATOM 9628 N N . PRO A 1 1194 ? 45.394 -35.638 -1.998 1.00 89.38 1194 PRO A N 1
ATOM 9629 C CA . PRO A 1 1194 ? 46.715 -35.055 -1.751 1.00 89.38 1194 PRO A CA 1
ATOM 9630 C C . PRO A 1 1194 ? 47.846 -36.091 -1.787 1.00 89.38 1194 PRO A C 1
ATOM 9632 O O . PRO A 1 1194 ? 48.899 -35.813 -2.357 1.00 89.38 1194 PRO A O 1
ATOM 9635 N N . LYS A 1 1195 ? 47.620 -37.297 -1.238 1.00 88.50 1195 LYS A N 1
ATOM 9636 C CA . LYS A 1 1195 ? 48.576 -38.420 -1.322 1.00 88.50 1195 LYS A CA 1
ATOM 9637 C C . LYS A 1 1195 ? 48.822 -38.816 -2.779 1.00 88.50 1195 LYS A C 1
ATOM 9639 O O . LYS A 1 1195 ? 49.970 -38.914 -3.197 1.00 88.50 1195 LYS A O 1
ATOM 9644 N N . HIS A 1 1196 ? 47.748 -38.951 -3.559 1.00 90.12 1196 HIS A N 1
ATOM 9645 C CA . HIS A 1 1196 ? 47.811 -39.275 -4.982 1.00 90.12 1196 HIS A CA 1
ATOM 9646 C C . HIS A 1 1196 ? 48.697 -38.289 -5.755 1.00 90.12 1196 HIS A C 1
ATOM 9648 O O . HIS A 1 1196 ? 49.667 -38.679 -6.404 1.00 90.12 1196 HIS A O 1
ATOM 9654 N N . ASN A 1 1197 ? 48.414 -36.991 -5.618 1.00 88.19 1197 ASN A N 1
ATOM 9655 C CA . ASN A 1 1197 ? 49.174 -35.939 -6.289 1.00 88.19 1197 ASN A CA 1
ATOM 9656 C C . ASN A 1 1197 ? 50.631 -35.876 -5.803 1.00 88.19 1197 ASN A C 1
ATOM 9658 O O . ASN A 1 1197 ? 51.528 -35.627 -6.604 1.00 88.19 1197 ASN A O 1
ATOM 9662 N N . ALA A 1 1198 ? 50.898 -36.143 -4.521 1.00 87.06 1198 ALA A N 1
ATOM 9663 C CA . ALA A 1 1198 ? 52.262 -36.213 -3.999 1.00 87.06 1198 ALA A CA 1
ATOM 9664 C C . ALA A 1 1198 ? 53.056 -37.401 -4.579 1.00 87.06 1198 ALA A C 1
ATOM 9666 O O . ALA A 1 1198 ? 54.229 -37.237 -4.922 1.00 87.06 1198 ALA A O 1
ATOM 9667 N N . ALA A 1 1199 ? 52.426 -38.569 -4.747 1.00 86.12 1199 ALA A N 1
ATOM 9668 C CA . ALA A 1 1199 ? 53.039 -39.737 -5.381 1.00 86.12 1199 ALA A CA 1
ATOM 9669 C C . ALA A 1 1199 ? 53.320 -39.500 -6.875 1.00 86.12 1199 ALA A C 1
ATOM 9671 O O . ALA A 1 1199 ? 54.448 -39.694 -7.327 1.00 86.12 1199 ALA A O 1
ATOM 9672 N N . ILE A 1 1200 ? 52.338 -38.988 -7.625 1.00 88.44 1200 ILE A N 1
ATOM 9673 C CA . ILE A 1 1200 ? 52.494 -38.622 -9.042 1.00 88.44 1200 ILE A CA 1
ATOM 9674 C C . ILE A 1 1200 ? 53.576 -37.544 -9.234 1.00 88.44 1200 ILE A C 1
ATOM 9676 O O . ILE A 1 1200 ? 54.403 -37.664 -10.136 1.00 88.44 1200 ILE A O 1
ATOM 9680 N N . ASN A 1 1201 ? 53.638 -36.518 -8.379 1.00 86.44 1201 ASN A N 1
ATOM 9681 C CA . ASN A 1 1201 ? 54.685 -35.493 -8.458 1.00 86.44 1201 ASN A CA 1
ATOM 9682 C C . ASN A 1 1201 ? 56.074 -36.068 -8.139 1.00 86.44 1201 ASN A C 1
ATOM 9684 O O . ASN A 1 1201 ? 57.047 -35.732 -8.812 1.00 86.44 1201 ASN A O 1
ATOM 9688 N N . SER A 1 1202 ? 56.169 -36.978 -7.166 1.00 86.06 1202 SER A N 1
ATOM 96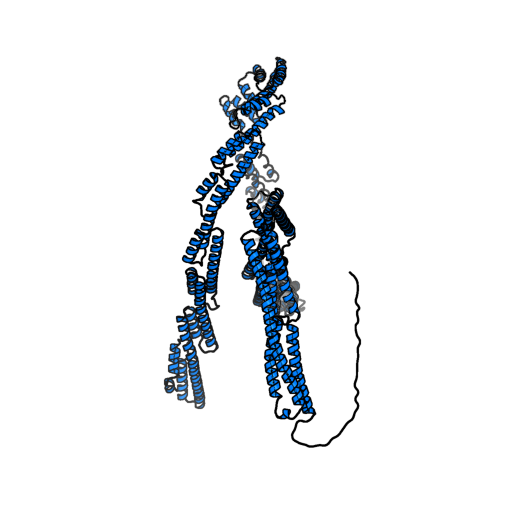89 C CA . SER A 1 1202 ? 57.420 -37.673 -6.838 1.00 86.06 1202 SER A CA 1
ATOM 9690 C C . SER A 1 1202 ? 57.903 -38.553 -7.995 1.00 86.06 1202 SER A C 1
ATOM 9692 O O . SER A 1 1202 ? 59.077 -38.494 -8.350 1.00 86.06 1202 SER A O 1
ATOM 9694 N N . LEU A 1 1203 ? 57.002 -39.295 -8.649 1.00 85.88 1203 LEU A N 1
ATOM 9695 C CA . LEU A 1 1203 ? 57.319 -40.088 -9.843 1.00 85.88 1203 LEU A CA 1
ATOM 9696 C C . LEU A 1 1203 ? 57.730 -39.217 -11.038 1.00 85.88 1203 LEU A C 1
ATOM 9698 O O . LEU A 1 1203 ? 58.676 -39.569 -11.735 1.00 85.88 1203 LEU A O 1
ATOM 9702 N N . ASN A 1 1204 ? 57.088 -38.064 -11.253 1.00 86.06 1204 ASN A N 1
ATOM 9703 C CA . ASN A 1 1204 ? 57.511 -37.107 -12.282 1.00 86.06 1204 ASN A CA 1
ATOM 9704 C C . ASN A 1 1204 ? 58.908 -36.523 -11.996 1.00 86.06 1204 ASN A C 1
ATOM 9706 O O . ASN A 1 1204 ? 59.707 -36.380 -12.921 1.00 86.06 1204 ASN A O 1
ATOM 9710 N N . ASN A 1 1205 ? 59.240 -36.245 -10.731 1.00 85.56 1205 ASN A N 1
ATOM 9711 C CA . ASN A 1 1205 ? 60.578 -35.791 -10.338 1.00 85.56 1205 ASN A CA 1
ATOM 9712 C C . ASN A 1 1205 ? 61.639 -36.886 -10.540 1.00 85.56 1205 ASN A C 1
ATOM 9714 O O . ASN A 1 1205 ? 62.689 -36.614 -11.117 1.00 85.56 1205 ASN A O 1
ATOM 9718 N N . VAL A 1 1206 ? 61.357 -38.130 -10.135 1.00 83.81 1206 VAL A N 1
ATOM 9719 C CA . VAL A 1 1206 ? 62.240 -39.287 -10.382 1.00 83.81 1206 VAL A CA 1
ATOM 9720 C C . VAL A 1 1206 ? 62.435 -39.507 -11.883 1.00 83.81 1206 VAL A C 1
ATOM 9722 O O . VAL A 1 1206 ? 63.570 -39.612 -12.341 1.00 83.81 1206 VAL A O 1
ATOM 9725 N N . LYS A 1 1207 ? 61.352 -39.482 -12.670 1.00 87.19 1207 LYS A N 1
ATOM 9726 C CA . LYS A 1 1207 ? 61.405 -39.552 -14.134 1.00 87.19 1207 LYS A CA 1
ATOM 9727 C C . LYS A 1 1207 ? 62.300 -38.461 -14.721 1.00 87.19 1207 LYS A C 1
ATOM 9729 O O . LYS A 1 1207 ? 63.136 -38.771 -15.562 1.00 87.19 1207 LYS A O 1
ATOM 9734 N N . LYS A 1 1208 ? 62.159 -37.210 -14.271 1.00 85.38 1208 LYS A N 1
ATOM 9735 C CA . LYS A 1 1208 ? 62.980 -36.085 -14.736 1.00 85.38 1208 LYS A CA 1
ATOM 9736 C C . LYS A 1 1208 ? 64.473 -36.302 -14.446 1.00 85.38 1208 LYS A C 1
ATOM 9738 O O . LYS A 1 1208 ? 65.287 -36.103 -15.339 1.00 85.38 1208 LYS A O 1
ATOM 9743 N N . ILE A 1 1209 ? 64.827 -36.765 -13.246 1.00 83.62 1209 ILE A N 1
ATOM 9744 C CA . ILE A 1 1209 ? 66.222 -37.071 -12.882 1.00 83.62 1209 ILE A CA 1
ATOM 9745 C C . ILE A 1 1209 ? 66.789 -38.182 -13.785 1.00 83.62 1209 ILE A C 1
ATOM 9747 O O . ILE A 1 1209 ? 67.912 -38.075 -14.277 1.00 83.62 1209 ILE A O 1
ATOM 9751 N N . ILE A 1 1210 ? 66.002 -39.227 -14.064 1.00 80.75 1210 ILE A N 1
ATOM 9752 C CA . ILE A 1 1210 ? 66.408 -40.318 -14.965 1.00 80.75 1210 ILE A CA 1
ATOM 9753 C C . ILE A 1 1210 ? 66.512 -39.825 -16.423 1.00 80.75 1210 ILE A C 1
ATOM 9755 O O . ILE A 1 1210 ? 67.431 -40.227 -17.132 1.00 80.75 1210 ILE A O 1
ATOM 9759 N N . GLU A 1 1211 ? 65.642 -38.914 -16.873 1.00 81.06 1211 GLU A N 1
ATOM 9760 C CA . GLU A 1 1211 ? 65.759 -38.251 -18.182 1.00 81.06 1211 GLU A CA 1
ATOM 9761 C C . GLU A 1 1211 ? 67.034 -37.413 -18.312 1.00 81.06 1211 GLU A C 1
ATOM 9763 O O . GLU A 1 1211 ? 67.666 -37.437 -19.367 1.00 81.06 1211 GLU A O 1
ATOM 9768 N N . GLU A 1 1212 ? 67.416 -36.675 -17.270 1.00 80.69 1212 GLU A N 1
ATOM 9769 C CA . GLU A 1 1212 ? 68.637 -35.864 -17.248 1.00 80.69 1212 GLU A CA 1
ATOM 9770 C C . GLU A 1 1212 ? 69.880 -36.772 -17.347 1.00 80.69 1212 GLU A C 1
ATOM 9772 O O . GLU A 1 1212 ? 70.673 -36.618 -18.278 1.00 80.69 1212 GLU A O 1
ATOM 9777 N N . ILE A 1 1213 ? 69.961 -37.827 -16.525 1.00 77.12 1213 ILE A N 1
ATOM 9778 C CA . ILE A 1 1213 ? 71.020 -38.858 -16.595 1.00 77.12 1213 ILE A CA 1
ATOM 9779 C C . ILE A 1 1213 ? 71.046 -39.564 -17.967 1.00 77.12 1213 ILE A C 1
ATOM 9781 O O . ILE A 1 1213 ? 72.113 -39.866 -18.509 1.00 77.12 1213 ILE A O 1
ATOM 9785 N N . SER A 1 1214 ? 69.876 -39.828 -18.556 1.00 74.75 1214 SER A N 1
ATOM 9786 C CA . SER A 1 1214 ? 69.761 -40.477 -19.866 1.00 74.75 1214 SER A CA 1
ATOM 9787 C C . SER A 1 1214 ? 70.311 -39.614 -21.003 1.00 74.75 1214 SER A C 1
ATOM 9789 O O . SER A 1 1214 ? 70.865 -40.166 -21.956 1.00 74.75 1214 SER A O 1
ATOM 9791 N N . ARG A 1 1215 ? 70.169 -38.283 -20.919 1.00 71.25 1215 ARG A N 1
ATOM 9792 C CA . ARG A 1 1215 ? 70.704 -37.337 -21.914 1.00 71.25 1215 ARG A CA 1
ATOM 9793 C C . ARG A 1 1215 ? 72.225 -37.244 -21.839 1.00 71.25 1215 ARG A C 1
ATOM 9795 O O . ARG A 1 1215 ? 72.862 -37.215 -22.885 1.00 71.25 1215 ARG A O 1
ATOM 9802 N N . GLU A 1 1216 ? 72.802 -37.263 -20.638 1.00 68.25 1216 GLU A N 1
ATOM 9803 C CA . GLU A 1 1216 ? 74.261 -37.234 -20.447 1.00 68.25 1216 GLU A CA 1
ATOM 9804 C C . GLU A 1 1216 ? 74.962 -38.491 -20.982 1.00 68.25 1216 GLU A C 1
ATOM 9806 O O . GLU A 1 1216 ? 76.066 -38.404 -21.517 1.00 68.25 1216 GLU A O 1
ATOM 9811 N N . LYS A 1 1217 ? 74.329 -39.666 -20.854 1.00 68.38 1217 LYS A N 1
ATOM 9812 C CA . LYS A 1 1217 ? 74.931 -40.960 -21.236 1.00 68.38 1217 LYS A CA 1
ATOM 9813 C C . LYS A 1 1217 ? 74.493 -41.497 -22.600 1.00 68.38 1217 LYS A C 1
ATOM 9815 O O . LYS A 1 1217 ? 75.068 -42.473 -23.070 1.00 68.38 1217 LYS A O 1
ATOM 9820 N N . ASN A 1 1218 ? 73.484 -40.885 -23.227 1.00 65.88 1218 ASN A N 1
ATOM 9821 C CA . 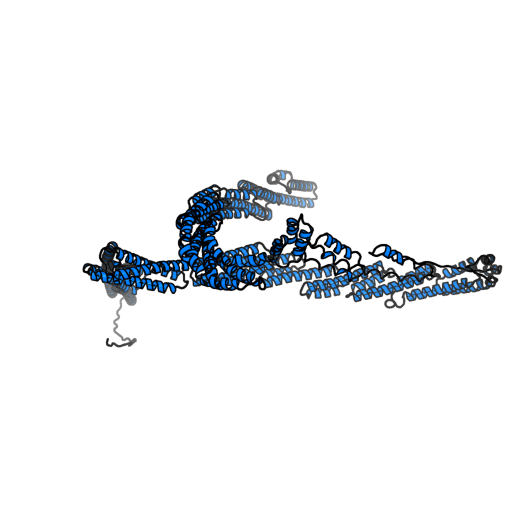ASN A 1 1218 ? 72.883 -41.308 -24.502 1.00 65.88 1218 ASN A CA 1
ATOM 9822 C C . ASN A 1 1218 ? 72.403 -42.784 -24.521 1.00 65.88 1218 ASN A C 1
ATOM 9824 O O . ASN A 1 1218 ? 72.253 -43.390 -25.580 1.00 65.88 1218 ASN A O 1
ATOM 9828 N N . ASP A 1 1219 ? 72.127 -43.367 -23.355 1.00 73.25 1219 ASP A N 1
ATOM 9829 C CA . ASP A 1 1219 ? 71.781 -44.782 -23.189 1.00 73.25 1219 ASP A CA 1
ATOM 9830 C C . ASP A 1 1219 ? 70.332 -45.070 -23.652 1.00 73.25 1219 ASP A C 1
ATOM 9832 O O . ASP A 1 1219 ? 69.400 -44.307 -23.376 1.00 73.25 1219 ASP A O 1
ATOM 9836 N N . GLU A 1 1220 ? 70.129 -46.149 -24.409 1.00 72.19 1220 GLU A N 1
ATOM 9837 C CA . GLU A 1 1220 ? 68.816 -46.567 -24.923 1.00 72.19 1220 GLU A CA 1
ATOM 9838 C C . GLU A 1 1220 ? 68.023 -47.425 -23.919 1.00 72.19 1220 GLU A C 1
ATOM 9840 O O . GLU A 1 1220 ? 66.796 -47.312 -23.831 1.00 72.19 1220 GLU A O 1
ATOM 9845 N N . ALA A 1 1221 ? 68.703 -48.213 -23.082 1.00 71.62 1221 ALA A N 1
ATOM 9846 C CA . ALA A 1 1221 ? 68.067 -48.959 -22.003 1.00 71.62 1221 ALA A CA 1
ATOM 9847 C C . ALA A 1 1221 ? 67.506 -48.003 -20.939 1.00 71.62 1221 ALA A C 1
ATOM 9849 O O . ALA A 1 1221 ? 66.379 -48.202 -20.481 1.00 71.62 1221 ALA A O 1
ATOM 9850 N N . ILE A 1 1222 ? 68.216 -46.920 -20.599 1.00 73.81 1222 ILE A N 1
ATOM 9851 C CA . ILE A 1 1222 ? 67.698 -45.901 -19.665 1.00 73.81 1222 ILE A CA 1
ATOM 9852 C C . ILE A 1 1222 ? 66.457 -45.199 -20.253 1.00 73.81 1222 ILE A C 1
ATOM 9854 O O . ILE A 1 1222 ? 65.454 -45.047 -19.552 1.00 73.81 1222 ILE A O 1
ATOM 9858 N N . ARG A 1 1223 ? 66.445 -44.875 -21.557 1.00 75.75 1223 ARG A N 1
ATOM 9859 C CA . ARG A 1 1223 ? 65.248 -44.332 -22.241 1.00 75.75 1223 ARG A CA 1
ATOM 9860 C C . ARG A 1 1223 ? 64.036 -45.262 -22.154 1.00 75.75 1223 ARG A C 1
ATOM 9862 O O . ARG A 1 1223 ? 62.913 -44.787 -21.987 1.00 75.75 1223 ARG A O 1
ATOM 9869 N N . LYS A 1 1224 ? 64.240 -46.582 -22.198 1.00 80.25 1224 LYS A N 1
ATOM 9870 C CA . LYS A 1 1224 ? 63.155 -47.554 -21.993 1.00 80.25 1224 LYS A CA 1
ATOM 9871 C C . LYS A 1 1224 ? 62.559 -47.472 -20.580 1.00 80.25 1224 LYS A C 1
ATOM 9873 O O . LYS A 1 1224 ? 61.340 -47.522 -20.448 1.00 80.25 1224 LYS A O 1
ATOM 9878 N N . HIS A 1 1225 ? 63.376 -47.271 -19.544 1.00 79.00 1225 HIS A N 1
ATOM 9879 C CA . HIS A 1 1225 ? 62.888 -47.103 -18.166 1.00 79.00 1225 HIS A CA 1
ATOM 9880 C C . HIS A 1 1225 ? 62.127 -45.777 -17.989 1.00 79.00 1225 HIS A C 1
ATOM 9882 O O . HIS A 1 1225 ? 61.046 -45.773 -17.405 1.00 79.00 1225 HIS A O 1
ATOM 9888 N N . VAL A 1 1226 ? 62.595 -44.674 -18.594 1.00 81.19 1226 VAL A N 1
ATOM 9889 C CA . VAL A 1 1226 ? 61.838 -43.402 -18.661 1.00 81.19 1226 VAL A CA 1
ATOM 9890 C C . VAL A 1 1226 ? 60.442 -43.609 -19.262 1.00 81.19 1226 VAL A C 1
ATOM 9892 O O . VAL A 1 1226 ? 59.453 -43.126 -18.705 1.00 81.19 1226 VAL A O 1
ATOM 9895 N N . ASN A 1 1227 ? 60.345 -44.354 -20.368 1.00 82.56 1227 ASN A N 1
ATOM 9896 C CA . ASN A 1 1227 ? 59.069 -44.650 -21.022 1.00 82.56 1227 ASN A CA 1
ATOM 9897 C C . ASN A 1 1227 ? 58.169 -45.553 -20.160 1.00 82.56 1227 ASN A C 1
ATOM 9899 O O . ASN A 1 1227 ? 56.985 -45.255 -20.020 1.00 82.56 1227 ASN A O 1
ATOM 9903 N N . ASN A 1 1228 ? 58.720 -46.590 -19.516 1.00 82.88 1228 ASN A N 1
ATOM 9904 C CA . ASN A 1 1228 ? 57.980 -47.447 -18.577 1.00 82.88 1228 ASN A CA 1
ATOM 9905 C C . ASN A 1 1228 ? 57.393 -46.638 -17.403 1.00 82.88 1228 ASN A C 1
ATOM 9907 O O . ASN A 1 1228 ? 56.248 -46.863 -17.001 1.00 82.88 1228 ASN A O 1
ATOM 9911 N N . ILE A 1 1229 ? 58.161 -45.683 -16.865 1.00 83.56 1229 ILE A N 1
ATOM 9912 C CA . ILE A 1 1229 ? 57.719 -44.789 -15.787 1.00 83.56 1229 ILE A CA 1
ATOM 9913 C C . ILE A 1 1229 ? 56.649 -43.816 -16.305 1.00 83.56 1229 ILE A C 1
ATOM 9915 O O . ILE A 1 1229 ? 55.642 -43.622 -15.627 1.00 83.56 1229 ILE A O 1
ATOM 9919 N N . GLN A 1 1230 ? 56.793 -43.256 -17.514 1.00 86.50 1230 GLN A N 1
ATOM 9920 C CA . GLN A 1 1230 ? 55.748 -42.421 -18.124 1.00 86.50 1230 GLN A CA 1
ATOM 9921 C C . GLN A 1 1230 ? 54.441 -43.192 -18.323 1.00 86.50 1230 GLN A C 1
ATOM 9923 O O . GLN A 1 1230 ? 53.370 -42.658 -18.044 1.00 86.50 1230 GLN A O 1
ATOM 9928 N N . GLU A 1 1231 ? 54.514 -44.439 -18.788 1.00 85.56 1231 GLU A N 1
ATOM 9929 C CA . GLU A 1 1231 ? 53.336 -45.282 -18.971 1.00 85.56 1231 GLU A CA 1
ATOM 9930 C C . GLU A 1 1231 ? 52.676 -45.599 -17.623 1.00 85.56 1231 GLU A C 1
ATOM 9932 O O . GLU A 1 1231 ? 51.463 -45.461 -17.485 1.00 85.56 1231 GLU A O 1
ATOM 9937 N N . PHE A 1 1232 ? 53.458 -45.940 -16.593 1.00 86.19 1232 PHE A N 1
ATOM 9938 C CA . PHE A 1 1232 ? 52.932 -46.189 -15.250 1.00 86.19 1232 PHE A CA 1
ATOM 9939 C C . PHE A 1 1232 ? 52.319 -44.934 -14.604 1.00 86.19 1232 PHE A C 1
ATOM 9941 O O . PHE A 1 1232 ? 51.287 -45.036 -13.938 1.00 86.19 1232 PHE A O 1
ATOM 9948 N N . ILE A 1 1233 ? 52.888 -43.747 -14.844 1.00 85.38 1233 ILE A N 1
ATOM 9949 C CA . ILE A 1 1233 ? 52.264 -42.465 -14.484 1.00 85.38 1233 ILE A CA 1
ATOM 9950 C C . ILE A 1 1233 ? 50.933 -42.322 -15.233 1.00 85.38 1233 ILE A C 1
ATOM 9952 O O . ILE A 1 1233 ? 49.902 -42.145 -14.592 1.00 85.38 1233 ILE A O 1
ATOM 9956 N N . ASN A 1 1234 ? 50.910 -42.484 -16.560 1.00 86.75 1234 ASN A N 1
ATOM 9957 C CA . ASN A 1 1234 ? 49.698 -42.347 -17.379 1.00 86.75 1234 ASN A CA 1
ATOM 9958 C C . ASN A 1 1234 ? 48.579 -43.324 -16.966 1.00 86.75 1234 ASN A C 1
ATOM 9960 O O . ASN A 1 1234 ? 47.413 -42.938 -16.938 1.00 86.75 1234 ASN A O 1
ATOM 9964 N N . GLN A 1 1235 ? 48.920 -44.566 -16.602 1.00 86.06 1235 GLN A N 1
ATOM 9965 C CA . GLN A 1 1235 ? 47.974 -45.573 -16.100 1.00 86.06 1235 GLN A CA 1
ATOM 9966 C C . GLN A 1 1235 ? 47.357 -45.203 -14.737 1.00 86.06 1235 GLN A C 1
ATOM 9968 O O . GLN A 1 1235 ? 46.267 -45.678 -14.411 1.00 86.06 1235 GLN A O 1
ATOM 9973 N N . ASN A 1 1236 ? 48.040 -44.387 -13.928 1.00 87.75 1236 ASN A N 1
ATOM 9974 C CA . ASN A 1 1236 ? 47.591 -44.007 -12.587 1.00 87.75 1236 ASN A CA 1
ATOM 9975 C C . ASN A 1 1236 ? 47.098 -42.552 -12.481 1.00 87.75 1236 ASN A C 1
ATOM 9977 O O . ASN A 1 1236 ? 46.379 -42.256 -11.534 1.00 87.75 1236 ASN A O 1
ATOM 9981 N N . MET A 1 1237 ? 47.384 -41.678 -13.454 1.00 86.50 1237 MET A N 1
ATOM 9982 C CA . MET A 1 1237 ? 46.820 -40.321 -13.554 1.00 86.50 1237 MET A CA 1
ATOM 9983 C C . MET A 1 1237 ? 45.290 -40.323 -13.424 1.00 86.50 1237 MET A C 1
ATOM 9985 O O . MET A 1 1237 ? 44.609 -41.219 -13.929 1.00 86.50 1237 MET A O 1
ATOM 9989 N N . LEU A 1 1238 ? 44.741 -39.312 -12.749 1.00 84.62 1238 LEU A N 1
ATOM 9990 C CA . LEU A 1 1238 ? 43.308 -39.229 -12.460 1.00 84.62 1238 LEU A CA 1
ATOM 9991 C C . LEU A 1 1238 ? 42.472 -38.828 -13.678 1.00 84.62 1238 LEU A C 1
ATOM 9993 O O . LEU A 1 1238 ? 42.867 -37.958 -14.455 1.00 84.62 1238 LEU A O 1
ATOM 9997 N N . GLN A 1 1239 ? 41.287 -39.428 -13.806 1.00 80.94 1239 GLN A N 1
ATOM 9998 C CA . GLN A 1 1239 ? 40.298 -39.079 -14.830 1.00 80.94 1239 GLN A CA 1
ATOM 9999 C C . GLN A 1 1239 ? 39.171 -38.187 -14.280 1.00 80.94 1239 GLN A C 1
ATOM 10001 O O . GLN A 1 1239 ? 38.831 -38.220 -13.097 1.00 80.94 1239 GLN A O 1
ATOM 10006 N N . ASN A 1 1240 ? 38.546 -37.399 -15.163 1.00 70.81 1240 ASN A N 1
ATOM 10007 C CA . ASN A 1 1240 ? 37.564 -36.355 -14.820 1.00 70.81 1240 ASN A CA 1
ATOM 10008 C C . ASN A 1 1240 ? 36.221 -36.861 -14.241 1.00 70.81 1240 ASN A C 1
ATOM 10010 O O . ASN A 1 1240 ? 35.331 -36.057 -13.971 1.00 70.81 1240 ASN A O 1
ATOM 10014 N N . ASN A 1 1241 ? 36.048 -38.169 -14.062 1.00 76.12 1241 ASN A N 1
ATOM 10015 C CA . ASN A 1 1241 ? 34.847 -38.817 -13.524 1.00 76.12 1241 ASN A CA 1
ATOM 10016 C C . ASN A 1 1241 ? 35.160 -39.862 -12.431 1.00 76.12 1241 ASN A C 1
ATOM 10018 O O . ASN A 1 1241 ? 34.266 -40.601 -12.021 1.00 76.12 1241 ASN A O 1
ATOM 10022 N N . GLU A 1 1242 ? 36.414 -39.954 -11.987 1.00 83.00 1242 GLU A N 1
ATOM 10023 C CA . GLU A 1 1242 ? 36.904 -41.065 -11.171 1.00 83.00 1242 GLU A CA 1
ATOM 10024 C C . GLU A 1 1242 ? 36.301 -41.085 -9.753 1.00 83.00 1242 GLU A C 1
ATOM 10026 O O . GLU A 1 1242 ? 36.024 -40.038 -9.166 1.00 83.00 1242 GLU A O 1
ATOM 10031 N N . THR A 1 1243 ? 36.063 -42.279 -9.202 1.00 87.25 1243 THR A N 1
ATOM 10032 C CA . THR A 1 1243 ? 35.452 -42.458 -7.873 1.00 87.25 1243 THR A CA 1
ATOM 10033 C C . THR A 1 1243 ? 36.502 -42.514 -6.766 1.00 87.25 1243 THR A C 1
ATOM 10035 O O . THR A 1 1243 ? 37.670 -42.826 -7.005 1.00 87.25 1243 THR A O 1
ATOM 10038 N N . ILE A 1 1244 ? 36.084 -42.275 -5.519 1.00 88.06 1244 ILE A N 1
ATOM 10039 C CA . ILE A 1 1244 ? 37.000 -42.321 -4.373 1.00 88.06 1244 ILE A CA 1
ATOM 10040 C C . ILE A 1 1244 ? 37.674 -43.685 -4.203 1.00 88.06 1244 ILE A C 1
ATOM 10042 O O . ILE A 1 1244 ? 38.884 -43.754 -3.993 1.00 88.06 1244 ILE A O 1
ATOM 10046 N N . ASP A 1 1245 ? 36.928 -44.776 -4.360 1.00 88.44 1245 ASP A N 1
ATOM 10047 C CA . ASP A 1 1245 ? 37.482 -46.120 -4.199 1.00 88.44 1245 ASP A CA 1
ATOM 10048 C C . ASP A 1 1245 ? 38.495 -46.440 -5.318 1.00 88.44 1245 ASP A C 1
ATOM 10050 O O . ASP A 1 1245 ? 39.475 -47.144 -5.079 1.00 88.44 1245 ASP A O 1
ATOM 10054 N N . LYS A 1 1246 ? 38.350 -45.822 -6.502 1.00 88.00 1246 LYS A N 1
ATOM 10055 C CA . LYS A 1 1246 ? 39.326 -45.920 -7.597 1.00 88.00 1246 LYS A CA 1
ATOM 10056 C C . LYS A 1 1246 ? 40.588 -45.081 -7.361 1.00 88.00 1246 LYS A C 1
ATOM 10058 O O . LYS A 1 1246 ? 41.674 -45.514 -7.741 1.00 88.00 1246 LYS A O 1
ATOM 10063 N N . ILE A 1 1247 ? 40.494 -43.941 -6.666 1.00 88.81 1247 ILE A N 1
ATOM 10064 C CA . ILE A 1 1247 ? 41.691 -43.234 -6.169 1.00 88.81 1247 ILE A CA 1
ATOM 10065 C C . ILE A 1 1247 ? 42.398 -44.052 -5.089 1.00 88.81 1247 ILE A C 1
ATOM 10067 O O . ILE A 1 1247 ? 43.623 -44.109 -5.092 1.00 88.81 1247 ILE A O 1
ATOM 10071 N N . ILE A 1 1248 ? 41.661 -44.713 -4.193 1.00 89.19 1248 ILE A N 1
ATOM 10072 C CA . ILE A 1 1248 ? 42.250 -45.604 -3.183 1.00 89.19 1248 ILE A CA 1
ATOM 10073 C C . ILE A 1 1248 ? 42.972 -46.779 -3.867 1.00 89.19 1248 ILE A C 1
ATOM 10075 O O . ILE A 1 1248 ? 44.116 -47.068 -3.526 1.00 89.19 1248 ILE A O 1
ATOM 10079 N N . GLU A 1 1249 ? 42.372 -47.393 -4.891 1.00 88.69 1249 GLU A N 1
ATOM 10080 C CA . GLU A 1 1249 ? 43.014 -48.428 -5.718 1.00 88.69 1249 GLU A CA 1
ATOM 10081 C C . GLU A 1 1249 ? 44.310 -47.921 -6.383 1.00 88.69 1249 GLU A C 1
ATOM 10083 O O . GLU A 1 1249 ? 45.369 -48.534 -6.232 1.00 88.69 1249 GLU A O 1
ATOM 10088 N N . LYS A 1 1250 ? 44.258 -46.765 -7.062 1.00 88.88 1250 LYS A N 1
ATOM 10089 C CA . LYS A 1 1250 ? 45.431 -46.144 -7.701 1.00 88.88 1250 LYS A CA 1
ATOM 10090 C C . LYS A 1 1250 ? 46.508 -45.744 -6.690 1.00 88.88 1250 LYS A C 1
ATOM 10092 O O . LYS A 1 1250 ? 47.687 -45.948 -6.957 1.00 88.88 1250 LYS A O 1
ATOM 10097 N N . ASN A 1 1251 ? 46.131 -45.240 -5.514 1.00 87.88 1251 ASN A N 1
ATOM 10098 C CA . ASN A 1 1251 ? 47.063 -44.963 -4.418 1.00 87.88 1251 ASN A CA 1
ATOM 10099 C C . ASN A 1 1251 ? 47.752 -46.242 -3.943 1.00 87.88 1251 ASN A C 1
ATOM 10101 O O . ASN A 1 1251 ? 48.969 -46.248 -3.798 1.00 87.88 1251 ASN A O 1
ATOM 10105 N N . ASN A 1 1252 ? 47.008 -47.333 -3.752 1.00 87.19 1252 ASN A N 1
ATOM 10106 C CA . ASN A 1 1252 ? 47.592 -48.605 -3.334 1.00 87.19 1252 ASN A CA 1
ATOM 10107 C C . ASN A 1 1252 ? 48.634 -49.101 -4.349 1.00 87.19 1252 ASN A C 1
ATOM 10109 O O . ASN A 1 1252 ? 49.702 -49.538 -3.935 1.00 87.19 1252 ASN A O 1
ATOM 10113 N N . ARG A 1 1253 ? 48.392 -48.948 -5.660 1.00 84.00 1253 ARG A N 1
ATOM 10114 C CA . ARG A 1 1253 ? 49.406 -49.217 -6.700 1.00 84.00 1253 ARG A CA 1
ATOM 10115 C C . ARG A 1 1253 ? 50.611 -48.278 -6.592 1.00 84.00 1253 ARG A C 1
ATOM 10117 O O . ARG A 1 1253 ? 51.744 -48.753 -6.527 1.00 84.00 1253 ARG A O 1
ATOM 10124 N N . LEU A 1 1254 ? 50.365 -46.968 -6.494 1.00 82.31 1254 LEU A N 1
ATOM 10125 C CA . LEU A 1 1254 ? 51.374 -45.903 -6.365 1.00 82.31 1254 LEU A CA 1
ATOM 10126 C C . LEU A 1 1254 ? 52.210 -45.944 -5.068 1.00 82.31 1254 LEU A C 1
ATOM 10128 O O . LEU A 1 1254 ? 53.198 -45.219 -4.968 1.00 82.31 1254 LEU A O 1
ATOM 10132 N N . TYR A 1 1255 ? 51.838 -46.771 -4.091 1.00 78.56 1255 TYR A N 1
ATOM 10133 C CA . TYR A 1 1255 ? 52.597 -47.017 -2.859 1.00 78.56 1255 TYR A CA 1
ATOM 10134 C C . TYR A 1 1255 ? 52.982 -48.498 -2.677 1.00 78.56 1255 TYR A C 1
ATOM 10136 O O . TYR A 1 1255 ? 53.408 -48.897 -1.594 1.00 78.56 1255 TYR A O 1
ATOM 10144 N N . SER A 1 1256 ? 52.851 -49.319 -3.725 1.00 73.12 1256 SER A N 1
ATOM 10145 C CA . SER A 1 1256 ? 53.232 -50.736 -3.710 1.00 73.12 1256 SER A CA 1
ATOM 10146 C C . SER A 1 1256 ? 54.604 -50.993 -4.336 1.00 73.12 1256 SER A C 1
ATOM 10148 O O . SER A 1 1256 ? 55.124 -50.198 -5.123 1.00 73.12 1256 SER A O 1
ATOM 10150 N N . ASN A 1 1257 ? 55.132 -52.191 -4.080 1.00 60.81 1257 ASN A N 1
ATOM 10151 C CA . ASN A 1 1257 ? 56.345 -52.711 -4.715 1.00 60.81 1257 ASN A CA 1
ATOM 10152 C C . ASN A 1 1257 ? 56.221 -52.870 -6.254 1.00 60.81 1257 ASN A C 1
ATOM 10154 O O . ASN A 1 1257 ? 57.220 -53.172 -6.901 1.00 60.81 1257 ASN A O 1
ATOM 10158 N N . GLU A 1 1258 ? 55.039 -52.648 -6.861 1.00 57.81 1258 GLU A N 1
ATOM 10159 C CA . GLU A 1 1258 ? 54.860 -52.591 -8.326 1.00 57.81 1258 GLU A CA 1
ATOM 10160 C C . GLU A 1 1258 ? 55.772 -51.510 -8.947 1.00 57.81 1258 GLU A C 1
ATOM 10162 O O . GLU A 1 1258 ? 56.370 -51.741 -9.999 1.00 57.81 1258 GLU A O 1
ATOM 10167 N N . ILE A 1 1259 ? 55.990 -50.384 -8.247 1.00 59.84 1259 ILE A N 1
ATOM 10168 C CA . ILE A 1 1259 ? 56.960 -49.342 -8.639 1.00 59.84 1259 ILE A CA 1
ATOM 10169 C C . ILE A 1 1259 ? 58.394 -49.882 -8.634 1.00 59.84 1259 ILE A C 1
ATOM 10171 O O . ILE A 1 1259 ? 59.135 -49.669 -9.589 1.00 59.84 1259 ILE A O 1
ATOM 10175 N N . THR A 1 1260 ? 58.777 -50.618 -7.589 1.00 58.12 1260 THR A N 1
ATOM 10176 C CA . THR A 1 1260 ? 60.129 -51.181 -7.398 1.00 58.12 1260 THR A CA 1
ATOM 10177 C C . THR A 1 1260 ? 60.471 -52.296 -8.398 1.00 58.12 1260 THR A C 1
ATOM 10179 O O . THR A 1 1260 ? 61.584 -52.806 -8.388 1.00 58.12 1260 THR A O 1
ATOM 10182 N N . SER A 1 1261 ? 59.521 -52.684 -9.258 1.00 55.47 1261 SER A N 1
ATOM 10183 C CA . SER A 1 1261 ? 59.734 -53.595 -10.394 1.00 55.47 1261 SER A CA 1
ATOM 10184 C C . SER A 1 1261 ? 59.728 -52.902 -11.767 1.00 55.47 1261 SER A C 1
ATOM 10186 O O . SER A 1 1261 ? 59.912 -53.567 -12.787 1.00 55.47 1261 SER A O 1
ATOM 10188 N N . LYS A 1 1262 ? 59.486 -51.582 -11.807 1.00 55.53 1262 LYS A N 1
ATOM 10189 C CA . LYS A 1 1262 ? 59.436 -50.757 -13.031 1.00 55.53 1262 LYS A CA 1
ATOM 10190 C C . LYS A 1 1262 ? 60.463 -49.616 -13.071 1.00 55.53 1262 LYS A C 1
ATOM 10192 O O . LYS A 1 1262 ? 60.708 -49.099 -14.164 1.00 55.53 1262 LYS A O 1
ATOM 10197 N N . ILE A 1 1263 ? 61.009 -49.228 -11.915 1.00 51.56 1263 ILE A N 1
ATOM 10198 C CA . ILE A 1 1263 ? 62.240 -48.432 -11.773 1.00 51.56 1263 ILE A CA 1
ATOM 10199 C C . ILE A 1 1263 ? 63.430 -49.388 -11.839 1.00 51.56 1263 ILE A C 1
ATOM 10201 O O . ILE A 1 1263 ? 64.320 -49.111 -12.668 1.00 51.56 1263 ILE A O 1
#

pLDDT: mean 78.97, std 16.36, range [3.84, 97.0]

Radius of gyration: 69.87 Å; chains: 1; bounding box: 166×97×209 Å

Foldseek 3Di:
DDDDDDDDDDDDDDDDDDDDDDDDDDDDDDDPADDPVRLVVLLVVLVVLLVVLVVLLVQLVLCLLAQQSNVVSLVVLVVVLVVLVVVLVVSPDPRCVVPPSSVVSSVSSVVSSVVSVVSSVVSVVSNVVNVVVLVVLLVLLVVLLVVLVVVCVVPPDLQQDPLVVLSVQLVVLSVLLVVLVVVSNPDNDPVSSVVNVVSSVSNVVSSVVNVVSVPVSVVDDPVRSLVSLLVVLVVLLVVLVVLLVVLVVDDLALVVLVVSLVVLVVSLVSLVSSLVNVVVDPDDHDPSSVVSSVSSVVSSVSSVVSSVVSVVSSVVLVVVLVVLLVVLVVVLVVLLVQLVVDLDLVSLVVSLVVLVCCLVPSLVVSVVSCVRRVVVVCVVSSVVSNVSSVVSNVSSLVSLLVSLLVLLVVLVQDDPVVSVVLVVVSVPDDDSVVSVVSSQVSVLVSLLSVLLVCLVPPQPLADPVLSVVLNVQSVPDPHVVSVVVSVVQVVVLSVLLVVLLCCLPPVLVLEDPVRSVVLSVQRSHDNHSVSSVVSSVQSVVLSVLLVVLLVLLVVLPLEDPVLSVVLNVLSSVADDCVPDVCRHSVNSSVQSCLLSCLSCVLLVLLVVLVQAAPQLSVVLSVQSNPDNHSVSSVVSSVLSNVLSVLGCCAAVQAEDDDDPVPDFPDFDPASVQSRPQHDSPPCSSVPNNPHHDGGYDDDDDADDDFDDAQDDPDDNVVGPPQGPPDGDDGDDDDDDRHPDDHDQPPQLPPLQPQLPDDDQPDDVVLSVVLNVQSPPDSDDPSRPDSHPPGHDPPPLPPPLVPLCPVCVVVVVSSVVLSVVSSPDDDDDVSVVVVVPVVDDDLVVQLCCFPVQQDVAPQAAPVRSVVLVVVLVPDDSVNSNVRNVSRVVVSVVRVQLVCLLVVQCPDPLEDNVCSPPPQSCQLRVDNDSVRNNVSSVQSVVLVVLLVVVLCLLPCVNVNLVLAAPVLSVVLSVQRSHDDDPVSSVVSVVVSCVLSVLSVVLLVLLVPQPPQVVCSVVLSNQSNNDPDSVSNVVSSQVVNLVSLLVVLLVLLVPLQQAAPVNSVVLSVVSNVDGPVVSVVSSVVSVVFSVLLVVLLVLLVVLDDPLQLDDPVLSVVLNVVSSHDDDSVSSVVSSVVQVVLSVLLVVVLVVLVVCVVVVLADPLLNVVLSVQRSVDSDPVSSVVSVVQSVLSSVQRVLLVVLLVVLVVVLVVLVVVCVVVVDPVSVVLSVLSVVLSVVLDDDSNDGSVSSVVSSCCSPDCVVVVSD

InterPro domains:
  IPR002988 Protein G-related albumin-binding (GA) module [PF01468] (407-446)
  IPR002988 Protein G-related albumin-binding (GA) module [PF01468] (493-543)
  IPR002988 Protein G-related albumin-binding (GA) module [PF01468] (594-645)
  IPR002988 Protein G-related albumin-binding (GA) module [PF01468] (1039-1089)
  IPR009063 Immunoglobulin/albumin-binding domain superfamily [SSF46997] (594-644)
  IPR020840 Extracellular matrix-binding protein ebh, GA module [SM00844] (486-540)
  IPR020840 Extracellular matrix-binding protein ebh, GA module [SM00844] (589-641)

Secondary structure (DSSP, 8-state):
-------------------------------S---HHHHHHHHHHHHHHHHHHHHHHHHHHTTTT-SHHHHHHHHHHHHHHHHHHHHHHHH--HHHHT-HHHHHHHHHHHHHHHHHHHHHHHHHHHHHHHHHHHHHHHHHHHHHHHHHHHHHHHS-GGGSTTHHHHHHHHHHHHHHHHHHHHHHTT---TTHHHHHHHHHHHHHHHHHHHHHHHHHGGG--HHHHHHHHHHHHHHHHHHHHHHHHHHTT--S-HHHHHHHHHHHHHHHHHHHHHHHHHTT--S---HHHHHHHHHHHHHHHHHHHHHHHHHHHHHHHHHHHHHHHHHHHHHHHHHHHHHHH---HHHHHHHHHHHHHHHHTHHHHHHHHHHHHT-HHHHHHHHHHHHHHHHHHHHHHHHHHHHHHHHHHT-TTS-HHHHHHHHHHHHH---HHHHHHHHHHHHHHHHHHHHHHHHHHH-TTS-HHHHHHHHHHHHH--SHHHHHHHHHHHHHHHHHHHHHHHHHHHT-TTS-HHHHHHHHHHHHH--SHHHHHHHHHHHHHHHHHHHHHHHHHHT-TTS-HHHHHHHHHHHHH---TTT-TTS-HHHHHHHHHHHHHHHHHHHHHHHHS-S--HHHHHHHHHHHHH--SHHHHHHHHHHHHHHHHHHHHHHTS-----BTTTB-GGG-SGGGSTT-----STTHHHHHTT----------------------SS-GGGTGGGSSTTTTSSTT------STTSSGGGGGGSGGGTTT-GGG---HHHHHHHHGGGTS-SSSGGGSSTTS--SSTTSSTTTHHHHHHHTTTSHHHHHHHHHHHHT--SSGGGTHHHHHTT---HHHHHHHSGGGTS--TTS-HHHHHHHHHHHTT--SSSTHHHHHHHHHHHHHHHHHHHHHHTTTT-TTS-HHHIIIIIHHHHHS--SHHHHHHHHHHHHHHHHHHHHHHHHHSGGG-TTTTS-HHHHHHHHHHHHH--SHHHHHHHHHHHHHHHHHHHHHHHHHHH-SS-HHHHHHHHHHHHH-SSHHHHHHHHHHHHHHHHHHHHHHHHHT-TTS-HHHHHHHHHHHTT--HHHHHHHHHHHHHHHHHHHHHHHHHHT---TT--S-HHHHHHHHHHHHHS-SHHHHHHHHHHHHHHHHHHHHHHHHHHHHHHTTSS-HHHHHHHHHHHHT--SHHHHHHHHHHHHHHHHHHHHHHHHHHHHHHHHHHHHHHHHHHT-HHHHHHHHHHHHHHHHHSPPTT--HHHHHHHHHHHTSTTGGGT-

Sequence (1263 aa):
MKKSVKRTIFNATVISSSAIALGATASAIIGNGLNPRQVNKIIEEINSKRQNVENDIQTLESNKNSVDTLRNAINNSKTKLNEYKTNYEKLDKDEYKNYKRIQQALSKFKTKIEELKTKITQSEETLKTNIDTIDKIVKKAKDTSDQAIEKLNNTSDINFPGLSEANEELQKAMNELKEAKKRAEVMDSKTHIDDLALKAKDVEKAEKHVADLIKTFNEWTNEQRHTAYLEEINKHIKLLNAKINDSAKLNEHLPTISEFIKDFEKKNIVAKDAHNYINSLTEQLPENILNSNNELKQVIANSDTKIEELKAKLSKIKADIDANLNELANKQQSALDKINSTDDFDILVDEYNSSNQRLQNDIKNIEDSINQTKYNDALNQLSKLKTDEQNNSNIALEKLHKNIESTLAHAIYLSPEQVESFKAQIKSEKSVDKLKEIKNDINLTNEKEKVKKQLKDGYELFNNQFKQEAFNKIDQATNKDQIDEIILQINEINTDKQAAKSKINNEFNFLSNEQKHSVINELISASSKEKVKEIIDEAQALQDDKKSKYSQIDNLINLTTSDKQRFLEDIKNANSATKTPNNTPQKVLDKAIELNNGKKSAIDNIQKLESLNSAQKELLEEQINGASTKVEIDQITQKANELDKIKKQVKEHVNSLATQYISEEEKNTLIKKVENINSIESDANNQFNDIKSEADNLNNGKKLLVDEINKLNFNEETKKEFTNKIKESDLDSAKDLKDKISQLNNLKQQVQGVINNPKNFVSDERKQKLTRGLTDAKTKEEITKLRNDATLEKKKHEAIELAKKILKDKPEELKQVTEEINSKDNERSIDAIVSRIKGDKLQSLKLEAESKVEKLEFISENEKQSIIAEIEKVTTDNHNELENIVKRITEKNTEKQNLFDTIKNSELFNKEYFNQNIKKSITDNDEKTAYTKVKDDFVKLENQKRVIKNKFDQSNNNFNSLGTNDVKKLTKELINATTSEQIQKIERDANNLNNFKKDLIDKVNKLSNVNNEKQQAIQKIKDASTREEAQKIYDDLALKSKQNDSTSNIQKHEYLSNNEKSKYIEQIKKANKDKIEQLLQEAKTLNHKKKVQAEKIRNLNNTNSLLKQETKDSAINSIKSTDGEQNAINKYNDVKNIFDKETALFNSINDAKNKNQIPDAAKNQLINKLKENDTEQNIKVVQSEFHKWKENYPKHNAAINSLNNVKKIIEEISREKNDEAIRKHVNNIQEFINQNMLQNNETIDKIIEKNNRLYSNEITSKI

Organism: NCBI:txid2112